Protein AF-A0A316ZDT5-F1 (afdb_monomer_lite)

Sequence (857 aa):
MASSAAASAAEELAALSLAAPASLASLLPLLHPAASAAQLRTAHLALAQLAGLSFSTAPTPLATPGPQERIGAEEGRVLRDALASSAAERLAALRALGILAGLAPDVLLPLLATLLPSLLDAGSAPDHAALLIAAFLSTLASHAAARAALREHQAVGEWCDGWLDTAELGGGGKQEASTKDIALLAGLARVKLGPAAAPTAPPALQEEEIGSAEAKAEAKLRAQEKRNREKEAQREWERKEVEELRASLLALAKARLLLSHSHKEAAAESKPTQEEAGLPFDEEIKHATFMAALEALAHLSAHMKQAIVSDAPLLERLCSPSLLGSSVSRRPVFPQRLGAAASGAPSSSYEADPTRPASRTADGAALYALASILCALVAPPPILSAQEAQLAALRAKASNVALAPREDAAAAEARALKVLAAGGAATLVRLVAHSTESKATQEACASAFLGLAAPQTRASRAQIAREGGAKALLALCSLASSSSSASSEAQEEQRATLALLPMQALARLCISLPTPALFNAPAAPLRPLARLFLDALASPLQRFEACLALTNLASLPGLAGDVAKASHEGVSVEQALRERIVAAHRMERRAAVELLCNLAQDEQVRAIWSGEVEDEAVAQGSTSATTTAAPAATASAAPAAAAKGRLHVLLALCAPSTSSSDEHDGDEQADAEQGTATESTLQTRLAASGALATLLSSPSACSRLLSLRASSLAILARLLEPTVEPRERAGARVRTLEEEESEKQEKQAREKERLAEAHDAQSAGEAQMEHVRRDLRLRAAAAMGCVAQYTAWLRQGGGSDGGAGEAQQQQQQLRHMQAKLGAAAWLEALRQRQAEKGDVGAMCHEALGLFASVGVQ

pLDDT: mean 79.93, std 19.25, range [30.5, 98.62]

Foldseek 3Di:
DVVVVVVVVVVVVVVVLVCVLVVVLVCQCVPDVPDDPVLSVLLNVLVSLLSVVVPPPDDDDDPDDDPVLVSLVVSLVSLLVQCVDDPVSVLVSLVSLLVCLQVPLVSCLSSCVSCVVSLLVSLPALDPSLLSSLSSLLSNLVDPSSLVSCLQDVSLLVSLVVLLVCLVPDDDDPSNLSSLLSNLSSLSSNVSSADRDDPDPPDDDDDDDDDDPVVVVVVVVVVVVVVVVVVVVVVVVSVVVSVVSLVSSLVSLLVLLLVVVVVVVVVVPDDDDPPPPDDPVVVVSSVSSNLSSLQSLLSSLLPCLVVQLVPLSNLLSLLDPPSQPDPPVPPPPDDDPDDDDDDDDDDDPPPDDPPPPPPPQRPLSSLLSSLSSLLSNLAAFDDADPVRVVVVVVVCVVVVNPPDPGDDRVNSLVSLVSSLVSNVLLSLLVSLVRCLPPPSSLLSSLSSLLSQLPPLDLVSLVSSLVSVVLVSLLSSLVSLVPDDDDDDPVVVLVSVLSSLSSLLSNLSSLLSDQQVSRDVDSCSSLQSLFCQLPPPSRDLVSNLSSLSSLLSSLQDPPCLVVNQQHDDPPDGLLNVLVVQCQDQDQSSVLSSLSSLLSSCVDPVSLCQLLVVVVVVCVVVPPPPPPDDDDDDPDPPCPRLVVSLVSLLSLLLLLAADLPPPPPPPDDDDRPPPNRGRRHRDLSSNLSSLSSLLSSLLDLSNLLSQLVDALVSLLSLLCLQPVPQDQPDPPDDDDQDVVNVVVVVVVVSSSVSRVVSLVVSCVVQDPVVSVVSSVSSNLSSLSSLQSSLVSLLCLVVVNPVPDDPVVNVVSVVSSVSSLVSCVSSCNLVSLVVLLPPDDDSVVSSVNSNVSNVSSVSD

Structure (mmCIF, N/CA/C/O backbone):
data_AF-A0A316ZDT5-F1
#
_entry.id   AF-A0A316ZDT5-F1
#
loop_
_atom_site.group_PDB
_atom_site.id
_atom_site.type_symbol
_atom_site.label_atom_id
_atom_site.label_alt_id
_atom_site.label_comp_id
_atom_site.label_asym_id
_atom_site.label_entity_id
_atom_site.label_seq_id
_atom_site.pdbx_PDB_ins_code
_atom_site.Cartn_x
_atom_site.Cartn_y
_atom_site.Cartn_z
_atom_site.occupancy
_atom_site.B_iso_or_equiv
_atom_site.auth_seq_id
_atom_site.auth_comp_id
_atom_site.auth_asym_id
_atom_site.auth_atom_id
_atom_site.pdbx_PDB_model_num
ATOM 1 N N . MET A 1 1 ? -14.349 36.660 -17.959 1.00 35.38 1 MET A N 1
ATOM 2 C CA . MET A 1 1 ? -12.930 36.702 -17.531 1.00 35.38 1 MET A CA 1
ATOM 3 C C . MET A 1 1 ? -12.171 35.389 -17.761 1.00 35.38 1 MET A C 1
ATOM 5 O O . MET A 1 1 ? -10.991 35.469 -18.051 1.00 35.38 1 MET A O 1
ATOM 9 N N . ALA A 1 2 ? -12.808 34.207 -17.775 1.00 30.97 2 ALA A N 1
ATOM 10 C CA . ALA A 1 2 ? -12.127 32.937 -18.093 1.00 30.97 2 ALA A CA 1
ATOM 11 C C . ALA A 1 2 ? -11.688 32.767 -19.573 1.00 30.97 2 ALA A C 1
ATOM 13 O O . ALA A 1 2 ? -10.703 32.093 -19.843 1.00 30.97 2 ALA A O 1
ATOM 14 N N . SER A 1 3 ? -12.351 33.421 -20.538 1.00 30.50 3 SER A N 1
ATOM 15 C CA . SER A 1 3 ? -11.992 33.311 -21.969 1.00 30.50 3 SER A CA 1
ATOM 16 C C . SER A 1 3 ? -10.784 34.175 -22.382 1.00 30.50 3 SER A C 1
ATOM 18 O O . SER A 1 3 ? -10.141 33.882 -23.384 1.00 30.50 3 SER A O 1
ATOM 20 N N . SER A 1 4 ? -10.445 35.208 -21.602 1.00 32.72 4 SER A N 1
ATOM 21 C CA . SER A 1 4 ? -9.291 36.085 -21.862 1.00 32.72 4 SER A CA 1
ATOM 22 C C . SER A 1 4 ? -7.978 35.475 -21.354 1.00 32.72 4 SER A C 1
ATOM 24 O O . SER A 1 4 ? -6.944 35.668 -21.984 1.00 32.72 4 SER A O 1
ATOM 26 N N . ALA A 1 5 ? -8.025 34.666 -20.290 1.00 35.28 5 ALA A N 1
ATOM 27 C CA . ALA A 1 5 ? -6.860 33.937 -19.786 1.00 35.28 5 ALA A CA 1
ATOM 28 C C . ALA A 1 5 ? -6.454 32.769 -20.706 1.00 35.28 5 ALA A C 1
ATOM 30 O O . ALA A 1 5 ? -5.269 32.525 -20.897 1.00 35.28 5 ALA A O 1
ATOM 31 N N . ALA A 1 6 ? -7.422 32.092 -21.338 1.00 34.19 6 ALA A N 1
ATOM 32 C CA . ALA A 1 6 ? -7.147 31.028 -22.308 1.00 34.19 6 ALA A CA 1
ATOM 33 C C . ALA A 1 6 ? -6.560 31.566 -23.628 1.00 34.19 6 ALA A C 1
ATOM 35 O O . ALA A 1 6 ? -5.679 30.936 -24.204 1.00 34.19 6 ALA A O 1
ATOM 36 N N . ALA A 1 7 ? -7.000 32.749 -24.074 1.00 37.12 7 ALA A N 1
ATOM 37 C CA . ALA A 1 7 ? -6.431 33.419 -25.243 1.00 37.12 7 ALA A CA 1
ATOM 38 C C . ALA A 1 7 ? -5.000 33.921 -24.976 1.00 37.12 7 ALA A C 1
ATOM 40 O O . ALA A 1 7 ? -4.124 33.697 -25.801 1.00 37.12 7 ALA A O 1
ATOM 41 N N . SER A 1 8 ? -4.741 34.491 -23.791 1.00 35.03 8 SER A N 1
ATOM 42 C CA . SER A 1 8 ? -3.400 34.934 -23.374 1.00 35.03 8 SER A CA 1
ATOM 43 C C . SER A 1 8 ? -2.419 33.770 -23.199 1.00 35.03 8 SER A C 1
ATOM 45 O O . SER A 1 8 ? -1.261 33.896 -23.577 1.00 35.03 8 SER A O 1
ATOM 47 N N . ALA A 1 9 ? -2.868 32.625 -22.673 1.00 35.75 9 ALA A N 1
ATOM 48 C CA . ALA A 1 9 ? -2.031 31.431 -22.541 1.00 35.75 9 ALA A CA 1
ATOM 49 C C . ALA A 1 9 ? -1.737 30.771 -23.900 1.00 35.75 9 ALA A C 1
ATOM 51 O O . ALA A 1 9 ? -0.651 30.235 -24.101 1.00 35.75 9 ALA A O 1
ATOM 52 N N . ALA A 1 10 ? -2.680 30.832 -24.849 1.00 36.78 10 ALA A N 1
ATOM 53 C CA . ALA A 1 10 ? -2.463 30.387 -26.225 1.00 36.78 10 ALA A CA 1
ATOM 54 C C . ALA A 1 10 ? -1.526 31.334 -27.000 1.00 36.78 10 ALA A C 1
ATOM 56 O O . ALA A 1 10 ? -0.705 30.857 -27.779 1.00 36.78 10 ALA A O 1
ATOM 57 N N . GLU A 1 11 ? -1.590 32.647 -26.749 1.00 38.47 11 GLU A N 1
ATOM 58 C CA . GLU A 1 11 ? -0.635 33.633 -27.279 1.00 38.47 11 GLU A CA 1
ATOM 59 C C . GLU A 1 11 ? 0.765 33.479 -26.664 1.00 38.47 11 GLU A C 1
ATOM 61 O O . GLU A 1 11 ? 1.747 33.549 -27.397 1.00 38.47 11 GLU A O 1
ATOM 66 N N . GLU A 1 12 ? 0.890 33.183 -25.363 1.00 35.06 12 GLU A N 1
ATOM 67 C CA . GLU A 1 12 ? 2.183 32.889 -24.719 1.00 35.06 12 GLU A CA 1
ATOM 68 C C . GLU A 1 12 ? 2.780 31.543 -25.170 1.00 35.06 12 GLU A C 1
ATOM 70 O O . GLU A 1 12 ? 3.989 31.455 -25.388 1.00 35.06 12 GLU A O 1
ATOM 75 N N . LEU A 1 13 ? 1.960 30.507 -25.393 1.00 35.75 13 LEU A N 1
ATOM 76 C CA . LEU A 1 13 ? 2.403 29.233 -25.984 1.00 35.75 13 LEU A CA 1
ATOM 77 C C . LEU A 1 13 ? 2.793 29.384 -27.461 1.00 35.75 13 LEU A C 1
ATOM 79 O O . LEU A 1 13 ? 3.784 28.794 -27.891 1.00 35.75 13 LEU A O 1
ATOM 83 N N . ALA A 1 14 ? 2.076 30.208 -28.229 1.00 35.84 14 ALA A N 1
ATOM 84 C CA . ALA A 1 14 ? 2.447 30.549 -29.602 1.00 35.84 14 ALA A CA 1
ATOM 85 C C . ALA A 1 14 ? 3.727 31.405 -29.651 1.00 35.84 14 ALA A C 1
ATOM 87 O O . ALA A 1 14 ? 4.573 31.186 -30.519 1.00 35.84 14 ALA A O 1
ATOM 88 N N . ALA A 1 15 ? 3.930 32.314 -28.691 1.00 35.59 15 ALA A N 1
ATOM 89 C CA . ALA A 1 15 ? 5.148 33.113 -28.563 1.00 35.59 15 ALA A CA 1
ATOM 90 C C . ALA A 1 15 ? 6.368 32.271 -28.137 1.00 35.59 15 ALA A C 1
ATOM 92 O O . ALA A 1 15 ? 7.457 32.462 -28.680 1.00 35.59 15 ALA A O 1
ATOM 93 N N . LEU A 1 16 ? 6.194 31.284 -27.247 1.00 35.34 16 LEU A N 1
ATOM 94 C CA . LEU A 1 16 ? 7.228 30.291 -26.911 1.00 35.34 16 LEU A CA 1
ATOM 95 C C . LEU A 1 16 ? 7.533 29.351 -28.093 1.00 35.34 16 LEU A C 1
ATOM 97 O O . LEU A 1 16 ? 8.689 28.987 -28.309 1.00 35.34 16 LEU A O 1
ATOM 101 N N . SER A 1 17 ? 6.525 29.021 -28.905 1.00 34.78 17 SER A N 1
ATOM 102 C CA . SER A 1 17 ? 6.669 28.203 -30.117 1.00 34.78 17 SER A CA 1
ATOM 103 C C . SER A 1 17 ? 7.356 28.938 -31.280 1.00 34.78 17 SER A C 1
ATOM 105 O O . SER A 1 17 ? 8.038 28.299 -32.079 1.00 34.78 17 SER A O 1
ATOM 107 N N . LEU A 1 18 ? 7.207 30.263 -31.383 1.00 37.38 18 LEU A N 1
ATOM 108 C CA . LEU A 1 18 ? 7.854 31.105 -32.404 1.00 37.38 18 LEU A CA 1
ATOM 109 C C . LEU A 1 18 ? 9.276 31.556 -32.009 1.00 37.38 18 LEU A C 1
ATOM 111 O O . LEU A 1 18 ? 10.057 31.934 -32.882 1.00 37.38 18 LEU A O 1
ATOM 115 N N . ALA A 1 19 ? 9.645 31.479 -30.723 1.00 36.53 19 ALA A N 1
ATOM 116 C CA . ALA A 1 19 ? 10.986 31.810 -30.220 1.00 36.53 19 ALA A CA 1
ATOM 117 C C . ALA A 1 19 ? 12.005 30.645 -30.295 1.00 36.53 19 ALA A C 1
ATOM 119 O O . ALA A 1 19 ? 13.215 30.876 -30.224 1.00 36.53 19 ALA A O 1
ATOM 120 N N . ALA A 1 20 ? 11.543 29.404 -30.495 1.00 40.69 20 ALA A N 1
ATOM 121 C CA . ALA A 1 20 ? 12.373 28.195 -30.560 1.00 40.69 20 ALA A CA 1
ATOM 122 C C . ALA A 1 20 ? 13.506 28.183 -31.624 1.00 40.69 20 ALA A C 1
ATOM 124 O O . ALA A 1 20 ? 14.599 27.699 -31.310 1.00 40.69 20 ALA A O 1
ATOM 125 N N . PRO A 1 21 ? 13.345 28.717 -32.858 1.00 40.78 21 PRO A N 1
ATOM 126 C CA . PRO A 1 21 ? 14.441 28.716 -33.834 1.00 40.78 21 PRO A CA 1
ATOM 127 C C . PRO A 1 21 ? 15.574 29.678 -33.444 1.00 40.78 21 PRO A C 1
ATOM 129 O O . PRO A 1 21 ? 16.743 29.387 -33.696 1.00 40.78 21 PRO A O 1
ATOM 132 N N . ALA A 1 22 ? 15.259 30.786 -32.762 1.00 39.84 22 ALA A N 1
ATOM 133 C CA . ALA A 1 22 ? 16.261 31.725 -32.258 1.00 39.84 22 ALA A CA 1
ATOM 134 C C . ALA A 1 22 ? 17.010 31.171 -31.028 1.00 39.84 22 ALA A C 1
ATOM 136 O O . ALA A 1 22 ? 18.210 31.413 -30.884 1.00 39.84 22 ALA A O 1
ATOM 137 N N . SER A 1 23 ? 16.348 30.372 -30.177 1.00 44.16 23 SER A N 1
ATOM 138 C CA . SER A 1 23 ? 16.992 29.733 -29.021 1.00 44.16 23 SER A CA 1
ATOM 139 C C . SER A 1 23 ? 17.886 28.550 -29.418 1.00 44.16 23 SER A C 1
ATOM 141 O O . SER A 1 23 ? 18.990 28.433 -28.889 1.00 44.16 23 SER A O 1
ATOM 143 N N . LEU A 1 24 ? 17.490 27.725 -30.398 1.00 41.97 24 LEU A N 1
ATOM 144 C CA . LEU A 1 24 ? 18.341 26.651 -30.944 1.00 41.97 24 LEU A CA 1
ATOM 145 C C . LEU A 1 24 ? 19.598 27.201 -31.640 1.00 41.97 24 LEU A C 1
ATOM 147 O O . LEU A 1 24 ? 20.694 26.682 -31.424 1.00 41.97 24 LEU A O 1
ATOM 151 N N . ALA A 1 25 ? 19.472 28.300 -32.393 1.00 42.72 25 ALA A N 1
ATOM 152 C CA . ALA A 1 25 ? 20.607 28.990 -33.011 1.00 42.72 25 ALA A CA 1
ATOM 153 C C . ALA A 1 25 ? 21.608 29.546 -31.976 1.00 42.72 25 ALA A C 1
ATOM 155 O O . ALA A 1 25 ? 22.815 29.557 -32.221 1.00 42.72 25 ALA A O 1
ATOM 156 N N . SER A 1 26 ? 21.123 29.957 -30.797 1.00 42.38 26 SER A N 1
ATOM 157 C CA . SER A 1 26 ? 21.960 30.471 -29.702 1.00 42.38 26 SER A CA 1
ATOM 158 C C . SER A 1 26 ? 22.699 29.386 -28.898 1.00 42.38 26 SER A C 1
ATOM 160 O O . SER A 1 26 ? 23.703 29.685 -28.255 1.00 42.38 26 SER A O 1
ATOM 162 N N . LEU A 1 27 ? 22.252 28.124 -28.966 1.00 41.88 27 LEU A N 1
ATOM 163 C CA . LEU A 1 27 ? 22.859 26.988 -28.252 1.00 41.88 27 LEU A CA 1
ATOM 164 C C . LEU A 1 27 ? 24.030 26.347 -29.018 1.00 41.88 27 LEU A C 1
ATOM 166 O O . LEU A 1 27 ? 24.891 25.708 -28.422 1.00 41.88 27 LEU A O 1
ATOM 170 N N . LEU A 1 28 ? 24.108 26.544 -30.333 1.00 46.25 28 LEU A N 1
ATOM 171 C CA . LEU A 1 28 ? 25.087 25.898 -31.216 1.00 46.25 28 LEU A CA 1
ATOM 172 C C . LEU A 1 28 ? 26.561 26.324 -31.030 1.00 46.25 28 LEU A C 1
ATOM 174 O O . LEU A 1 28 ? 27.423 25.444 -31.080 1.00 46.25 28 LEU A O 1
ATOM 178 N N . PRO A 1 29 ? 26.904 27.601 -30.753 1.00 43.22 29 PRO A N 1
ATOM 179 C CA . PRO A 1 29 ? 28.284 28.001 -30.449 1.00 43.22 29 PRO A CA 1
ATOM 180 C C . PRO A 1 29 ? 28.846 27.360 -29.168 1.00 43.22 29 PRO A C 1
ATOM 182 O O . PRO A 1 29 ? 30.061 27.302 -28.994 1.00 43.22 29 PRO A O 1
ATOM 185 N N . LEU A 1 30 ? 27.974 26.860 -28.283 1.00 42.09 30 LEU A N 1
ATOM 186 C CA . LEU A 1 30 ? 28.348 26.199 -27.029 1.00 42.09 30 LEU A CA 1
ATOM 187 C C . LEU A 1 30 ? 28.653 24.698 -27.205 1.00 42.09 30 LEU A C 1
ATOM 189 O O . LEU A 1 30 ? 29.235 24.096 -26.308 1.00 42.09 30 LEU A O 1
ATOM 193 N N . LEU A 1 31 ? 28.300 24.093 -28.348 1.00 46.28 31 LEU A N 1
ATOM 194 C CA . LEU A 1 31 ? 28.363 22.636 -28.557 1.00 46.28 31 LEU A CA 1
ATOM 195 C C . LEU A 1 31 ? 29.704 22.125 -29.113 1.00 46.28 31 LEU A C 1
ATOM 197 O O . LEU A 1 31 ? 29.982 20.926 -29.022 1.00 46.28 31 LEU A O 1
ATOM 201 N N . HIS A 1 32 ? 30.556 22.993 -29.678 1.00 47.22 32 HIS A N 1
ATOM 202 C CA . HIS A 1 32 ? 31.932 22.617 -30.024 1.00 47.22 32 HIS A CA 1
ATOM 203 C C . HIS A 1 32 ? 32.849 23.844 -30.222 1.00 47.22 32 HIS A C 1
ATOM 205 O O . HIS A 1 32 ? 32.797 24.473 -31.279 1.00 47.22 32 HIS A O 1
ATOM 211 N N . PRO A 1 33 ? 33.779 24.152 -29.296 1.00 45.28 33 PRO A N 1
ATOM 212 C CA . PRO A 1 33 ? 34.686 25.305 -29.429 1.00 45.28 33 PRO A CA 1
ATOM 213 C C . PRO A 1 33 ? 35.752 25.156 -30.538 1.00 45.28 33 PRO A C 1
ATOM 215 O O . PRO A 1 33 ? 36.586 26.038 -30.709 1.00 45.28 33 PRO A O 1
ATOM 218 N N . ALA A 1 34 ? 35.735 24.050 -31.291 1.00 44.31 34 ALA A N 1
ATOM 219 C CA . ALA A 1 34 ? 36.731 23.698 -32.309 1.00 44.31 34 ALA A CA 1
ATOM 220 C C . ALA A 1 34 ? 36.132 23.425 -33.704 1.00 44.31 34 ALA A C 1
ATOM 222 O O . ALA A 1 34 ? 36.881 23.138 -34.636 1.00 44.31 34 ALA A O 1
ATOM 223 N N . ALA A 1 35 ? 34.805 23.499 -33.869 1.00 47.25 35 ALA A N 1
ATOM 224 C CA . ALA A 1 35 ? 34.183 23.343 -35.182 1.00 47.25 35 ALA A CA 1
ATOM 225 C C . ALA A 1 35 ? 34.423 24.600 -36.030 1.00 47.25 35 ALA A C 1
ATOM 227 O O . ALA A 1 35 ? 34.293 25.727 -35.544 1.00 47.25 35 ALA A O 1
ATOM 228 N N . SER A 1 36 ? 34.765 24.424 -37.307 1.00 55.09 36 SER A N 1
ATOM 229 C CA . SER A 1 36 ? 34.939 25.571 -38.200 1.00 55.09 36 SER A CA 1
ATOM 230 C C . SER A 1 36 ? 33.597 26.281 -38.426 1.00 55.09 36 SER A C 1
ATOM 232 O O . SER A 1 36 ? 32.531 25.659 -38.435 1.00 55.09 36 SER A O 1
ATOM 234 N N . ALA A 1 37 ? 33.630 27.594 -38.665 1.00 48.88 37 ALA A N 1
ATOM 235 C CA . ALA A 1 37 ? 32.423 28.386 -38.922 1.00 48.88 37 ALA A CA 1
ATOM 236 C C . ALA A 1 37 ? 31.582 27.851 -40.104 1.00 48.88 37 ALA A C 1
ATOM 238 O O . ALA A 1 37 ? 30.371 28.064 -40.146 1.00 48.88 37 ALA A O 1
ATOM 239 N N . ALA A 1 38 ? 32.203 27.131 -41.046 1.00 48.56 38 ALA A N 1
ATOM 240 C CA . ALA A 1 38 ? 31.525 26.472 -42.161 1.00 48.56 38 ALA A CA 1
ATOM 241 C C . ALA A 1 38 ? 30.724 25.230 -41.721 1.00 48.56 38 ALA A C 1
ATOM 243 O O . ALA A 1 38 ? 29.590 25.043 -42.159 1.00 48.56 38 ALA A O 1
ATOM 244 N N . GLN A 1 39 ? 31.268 24.422 -40.808 1.00 51.38 39 GLN A N 1
ATOM 245 C CA . GLN A 1 39 ? 30.607 23.224 -40.272 1.00 51.38 39 GLN A CA 1
ATOM 246 C C . GLN A 1 39 ? 29.400 23.598 -39.410 1.00 51.38 39 GLN A C 1
ATOM 248 O O . GLN A 1 39 ? 28.313 23.047 -39.584 1.00 51.38 39 GLN A O 1
ATOM 253 N N . LEU A 1 40 ? 29.561 24.615 -38.558 1.00 50.97 40 LEU A N 1
ATOM 254 C CA . LEU A 1 40 ? 28.457 25.170 -37.776 1.00 50.97 40 LEU A CA 1
ATOM 255 C C . LEU A 1 40 ? 27.387 25.793 -38.677 1.00 50.97 40 LEU A C 1
ATOM 257 O O . LEU A 1 40 ? 26.209 25.576 -38.428 1.00 50.97 40 LEU A O 1
ATOM 261 N N . ARG A 1 41 ? 27.762 26.493 -39.759 1.00 52.59 41 ARG A N 1
ATOM 262 C CA . ARG A 1 41 ? 26.795 27.016 -40.743 1.00 52.59 41 ARG A CA 1
ATOM 263 C C . ARG A 1 41 ? 26.020 25.921 -41.467 1.00 52.59 41 ARG A C 1
ATOM 265 O O . ARG A 1 41 ? 24.838 26.113 -41.717 1.00 52.59 41 ARG A O 1
ATOM 272 N N . THR A 1 42 ? 26.660 24.805 -41.799 1.00 52.69 42 THR A N 1
ATOM 273 C CA . THR A 1 42 ? 26.019 23.707 -42.540 1.00 52.69 42 THR A CA 1
ATOM 274 C C . THR A 1 42 ? 25.032 22.956 -41.647 1.00 52.69 42 THR A C 1
ATOM 276 O O . THR A 1 42 ? 23.885 22.760 -42.039 1.00 52.69 42 THR A O 1
ATOM 279 N N . ALA A 1 43 ? 25.422 22.650 -40.405 1.00 51.38 43 ALA A N 1
ATOM 280 C CA . ALA A 1 43 ? 24.510 22.096 -39.402 1.00 51.38 43 ALA A CA 1
ATOM 281 C C . ALA A 1 43 ? 23.379 23.077 -39.044 1.00 51.38 43 ALA A C 1
ATOM 283 O O . ALA A 1 43 ? 22.231 22.669 -38.908 1.00 51.38 43 ALA A O 1
ATOM 284 N N . HIS A 1 44 ? 23.679 24.377 -38.951 1.00 55.78 44 HIS A N 1
ATOM 285 C CA . HIS A 1 44 ? 22.694 25.433 -38.706 1.00 55.78 44 HIS A CA 1
ATOM 286 C C . HIS A 1 44 ? 21.698 25.580 -39.862 1.00 55.78 44 HIS A C 1
ATOM 288 O O . HIS A 1 44 ? 20.514 25.766 -39.611 1.00 55.78 44 HIS A O 1
ATOM 294 N N . LEU A 1 45 ? 22.143 25.490 -41.119 1.00 54.44 45 LEU A N 1
ATOM 295 C CA . LEU A 1 45 ? 21.264 25.519 -42.292 1.00 54.44 45 LEU A CA 1
ATOM 296 C C . LEU A 1 45 ? 20.368 24.280 -42.342 1.00 54.44 45 LEU A C 1
ATOM 298 O O . LEU A 1 45 ? 19.161 24.439 -42.473 1.00 54.44 45 LEU A O 1
ATOM 302 N N . ALA A 1 46 ? 20.927 23.087 -42.128 1.00 54.53 46 ALA A N 1
ATOM 303 C CA . ALA A 1 46 ? 20.155 21.847 -42.097 1.00 54.53 46 ALA A CA 1
ATOM 304 C C . ALA A 1 46 ? 19.127 21.833 -40.949 1.00 54.53 46 ALA A C 1
ATOM 306 O O . ALA A 1 46 ? 17.966 21.502 -41.164 1.00 54.53 46 ALA A O 1
ATOM 307 N N . LEU A 1 47 ? 19.509 22.260 -39.738 1.00 59.50 47 LEU A N 1
ATOM 308 C CA . LEU A 1 47 ? 18.594 22.350 -38.592 1.00 59.50 47 LEU A CA 1
ATOM 309 C C . LEU A 1 47 ? 17.534 23.446 -38.769 1.00 59.50 47 LEU A C 1
ATOM 311 O O . LEU A 1 47 ? 16.382 23.229 -38.404 1.00 59.50 47 LEU A O 1
ATOM 315 N N . ALA A 1 48 ? 17.887 24.602 -39.341 1.00 58.03 48 ALA A N 1
ATOM 316 C CA . ALA A 1 48 ? 16.934 25.678 -39.620 1.00 58.03 48 ALA A CA 1
ATOM 317 C C . ALA A 1 48 ? 15.942 25.307 -40.737 1.00 58.03 48 ALA A C 1
ATOM 319 O O . ALA A 1 48 ? 14.773 25.683 -40.660 1.00 58.03 48 ALA A O 1
ATOM 320 N N . GLN A 1 49 ? 16.382 24.547 -41.744 1.00 58.19 49 GLN A N 1
ATOM 321 C CA . GLN A 1 49 ? 15.520 24.017 -42.803 1.00 58.19 49 GLN A CA 1
ATOM 322 C C . GLN A 1 49 ? 14.588 22.924 -42.265 1.00 58.19 49 GLN A C 1
ATOM 324 O O . GLN A 1 49 ? 13.378 23.017 -42.464 1.00 58.19 49 GLN A O 1
ATOM 329 N N . LEU A 1 50 ? 15.106 21.976 -41.473 1.00 52.91 50 LEU A N 1
ATOM 330 C CA . LEU A 1 50 ? 14.303 20.924 -40.834 1.00 52.91 50 LEU A CA 1
ATOM 331 C C . LEU A 1 50 ? 13.279 21.488 -39.831 1.00 52.91 50 LEU A C 1
ATOM 333 O O . LEU A 1 50 ? 12.128 21.057 -39.823 1.00 52.91 50 LEU A O 1
ATOM 337 N N . ALA A 1 51 ? 13.653 22.490 -39.027 1.00 54.97 51 ALA A N 1
ATOM 338 C CA . ALA A 1 51 ? 12.734 23.150 -38.094 1.00 54.97 51 ALA A CA 1
ATOM 339 C C . ALA A 1 51 ? 11.660 23.999 -38.805 1.00 54.97 51 ALA A C 1
ATOM 341 O O . ALA A 1 51 ? 10.550 24.142 -38.291 1.00 54.97 51 ALA A O 1
ATOM 342 N N . GLY A 1 52 ? 11.959 24.534 -39.995 1.00 56.00 52 GLY A N 1
ATOM 343 C CA . GLY A 1 52 ? 11.002 25.278 -40.819 1.00 56.00 52 GLY A CA 1
ATOM 344 C C . GLY A 1 52 ? 9.876 24.418 -41.411 1.00 56.00 52 GLY A C 1
ATOM 345 O O . GLY A 1 52 ? 8.814 24.950 -41.733 1.00 56.00 52 GLY A O 1
ATOM 346 N N . LEU A 1 53 ? 10.065 23.096 -41.517 1.00 50.12 53 LEU A N 1
ATOM 347 C CA . LEU A 1 53 ? 9.087 22.166 -42.100 1.00 50.12 53 LEU A CA 1
ATOM 348 C C . LEU A 1 53 ? 7.978 21.751 -41.125 1.00 50.12 53 LEU A C 1
ATOM 350 O O . LEU A 1 53 ? 6.853 21.507 -41.559 1.00 50.12 53 LEU A O 1
ATOM 354 N N . SER A 1 54 ? 8.252 21.733 -39.818 1.00 47.44 54 SER A N 1
ATOM 355 C CA . SER A 1 54 ? 7.288 21.293 -38.795 1.00 47.44 54 SER A CA 1
ATOM 356 C C . SER A 1 54 ? 6.100 22.244 -38.584 1.00 47.44 54 SER A C 1
ATOM 358 O O . SER A 1 54 ? 5.118 21.855 -37.959 1.00 47.44 54 SER A O 1
ATOM 360 N N . PHE A 1 55 ? 6.147 23.475 -39.108 1.00 45.91 55 PHE A N 1
ATOM 361 C CA . PHE A 1 55 ? 5.120 24.502 -38.868 1.00 45.91 55 PHE A CA 1
ATOM 362 C C . PHE A 1 55 ? 4.146 24.740 -40.036 1.00 45.91 55 PHE A C 1
ATOM 364 O O . PHE A 1 55 ? 3.264 25.592 -39.930 1.00 45.91 55 PHE A O 1
ATOM 371 N N . SER A 1 56 ? 4.246 23.988 -41.138 1.00 41.53 56 SER A N 1
ATOM 372 C CA . SER A 1 56 ? 3.316 24.099 -42.275 1.00 41.53 56 SER A CA 1
ATOM 373 C C . SER A 1 56 ? 2.315 22.935 -42.288 1.00 41.53 56 SER A C 1
ATOM 375 O O . SER A 1 56 ? 2.495 21.949 -42.995 1.00 41.53 56 SER A O 1
ATOM 377 N N . THR A 1 57 ? 1.258 23.026 -41.474 1.00 38.12 57 THR A N 1
ATOM 378 C CA . THR A 1 57 ? 0.205 21.993 -41.332 1.00 38.12 57 THR A CA 1
ATOM 379 C C . THR A 1 57 ? -1.143 22.397 -41.947 1.00 38.12 57 THR A C 1
ATOM 381 O O . THR A 1 57 ? -2.202 22.022 -41.447 1.00 38.12 57 THR A O 1
ATOM 384 N N . ALA A 1 58 ? -1.146 23.142 -43.058 1.00 36.31 58 ALA A N 1
ATOM 385 C CA . ALA A 1 58 ? -2.365 23.332 -43.849 1.00 36.31 58 ALA A CA 1
ATOM 386 C C . ALA A 1 58 ? -2.477 22.220 -44.915 1.00 36.31 58 ALA A C 1
ATOM 388 O O . ALA A 1 58 ? -1.595 22.125 -45.770 1.00 36.31 58 ALA A O 1
ATOM 389 N N . PRO A 1 59 ? -3.527 21.376 -44.903 1.00 40.91 59 PRO A N 1
ATOM 390 C CA . PRO A 1 59 ? -3.682 20.322 -45.896 1.00 40.91 59 PRO A CA 1
ATOM 391 C C . PRO A 1 59 ? -4.206 20.911 -47.212 1.00 40.91 59 PRO A C 1
ATOM 393 O O . PRO A 1 59 ? -5.383 21.250 -47.331 1.00 40.91 59 PRO A O 1
ATOM 396 N N . THR A 1 60 ? -3.344 21.018 -48.222 1.00 38.72 60 THR A N 1
ATOM 397 C CA . THR A 1 60 ? -3.747 21.320 -49.604 1.00 38.72 60 THR A CA 1
ATOM 398 C C . THR A 1 60 ? -3.892 20.011 -50.386 1.00 38.72 60 THR A C 1
ATOM 400 O O . THR A 1 60 ? -2.914 19.271 -50.500 1.00 38.72 60 THR A O 1
ATOM 403 N N . PRO A 1 61 ? -5.065 19.690 -50.959 1.00 45.62 61 PRO A N 1
ATOM 404 C CA . PRO A 1 61 ? -5.230 18.483 -51.756 1.00 45.62 61 PRO A CA 1
ATOM 405 C C . PRO A 1 61 ? -4.894 18.782 -53.221 1.00 45.62 61 PRO A C 1
ATOM 407 O O . PRO A 1 61 ? -5.612 19.552 -53.850 1.00 45.62 61 PRO A O 1
ATOM 410 N N . LEU A 1 62 ? -3.834 18.179 -53.777 1.00 40.31 62 LEU A N 1
ATOM 411 C CA . LEU A 1 62 ? -3.689 17.926 -55.223 1.00 40.31 62 LEU A CA 1
ATOM 412 C C . LEU A 1 62 ? -2.526 16.957 -55.518 1.00 40.31 62 LEU A C 1
ATOM 414 O O . LEU A 1 62 ? -1.466 17.009 -54.904 1.00 40.31 62 LEU A O 1
ATOM 418 N N . ALA A 1 63 ? -2.773 16.052 -56.466 1.00 47.44 63 ALA A N 1
ATOM 419 C CA . ALA A 1 63 ? -2.069 14.795 -56.724 1.00 47.44 63 ALA A CA 1
ATOM 420 C C . ALA A 1 63 ? -0.721 14.919 -57.474 1.00 47.44 63 ALA A C 1
ATOM 422 O O . ALA A 1 63 ? -0.526 14.322 -58.532 1.00 47.44 63 ALA A O 1
ATOM 423 N N . THR A 1 64 ? 0.230 15.660 -56.910 1.00 53.94 64 THR A N 1
ATOM 424 C CA . THR A 1 64 ? 1.648 15.636 -57.318 1.00 53.94 64 THR A CA 1
ATOM 425 C C . THR A 1 64 ? 2.521 15.483 -56.074 1.00 53.94 64 THR A C 1
ATOM 427 O O . THR A 1 64 ? 2.163 16.096 -55.068 1.00 53.94 64 THR A O 1
ATOM 430 N N . PRO A 1 65 ? 3.635 14.718 -56.106 1.00 46.66 65 PRO A N 1
ATOM 431 C CA . PRO A 1 65 ? 4.518 14.566 -54.946 1.00 46.66 65 PRO A CA 1
ATOM 432 C C . PRO A 1 65 ? 4.898 15.954 -54.427 1.00 46.66 65 PRO A C 1
ATOM 434 O O . PRO A 1 65 ? 5.458 16.776 -55.161 1.00 46.66 65 PRO A O 1
ATOM 437 N N . GLY A 1 66 ? 4.454 16.255 -53.207 1.00 46.31 66 GLY A N 1
ATOM 438 C CA . GLY A 1 66 ? 4.503 17.599 -52.650 1.00 46.31 66 GLY A CA 1
ATOM 439 C C . GLY A 1 66 ? 5.942 18.066 -52.403 1.00 46.31 66 GLY A C 1
ATOM 440 O O . GLY A 1 66 ? 6.859 17.248 -52.317 1.00 46.31 66 GLY A O 1
ATOM 441 N N . PRO A 1 67 ? 6.166 19.381 -52.231 1.00 52.56 67 PRO A N 1
ATOM 442 C CA . PRO A 1 67 ? 7.479 19.936 -51.890 1.00 52.56 67 PRO A CA 1
ATOM 443 C C . PRO A 1 67 ? 8.122 19.274 -50.656 1.00 52.56 67 PRO A C 1
ATOM 445 O O . PRO A 1 67 ? 9.341 19.189 -50.596 1.00 52.56 67 PRO A O 1
ATOM 448 N N . GLN A 1 68 ? 7.333 18.716 -49.733 1.00 51.78 68 GLN A N 1
ATOM 449 C CA . GLN A 1 68 ? 7.824 17.992 -48.554 1.00 51.78 68 GLN A CA 1
ATOM 450 C C . GLN A 1 68 ? 8.638 16.723 -48.887 1.00 51.78 68 GLN A C 1
ATOM 452 O O . GLN A 1 68 ? 9.634 16.464 -48.217 1.00 51.78 68 GLN A O 1
ATOM 457 N N . GLU A 1 69 ? 8.296 15.970 -49.942 1.00 57.94 69 GLU A N 1
ATOM 458 C CA . GLU A 1 69 ? 9.070 14.776 -50.341 1.00 57.94 69 GLU A CA 1
ATOM 459 C C . GLU A 1 69 ? 10.413 15.141 -50.990 1.00 57.94 69 GLU A C 1
ATOM 461 O O . GLU A 1 69 ? 11.409 14.443 -50.803 1.00 57.94 69 GLU A O 1
ATOM 466 N N . ARG A 1 70 ? 10.463 16.254 -51.737 1.00 59.31 70 ARG A N 1
ATOM 467 C CA . ARG A 1 70 ? 11.708 16.730 -52.369 1.00 59.31 70 ARG A CA 1
ATOM 468 C C . ARG A 1 70 ? 12.694 17.274 -51.350 1.00 59.31 70 ARG A C 1
ATOM 470 O O . ARG A 1 70 ? 13.887 17.029 -51.482 1.00 59.31 70 ARG A O 1
ATOM 477 N N . ILE A 1 71 ? 12.170 17.973 -50.349 1.00 56.66 71 ILE A N 1
ATOM 478 C CA . ILE A 1 71 ? 12.955 18.507 -49.246 1.00 56.66 71 ILE A CA 1
ATOM 479 C C . ILE A 1 71 ? 13.532 17.328 -48.440 1.00 56.66 71 ILE A C 1
ATOM 481 O O . ILE A 1 71 ? 14.737 17.210 -48.315 1.00 56.66 71 ILE A O 1
ATOM 485 N N . GLY A 1 72 ? 12.746 16.306 -48.080 1.00 71.50 72 GLY A N 1
ATOM 486 C CA . GLY A 1 72 ? 13.307 15.113 -47.412 1.00 71.50 72 GLY A CA 1
ATOM 487 C C . GLY A 1 72 ? 14.511 14.456 -48.128 1.00 71.50 72 GLY A C 1
ATOM 488 O O . GLY A 1 72 ? 15.461 14.013 -47.481 1.00 71.50 72 GLY A O 1
ATOM 489 N N . ALA A 1 73 ? 14.520 14.429 -49.464 1.00 75.50 73 ALA A N 1
ATOM 490 C CA . ALA A 1 73 ? 15.612 13.835 -50.237 1.00 75.50 73 ALA A CA 1
ATOM 491 C C . ALA A 1 73 ? 16.914 14.664 -50.240 1.00 75.50 73 ALA A C 1
ATOM 493 O O . ALA A 1 73 ? 18.002 14.079 -50.255 1.00 75.50 73 ALA A O 1
ATOM 494 N N . GLU A 1 74 ? 16.828 15.998 -50.241 1.00 80.31 74 GLU A N 1
ATOM 495 C CA . GLU A 1 74 ? 18.006 16.874 -50.276 1.00 80.31 74 GLU A CA 1
ATOM 496 C C . GLU A 1 74 ? 18.677 16.959 -48.900 1.00 80.31 74 GLU A C 1
ATOM 498 O O . GLU A 1 74 ? 19.880 16.691 -48.800 1.00 80.31 74 GLU A O 1
ATOM 503 N N . GLU A 1 75 ? 17.916 17.194 -47.824 1.00 80.44 75 GLU A N 1
ATOM 504 C CA . GLU A 1 75 ? 18.490 17.206 -46.471 1.00 80.44 75 GLU A CA 1
ATOM 505 C C . GLU A 1 75 ? 19.029 15.821 -46.077 1.00 80.44 75 GLU A C 1
ATOM 507 O O . GLU A 1 75 ? 20.093 15.721 -45.456 1.00 80.44 75 GLU A O 1
ATOM 512 N N . GLY A 1 76 ? 18.360 14.739 -46.498 1.00 82.44 76 GLY A N 1
ATOM 513 C CA . GLY A 1 76 ? 18.863 13.374 -46.333 1.00 82.44 76 GLY A CA 1
ATOM 514 C C . GLY A 1 76 ? 20.207 13.151 -47.036 1.00 82.44 76 GLY A C 1
ATOM 515 O O . GLY A 1 76 ? 21.093 12.492 -46.487 1.00 82.44 76 GLY A O 1
ATOM 516 N N . ARG A 1 77 ? 20.412 13.750 -48.217 1.00 87.06 77 ARG A N 1
ATOM 517 C CA . ARG A 1 77 ? 21.698 13.690 -48.926 1.00 87.06 77 ARG A CA 1
ATOM 518 C C . ARG A 1 77 ? 22.786 14.476 -48.199 1.00 87.06 77 ARG A C 1
ATOM 520 O O . ARG A 1 77 ? 23.873 13.942 -48.021 1.00 87.06 77 ARG A O 1
ATOM 527 N N . VAL A 1 78 ? 22.499 15.697 -47.740 1.00 87.44 78 VAL A N 1
ATOM 528 C CA . VAL A 1 78 ? 23.475 16.525 -47.001 1.00 87.44 78 VAL A CA 1
ATOM 529 C C . VAL A 1 78 ? 23.939 15.820 -45.726 1.00 87.44 78 VAL A C 1
ATOM 531 O O . VAL A 1 78 ? 25.136 15.773 -45.443 1.00 87.44 78 VAL A O 1
ATOM 534 N N . LEU A 1 79 ? 23.008 15.225 -44.976 1.00 85.94 79 LEU A N 1
ATOM 535 C CA . LEU A 1 79 ? 23.339 14.446 -43.783 1.00 85.94 79 LEU A CA 1
ATOM 536 C C . LEU A 1 79 ? 24.158 13.198 -44.127 1.00 85.94 79 LEU A C 1
ATOM 538 O O . LEU A 1 79 ? 25.124 12.897 -43.429 1.00 85.94 79 LEU A O 1
ATOM 542 N N . ARG A 1 80 ? 23.831 12.500 -45.220 1.00 89.31 80 ARG A N 1
ATOM 543 C CA . ARG A 1 80 ? 24.613 11.352 -45.698 1.00 89.31 80 ARG A CA 1
ATOM 544 C C . ARG A 1 80 ? 26.041 11.745 -46.078 1.00 89.31 80 ARG A C 1
ATOM 546 O O . ARG A 1 80 ? 26.983 11.074 -45.663 1.00 89.31 80 ARG A O 1
ATOM 553 N N . ASP A 1 81 ? 26.197 12.839 -46.818 1.00 90.38 81 ASP A N 1
ATOM 554 C CA . ASP A 1 81 ? 27.499 13.365 -47.230 1.00 90.38 81 ASP A CA 1
ATOM 555 C C . ASP A 1 81 ? 28.325 13.767 -45.992 1.00 90.38 81 ASP A C 1
ATOM 557 O O . ASP A 1 81 ? 29.508 13.441 -45.904 1.00 90.38 81 ASP A O 1
ATOM 561 N N . ALA A 1 82 ? 27.692 14.378 -44.981 1.00 87.25 82 ALA A N 1
ATOM 562 C CA . ALA A 1 82 ? 28.338 14.713 -43.710 1.00 87.25 82 ALA A CA 1
ATOM 563 C C . ALA A 1 82 ? 28.762 13.471 -42.901 1.00 87.25 82 ALA A C 1
ATOM 565 O O . ALA A 1 82 ? 29.849 13.459 -42.321 1.00 87.25 82 ALA A O 1
ATOM 566 N N . LEU A 1 83 ? 27.950 12.406 -42.888 1.00 88.81 83 LEU A N 1
ATOM 567 C CA . LEU A 1 83 ? 28.298 11.127 -42.251 1.00 88.81 83 LEU A CA 1
ATOM 568 C C . LEU A 1 83 ? 29.481 10.438 -42.950 1.00 88.81 83 LEU A C 1
ATOM 570 O O . LEU A 1 83 ? 30.337 9.851 -42.283 1.00 88.81 83 LEU A O 1
ATOM 574 N N . ALA A 1 84 ? 29.562 10.557 -44.277 1.00 89.69 84 ALA A N 1
ATOM 575 C CA . ALA A 1 84 ? 30.662 10.037 -45.087 1.00 89.69 84 ALA A CA 1
ATOM 576 C C . ALA A 1 84 ? 31.932 10.915 -45.050 1.00 89.69 84 ALA A C 1
ATOM 578 O O . ALA A 1 84 ? 32.985 10.487 -45.523 1.00 89.69 84 ALA A O 1
ATOM 579 N N . SER A 1 85 ? 31.849 12.122 -44.484 1.00 91.62 85 SER A N 1
ATOM 580 C CA . SER A 1 85 ? 32.952 13.084 -44.427 1.00 91.62 85 SER A CA 1
ATOM 581 C C . SER A 1 85 ? 33.949 12.789 -43.287 1.00 91.62 85 SER A C 1
ATOM 583 O O . SER A 1 85 ? 34.021 11.682 -42.738 1.00 91.62 85 SER A O 1
ATOM 585 N N . SER A 1 86 ? 34.771 13.787 -42.942 1.00 91.06 86 SER A N 1
ATOM 586 C CA . SER A 1 86 ? 35.759 13.749 -41.863 1.00 91.06 86 SER A CA 1
ATOM 587 C C . SER A 1 86 ? 35.142 13.354 -40.515 1.00 91.06 86 SER A C 1
ATOM 589 O O . SER A 1 86 ? 33.974 13.628 -40.241 1.00 91.06 86 SER A O 1
ATOM 591 N N . ALA A 1 87 ? 35.950 12.767 -39.624 1.00 87.19 87 ALA A N 1
ATOM 592 C CA . ALA A 1 87 ? 35.496 12.332 -38.300 1.00 87.19 87 ALA A CA 1
ATOM 593 C C . ALA A 1 87 ? 34.815 13.459 -37.496 1.00 87.19 87 ALA A C 1
ATOM 595 O O . ALA A 1 87 ? 33.816 13.219 -36.827 1.00 87.19 87 ALA A O 1
ATOM 596 N N . ALA A 1 88 ? 35.307 14.699 -37.595 1.00 85.75 88 ALA A N 1
ATOM 597 C CA . ALA A 1 88 ? 34.708 15.844 -36.910 1.00 85.75 88 ALA A CA 1
ATOM 598 C C . ALA A 1 88 ? 33.305 16.186 -37.445 1.00 85.75 88 ALA A C 1
ATOM 600 O O . ALA A 1 88 ? 32.391 16.435 -36.660 1.00 85.75 88 ALA A O 1
ATOM 601 N N . GLU A 1 89 ? 33.119 16.161 -38.768 1.00 86.94 89 GLU A N 1
ATOM 602 C CA . GLU A 1 89 ? 31.820 16.425 -39.408 1.00 86.94 89 GLU A CA 1
ATOM 603 C C . GLU A 1 89 ? 30.820 15.312 -39.127 1.00 86.94 89 GLU A C 1
ATOM 605 O O . GLU A 1 89 ? 29.672 15.593 -38.783 1.00 86.94 89 GLU A O 1
ATOM 610 N N . ARG A 1 90 ? 31.287 14.062 -39.159 1.00 89.94 90 ARG A N 1
ATOM 611 C CA . ARG A 1 90 ? 30.497 12.892 -38.776 1.00 89.94 90 ARG A CA 1
ATOM 612 C C . ARG A 1 90 ? 29.999 12.996 -37.337 1.00 89.94 90 ARG A C 1
ATOM 614 O O . ARG A 1 90 ? 28.808 12.832 -37.095 1.00 89.94 90 ARG A O 1
ATOM 621 N N . LEU A 1 91 ? 30.878 13.303 -36.379 1.00 87.81 91 LEU A N 1
ATOM 622 C CA . LEU A 1 91 ? 30.491 13.452 -34.970 1.00 87.81 91 LEU A CA 1
ATOM 623 C C . LEU A 1 91 ? 29.512 14.615 -34.765 1.00 87.81 91 LEU A C 1
ATOM 625 O O . LEU A 1 91 ? 28.554 14.478 -34.006 1.00 87.81 91 LEU A O 1
ATOM 629 N N . ALA A 1 92 ? 29.715 15.739 -35.457 1.00 85.25 92 ALA A N 1
ATOM 630 C CA . ALA A 1 92 ? 28.790 16.869 -35.406 1.00 85.25 92 ALA A CA 1
ATOM 631 C C . ALA A 1 92 ? 27.402 16.500 -35.962 1.00 85.25 92 ALA A C 1
ATOM 633 O O . ALA A 1 92 ? 26.391 16.804 -35.325 1.00 85.25 92 ALA A O 1
ATOM 634 N N . ALA A 1 93 ? 27.351 15.799 -37.100 1.00 88.19 93 ALA A N 1
ATOM 635 C CA . ALA A 1 93 ? 26.108 15.309 -37.692 1.00 88.19 93 ALA A CA 1
ATOM 636 C C . ALA A 1 93 ? 25.385 14.324 -36.760 1.00 88.19 93 ALA A C 1
ATOM 638 O O . ALA A 1 93 ? 24.187 14.468 -36.523 1.00 88.19 93 ALA A O 1
ATOM 639 N N . LEU A 1 94 ? 26.111 13.375 -36.160 1.00 90.25 94 LEU A N 1
ATOM 640 C CA . LEU A 1 94 ? 25.548 12.403 -35.218 1.00 90.25 94 LEU A CA 1
ATOM 641 C C . LEU A 1 94 ? 25.000 13.056 -33.943 1.00 90.25 94 LEU A C 1
ATOM 643 O O . LEU A 1 94 ? 23.931 12.673 -33.474 1.00 90.25 94 LEU A O 1
ATOM 647 N N . ARG A 1 95 ? 25.675 14.078 -33.403 1.00 87.56 95 ARG A N 1
ATOM 648 C CA . ARG A 1 95 ? 25.146 14.855 -32.267 1.00 87.56 95 ARG A CA 1
ATOM 649 C C . ARG A 1 95 ? 23.859 15.589 -32.635 1.00 87.56 95 ARG A C 1
ATOM 651 O O . ARG A 1 95 ? 22.901 15.552 -31.868 1.00 87.56 95 ARG A O 1
ATOM 658 N N . ALA A 1 96 ? 23.819 16.222 -33.809 1.00 86.19 96 ALA A N 1
ATOM 659 C CA . ALA A 1 96 ? 22.614 16.894 -34.291 1.00 86.19 96 ALA A CA 1
ATOM 660 C C . ALA A 1 96 ? 21.447 15.907 -34.457 1.00 86.19 96 ALA A C 1
ATOM 662 O O . ALA A 1 96 ? 20.336 16.193 -34.015 1.00 86.19 96 ALA A O 1
ATOM 663 N N . LEU A 1 97 ? 21.713 14.719 -35.012 1.00 89.81 97 LEU A N 1
ATOM 664 C CA . LEU A 1 97 ? 20.732 13.638 -35.122 1.00 89.81 97 LEU A CA 1
ATOM 665 C C . LEU A 1 97 ? 20.245 13.153 -33.750 1.00 89.81 97 LEU A C 1
ATOM 667 O O . LEU A 1 97 ? 19.044 12.969 -33.574 1.00 89.81 97 LEU A O 1
ATOM 671 N N . GLY A 1 98 ? 21.135 13.001 -32.764 1.00 86.69 98 GLY A N 1
ATOM 672 C CA . GLY A 1 98 ? 20.768 12.647 -31.387 1.00 86.69 98 GLY A CA 1
ATOM 673 C C . GLY A 1 98 ? 19.831 13.668 -30.734 1.00 86.69 98 GLY A C 1
ATOM 674 O O . GLY A 1 98 ? 18.818 13.295 -30.145 1.00 86.69 98 GLY A O 1
ATOM 675 N N . ILE A 1 99 ? 20.119 14.962 -30.900 1.00 85.50 99 ILE A N 1
ATOM 676 C CA . ILE A 1 99 ? 19.260 16.048 -30.403 1.00 85.50 99 ILE A CA 1
ATOM 677 C C . ILE A 1 99 ? 17.895 16.021 -31.107 1.00 85.50 99 ILE A C 1
ATOM 679 O O . ILE A 1 99 ? 16.857 16.101 -30.448 1.00 85.50 99 ILE A O 1
ATOM 683 N N . LEU A 1 100 ? 17.880 15.865 -32.435 1.00 86.25 100 LEU A N 1
ATOM 684 C CA . LEU A 1 100 ? 16.642 15.766 -33.213 1.00 86.25 100 LEU A CA 1
ATOM 685 C C . LEU A 1 100 ? 15.809 14.541 -32.826 1.00 86.25 100 LEU A C 1
ATOM 687 O O . LEU A 1 100 ? 14.590 14.650 -32.747 1.00 86.25 100 LEU A O 1
ATOM 691 N N . ALA A 1 101 ? 16.443 13.405 -32.529 1.00 87.38 101 ALA A N 1
ATOM 692 C CA . ALA A 1 101 ? 15.750 12.203 -32.076 1.00 87.38 101 ALA A CA 1
ATOM 693 C C . ALA A 1 101 ? 14.976 12.427 -30.775 1.00 87.38 101 ALA A C 1
ATOM 695 O O . ALA A 1 101 ? 13.877 11.899 -30.640 1.00 87.38 101 ALA A O 1
ATOM 696 N N . GLY A 1 102 ? 15.524 13.219 -29.847 1.00 82.62 102 GLY A N 1
ATOM 697 C CA . GLY A 1 102 ? 14.856 13.540 -28.585 1.00 82.62 102 GLY A CA 1
ATOM 698 C C . GLY A 1 102 ? 13.790 14.636 -28.693 1.00 82.62 102 GLY A C 1
ATOM 699 O O . GLY A 1 102 ? 12.818 14.611 -27.942 1.00 82.62 102 GLY A O 1
ATOM 700 N N . LEU A 1 103 ? 13.959 15.602 -29.604 1.00 84.62 103 LEU A N 1
ATOM 701 C CA . LEU A 1 103 ? 13.064 16.765 -29.715 1.00 84.62 103 LEU A CA 1
ATOM 702 C C . LEU A 1 103 ? 11.955 16.600 -30.764 1.00 84.62 103 LEU A C 1
ATOM 704 O O . LEU A 1 103 ? 10.855 17.112 -30.570 1.00 84.62 103 LEU A O 1
ATOM 708 N N . ALA A 1 104 ? 12.246 15.940 -31.886 1.00 88.31 104 ALA A N 1
ATOM 709 C CA . ALA A 1 104 ? 11.377 15.874 -33.060 1.00 88.31 104 ALA A CA 1
ATOM 710 C C . ALA A 1 104 ? 11.579 14.560 -33.852 1.00 88.31 104 ALA A C 1
ATOM 712 O O . ALA A 1 104 ? 11.993 14.591 -35.015 1.00 88.31 104 ALA A O 1
ATOM 713 N N . PRO A 1 105 ? 11.277 13.390 -33.259 1.00 87.94 105 PRO A N 1
ATOM 714 C CA . PRO A 1 105 ? 11.474 12.087 -33.904 1.00 87.94 105 PRO A CA 1
ATOM 715 C C . PRO A 1 105 ? 10.691 11.950 -35.219 1.00 87.94 105 PRO A C 1
ATOM 717 O O . PRO A 1 105 ? 11.186 11.336 -36.160 1.00 87.94 105 PRO A O 1
ATOM 720 N N . ASP A 1 106 ? 9.512 12.570 -35.321 1.00 87.44 106 ASP A N 1
ATOM 721 C CA . ASP A 1 106 ? 8.647 12.517 -36.509 1.00 87.44 106 ASP A CA 1
ATOM 722 C C . ASP A 1 106 ? 9.294 13.149 -37.748 1.00 87.44 106 ASP A C 1
ATOM 724 O O . ASP A 1 106 ? 9.051 12.707 -38.869 1.00 87.44 106 ASP A O 1
ATOM 728 N N . VAL A 1 107 ? 10.180 14.130 -37.550 1.00 87.50 107 VAL A N 1
ATOM 729 C CA . VAL A 1 107 ? 10.955 14.753 -38.636 1.00 87.50 107 VAL A CA 1
ATOM 730 C C . VAL A 1 107 ? 12.004 13.784 -39.184 1.00 87.50 107 VAL A C 1
ATOM 732 O O . VAL A 1 107 ? 12.335 13.823 -40.367 1.00 87.50 107 VAL A O 1
ATOM 735 N N . LEU A 1 108 ? 12.521 12.888 -38.341 1.00 89.62 108 LEU A N 1
ATOM 736 C CA . LEU A 1 108 ? 13.535 11.915 -38.740 1.00 89.62 108 LEU A CA 1
ATOM 737 C C . LEU A 1 108 ? 12.941 10.691 -39.434 1.00 89.62 108 LEU A C 1
ATOM 739 O O . LEU A 1 108 ? 13.634 10.089 -40.250 1.00 89.62 108 LEU A O 1
ATOM 743 N N . LEU A 1 109 ? 11.684 10.329 -39.155 1.00 89.62 109 LEU A N 1
ATOM 744 C CA . LEU A 1 109 ? 11.050 9.125 -39.708 1.00 89.62 109 LEU A CA 1
ATOM 745 C C . LEU A 1 109 ? 11.190 8.994 -41.238 1.00 89.62 109 LEU A C 1
ATOM 747 O O . LEU A 1 109 ? 11.662 7.948 -41.685 1.00 89.62 109 LEU A O 1
ATOM 751 N N . PRO A 1 110 ? 10.862 10.021 -42.050 1.00 88.69 110 PRO A N 1
ATOM 752 C CA . PRO A 1 110 ? 11.012 9.947 -43.506 1.00 88.69 110 PRO A CA 1
ATOM 753 C C . PRO A 1 110 ? 12.470 9.805 -43.963 1.00 88.69 110 PRO A C 1
ATOM 755 O O . PRO A 1 110 ? 12.744 9.242 -45.021 1.00 88.69 110 PRO A O 1
ATOM 758 N N . LEU A 1 111 ? 13.414 10.312 -43.166 1.00 89.62 111 LEU A N 1
ATOM 759 C CA . LEU A 1 111 ? 14.841 10.295 -43.480 1.00 89.62 111 LEU A CA 1
ATOM 760 C C . LEU A 1 111 ? 15.500 8.963 -43.114 1.00 89.62 111 LEU A C 1
ATOM 762 O O . LEU A 1 111 ? 16.491 8.591 -43.748 1.00 89.62 111 LEU A O 1
ATOM 766 N N . LEU A 1 112 ? 14.957 8.229 -42.134 1.00 89.81 112 LEU A N 1
ATOM 767 C CA . LEU A 1 112 ? 15.563 7.006 -41.598 1.00 89.81 112 LEU A CA 1
ATOM 768 C C . LEU A 1 112 ? 15.907 5.998 -42.690 1.00 89.81 112 LEU A C 1
ATOM 770 O O . LEU A 1 112 ? 17.064 5.597 -42.775 1.00 89.81 112 LEU A O 1
ATOM 774 N N . ALA A 1 113 ? 14.973 5.672 -43.587 1.00 86.44 113 ALA A N 1
ATOM 775 C CA . ALA A 1 113 ? 15.212 4.699 -44.658 1.00 86.44 113 ALA A CA 1
ATOM 776 C C . ALA A 1 113 ? 16.423 5.058 -45.544 1.00 86.44 113 ALA A C 1
ATOM 778 O O . ALA A 1 113 ? 17.109 4.179 -46.062 1.00 86.44 113 ALA A O 1
ATOM 779 N N . THR A 1 114 ? 16.708 6.355 -45.699 1.00 88.94 114 THR A N 1
ATOM 780 C CA . THR A 1 114 ? 17.800 6.860 -46.541 1.00 88.94 114 THR A CA 1
ATOM 781 C C . THR A 1 114 ? 19.123 7.052 -45.801 1.00 88.94 114 THR A C 1
ATOM 783 O O . THR A 1 114 ? 20.174 7.045 -46.448 1.00 88.94 114 THR A O 1
ATOM 786 N N . LEU A 1 115 ? 19.081 7.255 -44.481 1.00 92.19 115 LEU A N 1
ATOM 787 C CA . LEU A 1 115 ? 20.253 7.526 -43.644 1.00 92.19 115 LEU A CA 1
ATOM 788 C C . LEU A 1 115 ? 20.807 6.263 -42.987 1.00 92.19 115 LEU A C 1
ATOM 790 O O . LEU A 1 115 ? 22.012 6.177 -42.766 1.00 92.19 115 LEU A O 1
ATOM 794 N N . LEU A 1 116 ? 19.946 5.290 -42.684 1.00 93.94 116 LEU A N 1
ATOM 795 C CA . LEU A 1 116 ? 20.290 4.132 -41.864 1.00 93.94 116 LEU A CA 1
ATOM 796 C C . LEU A 1 116 ? 21.471 3.315 -42.407 1.00 93.94 116 LEU A C 1
ATOM 798 O O . LEU A 1 116 ? 22.368 3.054 -41.614 1.00 93.94 116 LEU A O 1
ATOM 802 N N . PRO A 1 117 ? 21.572 2.987 -43.714 1.00 94.19 117 PRO A N 1
ATOM 803 C CA . PRO A 1 117 ? 22.731 2.246 -44.220 1.00 94.19 117 PRO A CA 1
ATOM 804 C C . PRO A 1 117 ? 24.049 2.981 -43.943 1.00 94.19 117 PRO A C 1
ATOM 806 O O . PRO A 1 117 ? 24.971 2.419 -43.366 1.00 94.19 117 PRO A O 1
ATOM 809 N N . SER A 1 118 ? 24.097 4.282 -44.245 1.00 93.25 118 SER A N 1
ATOM 810 C CA . SER A 1 118 ? 25.288 5.107 -44.021 1.00 93.25 118 SER A CA 1
ATOM 811 C C . SER A 1 118 ? 25.594 5.333 -42.540 1.00 93.25 118 SER A C 1
ATOM 813 O O . SER A 1 118 ? 26.759 5.472 -42.183 1.00 93.25 118 SER A O 1
ATOM 815 N N . LEU A 1 119 ? 24.574 5.364 -41.677 1.00 92.19 119 LEU A N 1
ATOM 816 C CA . LEU A 1 119 ? 24.757 5.417 -40.226 1.00 92.19 119 LEU A CA 1
ATOM 817 C C . LEU A 1 119 ? 25.393 4.127 -39.705 1.00 92.19 119 LEU A C 1
ATOM 819 O O . LEU A 1 119 ? 26.385 4.201 -38.988 1.00 92.19 119 LEU A O 1
ATOM 823 N N . LEU A 1 120 ? 24.859 2.961 -40.074 1.00 93.81 120 LEU A N 1
ATOM 824 C CA . LEU A 1 120 ? 25.368 1.672 -39.596 1.00 93.81 120 LEU A CA 1
ATOM 825 C C . LEU A 1 120 ? 26.793 1.405 -40.108 1.00 93.81 120 LEU A C 1
ATOM 827 O O . LEU A 1 120 ? 27.652 1.009 -39.318 1.00 93.81 120 LEU A O 1
ATOM 831 N N . ASP A 1 121 ? 27.072 1.731 -41.376 1.00 91.69 121 ASP A N 1
ATOM 832 C CA . ASP A 1 121 ? 28.419 1.655 -41.961 1.00 91.69 121 ASP A CA 1
ATOM 833 C C . ASP A 1 121 ? 29.412 2.574 -41.232 1.00 91.69 121 ASP A C 1
ATOM 835 O O . ASP A 1 121 ? 30.555 2.203 -40.967 1.00 91.69 121 ASP A O 1
ATOM 839 N N . ALA A 1 122 ? 28.979 3.786 -40.865 1.00 88.50 122 ALA A N 1
ATOM 840 C CA . ALA A 1 122 ? 29.817 4.744 -40.149 1.00 88.50 122 ALA A CA 1
ATOM 841 C C . ALA A 1 122 ? 30.149 4.312 -38.709 1.00 88.50 122 ALA A C 1
ATOM 843 O O . ALA A 1 122 ? 31.106 4.842 -38.139 1.00 88.50 122 ALA A O 1
ATOM 844 N N . GLY A 1 123 ? 29.374 3.383 -38.141 1.00 85.88 123 GLY A N 1
ATOM 845 C CA . GLY A 1 123 ? 29.515 2.852 -36.786 1.00 85.88 123 GLY A CA 1
ATOM 846 C C . GLY A 1 123 ? 30.095 1.442 -36.722 1.00 85.88 123 GLY A C 1
ATOM 847 O O . GLY A 1 123 ? 29.792 0.730 -35.771 1.00 85.88 123 GLY A O 1
ATOM 848 N N . SER A 1 124 ? 30.872 1.001 -37.717 1.00 87.31 124 SER A N 1
ATOM 849 C CA . SER A 1 124 ? 31.466 -0.347 -37.742 1.00 87.31 124 SER A CA 1
ATOM 850 C C . SER A 1 124 ? 32.734 -0.497 -36.884 1.00 87.31 124 SER A C 1
ATOM 852 O O . SER A 1 124 ? 33.251 -1.602 -36.738 1.00 87.31 124 SER A O 1
ATOM 854 N N . ALA A 1 125 ? 33.281 0.603 -36.357 1.00 86.50 125 ALA A N 1
ATOM 855 C CA . ALA A 1 125 ? 34.487 0.624 -35.529 1.00 86.50 125 ALA A CA 1
ATOM 856 C C . ALA A 1 125 ? 34.161 1.083 -34.095 1.00 86.50 125 ALA A C 1
ATOM 858 O O . ALA A 1 125 ? 33.245 1.884 -33.921 1.00 86.50 125 ALA A O 1
ATOM 859 N N . PRO A 1 126 ? 34.896 0.617 -33.062 1.00 82.56 126 PRO A N 1
ATOM 860 C CA . PRO A 1 126 ? 34.643 0.969 -31.661 1.00 82.56 126 PRO A CA 1
ATOM 861 C C . PRO A 1 126 ? 35.165 2.374 -31.352 1.00 82.56 126 PRO A C 1
ATOM 863 O O . PRO A 1 126 ? 36.170 2.558 -30.662 1.00 82.56 126 PRO A O 1
ATOM 866 N N . ASP A 1 127 ? 34.497 3.369 -31.919 1.00 90.38 127 ASP A N 1
ATOM 867 C CA . ASP A 1 127 ? 34.823 4.777 -31.788 1.00 90.38 127 ASP A CA 1
ATOM 868 C C . ASP A 1 127 ? 33.627 5.591 -31.268 1.00 90.38 127 ASP A C 1
ATOM 870 O O . ASP A 1 127 ? 32.545 5.086 -30.955 1.00 90.38 127 ASP A O 1
ATOM 874 N N . HIS A 1 128 ? 33.832 6.900 -31.157 1.00 89.75 128 HIS A N 1
ATOM 875 C CA . HIS A 1 128 ? 32.800 7.829 -30.714 1.00 89.75 128 HIS A CA 1
ATOM 876 C C . HIS A 1 128 ? 31.593 7.893 -31.659 1.00 89.75 128 HIS A C 1
ATOM 878 O O . HIS A 1 128 ? 30.502 8.244 -31.211 1.00 89.75 128 HIS A O 1
ATOM 884 N N . ALA A 1 129 ? 31.762 7.576 -32.947 1.00 91.44 129 ALA A N 1
ATOM 885 C CA . ALA A 1 129 ? 30.659 7.580 -33.896 1.00 91.44 129 ALA A CA 1
ATOM 886 C C . ALA A 1 129 ? 29.712 6.413 -33.604 1.00 91.44 129 ALA A C 1
ATOM 888 O O . ALA A 1 129 ? 28.513 6.649 -33.452 1.00 91.44 129 ALA A O 1
ATOM 889 N N . ALA A 1 130 ? 30.237 5.196 -33.420 1.00 94.44 130 ALA A N 1
ATOM 890 C CA . ALA A 1 130 ? 29.427 4.032 -33.044 1.00 94.44 130 ALA A CA 1
ATOM 891 C C . ALA A 1 130 ? 28.643 4.261 -31.741 1.00 94.44 130 ALA A C 1
ATOM 893 O O . ALA A 1 130 ? 27.460 3.928 -31.658 1.00 94.44 130 ALA A O 1
ATOM 894 N N . LEU A 1 131 ? 29.260 4.912 -30.750 1.00 93.56 131 LEU A N 1
ATOM 895 C CA . LEU A 1 131 ? 28.592 5.260 -29.494 1.00 93.56 131 LEU A CA 1
ATOM 896 C C . LEU A 1 131 ? 27.426 6.240 -29.700 1.00 93.56 131 LEU A C 1
ATOM 898 O O . LEU A 1 131 ? 26.336 6.028 -29.167 1.00 93.56 131 LEU A O 1
ATOM 902 N N . LEU A 1 132 ? 27.638 7.306 -30.479 1.00 92.69 132 LEU A N 1
ATOM 903 C CA . LEU A 1 132 ? 26.585 8.278 -30.783 1.00 92.69 132 LEU A CA 1
ATOM 904 C C . LEU A 1 132 ? 25.463 7.659 -31.624 1.00 92.69 132 LEU A C 1
ATOM 906 O O . LEU A 1 132 ? 24.299 7.985 -31.402 1.00 92.69 132 LEU A O 1
ATOM 910 N N . ILE A 1 133 ? 25.788 6.743 -32.541 1.00 95.19 133 ILE A N 1
ATOM 911 C CA . ILE A 1 133 ? 24.799 5.977 -33.313 1.00 95.19 133 ILE A CA 1
ATOM 912 C C . ILE A 1 133 ? 23.970 5.092 -32.378 1.00 95.19 133 ILE A C 1
ATOM 914 O O . ILE A 1 133 ? 22.743 5.120 -32.448 1.00 95.19 133 ILE A O 1
ATOM 918 N N . ALA A 1 134 ? 24.603 4.368 -31.450 1.00 96.06 134 ALA A N 1
ATOM 919 C CA . ALA A 1 134 ? 23.891 3.547 -30.472 1.00 96.06 134 ALA A CA 1
ATOM 920 C C . ALA A 1 134 ? 22.964 4.395 -29.577 1.00 96.06 134 ALA A C 1
ATOM 922 O O . ALA A 1 134 ? 21.808 4.032 -29.347 1.00 96.06 134 ALA A O 1
ATOM 923 N N . ALA A 1 135 ? 23.437 5.560 -29.116 1.00 93.00 135 ALA A N 1
ATOM 924 C CA . ALA A 1 135 ? 22.632 6.510 -28.346 1.00 93.00 135 ALA A CA 1
ATOM 925 C C . ALA A 1 135 ? 21.444 7.059 -29.150 1.00 93.00 135 ALA A C 1
ATOM 927 O O . ALA A 1 135 ? 20.320 7.118 -28.641 1.00 93.00 135 ALA A O 1
ATOM 928 N N . PHE A 1 136 ? 21.676 7.411 -30.415 1.00 94.62 136 PHE A N 1
ATOM 929 C CA . PHE A 1 136 ? 20.649 7.862 -31.350 1.00 94.62 136 PHE A CA 1
ATOM 930 C C . PHE A 1 136 ? 19.566 6.798 -31.564 1.00 94.62 136 PHE A C 1
ATOM 932 O O . PHE A 1 136 ? 18.381 7.089 -31.391 1.00 94.62 136 PHE A O 1
ATOM 939 N N . LEU A 1 137 ? 19.959 5.555 -31.860 1.00 96.31 137 LEU A N 1
ATOM 940 C CA . LEU A 1 137 ? 19.033 4.436 -32.054 1.00 96.31 137 LEU A CA 1
ATOM 941 C C . LEU A 1 137 ? 18.223 4.140 -30.785 1.00 96.31 137 LEU A C 1
ATOM 943 O O . LEU A 1 137 ? 17.008 3.966 -30.867 1.00 96.31 137 LEU A O 1
ATOM 947 N N . SER A 1 138 ? 18.861 4.138 -29.609 1.00 95.19 138 SER A N 1
ATOM 948 C CA . SER A 1 138 ? 18.168 3.945 -28.326 1.00 95.19 138 SER A CA 1
ATOM 949 C C . SER A 1 138 ? 17.144 5.051 -28.051 1.00 95.19 138 SER A C 1
ATOM 951 O O . SER A 1 138 ? 16.028 4.763 -27.610 1.00 95.19 138 SER A O 1
ATOM 953 N N . THR A 1 139 ? 17.500 6.306 -28.343 1.00 92.62 139 THR A N 1
ATOM 954 C CA . THR A 1 139 ? 16.615 7.469 -28.172 1.00 92.62 139 THR A CA 1
ATOM 955 C C . THR A 1 139 ? 15.421 7.386 -29.119 1.00 92.62 139 THR A C 1
ATOM 957 O O . THR A 1 139 ? 14.278 7.488 -28.679 1.00 92.62 139 THR A O 1
ATOM 960 N N . LEU A 1 140 ? 15.654 7.107 -30.406 1.00 93.75 140 LEU A N 1
ATOM 961 C CA . LEU A 1 140 ? 14.577 6.922 -31.379 1.00 93.75 140 LEU A CA 1
ATOM 962 C C . LEU A 1 140 ? 13.654 5.761 -31.0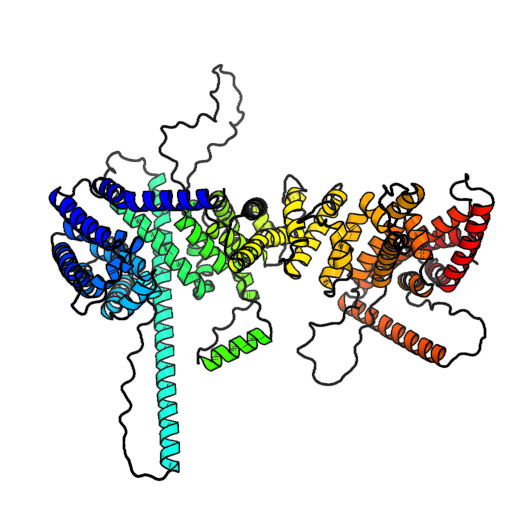14 1.00 93.75 140 LEU A C 1
ATOM 964 O O . LEU A 1 140 ? 12.436 5.898 -31.097 1.00 93.75 140 LEU A O 1
ATOM 968 N N . ALA A 1 141 ? 14.208 4.634 -30.563 1.00 95.19 141 ALA A N 1
ATOM 969 C CA . ALA A 1 141 ? 13.416 3.472 -30.176 1.00 95.19 141 ALA A CA 1
ATOM 970 C C . ALA A 1 141 ? 12.470 3.758 -28.991 1.00 95.19 141 ALA A C 1
ATOM 972 O O . ALA A 1 141 ? 11.471 3.052 -28.820 1.00 95.19 141 ALA A O 1
ATOM 973 N N . SER A 1 142 ? 12.707 4.813 -28.201 1.00 91.75 142 SER A N 1
ATOM 974 C CA . SER A 1 142 ? 11.762 5.263 -27.171 1.00 91.75 142 SER A CA 1
ATOM 975 C C . SER A 1 142 ? 10.443 5.783 -27.765 1.00 91.75 142 SER A C 1
ATOM 977 O O . SER A 1 142 ? 9.400 5.640 -27.124 1.00 91.75 142 SER A O 1
ATOM 979 N N . HIS A 1 143 ? 10.432 6.264 -29.012 1.00 93.12 143 HIS A N 1
ATOM 980 C CA . HIS A 1 143 ? 9.236 6.763 -29.698 1.00 93.12 143 HIS A CA 1
ATOM 981 C C . HIS A 1 143 ? 8.523 5.664 -30.496 1.00 93.12 143 HIS A C 1
ATOM 983 O O . HIS A 1 143 ? 9.141 4.936 -31.266 1.00 93.12 143 HIS A O 1
ATOM 989 N N . ALA A 1 144 ? 7.201 5.539 -30.340 1.00 92.19 144 ALA A N 1
ATOM 990 C CA . ALA A 1 144 ? 6.435 4.421 -30.902 1.00 92.19 144 ALA A CA 1
ATOM 991 C C . ALA A 1 144 ? 6.494 4.334 -32.440 1.00 92.19 144 ALA A C 1
ATOM 993 O O . ALA A 1 144 ? 6.685 3.243 -32.976 1.00 92.19 144 ALA A O 1
ATOM 994 N N . ALA A 1 145 ? 6.371 5.466 -33.142 1.00 91.75 145 ALA A N 1
ATOM 995 C CA . ALA A 1 145 ? 6.409 5.508 -34.605 1.00 91.75 145 ALA A CA 1
ATOM 996 C C . ALA A 1 145 ? 7.810 5.171 -35.148 1.00 91.75 145 ALA A C 1
ATOM 998 O O . ALA A 1 145 ? 7.951 4.318 -36.022 1.00 91.75 145 ALA A O 1
ATOM 999 N N . ALA A 1 146 ? 8.857 5.759 -34.560 1.00 92.88 146 ALA A N 1
ATOM 1000 C CA . ALA A 1 146 ? 10.245 5.462 -34.914 1.00 92.88 146 ALA A CA 1
ATOM 1001 C C . ALA A 1 146 ? 10.608 4.000 -34.618 1.00 92.88 146 ALA A C 1
ATOM 1003 O O . ALA A 1 146 ? 11.265 3.352 -35.422 1.00 92.88 146 ALA A O 1
ATOM 1004 N N . ARG A 1 147 ? 10.132 3.448 -33.497 1.00 94.38 147 ARG A N 1
ATOM 1005 C CA . ARG A 1 147 ? 10.317 2.037 -33.135 1.00 94.38 147 ARG A CA 1
ATOM 1006 C C . ARG A 1 147 ? 9.695 1.089 -34.158 1.00 94.38 147 ARG A C 1
ATOM 1008 O O . ARG A 1 147 ? 10.301 0.067 -34.458 1.00 94.38 147 ARG A O 1
ATOM 1015 N N . ALA A 1 148 ? 8.508 1.410 -34.678 1.00 92.19 148 ALA A N 1
ATOM 1016 C CA . ALA A 1 148 ? 7.878 0.624 -35.736 1.00 92.19 148 ALA A CA 1
ATOM 1017 C C . ALA A 1 148 ? 8.722 0.654 -37.019 1.00 92.19 148 ALA A C 1
ATOM 1019 O O . ALA A 1 148 ? 9.058 -0.408 -37.530 1.00 92.19 148 ALA A O 1
ATOM 1020 N N . ALA A 1 149 ? 9.150 1.845 -37.453 1.00 92.06 149 ALA A N 1
ATOM 1021 C CA . ALA A 1 149 ? 10.002 2.009 -38.631 1.00 92.06 149 ALA A CA 1
ATOM 1022 C C . ALA A 1 149 ? 11.353 1.282 -38.486 1.00 92.06 149 ALA A C 1
ATOM 1024 O O . ALA A 1 149 ? 11.755 0.524 -39.359 1.00 92.06 149 ALA A O 1
ATOM 1025 N N . LEU A 1 150 ? 12.042 1.444 -37.351 1.00 93.81 150 LEU A N 1
ATOM 1026 C CA . LEU A 1 150 ? 13.325 0.784 -37.088 1.00 93.81 150 LEU A CA 1
ATOM 1027 C C . LEU A 1 150 ? 13.204 -0.747 -37.036 1.00 93.81 150 LEU A C 1
ATOM 1029 O O . LEU A 1 150 ? 14.131 -1.436 -37.452 1.00 93.81 150 LEU A O 1
ATOM 1033 N N . ARG A 1 151 ? 12.073 -1.291 -36.562 1.00 92.88 151 ARG A N 1
ATOM 1034 C CA . ARG A 1 151 ? 11.838 -2.745 -36.503 1.00 92.88 151 ARG A CA 1
ATOM 1035 C C . ARG A 1 151 ? 11.739 -3.386 -37.894 1.00 92.88 151 ARG A C 1
ATOM 1037 O O . ARG A 1 151 ? 12.013 -4.575 -38.020 1.00 92.88 151 ARG A O 1
ATOM 1044 N N . GLU A 1 152 ? 11.363 -2.630 -38.923 1.00 91.69 152 GLU A N 1
ATOM 1045 C CA . GLU A 1 152 ? 11.298 -3.122 -40.309 1.00 91.69 152 GLU A CA 1
ATOM 1046 C C . GLU A 1 152 ? 12.689 -3.277 -40.947 1.00 91.69 152 GLU A C 1
ATOM 1048 O O . GLU A 1 152 ? 12.851 -4.003 -41.929 1.00 91.69 152 GLU A O 1
ATOM 1053 N N . HIS A 1 153 ? 13.715 -2.644 -40.375 1.00 93.25 153 HIS A N 1
ATOM 1054 C CA . HIS A 1 153 ? 15.080 -2.690 -40.883 1.00 93.25 153 HIS A CA 1
ATOM 1055 C C . HIS A 1 153 ? 15.919 -3.752 -40.158 1.00 93.25 153 HIS A C 1
ATOM 1057 O O . HIS A 1 153 ? 16.561 -3.464 -39.148 1.00 93.25 153 HIS A O 1
ATOM 1063 N N . GLN A 1 154 ? 15.983 -4.965 -40.722 1.00 92.75 154 GLN A N 1
ATOM 1064 C CA . GLN A 1 154 ? 16.770 -6.094 -40.191 1.00 92.75 154 GLN A CA 1
ATOM 1065 C C . GLN A 1 154 ? 18.226 -5.716 -39.850 1.00 92.75 154 GLN A C 1
ATOM 1067 O O . GLN A 1 154 ? 18.730 -6.114 -38.803 1.00 92.75 154 GLN A O 1
ATOM 1072 N N . ALA A 1 155 ? 18.856 -4.868 -40.670 1.00 94.56 155 ALA A N 1
ATOM 1073 C CA . ALA A 1 155 ? 20.227 -4.401 -40.465 1.00 94.56 155 ALA A CA 1
ATOM 1074 C C . ALA A 1 155 ? 20.447 -3.688 -39.116 1.00 94.56 155 ALA A C 1
ATOM 1076 O O . ALA A 1 155 ? 21.545 -3.744 -38.573 1.00 94.56 155 ALA A O 1
ATOM 1077 N N . VAL A 1 156 ? 19.425 -3.033 -38.547 1.00 95.62 156 VAL A N 1
ATOM 1078 C CA . VAL A 1 156 ? 19.533 -2.404 -37.217 1.00 95.62 156 VAL A CA 1
ATOM 1079 C C . VAL A 1 156 ? 19.637 -3.461 -36.126 1.00 95.62 156 VAL A C 1
ATOM 1081 O O . VAL A 1 156 ? 20.444 -3.312 -35.214 1.00 95.62 156 VAL A O 1
ATOM 1084 N N . GLY A 1 157 ? 18.834 -4.525 -36.228 1.00 94.44 157 GLY A N 1
ATOM 1085 C CA . GLY A 1 157 ? 18.891 -5.658 -35.307 1.00 94.44 157 GLY A CA 1
ATOM 1086 C C . GLY A 1 157 ? 20.257 -6.330 -35.359 1.00 94.44 157 GLY A C 1
ATOM 1087 O O . GLY A 1 157 ? 20.927 -6.403 -34.337 1.00 94.44 157 GLY A O 1
ATOM 1088 N N . GLU A 1 158 ? 20.712 -6.689 -36.561 1.00 94.75 158 GLU A N 1
ATOM 1089 C CA . GLU A 1 158 ? 22.022 -7.318 -36.783 1.00 94.75 158 GLU A CA 1
ATOM 1090 C C . GLU A 1 158 ? 23.185 -6.445 -36.297 1.00 94.75 158 GLU A C 1
ATOM 1092 O O . GLU A 1 158 ? 24.133 -6.949 -35.699 1.00 94.75 158 GLU A O 1
ATOM 1097 N N . TRP A 1 159 ? 23.108 -5.127 -36.506 1.00 96.69 159 TRP A N 1
ATOM 1098 C CA . TRP A 1 159 ? 24.119 -4.200 -36.002 1.00 96.69 159 TRP A CA 1
ATOM 1099 C C . TRP A 1 159 ? 24.136 -4.150 -34.471 1.00 96.69 159 TRP A C 1
ATOM 1101 O O . TRP A 1 159 ? 25.207 -4.163 -33.865 1.00 96.69 159 TRP A O 1
ATOM 1111 N N . CYS A 1 160 ? 22.963 -4.115 -33.831 1.00 96.56 160 CYS A N 1
ATOM 1112 C CA . CYS A 1 160 ? 22.866 -4.155 -32.375 1.00 96.56 160 CYS A CA 1
ATOM 1113 C C . CYS A 1 160 ? 23.405 -5.470 -31.798 1.00 96.56 160 CYS A C 1
ATOM 1115 O O . CYS A 1 160 ? 24.171 -5.438 -30.833 1.00 96.56 160 CYS A O 1
ATOM 1117 N N . ASP A 1 161 ? 23.016 -6.594 -32.397 1.00 95.38 161 ASP A N 1
ATOM 1118 C CA . ASP A 1 161 ? 23.398 -7.937 -31.961 1.00 95.38 161 ASP A CA 1
ATOM 1119 C C . ASP A 1 161 ? 24.918 -8.142 -32.142 1.00 95.38 161 ASP A C 1
ATOM 1121 O O . ASP A 1 161 ? 25.600 -8.568 -31.213 1.00 95.38 161 ASP A O 1
ATOM 1125 N N . GLY A 1 162 ? 25.502 -7.658 -33.246 1.00 95.94 162 GLY A N 1
ATOM 1126 C CA . GLY A 1 162 ? 26.953 -7.705 -33.468 1.00 95.94 162 GLY A CA 1
ATOM 1127 C C . GLY A 1 162 ? 27.783 -6.948 -32.417 1.00 95.94 162 GLY A C 1
ATOM 1128 O O . GLY A 1 162 ? 28.883 -7.383 -32.062 1.00 95.94 162 GLY A O 1
ATOM 1129 N N . TRP A 1 163 ? 27.273 -5.839 -31.868 1.00 96.56 163 TRP A N 1
ATOM 1130 C CA . TRP A 1 163 ? 27.945 -5.130 -30.768 1.00 96.56 163 TRP A CA 1
ATOM 1131 C C . TRP A 1 163 ? 27.857 -5.872 -29.435 1.00 96.56 163 TRP A C 1
ATOM 1133 O O . TRP A 1 163 ? 28.812 -5.815 -28.654 1.00 96.56 163 TRP A O 1
ATOM 1143 N N . LEU A 1 164 ? 26.748 -6.569 -29.176 1.00 95.62 164 LEU A N 1
ATOM 1144 C CA . LEU A 1 164 ? 26.604 -7.420 -27.994 1.00 95.62 164 LEU A CA 1
ATOM 1145 C C . LEU A 1 164 ? 27.599 -8.581 -28.046 1.00 95.62 164 LEU A C 1
ATOM 1147 O O . LEU A 1 164 ? 28.393 -8.725 -27.115 1.00 95.62 164 LEU A O 1
ATOM 1151 N N . ASP A 1 165 ? 27.660 -9.293 -29.172 1.00 95.25 165 ASP A N 1
ATOM 1152 C CA . ASP A 1 165 ? 28.611 -10.391 -29.392 1.00 95.25 165 ASP A CA 1
ATOM 1153 C C . ASP A 1 165 ? 30.066 -9.919 -29.227 1.00 95.25 165 ASP A C 1
ATOM 1155 O O . ASP A 1 165 ? 30.895 -10.560 -28.574 1.00 95.25 165 ASP A O 1
ATOM 1159 N N . THR A 1 166 ? 30.390 -8.741 -29.775 1.00 94.56 166 THR A N 1
ATOM 1160 C CA . THR A 1 166 ? 31.739 -8.158 -29.670 1.00 94.56 166 THR A CA 1
ATOM 1161 C C . THR A 1 166 ? 32.112 -7.836 -28.218 1.00 94.56 166 THR A C 1
ATOM 1163 O O . THR A 1 166 ? 33.269 -8.007 -27.822 1.00 94.56 166 THR A O 1
ATOM 1166 N N . ALA A 1 167 ? 31.155 -7.383 -27.404 1.00 94.50 167 ALA A N 1
ATOM 1167 C CA . ALA A 1 167 ? 31.394 -7.091 -25.992 1.00 94.50 167 ALA A CA 1
ATOM 1168 C C . ALA A 1 167 ? 31.579 -8.356 -25.139 1.00 94.50 167 ALA A C 1
ATOM 1170 O O . ALA A 1 167 ? 32.312 -8.300 -24.149 1.00 94.50 167 ALA A O 1
ATOM 1171 N N . GLU A 1 168 ? 30.963 -9.479 -25.519 1.00 92.12 168 GLU A N 1
ATOM 1172 C CA . GLU A 1 168 ? 31.137 -10.777 -24.850 1.00 92.12 168 GLU A CA 1
ATOM 1173 C C . GLU A 1 168 ? 32.493 -11.427 -25.161 1.00 92.12 168 GLU A C 1
ATOM 1175 O O . GLU A 1 168 ? 33.093 -12.062 -24.292 1.00 92.12 168 GLU A O 1
ATOM 1180 N N . LEU A 1 169 ? 33.009 -11.225 -26.378 1.00 90.62 169 LEU A N 1
ATOM 1181 C CA . LEU A 1 169 ? 34.309 -11.750 -26.819 1.00 90.62 169 LEU A CA 1
ATOM 1182 C C . LEU A 1 169 ? 35.511 -10.888 -26.384 1.00 90.62 169 LEU A C 1
ATOM 1184 O O . LEU A 1 169 ? 36.658 -11.341 -26.449 1.00 90.62 169 LEU A O 1
ATOM 1188 N N . GLY A 1 170 ? 35.276 -9.637 -25.981 1.00 82.06 170 GLY A N 1
ATOM 1189 C CA . GLY A 1 170 ? 36.323 -8.661 -25.671 1.00 82.06 170 GLY A CA 1
ATOM 1190 C C . GLY A 1 170 ? 37.146 -8.989 -24.414 1.00 82.06 170 GLY A C 1
ATOM 1191 O O . GLY A 1 170 ? 36.608 -9.372 -23.381 1.00 82.06 170 GLY A O 1
ATOM 1192 N N . GLY A 1 171 ? 38.470 -8.794 -24.488 1.00 65.00 171 GLY A N 1
ATOM 1193 C CA . GLY A 1 171 ? 39.398 -8.895 -23.349 1.00 65.00 171 GLY A CA 1
ATOM 1194 C C . GLY A 1 171 ? 39.783 -7.538 -22.727 1.00 65.00 171 GLY A C 1
ATOM 1195 O O . GLY A 1 171 ? 39.657 -6.509 -23.385 1.00 65.00 171 GLY A O 1
ATOM 1196 N N . GLY A 1 172 ? 40.326 -7.587 -21.497 1.00 73.56 172 GLY A N 1
ATOM 1197 C CA . GLY A 1 172 ? 40.635 -6.543 -20.480 1.00 73.56 172 GLY A CA 1
ATOM 1198 C C . GLY A 1 172 ? 41.171 -5.123 -20.815 1.00 73.56 172 GLY A C 1
ATOM 1199 O O . GLY A 1 172 ? 41.877 -4.563 -19.973 1.00 73.56 172 GLY A O 1
ATOM 1200 N N . GLY A 1 173 ? 40.964 -4.532 -21.998 1.00 82.50 173 GLY A N 1
ATOM 1201 C CA . GLY A 1 173 ? 41.626 -3.290 -22.461 1.00 82.50 173 GLY A CA 1
ATOM 1202 C C . GLY A 1 173 ? 40.797 -1.988 -22.418 1.00 82.50 173 GLY A C 1
ATOM 1203 O O . GLY A 1 173 ? 39.594 -1.985 -22.208 1.00 82.50 173 GLY A O 1
ATOM 1204 N N . LYS A 1 174 ? 41.408 -0.822 -22.706 1.00 76.19 174 LYS A N 1
ATOM 1205 C CA . LYS A 1 174 ? 40.671 0.469 -22.808 1.00 76.19 174 LYS A CA 1
ATOM 1206 C C . LYS A 1 174 ? 39.623 0.488 -23.931 1.00 76.19 174 LYS A C 1
ATOM 1208 O O . LYS A 1 174 ? 38.550 1.053 -23.751 1.00 76.19 174 LYS A O 1
ATOM 1213 N N . GLN A 1 175 ? 39.924 -0.133 -25.073 1.00 80.38 175 GLN A N 1
ATOM 1214 C CA . GLN A 1 175 ? 38.960 -0.297 -26.170 1.00 80.38 175 GLN A CA 1
ATOM 1215 C C . GLN A 1 175 ? 37.763 -1.165 -25.755 1.00 80.38 175 GLN A C 1
ATOM 1217 O O . GLN A 1 175 ? 36.659 -0.971 -26.257 1.00 80.38 175 GLN A O 1
ATOM 1222 N N . GLU A 1 176 ? 37.950 -2.063 -24.786 1.00 86.50 176 GLU A N 1
ATOM 1223 C CA . GLU A 1 176 ? 36.885 -2.895 -24.227 1.00 86.50 176 GLU A CA 1
ATOM 1224 C C . GLU A 1 176 ? 35.837 -2.050 -23.492 1.00 86.50 176 GLU A C 1
ATOM 1226 O O . GLU A 1 176 ? 34.646 -2.306 -23.623 1.00 86.50 176 GLU A O 1
ATOM 1231 N N . ALA A 1 177 ? 36.252 -1.005 -22.764 1.00 88.25 177 ALA A N 1
ATOM 1232 C CA . ALA A 1 177 ? 35.324 -0.130 -22.047 1.00 88.25 177 ALA A CA 1
ATOM 1233 C C . ALA A 1 177 ? 34.392 0.622 -23.012 1.00 88.25 177 ALA A C 1
ATOM 1235 O O . ALA A 1 177 ? 33.179 0.608 -22.823 1.00 88.25 177 ALA A O 1
ATOM 1236 N N . SER A 1 178 ? 34.944 1.201 -24.088 1.00 90.75 178 SER A N 1
ATOM 1237 C CA . SER A 1 178 ? 34.137 1.855 -25.130 1.00 90.75 178 SER A CA 1
ATOM 1238 C C . SER A 1 178 ? 33.235 0.857 -25.858 1.00 90.75 178 SER A C 1
ATOM 1240 O O . SER A 1 178 ? 32.085 1.167 -26.139 1.00 90.75 178 SER A O 1
ATOM 1242 N N . THR A 1 179 ? 33.731 -0.354 -26.130 1.00 94.50 179 THR A N 1
ATOM 1243 C CA . THR A 1 179 ? 32.943 -1.425 -26.764 1.00 94.50 179 THR A CA 1
ATOM 1244 C C . THR A 1 179 ? 31.752 -1.823 -25.891 1.00 94.50 179 THR A C 1
ATOM 1246 O O . THR A 1 179 ? 30.636 -1.923 -26.389 1.00 94.50 179 THR A O 1
ATOM 1249 N N . LYS A 1 180 ? 31.952 -1.970 -24.575 1.00 95.19 180 LYS A N 1
ATOM 1250 C CA . LYS A 1 180 ? 30.877 -2.260 -23.611 1.00 95.19 180 LYS A CA 1
ATOM 1251 C C . LYS A 1 180 ? 29.866 -1.120 -23.499 1.00 95.19 180 LYS A C 1
ATOM 1253 O O . LYS A 1 180 ? 28.675 -1.384 -23.373 1.00 95.19 180 LYS A O 1
ATOM 1258 N N . ASP A 1 181 ? 30.321 0.129 -23.569 1.00 95.06 181 ASP A N 1
ATOM 1259 C CA . ASP A 1 181 ? 29.448 1.307 -23.568 1.00 95.06 181 ASP A CA 1
ATOM 1260 C C . ASP A 1 181 ? 28.577 1.371 -24.844 1.00 95.06 181 ASP A C 1
ATOM 1262 O O . ASP A 1 181 ? 27.376 1.644 -24.756 1.00 95.06 181 ASP A O 1
ATOM 1266 N N . ILE A 1 182 ? 29.148 1.056 -26.017 1.00 96.31 182 ILE A N 1
ATOM 1267 C CA . ILE A 1 182 ? 28.407 0.935 -27.287 1.00 96.31 182 ILE A CA 1
ATOM 1268 C C . ILE A 1 182 ? 27.399 -0.217 -27.202 1.00 96.31 182 ILE A C 1
ATOM 1270 O O . ILE A 1 182 ? 26.217 -0.014 -27.477 1.00 96.31 182 ILE A O 1
ATOM 1274 N N . ALA A 1 183 ? 27.838 -1.396 -26.758 1.00 97.06 183 ALA A N 1
ATOM 1275 C CA . ALA A 1 183 ? 26.996 -2.581 -26.618 1.00 97.06 183 ALA A CA 1
ATOM 1276 C C . ALA A 1 183 ? 25.838 -2.373 -25.632 1.00 97.06 183 ALA A C 1
ATOM 1278 O O . ALA A 1 183 ? 24.728 -2.834 -25.881 1.00 97.06 183 ALA A O 1
ATOM 1279 N N . LEU A 1 184 ? 26.052 -1.627 -24.542 1.00 97.38 184 LEU A N 1
ATOM 1280 C CA . LEU A 1 184 ? 24.998 -1.266 -23.591 1.00 97.38 184 LEU A CA 1
ATOM 1281 C C . LEU A 1 184 ? 23.882 -0.460 -24.271 1.00 97.38 184 LEU A C 1
ATOM 1283 O O . LEU A 1 184 ? 22.700 -0.770 -24.111 1.00 97.38 184 LEU A O 1
ATOM 1287 N N . LEU A 1 185 ? 24.248 0.569 -25.036 1.00 96.94 185 LEU A N 1
ATOM 1288 C CA . LEU A 1 185 ? 23.290 1.411 -25.757 1.00 96.94 185 LEU A CA 1
ATOM 1289 C C . LEU A 1 185 ? 22.610 0.653 -26.904 1.00 96.94 185 LEU A C 1
ATOM 1291 O O . LEU A 1 185 ? 21.398 0.778 -27.087 1.00 96.94 185 LEU A O 1
ATOM 1295 N N . ALA A 1 186 ? 23.373 -0.155 -27.640 1.00 97.06 186 ALA A N 1
ATOM 1296 C CA . ALA A 1 186 ? 22.873 -0.983 -28.728 1.00 97.06 186 ALA A CA 1
ATOM 1297 C C . ALA A 1 186 ? 21.896 -2.056 -28.219 1.00 97.06 186 ALA A C 1
ATOM 1299 O O . ALA A 1 186 ? 20.799 -2.190 -28.759 1.00 97.06 186 ALA A O 1
ATOM 1300 N N . GLY A 1 187 ? 22.233 -2.747 -27.128 1.00 97.12 187 GLY A N 1
ATOM 1301 C CA . GLY A 1 187 ? 21.356 -3.715 -26.471 1.00 97.12 187 GLY A CA 1
ATOM 1302 C C . GLY A 1 187 ? 20.098 -3.072 -25.887 1.00 97.12 187 GLY A C 1
ATOM 1303 O O . GLY A 1 187 ? 19.006 -3.626 -26.010 1.00 97.12 187 GLY A O 1
ATOM 1304 N N . LEU A 1 188 ? 20.204 -1.864 -25.323 1.00 96.50 188 LEU A N 1
ATOM 1305 C CA . LEU A 1 188 ? 19.036 -1.098 -24.882 1.00 96.50 188 LEU A CA 1
ATOM 1306 C C . LEU A 1 188 ? 18.113 -0.749 -26.059 1.00 96.50 188 LEU A C 1
ATOM 1308 O O . LEU A 1 188 ? 16.898 -0.935 -25.958 1.00 96.50 188 LEU A O 1
ATOM 1312 N N . ALA A 1 189 ? 18.673 -0.294 -27.185 1.00 96.56 189 ALA A N 1
ATOM 1313 C CA . ALA A 1 189 ? 17.910 -0.063 -28.408 1.00 96.56 189 ALA A CA 1
ATOM 1314 C C . ALA A 1 189 ? 17.225 -1.357 -28.879 1.00 96.56 189 ALA A C 1
ATOM 1316 O O . ALA A 1 189 ? 16.017 -1.356 -29.121 1.00 96.56 189 ALA A O 1
ATOM 1317 N N . ARG A 1 190 ? 17.951 -2.482 -28.905 1.00 96.44 190 ARG A N 1
ATOM 1318 C CA . ARG A 1 190 ? 17.427 -3.802 -29.286 1.00 96.44 190 ARG A CA 1
ATOM 1319 C C . ARG A 1 190 ? 16.249 -4.240 -28.414 1.00 96.44 190 ARG A C 1
ATOM 1321 O O . ARG A 1 190 ? 15.215 -4.648 -28.944 1.00 96.44 190 ARG A O 1
ATOM 1328 N N . VAL A 1 191 ? 16.352 -4.086 -27.091 1.00 95.00 191 VAL A N 1
ATOM 1329 C CA . VAL A 1 191 ? 15.259 -4.392 -26.149 1.00 95.00 191 VAL A CA 1
ATOM 1330 C C . VAL A 1 191 ? 14.044 -3.490 -26.381 1.00 95.00 191 VAL A C 1
ATOM 1332 O O . VAL A 1 191 ? 12.913 -3.978 -26.350 1.00 95.00 191 VAL A O 1
ATOM 1335 N N . LYS A 1 192 ? 14.249 -2.193 -26.653 1.00 95.12 192 LYS A N 1
ATOM 1336 C CA . LYS A 1 192 ? 13.157 -1.255 -26.973 1.00 95.12 192 LYS A CA 1
ATOM 1337 C C . LYS A 1 192 ? 12.461 -1.607 -28.288 1.00 95.12 192 LYS A C 1
ATOM 1339 O O . LYS A 1 192 ? 11.236 -1.504 -28.366 1.00 95.12 192 LYS A O 1
ATOM 1344 N N . LEU A 1 193 ? 13.214 -2.037 -29.302 1.00 94.38 193 LEU A N 1
ATOM 1345 C CA . LEU A 1 193 ? 12.675 -2.487 -30.588 1.00 94.38 193 LEU A CA 1
ATOM 1346 C C . LEU A 1 193 ? 11.862 -3.779 -30.445 1.00 94.38 193 LEU A C 1
ATOM 1348 O O . LEU A 1 193 ? 10.837 -3.917 -31.114 1.00 94.38 193 LEU A O 1
ATOM 1352 N N . GLY A 1 194 ? 12.235 -4.672 -29.527 1.00 90.00 194 GLY A N 1
ATOM 1353 C CA . GLY A 1 194 ? 11.587 -5.973 -29.344 1.00 90.00 194 GLY A CA 1
ATOM 1354 C C . GLY A 1 194 ? 11.979 -6.986 -30.432 1.00 90.00 194 GLY A C 1
ATOM 1355 O O . GLY A 1 194 ? 12.860 -6.700 -31.244 1.00 90.00 194 GLY A O 1
ATOM 1356 N N . PRO A 1 195 ? 11.360 -8.181 -30.456 1.00 84.88 195 PRO A N 1
ATOM 1357 C CA . PRO A 1 195 ? 11.653 -9.186 -31.477 1.00 84.88 195 PRO A CA 1
ATOM 1358 C C . PRO A 1 195 ? 11.309 -8.660 -32.878 1.00 84.88 195 PRO A C 1
ATOM 1360 O O . PRO A 1 195 ? 10.361 -7.881 -33.047 1.00 84.88 195 PRO A O 1
ATOM 1363 N N . ALA A 1 196 ? 12.093 -9.078 -33.876 1.00 76.19 196 ALA A N 1
ATOM 1364 C CA . ALA A 1 196 ? 11.814 -8.764 -35.272 1.00 76.19 196 ALA A CA 1
ATOM 1365 C C . ALA A 1 196 ? 10.425 -9.298 -35.653 1.00 76.19 196 ALA A C 1
ATOM 1367 O O . ALA A 1 196 ? 9.969 -10.315 -35.123 1.00 76.19 196 ALA A O 1
ATOM 1368 N N . ALA A 1 197 ? 9.725 -8.600 -36.550 1.00 69.81 197 ALA A N 1
ATOM 1369 C CA . ALA A 1 197 ? 8.458 -9.111 -37.055 1.00 69.81 197 ALA A CA 1
ATOM 1370 C C . ALA A 1 197 ? 8.715 -10.471 -37.718 1.00 69.81 197 ALA A C 1
ATOM 1372 O O . ALA A 1 197 ? 9.552 -10.568 -38.614 1.00 69.81 197 ALA A O 1
ATOM 1373 N N . ALA A 1 198 ? 8.015 -11.514 -37.260 1.00 67.38 198 ALA A N 1
ATOM 1374 C CA . ALA A 1 198 ? 8.147 -12.837 -37.851 1.00 67.38 198 ALA A CA 1
ATOM 1375 C C . ALA A 1 198 ? 7.911 -12.729 -39.369 1.00 67.38 198 ALA A C 1
ATOM 1377 O O . ALA A 1 198 ? 6.934 -12.080 -39.772 1.00 67.38 198 ALA A O 1
ATOM 1378 N N . PRO A 1 199 ? 8.771 -13.337 -40.209 1.00 66.06 199 PRO A N 1
ATOM 1379 C CA . PRO A 1 199 ? 8.590 -13.296 -41.650 1.00 66.06 199 PRO A CA 1
ATOM 1380 C C . PRO A 1 199 ? 7.181 -13.790 -41.979 1.00 66.06 199 PRO A C 1
ATOM 1382 O O . PRO A 1 199 ? 6.740 -14.838 -41.491 1.00 66.06 199 PRO A O 1
ATOM 1385 N N . THR A 1 200 ? 6.441 -13.000 -42.757 1.00 65.44 200 THR A N 1
ATOM 1386 C CA . THR A 1 200 ? 5.081 -13.340 -43.173 1.00 65.44 200 THR A CA 1
ATOM 1387 C C . THR A 1 200 ? 5.127 -14.693 -43.869 1.00 65.44 200 THR A C 1
ATOM 1389 O O . THR A 1 200 ? 5.776 -14.857 -44.899 1.00 65.44 200 THR A O 1
ATOM 1392 N N . ALA A 1 201 ? 4.493 -15.696 -43.249 1.00 63.19 201 ALA A N 1
ATOM 1393 C CA . ALA A 1 201 ? 4.548 -17.064 -43.743 1.00 63.19 201 ALA A CA 1
ATOM 1394 C C . ALA A 1 201 ? 4.129 -17.095 -45.225 1.00 63.19 201 ALA A C 1
ATOM 1396 O O . ALA A 1 201 ? 3.116 -16.471 -45.563 1.00 63.19 201 ALA A O 1
ATOM 1397 N N . PRO A 1 202 ? 4.869 -17.807 -46.096 1.00 66.00 202 PRO A N 1
ATOM 1398 C CA . PRO A 1 202 ? 4.561 -17.842 -47.516 1.00 66.00 202 PRO A CA 1
ATOM 1399 C C . PRO A 1 202 ? 3.114 -18.313 -47.734 1.00 66.00 202 PRO A C 1
ATOM 1401 O O . PRO A 1 202 ? 2.640 -19.195 -47.002 1.00 66.00 202 PRO A O 1
ATOM 1404 N N . PRO A 1 203 ? 2.383 -17.716 -48.695 1.00 64.00 203 PRO A N 1
ATOM 1405 C CA . PRO A 1 203 ? 1.010 -18.104 -48.987 1.00 64.00 203 PRO A CA 1
ATOM 1406 C C . PRO A 1 203 ? 0.972 -19.597 -49.321 1.00 64.00 203 PRO A C 1
ATOM 1408 O O . PRO A 1 203 ? 1.778 -20.085 -50.111 1.00 64.00 203 PRO A O 1
ATOM 1411 N N . ALA A 1 204 ? 0.066 -20.330 -48.670 1.00 61.00 204 ALA A N 1
ATOM 1412 C CA . ALA A 1 204 ? -0.037 -21.775 -48.820 1.00 61.00 204 ALA A CA 1
ATOM 1413 C C . ALA A 1 204 ? -0.286 -22.133 -50.293 1.00 61.00 204 ALA A C 1
ATOM 1415 O O . ALA A 1 204 ? -1.321 -21.767 -50.852 1.00 61.00 204 ALA A O 1
ATOM 1416 N N . LEU A 1 205 ? 0.661 -22.843 -50.908 1.00 59.66 205 LEU A N 1
ATOM 1417 C CA . LEU A 1 205 ? 0.479 -23.434 -52.229 1.00 59.66 205 LEU A CA 1
ATOM 1418 C C . LEU A 1 205 ? -0.661 -24.457 -52.134 1.00 59.66 205 LEU A C 1
ATOM 1420 O O . LEU A 1 205 ? -0.632 -25.360 -51.298 1.00 59.66 205 LEU A O 1
ATOM 1424 N N . GLN A 1 206 ? -1.708 -24.261 -52.936 1.00 53.69 206 GLN A N 1
ATOM 1425 C CA . GLN A 1 206 ? -2.846 -25.172 -53.014 1.00 53.69 206 GLN A CA 1
ATOM 1426 C C . GLN A 1 206 ? -2.420 -26.419 -53.796 1.00 53.69 206 GLN A C 1
ATOM 1428 O O . GLN A 1 206 ? -2.415 -26.412 -55.022 1.00 53.69 206 GLN A O 1
ATOM 1433 N N . GLU A 1 207 ? -2.039 -27.482 -53.093 1.00 59.22 207 GLU A N 1
ATOM 1434 C CA . GLU A 1 207 ? -1.846 -28.798 -53.704 1.00 59.22 207 GLU A CA 1
ATOM 1435 C C . GLU A 1 207 ? -3.219 -29.469 -53.909 1.00 59.22 207 GLU A C 1
ATOM 1437 O O . GLU A 1 207 ? -3.886 -29.889 -52.957 1.00 59.22 207 GLU A O 1
ATOM 1442 N N . GLU A 1 208 ? -3.678 -29.527 -55.164 1.00 56.19 208 GLU A N 1
ATOM 1443 C CA . GLU A 1 208 ? -4.828 -30.334 -55.580 1.00 56.19 208 GLU A CA 1
ATOM 1444 C C . GLU A 1 208 ? -4.403 -31.799 -55.742 1.00 56.19 208 GLU A C 1
ATOM 1446 O O . GLU A 1 208 ? -3.881 -32.191 -56.781 1.00 56.19 208 GLU A O 1
ATOM 1451 N N . GLU A 1 209 ? -4.667 -32.635 -54.736 1.00 57.16 209 GLU A N 1
ATOM 1452 C CA . GLU A 1 209 ? -4.501 -34.086 -54.870 1.00 57.16 209 GLU A CA 1
ATOM 1453 C C . GLU A 1 209 ? -5.781 -34.871 -54.561 1.00 57.16 209 GLU A C 1
ATOM 1455 O O . GLU A 1 209 ? -6.576 -34.568 -53.661 1.00 57.16 209 GLU A O 1
ATOM 1460 N N . ILE A 1 210 ? -5.991 -35.909 -55.369 1.00 57.94 210 ILE A N 1
ATOM 1461 C CA . ILE A 1 210 ? -7.152 -36.795 -55.395 1.00 57.94 210 ILE A CA 1
ATOM 1462 C C . ILE A 1 210 ? -6.923 -37.898 -54.353 1.00 57.94 210 ILE A C 1
ATOM 1464 O O . ILE A 1 210 ? -6.119 -38.799 -54.544 1.00 57.94 210 ILE A O 1
ATOM 1468 N N . GLY A 1 211 ? -7.639 -37.829 -53.233 1.00 64.81 211 GLY A N 1
ATOM 1469 C CA . GLY A 1 211 ? -7.558 -38.798 -52.141 1.00 64.81 211 GLY A CA 1
ATOM 1470 C C . GLY A 1 211 ? -8.852 -38.822 -51.327 1.00 64.81 211 GLY A C 1
ATOM 1471 O O . GLY A 1 211 ? -9.598 -37.837 -51.333 1.00 64.81 211 GLY A O 1
ATOM 1472 N N . SER A 1 212 ? -9.118 -39.948 -50.657 1.00 77.38 212 SER A N 1
ATOM 1473 C CA . SER A 1 212 ? -10.280 -40.158 -49.777 1.00 77.38 212 SER A CA 1
ATOM 1474 C C . SER A 1 212 ? -10.398 -39.051 -48.717 1.00 77.38 212 SER A C 1
ATOM 1476 O O . SER A 1 212 ? -9.390 -38.581 -48.185 1.00 77.38 212 SER A O 1
ATOM 1478 N N . ALA A 1 213 ? -11.627 -38.631 -48.405 1.00 79.56 213 ALA A N 1
ATOM 1479 C CA . ALA A 1 213 ? -11.909 -37.524 -47.488 1.00 79.56 213 ALA A CA 1
ATOM 1480 C C . ALA A 1 213 ? -11.302 -37.723 -46.085 1.00 79.56 213 ALA A C 1
ATOM 1482 O O . ALA A 1 213 ? -10.824 -36.758 -45.490 1.00 79.56 213 ALA A O 1
ATOM 1483 N N . GLU A 1 214 ? -11.253 -38.961 -45.587 1.00 82.94 214 GLU A N 1
ATOM 1484 C CA . GLU A 1 214 ? -10.683 -39.287 -44.271 1.00 82.94 214 GLU A CA 1
ATOM 1485 C C . GLU A 1 214 ? -9.155 -39.160 -44.255 1.00 82.94 214 GLU A C 1
ATOM 1487 O O . GLU A 1 214 ? -8.604 -38.485 -43.388 1.00 82.94 214 GLU A O 1
ATOM 1492 N N . ALA A 1 215 ? -8.466 -39.698 -45.268 1.00 83.00 215 ALA A N 1
ATOM 1493 C CA . ALA A 1 215 ? -7.013 -39.562 -45.400 1.00 83.00 215 ALA A CA 1
ATOM 1494 C C . ALA A 1 215 ? -6.593 -38.087 -45.544 1.00 83.00 215 ALA A C 1
ATOM 1496 O O . ALA A 1 215 ? -5.577 -37.663 -44.995 1.00 83.00 215 ALA A O 1
ATOM 1497 N N . LYS A 1 216 ? -7.416 -37.276 -46.225 1.00 81.38 216 LYS A N 1
ATOM 1498 C CA . LYS A 1 216 ? -7.225 -35.822 -46.318 1.00 81.38 216 LYS A CA 1
ATOM 1499 C C . LYS A 1 216 ? -7.413 -35.121 -44.975 1.00 81.38 216 LYS A C 1
ATOM 1501 O O . LYS A 1 216 ? -6.663 -34.194 -44.680 1.00 81.38 216 LYS A O 1
ATOM 1506 N N . ALA A 1 217 ? -8.404 -35.520 -44.179 1.00 85.06 217 ALA A N 1
ATOM 1507 C CA . ALA A 1 217 ? -8.635 -34.939 -42.858 1.00 85.06 217 ALA A CA 1
ATOM 1508 C C . ALA A 1 217 ? -7.481 -35.263 -41.898 1.00 85.06 217 ALA A C 1
ATOM 1510 O O . ALA A 1 217 ? -6.970 -34.362 -41.232 1.00 85.06 217 ALA A O 1
ATOM 1511 N N . GLU A 1 218 ? -7.008 -36.511 -41.891 1.00 88.81 218 GLU A N 1
ATOM 1512 C CA . GLU A 1 218 ? -5.892 -36.931 -41.042 1.00 88.81 218 GLU A CA 1
ATOM 1513 C C . GLU A 1 218 ? -4.563 -36.289 -41.471 1.00 88.81 218 GLU A C 1
ATOM 1515 O O . GLU A 1 218 ? -3.814 -35.789 -40.630 1.00 88.81 218 GLU A O 1
ATOM 1520 N N . ALA A 1 219 ? -4.285 -36.212 -42.778 1.00 87.56 219 ALA A N 1
ATOM 1521 C CA . ALA A 1 219 ? -3.105 -35.515 -43.292 1.00 87.56 219 ALA A CA 1
ATOM 1522 C C . ALA A 1 219 ? -3.131 -34.014 -42.958 1.00 87.56 219 ALA A C 1
ATOM 1524 O O . ALA A 1 219 ? -2.111 -33.460 -42.543 1.00 87.56 219 ALA A O 1
ATOM 1525 N N . LYS A 1 220 ? -4.299 -33.361 -43.063 1.00 88.56 220 LYS A N 1
ATOM 1526 C CA . LYS A 1 220 ? -4.478 -31.958 -42.654 1.00 88.56 220 LYS A CA 1
ATOM 1527 C C . LYS A 1 220 ? -4.252 -31.764 -41.158 1.00 88.56 220 LYS A C 1
ATOM 1529 O O . LYS A 1 220 ? -3.564 -30.816 -40.789 1.00 88.56 220 LYS A O 1
ATOM 1534 N N . LEU A 1 221 ? -4.776 -32.657 -40.316 1.00 90.56 221 LEU A N 1
ATOM 1535 C CA . LEU A 1 221 ? -4.564 -32.602 -38.869 1.00 90.56 221 LEU A CA 1
ATOM 1536 C C . LEU A 1 221 ? -3.076 -32.757 -38.525 1.00 90.56 221 LEU A C 1
ATOM 1538 O O . LEU A 1 221 ? -2.528 -31.911 -37.823 1.00 90.56 221 LEU A O 1
ATOM 1542 N N . ARG A 1 222 ? -2.385 -33.755 -39.094 1.00 91.88 222 ARG A N 1
ATOM 1543 C CA . ARG A 1 222 ? -0.938 -33.959 -38.882 1.00 91.88 222 ARG A CA 1
ATOM 1544 C C . ARG A 1 222 ? -0.100 -32.780 -39.385 1.00 91.88 222 ARG A C 1
ATOM 1546 O O . ARG A 1 222 ? 0.847 -32.370 -38.715 1.00 91.88 222 ARG A O 1
ATOM 1553 N N . ALA A 1 223 ? -0.443 -32.205 -40.539 1.00 89.31 223 ALA A N 1
ATOM 1554 C CA . ALA A 1 223 ? 0.226 -31.014 -41.065 1.00 89.31 223 ALA A CA 1
ATOM 1555 C C . ALA A 1 223 ? -0.006 -29.786 -40.169 1.00 89.31 223 ALA A C 1
ATOM 1557 O O . ALA A 1 223 ? 0.919 -29.011 -39.921 1.00 89.31 223 ALA A O 1
ATOM 1558 N N . GLN A 1 224 ? -1.221 -29.627 -39.637 1.00 87.56 224 GLN A N 1
ATOM 1559 C CA . GLN A 1 224 ? -1.558 -28.566 -38.691 1.00 87.56 224 GLN A CA 1
ATOM 1560 C C . GLN A 1 224 ? -0.817 -28.736 -37.359 1.00 87.56 224 GLN A C 1
ATOM 1562 O O . GLN A 1 224 ? -0.256 -27.764 -36.859 1.00 87.56 224 GLN A O 1
ATOM 1567 N N . GLU A 1 225 ? -0.751 -29.949 -36.809 1.00 90.19 225 GLU A N 1
ATOM 1568 C CA . GLU A 1 225 ? 0.021 -30.257 -35.600 1.00 90.19 225 GLU A CA 1
ATOM 1569 C C . GLU A 1 225 ? 1.515 -29.997 -35.797 1.00 90.19 225 GLU A C 1
ATOM 1571 O O . GLU A 1 225 ? 2.139 -29.359 -34.949 1.00 90.19 225 GLU A O 1
ATOM 1576 N N . LYS A 1 226 ? 2.088 -30.422 -36.930 1.00 92.75 226 LYS A N 1
ATOM 1577 C CA . LYS A 1 226 ? 3.486 -30.132 -37.276 1.00 92.75 226 LYS A CA 1
ATOM 1578 C C . LYS A 1 226 ? 3.737 -28.624 -37.336 1.00 92.75 226 LYS A C 1
ATOM 1580 O O . LYS A 1 226 ? 4.666 -28.141 -36.696 1.00 92.75 226 LYS A O 1
ATOM 1585 N N . ARG A 1 227 ? 2.862 -27.869 -38.009 1.00 87.50 227 ARG A N 1
ATOM 1586 C CA . ARG A 1 227 ? 2.947 -26.402 -38.084 1.00 87.50 227 ARG A CA 1
ATOM 1587 C C . ARG A 1 227 ? 2.798 -25.741 -36.712 1.00 87.50 227 ARG A C 1
ATOM 1589 O O . ARG A 1 227 ? 3.436 -24.725 -36.456 1.00 87.50 227 ARG A O 1
ATOM 1596 N N . ASN A 1 228 ? 1.957 -26.285 -35.832 1.00 87.62 228 ASN A N 1
ATOM 1597 C CA . ASN A 1 228 ? 1.815 -25.792 -34.463 1.00 87.62 228 ASN A CA 1
ATOM 1598 C C . ASN A 1 228 ? 3.085 -26.054 -33.644 1.00 87.62 228 ASN A C 1
ATOM 1600 O O . ASN A 1 228 ? 3.561 -25.130 -32.994 1.00 87.62 228 ASN A O 1
ATOM 1604 N N . ARG A 1 229 ? 3.685 -27.248 -33.750 1.00 90.12 229 ARG A N 1
ATOM 1605 C CA . ARG A 1 229 ? 4.967 -27.574 -33.098 1.00 90.12 229 ARG A CA 1
ATOM 1606 C C . ARG A 1 229 ? 6.111 -26.696 -33.597 1.00 90.12 229 ARG A C 1
ATOM 1608 O O . ARG A 1 229 ? 6.885 -26.202 -32.790 1.00 90.12 229 ARG A O 1
ATOM 1615 N N . GLU A 1 230 ? 6.199 -26.458 -34.905 1.00 89.44 230 GLU A N 1
ATOM 1616 C CA . GLU A 1 230 ? 7.198 -25.550 -35.491 1.00 89.44 230 GLU A CA 1
ATOM 1617 C C . GLU A 1 230 ? 7.009 -24.112 -34.990 1.00 89.44 230 GLU A C 1
ATOM 1619 O O . GLU A 1 230 ? 7.974 -23.460 -34.602 1.00 89.44 230 GLU A O 1
ATOM 1624 N N . LYS A 1 231 ? 5.761 -23.629 -34.914 1.00 87.00 231 LYS A N 1
ATOM 1625 C CA . LYS A 1 231 ? 5.449 -22.311 -34.335 1.00 87.00 231 LYS A CA 1
ATOM 1626 C C . LYS A 1 231 ? 5.781 -22.228 -32.844 1.00 87.00 231 LYS A C 1
ATOM 1628 O O . LYS A 1 231 ? 6.238 -21.185 -32.390 1.00 87.00 231 LYS A O 1
ATOM 1633 N N . GLU A 1 232 ? 5.521 -23.279 -32.072 1.00 86.75 232 GLU A N 1
ATOM 1634 C CA . GLU A 1 232 ? 5.866 -23.334 -30.647 1.00 86.75 232 GLU A CA 1
ATOM 1635 C C . GLU A 1 232 ? 7.379 -23.355 -30.432 1.00 86.75 232 GLU A C 1
ATOM 1637 O O . GLU A 1 232 ? 7.869 -22.590 -29.603 1.00 86.75 232 GLU A O 1
ATOM 1642 N N . ALA A 1 233 ? 8.113 -24.147 -31.219 1.00 88.50 233 ALA A N 1
ATOM 1643 C CA . ALA A 1 233 ? 9.572 -24.188 -31.196 1.00 88.50 233 ALA A CA 1
ATOM 1644 C C . ALA A 1 233 ? 10.181 -22.827 -31.567 1.00 88.50 233 ALA A C 1
ATOM 1646 O O . ALA A 1 233 ? 11.071 -22.351 -30.868 1.00 88.50 233 ALA A O 1
ATOM 1647 N N . GLN A 1 234 ? 9.647 -22.162 -32.598 1.00 87.06 234 GLN A N 1
ATOM 1648 C CA . GLN A 1 234 ? 10.063 -20.812 -32.988 1.00 87.06 234 GLN A CA 1
ATOM 1649 C C . GLN A 1 234 ? 9.836 -19.801 -31.855 1.00 87.06 234 GLN A C 1
ATOM 1651 O O . GLN A 1 234 ? 10.736 -19.044 -31.510 1.00 87.06 234 GLN A O 1
ATOM 1656 N N . ARG A 1 235 ? 8.662 -19.827 -31.212 1.00 85.94 235 ARG A N 1
ATOM 1657 C CA . ARG A 1 235 ? 8.361 -18.953 -30.063 1.00 85.94 235 ARG A CA 1
ATOM 1658 C C . ARG A 1 235 ? 9.247 -19.245 -28.858 1.00 85.94 235 ARG A C 1
ATOM 1660 O O . ARG A 1 235 ? 9.573 -18.340 -28.100 1.00 85.94 235 ARG A O 1
ATOM 1667 N N . GLU A 1 236 ? 9.575 -20.510 -28.611 1.00 87.69 236 GLU A N 1
ATOM 1668 C CA . GLU A 1 236 ? 10.494 -20.880 -27.536 1.00 87.69 236 GLU A CA 1
ATOM 1669 C C . GLU A 1 236 ? 11.913 -20.388 -27.817 1.00 87.69 236 GLU A C 1
ATOM 1671 O O . GLU A 1 236 ? 12.557 -19.873 -26.906 1.00 87.69 236 GLU A O 1
ATOM 1676 N N . TRP A 1 237 ? 12.366 -20.492 -29.064 1.00 89.75 237 TRP A N 1
ATOM 1677 C CA . TRP A 1 237 ? 13.647 -19.950 -29.500 1.00 89.75 237 TRP A CA 1
ATOM 1678 C C . TRP A 1 237 ? 13.694 -18.423 -29.347 1.00 89.75 237 TRP A C 1
ATOM 1680 O O . TRP A 1 237 ? 14.581 -17.923 -28.664 1.00 89.75 237 TRP A O 1
ATOM 1690 N N . GLU A 1 238 ? 12.675 -17.703 -29.828 1.00 88.50 238 GLU A N 1
ATOM 1691 C CA . GLU A 1 238 ? 12.548 -16.244 -29.649 1.00 88.50 238 GLU A CA 1
ATOM 1692 C C . GLU A 1 238 ? 12.524 -15.844 -28.163 1.00 88.50 238 GLU A C 1
ATOM 1694 O O . GLU A 1 238 ? 13.087 -14.824 -27.771 1.00 88.50 238 GLU A O 1
ATOM 1699 N N . ARG A 1 239 ? 11.888 -16.647 -27.296 1.00 88.00 239 ARG A N 1
ATOM 1700 C CA . ARG A 1 239 ? 11.917 -16.411 -25.842 1.00 88.00 239 ARG A CA 1
ATOM 1701 C C . ARG A 1 239 ? 13.324 -16.549 -25.270 1.00 88.00 239 ARG A C 1
ATOM 1703 O O . ARG A 1 239 ? 13.714 -15.690 -24.484 1.00 88.00 239 ARG A O 1
ATOM 1710 N N . LYS A 1 240 ? 14.066 -17.590 -25.660 1.00 91.31 240 LYS A N 1
ATOM 1711 C CA . LYS A 1 240 ? 15.450 -17.813 -25.210 1.00 91.31 240 LYS A CA 1
ATOM 1712 C C . LYS A 1 240 ? 16.375 -16.697 -25.686 1.00 91.31 240 LYS A C 1
ATOM 1714 O O . LYS A 1 240 ? 17.115 -16.164 -24.873 1.00 91.31 240 LYS A O 1
ATOM 1719 N N . GLU A 1 241 ? 16.255 -16.289 -26.946 1.00 91.44 241 GLU A N 1
ATOM 1720 C CA . GLU A 1 241 ? 17.015 -15.172 -27.521 1.00 91.44 241 GLU A CA 1
ATOM 1721 C C . GLU A 1 241 ? 16.747 -13.862 -26.757 1.00 91.44 241 GLU A C 1
ATOM 1723 O O . GLU A 1 241 ? 17.667 -13.146 -26.371 1.00 91.44 241 GLU A O 1
ATOM 1728 N N . VAL A 1 242 ? 15.479 -13.566 -26.444 1.00 91.50 242 VAL A N 1
ATOM 1729 C CA . VAL A 1 242 ? 15.120 -12.382 -25.643 1.00 91.50 242 VAL A CA 1
ATOM 1730 C C . VAL A 1 242 ? 15.639 -12.484 -24.203 1.00 91.50 242 VAL A C 1
ATOM 1732 O O . VAL A 1 242 ? 16.011 -11.466 -23.616 1.00 91.50 242 VAL A O 1
ATOM 1735 N N . GLU A 1 243 ? 15.638 -13.671 -23.598 1.00 92.38 243 GLU A N 1
ATOM 1736 C CA . GLU A 1 243 ? 16.198 -13.894 -22.259 1.00 92.38 243 GLU A CA 1
ATOM 1737 C C . GLU A 1 243 ? 17.721 -13.720 -22.230 1.00 92.38 243 GLU A C 1
ATOM 1739 O O . GLU A 1 243 ? 18.230 -13.073 -21.312 1.00 92.38 243 GLU A O 1
ATOM 1744 N N . GLU A 1 244 ? 18.424 -14.217 -23.246 1.00 94.69 244 GLU A N 1
ATOM 1745 C CA . GLU A 1 244 ? 19.869 -14.055 -23.434 1.00 94.69 244 GLU A CA 1
ATOM 1746 C C . GLU A 1 244 ? 20.235 -12.582 -23.634 1.00 94.69 244 GLU A C 1
ATOM 1748 O O . GLU A 1 244 ? 20.997 -12.030 -22.842 1.00 94.69 244 GLU A O 1
ATOM 1753 N N . LEU A 1 245 ? 19.559 -11.888 -24.558 1.00 94.94 245 LEU A N 1
ATOM 1754 C CA . LEU A 1 245 ? 19.702 -10.443 -24.767 1.00 94.94 245 LEU A CA 1
ATOM 1755 C C . LEU A 1 245 ? 19.537 -9.650 -23.460 1.00 94.94 245 LEU A C 1
ATOM 1757 O O . LEU A 1 245 ? 20.299 -8.726 -23.162 1.00 94.94 245 LEU A O 1
ATOM 1761 N N . ARG A 1 246 ? 18.525 -9.998 -22.658 1.00 95.69 246 ARG A N 1
ATOM 1762 C CA . ARG A 1 246 ? 18.273 -9.351 -21.362 1.00 95.69 246 ARG A CA 1
ATOM 1763 C C . ARG A 1 246 ? 19.379 -9.645 -20.349 1.00 95.69 246 ARG A C 1
ATOM 1765 O O . ARG A 1 246 ? 19.740 -8.744 -19.592 1.00 95.69 246 ARG A O 1
ATOM 1772 N N . ALA A 1 247 ? 19.912 -10.866 -20.329 1.00 96.38 247 ALA A N 1
ATOM 1773 C CA . ALA A 1 247 ? 21.019 -11.249 -19.461 1.00 96.38 247 ALA A CA 1
ATOM 1774 C C . ALA A 1 247 ? 22.316 -10.510 -19.826 1.00 96.38 247 ALA A C 1
ATOM 1776 O O . ALA A 1 247 ? 22.956 -9.945 -18.933 1.00 96.38 247 ALA A O 1
ATOM 1777 N N . SER A 1 248 ? 22.653 -10.420 -21.114 1.00 96.19 248 SER A N 1
ATOM 1778 C CA . SER A 1 248 ? 23.821 -9.672 -21.597 1.00 96.19 248 SER A CA 1
ATOM 1779 C C . SER A 1 248 ? 23.678 -8.178 -21.305 1.00 96.19 248 SER A C 1
ATOM 1781 O O . SER A 1 248 ? 24.591 -7.553 -20.756 1.00 96.19 248 SER A O 1
ATOM 1783 N N . LEU A 1 249 ? 22.491 -7.603 -21.540 1.00 97.31 249 LEU A N 1
ATOM 1784 C CA . LEU A 1 249 ? 22.215 -6.205 -21.199 1.00 97.31 249 LEU A CA 1
ATOM 1785 C C . LEU A 1 249 ? 22.317 -5.940 -19.687 1.00 97.31 249 LEU A C 1
ATOM 1787 O O . LEU A 1 249 ? 22.875 -4.919 -19.277 1.00 97.31 249 LEU A O 1
ATOM 1791 N N . LEU A 1 250 ? 21.819 -6.857 -18.847 1.00 97.56 250 LEU A N 1
ATOM 1792 C CA . LEU A 1 250 ? 21.958 -6.771 -17.391 1.00 97.56 250 LEU A CA 1
ATOM 1793 C C . LEU A 1 250 ? 23.435 -6.767 -16.975 1.00 97.56 250 LEU A C 1
ATOM 1795 O O . LEU A 1 250 ? 23.832 -5.951 -16.138 1.00 97.56 250 LEU A O 1
ATOM 1799 N N . ALA A 1 251 ? 24.251 -7.646 -17.563 1.00 96.88 251 ALA A N 1
ATOM 1800 C CA . ALA A 1 251 ? 25.681 -7.730 -17.279 1.00 96.88 251 ALA A CA 1
ATOM 1801 C C . ALA A 1 251 ? 26.421 -6.433 -17.654 1.00 96.88 251 ALA A C 1
ATOM 1803 O O . ALA A 1 251 ? 27.219 -5.928 -16.857 1.00 96.88 251 ALA A O 1
ATOM 1804 N N . LEU A 1 252 ? 26.107 -5.848 -18.815 1.00 97.19 252 LEU A N 1
ATOM 1805 C CA . LEU A 1 252 ? 26.674 -4.574 -19.272 1.00 97.19 252 LEU A CA 1
ATOM 1806 C C . LEU A 1 252 ? 26.259 -3.402 -18.372 1.00 97.19 252 LEU A C 1
ATOM 1808 O O . LEU A 1 252 ? 27.112 -2.634 -17.916 1.00 97.19 252 LEU A O 1
ATOM 1812 N N . ALA A 1 253 ? 24.966 -3.292 -18.046 1.00 97.19 253 ALA A N 1
ATOM 1813 C CA . ALA A 1 253 ? 24.455 -2.242 -17.165 1.00 97.19 253 ALA A CA 1
ATOM 1814 C C . ALA A 1 253 ? 25.076 -2.336 -15.761 1.00 97.19 253 ALA A C 1
ATOM 1816 O O . ALA A 1 253 ? 25.511 -1.328 -15.194 1.00 97.19 253 ALA A O 1
ATOM 1817 N N . LYS A 1 254 ? 25.198 -3.557 -15.223 1.00 96.81 254 LYS A N 1
ATOM 1818 C CA . LYS A 1 254 ? 25.898 -3.826 -13.961 1.00 96.81 254 LYS A CA 1
ATOM 1819 C C . LYS A 1 254 ? 27.352 -3.369 -14.020 1.00 96.81 254 LYS A C 1
ATOM 1821 O O . LYS A 1 254 ? 27.783 -2.616 -13.144 1.00 96.81 254 LYS A O 1
ATOM 1826 N N . ALA A 1 255 ? 28.104 -3.816 -15.028 1.00 95.38 255 ALA A N 1
ATOM 1827 C CA . ALA A 1 255 ? 29.515 -3.468 -15.177 1.00 95.38 255 ALA A CA 1
ATOM 1828 C C . ALA A 1 255 ? 29.699 -1.944 -15.196 1.00 95.38 255 ALA A C 1
ATOM 1830 O O . ALA A 1 255 ? 30.541 -1.408 -14.471 1.00 95.38 255 ALA A O 1
ATOM 1831 N N . ARG A 1 256 ? 28.836 -1.232 -15.932 1.00 95.12 256 ARG A N 1
ATOM 1832 C CA . ARG A 1 256 ? 28.870 0.229 -16.012 1.00 95.12 256 ARG A CA 1
ATOM 1833 C C . ARG A 1 256 ? 28.616 0.917 -14.669 1.00 95.12 256 ARG A C 1
ATOM 1835 O O . ARG A 1 256 ? 29.357 1.826 -14.284 1.00 95.12 256 ARG A O 1
ATOM 1842 N N . LEU A 1 257 ? 27.587 0.492 -13.934 1.00 94.06 257 LEU A N 1
ATOM 1843 C CA . LEU A 1 257 ? 27.249 1.095 -12.640 1.00 94.06 257 LEU A CA 1
ATOM 1844 C C . LEU A 1 257 ? 28.318 0.850 -11.575 1.00 94.06 257 LEU A C 1
ATOM 1846 O O . LEU A 1 257 ? 28.561 1.743 -10.755 1.00 94.06 257 LEU A O 1
ATOM 1850 N N . LEU A 1 258 ? 28.979 -0.309 -11.600 1.00 93.25 258 LEU A N 1
ATOM 1851 C CA . LEU A 1 258 ? 30.081 -0.619 -10.688 1.00 93.25 258 LEU A CA 1
ATOM 1852 C C . LEU A 1 258 ? 31.348 0.182 -11.031 1.00 93.25 258 LEU A C 1
ATOM 1854 O O . LEU A 1 258 ? 31.965 0.748 -10.129 1.00 93.25 258 LEU A O 1
ATOM 1858 N N . LEU A 1 259 ? 31.683 0.343 -12.318 1.00 90.50 259 LEU A N 1
ATOM 1859 C CA . LEU A 1 259 ? 32.818 1.173 -12.760 1.00 90.50 259 LEU A CA 1
ATOM 1860 C C . LEU A 1 259 ? 32.651 2.656 -12.394 1.00 90.50 259 LEU A C 1
ATOM 1862 O O . LEU A 1 259 ? 33.612 3.322 -12.015 1.00 90.50 259 LEU A O 1
ATOM 1866 N N . SER A 1 260 ? 31.423 3.184 -12.436 1.00 84.06 260 SER A N 1
ATOM 1867 C CA . SER A 1 260 ? 31.156 4.576 -12.034 1.00 84.06 260 SER A CA 1
ATOM 1868 C C . SER A 1 260 ? 31.494 4.873 -10.561 1.00 84.06 260 SER A C 1
ATOM 1870 O O . SER A 1 260 ? 31.608 6.039 -10.173 1.00 84.06 260 SER A O 1
ATOM 1872 N N . HIS A 1 261 ? 31.617 3.837 -9.723 1.00 75.94 261 HIS A N 1
ATOM 1873 C CA . HIS A 1 261 ? 31.929 3.978 -8.305 1.00 75.94 261 HIS A CA 1
ATOM 1874 C C . HIS A 1 261 ? 33.425 4.169 -8.056 1.00 75.94 261 HIS A C 1
ATOM 1876 O O . HIS A 1 261 ? 33.796 5.099 -7.337 1.00 75.94 261 HIS A O 1
ATOM 1882 N N . SER A 1 262 ? 34.260 3.329 -8.674 1.00 74.25 262 SER A N 1
ATOM 1883 C CA . SER A 1 262 ? 35.709 3.301 -8.444 1.00 74.25 262 SER A CA 1
ATOM 1884 C C . SER A 1 262 ? 36.386 4.603 -8.873 1.00 74.25 262 SER A C 1
ATOM 1886 O O . SER A 1 262 ? 37.265 5.108 -8.179 1.00 74.25 262 SER A O 1
ATOM 1888 N N . HIS A 1 263 ? 35.922 5.212 -9.968 1.00 67.69 263 HIS A N 1
ATOM 1889 C CA . HIS A 1 263 ? 36.459 6.488 -10.440 1.00 67.69 263 HIS A CA 1
ATOM 1890 C C . HIS A 1 263 ? 36.232 7.645 -9.460 1.00 67.69 263 HIS A C 1
ATOM 1892 O O . HIS A 1 263 ? 37.088 8.520 -9.357 1.00 67.69 263 HIS A O 1
ATOM 1898 N N . LYS A 1 264 ? 35.116 7.659 -8.716 1.00 66.81 264 LYS A N 1
ATOM 1899 C CA . LYS A 1 264 ? 34.855 8.716 -7.723 1.00 66.81 264 LYS A CA 1
ATOM 1900 C C . LYS A 1 264 ? 35.716 8.565 -6.472 1.00 66.81 264 LYS A C 1
ATOM 1902 O O . LYS A 1 264 ? 36.096 9.577 -5.895 1.00 66.81 264 LYS A O 1
ATOM 1907 N N . GLU A 1 265 ? 36.010 7.335 -6.059 1.00 66.62 265 GLU A N 1
ATOM 1908 C CA . GLU A 1 265 ? 36.883 7.079 -4.907 1.00 66.62 265 GLU A CA 1
ATOM 1909 C C . GLU A 1 265 ? 38.330 7.459 -5.228 1.00 66.62 265 GLU A C 1
ATOM 1911 O O . GLU A 1 265 ? 38.933 8.224 -4.481 1.00 66.62 265 GLU A O 1
ATOM 1916 N N . ALA A 1 266 ? 38.835 7.059 -6.399 1.00 67.62 266 ALA A N 1
ATOM 1917 C CA . ALA A 1 266 ? 40.172 7.443 -6.849 1.00 67.62 266 ALA A CA 1
ATOM 1918 C C . ALA A 1 266 ? 40.319 8.968 -7.037 1.00 67.62 266 ALA A C 1
ATOM 1920 O O . ALA A 1 266 ? 41.320 9.551 -6.624 1.00 67.62 266 ALA A O 1
ATOM 1921 N N . ALA A 1 267 ? 39.305 9.632 -7.608 1.00 65.06 267 ALA A N 1
ATOM 1922 C CA . ALA A 1 267 ? 39.324 11.083 -7.813 1.00 65.06 267 ALA A CA 1
ATOM 1923 C C . ALA A 1 267 ? 39.243 11.887 -6.502 1.00 65.06 267 ALA A C 1
ATOM 1925 O O . ALA A 1 267 ? 39.733 13.012 -6.446 1.00 65.06 267 ALA A O 1
ATOM 1926 N N . ALA A 1 268 ? 38.643 11.334 -5.440 1.00 66.31 268 ALA A N 1
ATOM 1927 C CA . ALA A 1 268 ? 38.605 11.988 -4.131 1.00 66.31 268 ALA A CA 1
ATOM 1928 C C . ALA A 1 268 ? 39.981 12.012 -3.437 1.00 66.31 268 ALA A C 1
ATOM 1930 O O . ALA A 1 268 ? 40.218 12.870 -2.584 1.00 66.31 268 ALA A O 1
ATOM 1931 N N . GLU A 1 269 ? 40.888 11.103 -3.804 1.00 69.38 269 GLU A N 1
ATOM 1932 C CA . GLU A 1 269 ? 42.227 10.989 -3.213 1.00 69.38 269 GLU A CA 1
ATOM 1933 C C . GLU A 1 269 ? 43.295 11.798 -3.972 1.00 69.38 269 GLU A C 1
ATOM 1935 O O . GLU A 1 269 ? 44.281 12.242 -3.375 1.00 69.38 269 GLU A O 1
ATOM 1940 N N . SER A 1 270 ? 43.099 12.067 -5.267 1.00 62.84 270 SER A N 1
ATOM 1941 C CA . SER A 1 270 ? 44.017 12.875 -6.079 1.00 62.84 270 SER A CA 1
ATOM 1942 C C . SER A 1 270 ? 43.659 14.368 -6.047 1.00 62.84 270 SER A C 1
ATOM 1944 O O . SER A 1 270 ? 42.558 14.761 -6.427 1.00 62.84 270 SER A O 1
ATOM 1946 N N . LYS A 1 271 ? 44.599 15.239 -5.644 1.00 70.00 271 LYS A N 1
ATOM 1947 C CA . LYS A 1 271 ? 44.433 16.700 -5.783 1.00 70.00 271 LYS A CA 1
ATOM 1948 C C . LYS A 1 271 ? 44.268 17.062 -7.269 1.00 70.00 271 LYS A C 1
ATOM 1950 O O . LYS A 1 271 ? 45.085 16.598 -8.060 1.00 70.00 271 LYS A O 1
ATOM 1955 N N . PRO A 1 272 ? 43.299 17.920 -7.640 1.00 56.34 272 PRO A N 1
ATOM 1956 C CA . PRO A 1 272 ? 43.086 18.300 -9.032 1.00 56.34 272 PRO A CA 1
ATOM 1957 C C . PRO A 1 272 ? 44.302 19.074 -9.553 1.00 56.34 272 PRO A C 1
ATOM 1959 O O . PRO A 1 272 ? 44.563 20.207 -9.142 1.00 56.34 272 PRO A O 1
ATOM 1962 N N . THR A 1 273 ? 45.077 18.450 -10.434 1.00 59.69 273 THR A N 1
ATOM 1963 C CA . THR A 1 273 ? 46.124 19.108 -11.222 1.00 59.69 273 THR A CA 1
ATOM 1964 C C . THR A 1 273 ? 45.475 19.941 -12.329 1.00 59.69 273 THR A C 1
ATOM 1966 O O . THR A 1 273 ? 44.574 19.471 -13.014 1.00 59.69 273 THR A O 1
ATOM 1969 N N . GLN A 1 274 ? 45.930 21.186 -12.514 1.00 54.81 274 GLN A N 1
ATOM 1970 C CA . GLN A 1 274 ? 45.346 22.200 -13.415 1.00 54.81 274 GLN A CA 1
ATOM 1971 C C . GLN A 1 274 ? 45.359 21.853 -14.925 1.00 54.81 274 GLN A C 1
ATOM 1973 O O . GLN A 1 274 ? 44.965 22.687 -15.736 1.00 54.81 274 GLN A O 1
ATOM 1978 N N . GLU A 1 275 ? 45.769 20.646 -15.321 1.00 51.34 275 GLU A N 1
ATOM 1979 C CA . GLU A 1 275 ? 45.831 20.204 -16.723 1.00 51.34 275 GLU A CA 1
ATOM 1980 C C . GLU A 1 275 ? 44.581 19.438 -17.209 1.00 51.34 275 GLU A C 1
ATOM 1982 O O . GLU A 1 275 ? 44.463 19.172 -18.402 1.00 51.34 275 GLU A O 1
ATOM 1987 N N . GLU A 1 276 ? 43.586 19.155 -16.356 1.00 49.75 276 GLU A N 1
ATOM 1988 C CA . GLU A 1 276 ? 42.331 18.463 -16.740 1.00 49.75 276 GLU A CA 1
ATOM 1989 C C . GLU A 1 276 ? 41.297 19.368 -17.457 1.00 49.75 276 GLU A C 1
ATOM 1991 O O . GLU A 1 276 ? 40.086 19.192 -17.341 1.00 49.75 276 GLU A O 1
ATOM 1996 N N . ALA A 1 277 ? 41.757 20.364 -18.221 1.00 50.34 277 ALA A N 1
ATOM 1997 C CA . ALA A 1 277 ? 40.896 21.244 -19.022 1.00 50.34 277 ALA A CA 1
ATOM 1998 C C . ALA A 1 277 ? 40.432 20.611 -20.358 1.00 50.34 277 ALA A C 1
ATOM 2000 O O . ALA A 1 277 ? 39.664 21.225 -21.100 1.00 50.34 277 ALA A O 1
ATOM 2001 N N . GLY A 1 278 ? 40.870 19.386 -20.668 1.00 46.69 278 GLY A N 1
ATOM 2002 C CA . GLY A 1 278 ? 40.307 18.541 -21.725 1.00 46.69 278 GLY A CA 1
ATOM 2003 C C . GLY A 1 278 ? 39.683 17.287 -21.099 1.00 46.69 278 GLY A C 1
ATOM 2004 O O . GLY A 1 278 ? 40.339 16.636 -20.302 1.00 46.69 278 GLY A O 1
ATOM 2005 N N . LEU A 1 279 ? 38.447 16.870 -21.375 1.00 54.66 279 LEU A N 1
ATOM 2006 C CA . LEU A 1 279 ? 37.500 17.260 -22.416 1.00 54.66 279 LEU A CA 1
ATOM 2007 C C . LEU A 1 279 ? 36.066 17.137 -21.856 1.00 54.66 279 LEU A C 1
ATOM 2009 O O . LEU A 1 279 ? 35.733 16.094 -21.294 1.00 54.66 279 LEU A O 1
ATOM 2013 N N . PRO A 1 280 ? 35.176 18.127 -22.066 1.00 71.00 280 PRO A N 1
ATOM 2014 C CA . PRO A 1 280 ? 33.765 18.041 -21.658 1.00 71.00 280 PRO A CA 1
ATOM 2015 C C . PRO A 1 280 ? 33.019 16.838 -22.266 1.00 71.00 280 PRO A C 1
ATOM 2017 O O . PRO A 1 280 ? 32.008 16.403 -21.726 1.00 71.00 280 PRO A O 1
ATOM 2020 N N . PHE A 1 281 ? 33.538 16.277 -23.360 1.00 77.75 281 PHE A N 1
ATOM 2021 C CA . PHE A 1 281 ? 32.911 15.185 -24.096 1.00 77.75 281 PHE A CA 1
ATOM 2022 C C . PHE A 1 281 ? 33.029 13.814 -23.414 1.00 77.75 281 PHE A C 1
ATOM 2024 O O . PHE A 1 281 ? 32.061 13.062 -23.406 1.00 77.75 281 PHE A O 1
ATOM 2031 N N . ASP A 1 282 ? 34.164 13.489 -22.788 1.00 80.88 282 ASP A N 1
ATOM 2032 C CA . ASP A 1 282 ? 34.322 12.195 -22.106 1.00 80.88 282 ASP A CA 1
ATOM 2033 C C . ASP A 1 282 ? 33.404 12.104 -20.880 1.00 80.88 282 ASP A C 1
ATOM 2035 O O . ASP A 1 282 ? 32.845 11.050 -20.583 1.00 80.88 282 ASP A O 1
ATOM 2039 N N . GLU A 1 283 ? 33.205 13.219 -20.174 1.00 82.62 283 GLU A N 1
ATOM 2040 C CA . GLU A 1 283 ? 32.249 13.303 -19.066 1.00 82.62 283 GLU A CA 1
ATOM 2041 C C . GLU A 1 283 ? 30.797 13.200 -19.550 1.00 82.62 283 GLU A C 1
ATOM 2043 O O . GLU A 1 283 ? 29.987 12.522 -18.915 1.00 82.62 283 GLU A O 1
ATOM 2048 N N . GLU A 1 284 ? 30.473 13.800 -20.700 1.00 82.31 284 GLU A N 1
ATOM 2049 C CA . GLU A 1 284 ? 29.163 13.665 -21.347 1.00 82.31 284 GLU A CA 1
ATOM 2050 C C . GLU A 1 284 ? 28.880 12.207 -21.732 1.00 82.31 284 GLU A C 1
ATOM 2052 O O . GLU A 1 284 ? 27.828 11.670 -21.388 1.00 82.31 284 GLU A O 1
ATOM 2057 N N . ILE A 1 285 ? 29.852 11.523 -22.342 1.00 83.94 285 ILE A N 1
ATOM 2058 C CA . ILE A 1 285 ? 29.773 10.090 -22.655 1.00 83.94 285 ILE A CA 1
ATOM 2059 C C . ILE A 1 285 ? 29.584 9.269 -21.388 1.00 83.94 285 ILE A C 1
ATOM 2061 O O . ILE A 1 285 ? 28.727 8.378 -21.335 1.00 83.94 285 ILE A O 1
ATOM 2065 N N . LYS A 1 286 ? 30.370 9.558 -20.344 1.00 87.50 286 LYS A N 1
ATOM 2066 C CA . LYS A 1 286 ? 30.277 8.809 -19.093 1.00 87.50 286 LYS A CA 1
ATOM 2067 C C . LYS A 1 286 ? 28.908 8.952 -18.447 1.00 87.50 286 LYS A C 1
ATOM 2069 O O . LYS A 1 286 ? 28.409 7.976 -17.883 1.00 87.50 286 LYS A O 1
ATOM 2074 N N . HIS A 1 287 ? 28.328 10.144 -18.529 1.00 87.44 287 HIS A N 1
ATOM 2075 C CA . HIS A 1 287 ? 26.993 10.435 -18.038 1.00 87.44 287 HIS A CA 1
ATOM 2076 C C . HIS A 1 287 ? 25.912 9.767 -18.897 1.00 87.44 287 HIS A C 1
ATOM 2078 O O . HIS A 1 287 ? 25.057 9.079 -18.346 1.00 87.44 287 HIS A O 1
ATOM 2084 N N . ALA A 1 288 ? 25.987 9.871 -20.226 1.00 86.94 288 ALA A N 1
ATOM 2085 C CA . ALA A 1 288 ? 25.029 9.251 -21.143 1.00 86.94 288 ALA A CA 1
ATOM 2086 C C . ALA A 1 288 ? 24.971 7.723 -20.976 1.00 86.94 288 ALA A C 1
ATOM 2088 O O . ALA A 1 288 ? 23.896 7.140 -20.866 1.00 86.94 288 ALA A O 1
ATOM 2089 N N . THR A 1 289 ? 26.127 7.068 -20.870 1.00 91.75 289 THR A N 1
ATOM 2090 C CA . THR A 1 289 ? 26.232 5.613 -20.644 1.00 91.75 289 THR A CA 1
ATOM 2091 C C . THR A 1 289 ? 25.780 5.200 -19.242 1.00 91.75 289 THR A C 1
ATOM 2093 O O . THR A 1 289 ? 25.179 4.143 -19.068 1.00 91.75 289 THR A O 1
ATOM 2096 N N . PHE A 1 290 ? 26.011 6.039 -18.226 1.00 93.19 290 PHE A N 1
ATOM 2097 C CA . PHE A 1 290 ? 25.443 5.844 -16.889 1.00 93.19 290 PHE A CA 1
ATOM 2098 C C . PHE A 1 290 ? 23.910 5.917 -16.908 1.00 93.19 290 PHE A C 1
ATOM 2100 O O . PHE A 1 290 ? 23.244 5.056 -16.332 1.00 93.19 290 PHE A O 1
ATOM 2107 N N . MET A 1 291 ? 23.352 6.906 -17.607 1.00 92.69 291 MET A N 1
ATOM 2108 C CA . MET A 1 291 ? 21.908 7.059 -17.776 1.00 92.69 291 MET A CA 1
ATOM 2109 C C . MET A 1 291 ? 21.299 5.890 -18.547 1.00 92.69 291 MET A C 1
ATOM 2111 O O . MET A 1 291 ? 20.289 5.340 -18.114 1.00 92.69 291 MET A O 1
ATOM 2115 N N . ALA A 1 292 ? 21.965 5.434 -19.608 1.00 93.38 292 ALA A N 1
ATOM 2116 C CA . ALA A 1 292 ? 21.572 4.238 -20.344 1.00 93.38 292 ALA A CA 1
ATOM 2117 C C . ALA A 1 292 ? 21.590 2.977 -19.470 1.00 93.38 292 ALA A C 1
ATOM 2119 O O . ALA A 1 292 ? 20.693 2.148 -19.583 1.00 93.38 292 ALA A O 1
ATOM 2120 N N . ALA A 1 293 ? 22.560 2.838 -18.558 1.00 96.75 293 ALA A N 1
ATOM 2121 C CA . ALA A 1 293 ? 22.592 1.718 -17.617 1.00 96.75 293 ALA A CA 1
ATOM 2122 C C . ALA A 1 293 ? 21.386 1.734 -16.662 1.00 96.75 293 ALA A C 1
ATOM 2124 O O . ALA A 1 293 ? 20.781 0.689 -16.417 1.00 96.75 293 ALA A O 1
ATOM 2125 N N . LEU A 1 294 ? 21.005 2.908 -16.144 1.00 95.75 294 LEU A N 1
ATOM 2126 C CA . LEU A 1 294 ? 19.807 3.047 -15.310 1.00 95.75 294 LEU A CA 1
ATOM 2127 C C . LEU A 1 294 ? 18.523 2.787 -16.105 1.00 95.75 294 LEU A C 1
ATOM 2129 O O . LEU A 1 294 ? 17.643 2.081 -15.621 1.00 95.75 294 LEU A O 1
ATOM 2133 N N . GLU A 1 295 ? 18.414 3.312 -17.323 1.00 95.06 295 GLU A N 1
ATOM 2134 C CA . GLU A 1 295 ? 17.258 3.076 -18.192 1.00 95.06 295 GLU A CA 1
ATOM 2135 C C . GLU A 1 295 ? 17.124 1.588 -18.553 1.00 95.06 295 GLU A C 1
ATOM 2137 O O . GLU A 1 295 ? 16.040 1.012 -18.435 1.00 95.06 295 GLU A O 1
ATOM 2142 N N . ALA A 1 296 ? 18.235 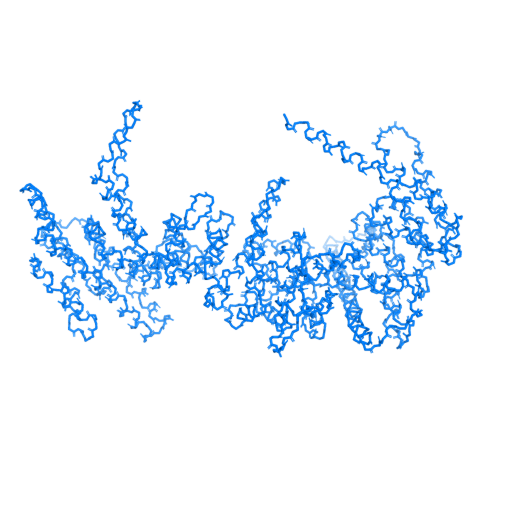0.932 -18.900 1.00 96.62 296 ALA A N 1
ATOM 2143 C CA . ALA A 1 296 ? 18.279 -0.504 -19.143 1.00 96.62 296 ALA A CA 1
ATOM 2144 C C . ALA A 1 296 ? 17.791 -1.290 -17.923 1.00 96.62 296 ALA A C 1
ATOM 2146 O O . ALA A 1 296 ? 16.899 -2.125 -18.053 1.00 96.62 296 ALA A O 1
ATOM 2147 N N . LEU A 1 297 ? 18.289 -0.985 -16.721 1.00 97.62 297 LEU A N 1
ATOM 2148 C CA . LEU A 1 297 ? 17.801 -1.633 -15.502 1.00 97.62 297 LEU A CA 1
ATOM 2149 C C . LEU A 1 297 ? 16.329 -1.341 -15.214 1.00 97.62 297 LEU A C 1
ATOM 2151 O O . LEU A 1 297 ? 15.633 -2.236 -14.739 1.00 97.62 297 LEU A O 1
ATOM 2155 N N . ALA A 1 298 ? 15.830 -0.140 -15.513 1.00 95.56 298 ALA A N 1
ATOM 2156 C CA . ALA A 1 298 ? 14.413 0.175 -15.360 1.00 95.56 298 ALA A CA 1
ATOM 2157 C C . ALA A 1 298 ? 13.552 -0.728 -16.257 1.00 95.56 298 ALA A C 1
ATOM 2159 O O . ALA A 1 298 ? 12.604 -1.344 -15.766 1.00 95.56 298 ALA A O 1
ATOM 2160 N N . HIS A 1 299 ? 13.935 -0.917 -17.524 1.00 92.88 299 HIS A N 1
ATOM 2161 C CA . HIS A 1 299 ? 13.268 -1.867 -18.422 1.00 92.88 299 HIS A CA 1
ATOM 2162 C C . HIS A 1 299 ? 13.390 -3.321 -17.950 1.00 92.88 299 HIS A C 1
ATOM 2164 O O . HIS A 1 299 ? 12.406 -4.065 -17.937 1.00 92.88 299 HIS A O 1
ATOM 2170 N N . LEU A 1 300 ? 14.588 -3.733 -17.532 1.00 95.81 300 LEU A N 1
ATOM 2171 C CA . LEU A 1 300 ? 14.853 -5.101 -17.089 1.00 95.81 300 LEU A CA 1
ATOM 2172 C C . LEU A 1 300 ? 14.161 -5.425 -15.762 1.00 95.81 300 LEU A C 1
ATOM 2174 O O . LEU A 1 300 ? 13.770 -6.571 -15.552 1.00 95.81 300 LEU A O 1
ATOM 2178 N N . SER A 1 301 ? 13.937 -4.443 -14.886 1.00 95.44 301 SER A N 1
ATOM 2179 C CA . SER A 1 301 ? 13.306 -4.638 -13.575 1.00 95.44 301 SER A CA 1
ATOM 2180 C C . SER A 1 301 ? 11.870 -5.170 -13.650 1.00 95.44 301 SER A C 1
ATOM 2182 O O . SER A 1 301 ? 11.391 -5.761 -12.688 1.00 95.44 301 SER A O 1
ATOM 2184 N N . ALA A 1 302 ? 11.191 -5.056 -14.794 1.00 89.56 302 ALA A N 1
ATOM 2185 C CA . ALA A 1 302 ? 9.886 -5.683 -14.999 1.00 89.56 302 ALA A CA 1
ATOM 2186 C C . ALA A 1 302 ? 9.972 -7.216 -15.152 1.00 89.56 302 ALA A C 1
ATOM 2188 O O . ALA A 1 302 ? 9.035 -7.922 -14.779 1.00 89.56 302 ALA A O 1
ATOM 2189 N N . HIS A 1 303 ? 11.092 -7.735 -15.669 1.00 89.88 303 HIS A N 1
ATOM 2190 C CA . HIS A 1 303 ? 11.243 -9.140 -16.075 1.00 89.88 303 HIS A CA 1
ATOM 2191 C C . HIS A 1 303 ? 12.335 -9.899 -15.304 1.00 89.88 303 HIS A C 1
ATOM 2193 O O . HIS A 1 303 ? 12.229 -11.105 -15.118 1.00 89.88 303 HIS A O 1
ATOM 2199 N N . MET A 1 304 ? 13.366 -9.205 -14.820 1.00 94.94 304 MET A N 1
ATOM 2200 C CA . MET A 1 304 ? 14.569 -9.780 -14.204 1.00 94.94 304 MET A CA 1
ATOM 2201 C C . MET A 1 304 ? 14.713 -9.420 -12.720 1.00 94.94 304 MET A C 1
ATOM 2203 O O . MET A 1 304 ? 15.824 -9.337 -12.194 1.00 94.94 304 MET A O 1
ATOM 2207 N N . LYS A 1 305 ? 13.591 -9.223 -12.016 1.00 95.19 305 LYS A N 1
ATOM 2208 C CA . LYS A 1 305 ? 13.566 -8.828 -10.595 1.00 95.19 305 LYS A CA 1
ATOM 2209 C C . LYS A 1 305 ? 14.476 -9.697 -9.726 1.00 95.19 305 LYS A C 1
ATOM 2211 O O . LYS A 1 305 ? 15.264 -9.183 -8.939 1.00 95.19 305 LYS A O 1
ATOM 2216 N N . GLN A 1 306 ? 14.372 -11.018 -9.882 1.00 94.75 306 GLN A N 1
ATOM 2217 C CA . GLN A 1 306 ? 15.124 -11.966 -9.065 1.00 94.75 306 GLN A CA 1
ATOM 2218 C C . GLN A 1 306 ? 16.624 -11.942 -9.369 1.00 94.75 306 GLN A C 1
ATOM 2220 O O . GLN A 1 306 ? 17.419 -12.050 -8.438 1.00 94.75 306 GLN A O 1
ATOM 2225 N N . ALA A 1 307 ? 17.013 -11.774 -10.636 1.00 96.38 307 ALA A N 1
ATOM 2226 C CA . ALA A 1 307 ? 18.417 -11.677 -11.025 1.00 96.38 307 ALA A CA 1
ATOM 2227 C C . ALA A 1 307 ? 19.058 -10.412 -10.436 1.00 96.38 307 ALA A C 1
ATOM 2229 O O . ALA A 1 307 ? 20.100 -10.505 -9.794 1.00 96.38 307 ALA A O 1
ATOM 2230 N N . ILE A 1 308 ? 18.380 -9.261 -10.546 1.00 97.69 308 ILE A N 1
ATOM 2231 C CA . ILE A 1 308 ? 18.861 -7.983 -9.995 1.00 97.69 308 ILE A CA 1
ATOM 2232 C C . ILE A 1 308 ? 19.015 -8.064 -8.470 1.00 97.69 308 ILE A C 1
ATOM 2234 O O . ILE A 1 308 ? 20.035 -7.647 -7.935 1.00 97.69 308 ILE A O 1
ATOM 2238 N N . VAL A 1 309 ? 18.030 -8.624 -7.755 1.00 97.31 309 VAL A N 1
ATOM 2239 C CA . VAL A 1 309 ? 18.084 -8.698 -6.282 1.00 97.31 309 VAL A CA 1
ATOM 2240 C C . VAL A 1 309 ? 19.019 -9.794 -5.758 1.00 97.31 309 VAL A C 1
ATOM 2242 O O . VAL A 1 309 ? 19.497 -9.708 -4.627 1.00 97.31 309 VAL A O 1
ATOM 2245 N N . SER A 1 310 ? 19.294 -10.835 -6.543 1.00 97.12 310 SER A N 1
ATOM 2246 C CA . SER A 1 310 ? 20.261 -11.873 -6.148 1.00 97.12 310 SER A CA 1
ATOM 2247 C C . SER A 1 310 ? 21.713 -11.419 -6.315 1.00 97.12 310 SER A C 1
ATOM 2249 O O . SER A 1 310 ? 22.607 -12.011 -5.715 1.00 97.12 310 SER A O 1
ATOM 2251 N N . ASP A 1 311 ? 21.946 -10.354 -7.080 1.00 97.88 311 ASP A N 1
ATOM 2252 C CA . ASP A 1 311 ? 23.253 -9.745 -7.292 1.00 97.88 311 ASP A CA 1
ATOM 2253 C C . ASP A 1 311 ? 23.540 -8.677 -6.224 1.00 97.88 311 ASP A C 1
ATOM 2255 O O . ASP A 1 311 ? 23.216 -7.499 -6.388 1.00 97.88 311 ASP A O 1
ATOM 2259 N N . ALA A 1 312 ? 24.126 -9.097 -5.098 1.00 97.06 312 ALA A N 1
ATOM 2260 C CA . ALA A 1 312 ? 24.366 -8.209 -3.959 1.00 97.06 312 ALA A CA 1
ATOM 2261 C C . ALA A 1 312 ? 25.182 -6.943 -4.316 1.00 97.06 312 ALA A C 1
ATOM 2263 O O . ALA A 1 312 ? 24.714 -5.860 -3.972 1.00 97.06 312 ALA A O 1
ATOM 2264 N N . PRO A 1 313 ? 26.308 -7.006 -5.064 1.00 97.12 313 PRO A N 1
ATOM 2265 C CA . PRO A 1 313 ? 27.052 -5.803 -5.453 1.00 97.12 313 PRO A CA 1
ATOM 2266 C C . PRO A 1 313 ? 26.228 -4.805 -6.271 1.00 97.12 313 PRO A C 1
ATOM 2268 O O . PRO A 1 313 ? 26.325 -3.594 -6.062 1.00 97.12 313 PRO A O 1
ATOM 2271 N N . LEU A 1 314 ? 25.411 -5.295 -7.211 1.00 97.56 314 LEU A N 1
ATOM 2272 C CA . LEU A 1 314 ? 24.534 -4.430 -7.999 1.00 97.56 314 LEU A CA 1
ATOM 2273 C C . LEU A 1 314 ? 23.462 -3.788 -7.115 1.00 97.56 314 LEU A C 1
ATOM 2275 O O . LEU A 1 314 ? 23.232 -2.581 -7.203 1.00 97.56 314 LEU A O 1
ATOM 2279 N N . LEU A 1 315 ? 22.821 -4.582 -6.256 1.00 97.94 315 LEU A N 1
ATOM 2280 C CA . LEU A 1 315 ? 21.767 -4.103 -5.371 1.00 97.94 315 LEU A CA 1
ATOM 2281 C C . LEU A 1 315 ? 22.296 -3.074 -4.360 1.00 97.94 315 LEU A C 1
ATOM 2283 O O . LEU A 1 315 ? 21.709 -2.005 -4.211 1.00 97.94 315 LEU A O 1
ATOM 2287 N N . GLU A 1 316 ? 23.438 -3.347 -3.728 1.00 96.38 316 GLU A N 1
ATOM 2288 C CA . GLU A 1 316 ? 24.129 -2.403 -2.843 1.00 96.38 316 GLU A CA 1
ATOM 2289 C C . GLU A 1 316 ? 24.491 -1.113 -3.581 1.00 96.38 316 GLU A C 1
ATOM 2291 O O . GLU A 1 316 ? 24.317 -0.019 -3.042 1.00 96.38 316 GLU A O 1
ATOM 2296 N N . ARG A 1 317 ? 24.931 -1.209 -4.844 1.00 95.38 317 ARG A N 1
ATOM 2297 C CA . ARG A 1 317 ? 25.223 -0.034 -5.673 1.00 95.38 317 ARG A CA 1
ATOM 2298 C C . ARG A 1 317 ? 23.972 0.791 -5.973 1.00 95.38 317 ARG A C 1
ATOM 2300 O O . ARG A 1 317 ? 24.038 2.015 -5.866 1.00 95.38 317 ARG A O 1
ATOM 2307 N N . LEU A 1 318 ? 22.854 0.148 -6.316 1.00 96.62 318 LEU A N 1
ATOM 2308 C CA . LEU A 1 318 ? 21.561 0.810 -6.543 1.00 96.62 318 LEU A CA 1
ATOM 2309 C C . LEU A 1 318 ? 21.049 1.501 -5.276 1.00 96.62 318 LEU A C 1
ATOM 2311 O O . LEU A 1 318 ? 20.521 2.610 -5.341 1.00 96.62 318 LEU A O 1
ATOM 2315 N N . CYS A 1 319 ? 21.251 0.875 -4.118 1.00 96.31 319 CYS A N 1
ATOM 2316 C CA . CYS A 1 319 ? 20.842 1.430 -2.835 1.00 96.31 319 CYS A CA 1
ATOM 2317 C C . CYS A 1 319 ? 21.872 2.410 -2.228 1.00 96.31 319 CYS A C 1
ATOM 2319 O O . CYS A 1 319 ? 21.608 3.074 -1.217 1.00 96.31 319 CYS A O 1
ATOM 2321 N N . SER A 1 320 ? 23.041 2.561 -2.856 1.00 92.50 320 SER A N 1
ATOM 2322 C CA . SER A 1 320 ? 24.151 3.325 -2.299 1.00 92.50 320 SER A CA 1
ATOM 2323 C C . SER A 1 320 ? 23.887 4.838 -2.266 1.00 92.50 320 SER A C 1
ATOM 2325 O O . SER A 1 320 ? 23.384 5.416 -3.235 1.00 92.50 320 SER A O 1
ATOM 2327 N N . PRO A 1 321 ? 24.318 5.537 -1.194 1.00 82.62 321 PRO A N 1
ATOM 2328 C CA . PRO A 1 321 ? 24.348 7.001 -1.124 1.00 82.62 321 PRO A CA 1
ATOM 2329 C C . PRO A 1 321 ? 24.981 7.691 -2.336 1.00 82.62 321 PRO A C 1
ATOM 2331 O O . PRO A 1 321 ? 24.566 8.789 -2.706 1.00 82.62 321 PRO A O 1
ATOM 2334 N N . SER A 1 322 ? 26.032 7.094 -2.898 1.00 84.25 322 SER A N 1
ATOM 2335 C CA . SER A 1 322 ? 26.943 7.768 -3.827 1.00 84.25 322 SER A CA 1
ATOM 2336 C C . SER A 1 322 ? 26.443 7.785 -5.274 1.00 84.25 322 SER A C 1
ATOM 2338 O O . SER A 1 322 ? 27.002 8.506 -6.109 1.00 84.25 322 SER A O 1
ATOM 2340 N N . LEU A 1 323 ? 25.383 7.025 -5.571 1.00 84.50 323 LEU A N 1
ATOM 2341 C CA . LEU A 1 323 ? 24.797 6.935 -6.907 1.00 84.50 323 LEU A CA 1
ATOM 2342 C C . LEU A 1 323 ? 24.136 8.254 -7.334 1.00 84.50 323 LEU A C 1
ATOM 2344 O O . LEU A 1 323 ? 24.318 8.691 -8.464 1.00 84.50 323 LEU A O 1
ATOM 2348 N N . LEU A 1 324 ? 23.465 8.947 -6.408 1.00 77.44 324 LEU A N 1
ATOM 2349 C CA . LEU A 1 324 ? 22.727 10.194 -6.669 1.00 77.44 324 LEU A CA 1
ATOM 2350 C C . LEU A 1 324 ? 23.609 11.454 -6.751 1.00 77.44 324 LEU A C 1
ATOM 2352 O O . LEU A 1 324 ? 23.108 12.574 -6.733 1.00 77.44 324 LEU A O 1
ATOM 2356 N N . GLY A 1 325 ? 24.931 11.289 -6.843 1.00 67.12 325 GLY A N 1
ATOM 2357 C CA . GLY A 1 325 ? 25.839 12.367 -7.243 1.00 67.12 325 GLY A CA 1
ATOM 2358 C C . GLY A 1 325 ? 26.060 13.505 -6.242 1.00 67.12 325 GLY A C 1
ATOM 2359 O O . GLY A 1 325 ? 26.865 14.383 -6.532 1.00 67.12 325 GLY A O 1
ATOM 2360 N N . SER A 1 326 ? 25.446 13.497 -5.057 1.00 49.81 326 SER A N 1
ATOM 2361 C CA . SER A 1 326 ? 25.614 14.566 -4.070 1.00 49.81 326 SER A CA 1
ATOM 2362 C C . SER A 1 326 ? 26.562 14.178 -2.934 1.00 49.81 326 SER A C 1
ATOM 2364 O O . SER A 1 326 ? 26.160 13.831 -1.825 1.00 49.81 326 SER A O 1
ATOM 2366 N N . SER A 1 327 ? 27.862 14.392 -3.152 1.00 37.59 327 SER A N 1
ATOM 2367 C CA . SER A 1 327 ? 28.735 14.832 -2.061 1.00 37.59 327 SER A CA 1
ATOM 2368 C C . SER A 1 327 ? 28.395 16.290 -1.720 1.00 37.59 327 SER A C 1
ATOM 2370 O O . SER A 1 327 ? 29.230 17.188 -1.831 1.00 37.59 327 SER A O 1
ATOM 2372 N N . VAL A 1 328 ? 27.157 16.562 -1.295 1.00 41.62 328 VAL A N 1
ATOM 2373 C CA . VAL A 1 328 ? 26.941 17.727 -0.440 1.00 41.62 328 VAL A CA 1
ATOM 2374 C C . VAL A 1 328 ? 27.570 17.315 0.877 1.00 41.62 328 VAL A C 1
ATOM 2376 O O . VAL A 1 328 ? 26.942 16.656 1.704 1.00 41.62 328 VAL A O 1
ATOM 2379 N N . SER A 1 329 ? 28.855 17.642 1.031 1.00 35.19 329 SER A N 1
ATOM 2380 C CA . SER A 1 329 ? 29.480 17.744 2.340 1.00 35.19 329 SER A CA 1
ATOM 2381 C C . SER A 1 329 ? 28.559 18.636 3.163 1.00 35.19 329 SER A C 1
ATOM 2383 O O . SER A 1 329 ? 28.545 19.860 3.009 1.00 35.19 329 SER A O 1
ATOM 2385 N N . ARG A 1 330 ? 27.689 18.016 3.967 1.00 37.78 330 ARG A N 1
ATOM 2386 C CA . ARG A 1 330 ? 26.951 18.723 4.999 1.00 37.78 330 ARG A CA 1
ATOM 2387 C C . ARG A 1 330 ? 28.023 19.185 5.966 1.00 37.78 330 ARG A C 1
ATOM 2389 O O . ARG A 1 330 ? 28.407 18.444 6.867 1.00 37.78 330 ARG A O 1
ATOM 2396 N N . ARG A 1 331 ? 28.528 20.403 5.760 1.00 33.81 331 ARG A N 1
ATOM 2397 C CA . ARG A 1 331 ? 29.232 21.129 6.813 1.00 33.81 331 ARG A CA 1
ATOM 2398 C C . ARG A 1 331 ? 28.297 21.061 8.027 1.00 33.81 331 ARG A C 1
ATOM 2400 O O . ARG A 1 331 ? 27.118 21.394 7.866 1.00 33.81 331 ARG A O 1
ATOM 2407 N N . PRO A 1 332 ? 28.740 20.533 9.179 1.00 32.50 332 PRO A N 1
ATOM 2408 C CA . PRO A 1 332 ? 27.869 20.384 10.332 1.00 32.50 332 PRO A CA 1
ATOM 2409 C C . PRO A 1 332 ? 27.252 21.748 10.645 1.00 32.50 332 PRO A C 1
ATOM 2411 O O . PRO A 1 332 ? 27.959 22.728 10.851 1.00 32.50 332 PRO A O 1
ATOM 2414 N N . VAL A 1 333 ? 25.919 21.802 10.638 1.00 38.78 333 VAL A N 1
ATOM 2415 C CA . VAL A 1 333 ? 25.114 23.014 10.885 1.00 38.78 333 VAL A CA 1
ATOM 2416 C C . VAL A 1 333 ? 25.262 23.504 12.336 1.00 38.78 333 VAL A C 1
ATOM 2418 O O . VAL A 1 333 ? 24.792 24.578 12.691 1.00 38.78 333 VAL A O 1
ATOM 2421 N N . PHE A 1 334 ? 25.988 22.758 13.170 1.00 34.88 334 PHE A N 1
ATOM 2422 C CA . PHE A 1 334 ? 26.367 23.175 14.507 1.00 34.88 334 PHE A CA 1
ATOM 2423 C C . PHE A 1 334 ? 27.891 23.245 14.620 1.00 34.88 334 PHE A C 1
ATOM 2425 O O . PHE A 1 334 ? 28.550 22.215 14.441 1.00 34.88 334 PHE A O 1
ATOM 2432 N N . PRO A 1 335 ? 28.474 24.414 14.948 1.00 37.72 335 PRO A N 1
ATOM 2433 C CA . PRO A 1 335 ? 29.852 24.448 15.403 1.00 37.72 335 PRO A CA 1
ATOM 2434 C C . PRO A 1 335 ? 29.947 23.593 16.670 1.00 37.72 335 PRO A C 1
ATOM 2436 O O . PRO A 1 335 ? 29.172 23.771 17.615 1.00 37.72 335 PRO A O 1
ATOM 2439 N N . GLN A 1 336 ? 30.884 22.641 16.686 1.00 37.00 336 GLN A N 1
ATOM 2440 C CA . GLN A 1 336 ? 31.297 21.996 17.926 1.00 37.00 336 GLN A CA 1
ATOM 2441 C C . GLN A 1 336 ? 31.645 23.105 18.922 1.00 37.00 336 GLN A C 1
ATOM 2443 O O . GLN A 1 336 ? 32.528 23.923 18.667 1.00 37.00 336 GLN A O 1
ATOM 2448 N N . ARG A 1 337 ? 30.924 23.159 20.047 1.00 40.81 337 ARG A N 1
ATOM 2449 C CA . ARG A 1 337 ? 31.298 24.008 21.177 1.00 40.81 337 ARG A CA 1
ATOM 2450 C C . ARG A 1 337 ? 32.599 23.461 21.758 1.00 40.81 337 ARG A C 1
ATOM 2452 O O . ARG A 1 337 ? 32.571 22.611 22.640 1.00 40.81 337 ARG A O 1
ATOM 2459 N N . LEU A 1 338 ? 33.725 23.958 21.269 1.00 41.09 338 LEU A N 1
ATOM 2460 C CA . LEU A 1 338 ? 34.988 23.943 21.993 1.00 41.09 338 LEU A CA 1
ATOM 2461 C C . LEU A 1 338 ? 35.349 25.399 22.259 1.00 41.09 338 LEU A C 1
ATOM 2463 O O . LEU A 1 338 ? 35.455 26.211 21.343 1.00 41.09 338 LEU A O 1
ATOM 2467 N N . GLY A 1 339 ? 35.377 25.742 23.543 1.00 45.72 339 GLY A N 1
ATOM 2468 C CA . GLY A 1 339 ? 35.504 27.110 24.012 1.00 45.72 339 GLY A CA 1
ATOM 2469 C C . GLY A 1 339 ? 36.850 27.734 23.669 1.00 45.72 339 GLY A C 1
ATOM 2470 O O . GLY A 1 339 ? 37.881 27.089 23.790 1.00 45.72 339 GLY A O 1
ATOM 2471 N N . ALA A 1 340 ? 36.818 29.006 23.287 1.00 38.16 340 ALA A N 1
ATOM 2472 C CA . ALA A 1 340 ? 37.703 30.072 23.753 1.00 38.16 340 ALA A CA 1
ATOM 2473 C C . ALA A 1 340 ? 37.344 31.355 22.994 1.00 38.16 340 ALA A C 1
ATOM 2475 O O . ALA A 1 340 ? 36.987 31.330 21.819 1.00 38.16 340 ALA A O 1
ATOM 2476 N N . ALA A 1 341 ? 37.390 32.471 23.710 1.00 44.81 341 ALA A N 1
ATOM 2477 C CA . ALA A 1 341 ? 37.000 33.790 23.252 1.00 44.81 341 ALA A CA 1
ATOM 2478 C C . ALA A 1 341 ? 37.880 34.312 22.102 1.00 44.81 341 ALA A C 1
ATOM 2480 O O . ALA A 1 341 ? 39.101 34.331 22.222 1.00 44.81 341 ALA A O 1
ATOM 2481 N N . ALA A 1 342 ? 37.253 34.834 21.045 1.00 39.16 342 ALA A N 1
ATOM 2482 C CA . ALA A 1 342 ? 37.823 35.883 20.204 1.00 39.16 342 ALA A CA 1
ATOM 2483 C C . ALA A 1 342 ? 36.691 36.651 19.507 1.00 39.16 342 ALA A C 1
ATOM 2485 O O . ALA A 1 342 ? 35.811 36.078 18.869 1.00 39.16 342 ALA A O 1
ATOM 2486 N N . SER A 1 343 ? 36.707 37.965 19.691 1.00 43.69 343 SER A N 1
ATOM 2487 C CA . SER A 1 343 ? 35.774 38.951 19.158 1.00 43.69 343 SER A CA 1
ATOM 2488 C C . SER A 1 343 ? 35.888 39.094 17.637 1.00 43.69 343 SER A C 1
ATOM 2490 O O . SER A 1 343 ? 36.920 39.530 17.131 1.00 43.69 343 SER A O 1
ATOM 2492 N N . GLY A 1 344 ? 34.800 38.807 16.929 1.00 42.84 344 GLY A N 1
ATOM 2493 C CA . GLY A 1 344 ? 34.596 39.131 15.518 1.00 42.84 344 GLY A CA 1
ATOM 2494 C C . GLY A 1 344 ? 33.192 38.689 15.120 1.00 42.84 344 GLY A C 1
ATOM 2495 O O . GLY A 1 344 ? 32.868 37.512 15.236 1.00 42.84 344 GLY A O 1
ATOM 2496 N N . ALA A 1 345 ? 32.328 39.634 14.753 1.00 39.88 345 ALA A N 1
ATOM 2497 C CA . ALA A 1 345 ? 30.920 39.374 14.467 1.00 39.88 345 ALA A CA 1
ATOM 2498 C C . ALA A 1 345 ? 30.750 38.300 13.367 1.00 39.88 345 ALA A C 1
ATOM 2500 O O . ALA A 1 345 ? 31.325 38.458 12.288 1.00 39.88 345 ALA A O 1
ATOM 2501 N N . PRO A 1 346 ? 29.975 37.221 13.591 1.00 37.31 346 PRO A N 1
ATOM 2502 C CA . PRO A 1 346 ? 29.683 36.263 12.536 1.00 37.31 346 PRO A CA 1
ATOM 2503 C C . PRO A 1 346 ? 28.602 36.827 11.606 1.00 37.31 346 PRO A C 1
ATOM 2505 O O . PRO A 1 346 ? 27.473 37.074 12.032 1.00 37.31 346 PRO A O 1
ATOM 2508 N N . SER A 1 347 ? 28.950 37.013 10.329 1.00 36.62 347 SER A N 1
ATOM 2509 C CA . SER A 1 347 ? 27.959 37.193 9.266 1.00 36.62 347 SER A CA 1
ATOM 2510 C C . SER A 1 347 ? 27.049 35.958 9.191 1.00 36.62 347 SER A C 1
ATOM 2512 O O . SER A 1 347 ? 27.487 34.821 9.387 1.00 36.62 347 SER A O 1
ATOM 2514 N N . SER A 1 348 ? 25.764 36.211 8.958 1.00 38.38 348 SER A N 1
ATOM 2515 C CA . SER A 1 348 ? 24.676 35.238 8.899 1.00 38.38 348 SER A CA 1
ATOM 2516 C C . SER A 1 348 ? 24.921 34.167 7.830 1.00 38.38 348 SER A C 1
ATOM 2518 O O . SER A 1 348 ? 25.192 34.471 6.674 1.00 38.38 348 SER A O 1
ATOM 2520 N N . SER A 1 349 ? 24.723 32.895 8.182 1.00 41.47 349 SER A N 1
ATOM 2521 C CA . SER A 1 349 ? 24.803 31.738 7.274 1.00 41.47 349 SER A CA 1
ATOM 2522 C C . SER A 1 349 ? 23.663 31.651 6.240 1.00 41.47 349 SER A C 1
ATOM 2524 O O . SER A 1 349 ? 23.451 30.585 5.664 1.00 41.47 349 SER A O 1
ATOM 2526 N N . TYR A 1 350 ? 22.910 32.738 6.035 1.00 39.28 350 TYR A N 1
ATOM 2527 C CA . TYR A 1 350 ? 21.813 32.853 5.068 1.00 39.28 350 TYR A CA 1
ATOM 2528 C C . TYR A 1 350 ? 22.102 33.814 3.904 1.00 39.28 350 TYR A C 1
ATOM 2530 O O . TYR A 1 350 ? 21.256 33.944 3.022 1.00 39.28 350 TYR A O 1
ATOM 2538 N N . GLU A 1 351 ? 23.278 34.450 3.837 1.00 36.00 351 GLU A N 1
ATOM 2539 C CA . GLU A 1 351 ? 23.711 35.115 2.600 1.00 36.00 351 GLU A CA 1
ATOM 2540 C C . GLU A 1 351 ? 24.146 34.051 1.585 1.00 36.00 351 GLU A C 1
ATOM 2542 O O . GLU A 1 351 ? 25.286 33.585 1.557 1.00 36.00 351 GLU A O 1
ATOM 2547 N N . ALA A 1 352 ? 23.180 33.606 0.779 1.00 38.84 352 ALA A N 1
ATOM 2548 C CA . ALA A 1 352 ? 23.444 32.852 -0.432 1.00 38.84 352 ALA A CA 1
ATOM 2549 C C . ALA A 1 352 ? 24.279 33.733 -1.370 1.00 38.84 352 ALA A C 1
ATOM 2551 O O . ALA A 1 352 ? 23.790 34.740 -1.870 1.00 38.84 352 ALA A O 1
ATOM 2552 N N . ASP A 1 353 ? 25.537 33.356 -1.579 1.00 35.66 353 ASP A N 1
ATOM 2553 C CA . ASP A 1 353 ? 26.423 33.964 -2.567 1.00 35.66 353 ASP A CA 1
ATOM 2554 C C . ASP A 1 353 ? 25.825 33.769 -3.979 1.00 35.66 353 ASP A C 1
ATOM 2556 O O . ASP A 1 353 ? 25.796 32.634 -4.471 1.00 35.66 353 ASP A O 1
ATOM 2560 N N . PRO A 1 354 ? 25.333 34.833 -4.645 1.00 43.25 354 PRO A N 1
ATOM 2561 C CA . PRO A 1 354 ? 24.703 34.738 -5.962 1.00 43.25 354 PRO A CA 1
ATOM 2562 C C . PRO A 1 354 ? 25.710 34.434 -7.083 1.00 43.25 354 PRO A C 1
ATOM 2564 O O . PRO A 1 354 ? 25.306 34.243 -8.228 1.00 43.25 354 PRO A O 1
ATOM 2567 N N . THR A 1 355 ? 27.012 34.387 -6.777 1.00 38.44 355 THR A N 1
ATOM 2568 C CA . THR A 1 355 ? 28.072 34.100 -7.756 1.00 38.44 355 THR A CA 1
ATOM 2569 C C . THR A 1 355 ? 28.518 32.639 -7.766 1.00 38.44 355 THR A C 1
ATOM 2571 O O . THR A 1 355 ? 29.302 32.236 -8.629 1.00 38.44 355 THR A O 1
ATOM 2574 N N . ARG A 1 356 ? 27.992 31.801 -6.859 1.00 37.59 356 ARG A N 1
ATOM 2575 C CA . ARG A 1 356 ? 28.274 30.364 -6.875 1.00 37.59 356 ARG A CA 1
ATOM 2576 C C . ARG A 1 356 ? 27.447 29.708 -7.990 1.00 37.59 356 ARG A C 1
ATOM 2578 O O . ARG A 1 356 ? 26.219 29.782 -7.926 1.00 37.59 356 ARG A O 1
ATOM 2585 N N . PRO A 1 357 ? 28.064 29.050 -8.994 1.00 36.94 357 PRO A N 1
ATOM 2586 C CA . PRO A 1 357 ? 27.309 28.362 -10.037 1.00 36.94 357 PRO A CA 1
ATOM 2587 C C . PRO A 1 357 ? 26.367 27.371 -9.359 1.00 36.94 357 PRO A C 1
ATOM 2589 O O . PRO A 1 357 ? 26.798 26.645 -8.457 1.00 36.94 357 PRO A O 1
ATOM 2592 N N . ALA A 1 358 ? 25.087 27.416 -9.742 1.00 39.22 358 ALA A N 1
ATOM 2593 C CA . ALA A 1 358 ? 24.014 26.616 -9.169 1.00 39.22 358 ALA A CA 1
ATOM 2594 C C . ALA A 1 358 ? 24.527 25.212 -8.830 1.00 39.22 358 ALA A C 1
ATOM 2596 O O . ALA A 1 358 ? 25.011 24.491 -9.704 1.00 39.22 358 ALA A O 1
ATOM 2597 N N . SER A 1 359 ? 24.493 24.860 -7.540 1.00 44.66 359 SER A N 1
ATOM 2598 C CA . SER A 1 359 ? 24.754 23.502 -7.065 1.00 44.66 359 SER A CA 1
ATOM 2599 C C . SER A 1 359 ? 24.008 22.550 -7.990 1.00 44.66 359 SER A C 1
ATOM 2601 O O . SER A 1 359 ? 22.781 22.606 -7.985 1.00 44.66 359 SER A O 1
ATOM 2603 N N . ARG A 1 360 ? 24.730 21.751 -8.797 1.00 52.34 360 ARG A N 1
ATOM 2604 C CA . ARG A 1 360 ? 24.150 20.826 -9.784 1.00 52.34 360 ARG A CA 1
ATOM 2605 C C . ARG A 1 360 ? 22.972 20.112 -9.128 1.00 52.34 360 ARG A C 1
ATOM 2607 O O . ARG A 1 360 ? 23.168 19.315 -8.209 1.00 52.34 360 ARG A O 1
ATOM 2614 N N . THR A 1 361 ? 21.761 20.479 -9.532 1.00 58.28 361 THR A N 1
ATOM 2615 C CA . THR A 1 361 ? 20.553 19.784 -9.114 1.00 58.28 361 THR A CA 1
ATOM 2616 C C . THR A 1 361 ? 20.717 18.335 -9.551 1.00 58.28 361 THR A C 1
ATOM 2618 O O . THR A 1 361 ? 21.296 18.055 -10.603 1.00 58.28 361 THR A O 1
ATOM 2621 N N . ALA A 1 362 ? 20.328 17.396 -8.689 1.00 68.00 362 ALA A N 1
ATOM 2622 C CA . ALA A 1 362 ? 20.381 15.989 -9.053 1.00 68.00 362 ALA A CA 1
ATOM 2623 C C . ALA A 1 362 ? 19.556 15.787 -10.332 1.00 68.00 362 ALA A C 1
ATOM 2625 O O . ALA A 1 362 ? 18.462 16.339 -10.449 1.00 68.00 362 ALA A O 1
ATOM 2626 N N . ASP A 1 363 ? 20.095 15.029 -11.284 1.00 83.88 363 ASP A N 1
ATOM 2627 C CA . ASP A 1 363 ? 19.434 14.775 -12.560 1.00 83.88 363 ASP A CA 1
ATOM 2628 C C . ASP A 1 363 ? 18.072 14.100 -12.323 1.00 83.88 363 ASP A C 1
ATOM 2630 O O . ASP A 1 363 ? 17.992 12.978 -11.810 1.00 83.88 363 ASP A O 1
ATOM 2634 N N . GLY A 1 364 ? 16.993 14.801 -12.681 1.00 87.75 364 GLY A N 1
ATOM 2635 C CA . GLY A 1 364 ? 15.620 14.341 -12.490 1.00 87.75 364 GLY A CA 1
ATOM 2636 C C . GLY A 1 364 ? 15.331 13.010 -13.185 1.00 87.75 364 GLY A C 1
ATOM 2637 O O . GLY A 1 364 ? 14.600 12.185 -12.628 1.00 87.75 364 GLY A O 1
ATOM 2638 N N . ALA A 1 365 ? 15.948 12.761 -14.345 1.00 88.62 365 ALA A N 1
ATOM 2639 C CA . ALA A 1 365 ? 15.796 11.504 -15.070 1.00 88.62 365 ALA A CA 1
ATOM 2640 C C . ALA A 1 365 ? 16.453 10.346 -14.305 1.00 88.62 365 ALA A C 1
ATOM 2642 O O . ALA A 1 365 ? 15.853 9.279 -14.165 1.00 88.62 365 ALA A O 1
ATOM 2643 N N . ALA A 1 366 ? 17.637 10.572 -13.725 1.00 90.56 366 ALA A N 1
ATOM 2644 C CA . ALA A 1 366 ? 18.330 9.570 -12.915 1.00 90.56 366 ALA A CA 1
ATOM 2645 C C . ALA A 1 366 ? 17.537 9.231 -11.645 1.00 90.56 366 ALA A C 1
ATOM 2647 O O . ALA A 1 366 ? 17.391 8.058 -11.289 1.00 90.56 366 ALA A O 1
ATOM 2648 N N . LEU A 1 367 ? 16.980 10.255 -10.983 1.00 92.94 367 LEU A N 1
ATOM 2649 C CA . LEU A 1 367 ? 16.119 10.085 -9.809 1.00 92.94 367 LEU A CA 1
ATOM 2650 C C . LEU A 1 367 ? 14.877 9.251 -10.145 1.00 92.94 367 LEU A C 1
ATOM 2652 O O . LEU A 1 367 ? 14.526 8.342 -9.392 1.00 92.94 367 LEU A O 1
ATOM 2656 N N . TYR A 1 368 ? 14.218 9.550 -11.268 1.00 93.81 368 TYR A N 1
ATOM 2657 C CA . TYR A 1 368 ? 13.038 8.814 -11.716 1.00 93.81 368 TYR A CA 1
ATOM 2658 C C . TYR A 1 368 ? 13.363 7.364 -12.090 1.00 93.81 368 TYR A C 1
ATOM 2660 O O . TYR A 1 368 ? 12.658 6.453 -11.648 1.00 93.81 368 TYR A O 1
ATOM 2668 N N . ALA A 1 369 ? 14.438 7.133 -12.849 1.00 94.44 369 ALA A N 1
ATOM 2669 C CA . ALA A 1 369 ? 14.868 5.790 -13.230 1.00 94.44 369 ALA A CA 1
ATOM 2670 C C . ALA A 1 369 ? 15.170 4.940 -11.989 1.00 94.44 369 ALA A C 1
ATOM 2672 O O . ALA A 1 369 ? 14.656 3.829 -11.862 1.00 94.44 369 ALA A O 1
ATOM 2673 N N . LEU A 1 370 ? 15.912 5.487 -11.019 1.00 96.25 370 LEU A N 1
ATOM 2674 C CA . LEU A 1 370 ? 16.217 4.780 -9.775 1.00 96.25 370 LEU A CA 1
ATOM 2675 C C . LEU A 1 370 ? 14.961 4.492 -8.941 1.00 96.25 370 LEU A C 1
ATOM 2677 O O . LEU A 1 370 ? 14.795 3.372 -8.456 1.00 96.25 370 LEU A O 1
ATOM 2681 N N . ALA A 1 371 ? 14.060 5.469 -8.797 1.00 96.62 371 ALA A N 1
ATOM 2682 C CA . ALA A 1 371 ? 12.789 5.270 -8.101 1.00 96.62 371 ALA A CA 1
ATOM 2683 C C . ALA A 1 371 ? 11.940 4.176 -8.772 1.00 96.62 371 ALA A C 1
ATOM 2685 O O . ALA A 1 371 ? 11.361 3.339 -8.083 1.00 96.62 371 ALA A O 1
ATOM 2686 N N . SER A 1 372 ? 11.914 4.150 -10.107 1.00 96.81 372 SER A N 1
ATOM 2687 C CA . SER A 1 372 ? 11.169 3.168 -10.902 1.00 96.81 372 SER A CA 1
ATOM 2688 C C . SER A 1 372 ? 11.750 1.760 -10.775 1.00 96.81 372 SER A C 1
ATOM 2690 O O . SER A 1 372 ? 10.988 0.813 -10.587 1.00 96.81 372 SER A O 1
ATOM 2692 N N . ILE A 1 373 ? 13.084 1.623 -10.787 1.00 98.00 373 ILE A N 1
ATOM 2693 C CA . ILE A 1 373 ? 13.767 0.349 -10.516 1.00 98.00 373 ILE A CA 1
ATOM 2694 C C . ILE A 1 373 ? 13.367 -0.155 -9.129 1.00 98.00 373 ILE A C 1
ATOM 2696 O O . ILE A 1 373 ? 12.842 -1.258 -9.007 1.00 98.00 373 ILE A O 1
ATOM 2700 N N . LEU A 1 374 ? 13.559 0.655 -8.080 1.00 98.19 374 LEU A N 1
ATOM 2701 C CA . LEU A 1 374 ? 13.238 0.243 -6.710 1.00 98.19 374 LEU A CA 1
ATOM 2702 C C . LEU A 1 374 ? 11.757 -0.119 -6.563 1.00 98.19 374 LEU A C 1
ATOM 2704 O O . LEU A 1 374 ? 11.450 -1.148 -5.968 1.00 98.19 374 LEU A O 1
ATOM 2708 N N . CYS A 1 375 ? 10.856 0.667 -7.158 1.00 97.56 375 CYS A N 1
ATOM 2709 C CA . CYS A 1 375 ? 9.423 0.384 -7.202 1.00 97.56 375 CYS A CA 1
ATOM 2710 C C . CYS A 1 375 ? 9.130 -0.982 -7.838 1.00 97.56 375 CYS A C 1
ATOM 2712 O O . CYS A 1 375 ? 8.432 -1.798 -7.238 1.00 97.56 375 CYS A O 1
ATOM 2714 N N . ALA A 1 376 ? 9.703 -1.282 -9.005 1.00 96.94 376 ALA A N 1
ATOM 2715 C CA . ALA A 1 376 ? 9.507 -2.564 -9.680 1.00 96.94 376 ALA A CA 1
ATOM 2716 C C . ALA A 1 376 ? 10.076 -3.757 -8.889 1.00 96.94 376 ALA A C 1
ATOM 2718 O O . ALA A 1 376 ? 9.460 -4.830 -8.862 1.00 96.94 376 ALA A O 1
ATOM 2719 N N . LEU A 1 377 ? 11.217 -3.569 -8.213 1.00 97.44 377 LEU A N 1
ATOM 2720 C CA . LEU A 1 377 ? 11.853 -4.597 -7.384 1.00 97.44 377 LEU A CA 1
ATOM 2721 C C . LEU A 1 377 ? 11.063 -4.911 -6.109 1.00 97.44 377 LEU A C 1
ATOM 2723 O O . LEU A 1 377 ? 11.142 -6.030 -5.617 1.00 97.44 377 LEU A O 1
ATOM 2727 N N . VAL A 1 378 ? 10.295 -3.972 -5.561 1.00 97.38 378 VAL A N 1
ATOM 2728 C CA . VAL A 1 378 ? 9.519 -4.193 -4.321 1.00 97.38 378 VAL A CA 1
ATOM 2729 C C . VAL A 1 378 ? 8.019 -4.329 -4.573 1.00 97.38 378 VAL A C 1
ATOM 2731 O O . VAL A 1 378 ? 7.255 -4.536 -3.633 1.00 97.38 378 VAL A O 1
ATOM 2734 N N . ALA A 1 379 ? 7.589 -4.229 -5.833 1.00 94.75 379 ALA A N 1
ATOM 2735 C CA . ALA A 1 379 ? 6.193 -4.365 -6.213 1.00 94.75 379 ALA A CA 1
ATOM 2736 C C . ALA A 1 379 ? 5.666 -5.766 -5.844 1.00 94.75 379 ALA A C 1
ATOM 2738 O O . ALA A 1 379 ? 6.246 -6.766 -6.298 1.00 94.75 379 ALA A O 1
ATOM 2739 N N . PRO A 1 380 ? 4.572 -5.854 -5.062 1.00 89.81 380 PRO A N 1
ATOM 2740 C CA . PRO A 1 380 ? 3.899 -7.120 -4.821 1.00 89.81 380 PRO A CA 1
ATOM 2741 C C . PRO A 1 380 ? 3.256 -7.637 -6.119 1.00 89.81 380 PRO A C 1
ATOM 2743 O O . PRO A 1 380 ? 2.972 -6.849 -7.030 1.00 89.81 380 PRO A O 1
ATOM 2746 N N . PRO A 1 381 ? 3.005 -8.951 -6.233 1.00 88.19 381 PRO A N 1
ATOM 2747 C CA . PRO A 1 381 ? 2.239 -9.483 -7.349 1.00 88.19 381 PRO A CA 1
ATOM 2748 C C . PRO A 1 381 ? 0.811 -8.906 -7.324 1.00 88.19 381 PRO A C 1
ATOM 2750 O O . PRO A 1 381 ? 0.249 -8.727 -6.240 1.00 88.19 381 PRO A O 1
ATOM 2753 N N . PRO A 1 382 ? 0.193 -8.634 -8.489 1.00 83.44 382 PRO A N 1
ATOM 2754 C CA . PRO A 1 382 ? -1.185 -8.162 -8.530 1.00 83.44 382 PRO A CA 1
ATOM 2755 C C . PRO A 1 382 ? -2.107 -9.200 -7.883 1.00 83.44 382 PRO A C 1
ATOM 2757 O O . PRO A 1 382 ? -1.982 -10.405 -8.134 1.00 83.44 382 PRO A O 1
ATOM 2760 N N . ILE A 1 383 ? -3.019 -8.736 -7.031 1.00 81.06 383 ILE A N 1
ATOM 2761 C CA . ILE A 1 383 ? -4.092 -9.559 -6.473 1.00 81.06 383 ILE A CA 1
ATOM 2762 C C . ILE A 1 383 ? -5.206 -9.548 -7.514 1.00 81.06 383 ILE A C 1
ATOM 2764 O O . ILE A 1 383 ? -5.808 -8.510 -7.754 1.00 81.06 383 ILE A O 1
ATOM 2768 N N . LEU A 1 384 ? -5.416 -10.685 -8.172 1.00 78.88 384 LEU A N 1
ATOM 2769 C CA . LEU A 1 384 ? -6.511 -10.877 -9.115 1.00 78.88 384 LEU A CA 1
ATOM 2770 C C . LEU A 1 384 ? -7.642 -11.592 -8.385 1.00 78.88 384 LEU A C 1
ATOM 2772 O O . LEU A 1 384 ? -7.382 -12.584 -7.697 1.00 78.88 384 LEU A O 1
ATOM 2776 N N . SER A 1 385 ? -8.873 -11.123 -8.568 1.00 81.00 385 SER A N 1
ATOM 2777 C CA . SER A 1 385 ? -10.056 -11.887 -8.161 1.00 81.00 385 SER A CA 1
ATOM 2778 C C . SER A 1 385 ? -10.109 -13.233 -8.895 1.00 81.00 385 SER A C 1
ATOM 2780 O O . SER A 1 385 ? -9.473 -13.411 -9.937 1.00 81.00 385 SER A O 1
ATOM 2782 N N . ALA A 1 386 ? -10.895 -14.193 -8.396 1.00 79.56 386 ALA A N 1
ATOM 2783 C CA . ALA A 1 386 ? -11.076 -15.479 -9.076 1.00 79.56 386 ALA A CA 1
ATOM 2784 C C . ALA A 1 386 ? -11.546 -15.292 -10.532 1.00 79.56 386 ALA A C 1
ATOM 2786 O O . ALA A 1 386 ? -11.033 -15.938 -11.446 1.00 79.56 386 ALA A O 1
ATOM 2787 N N . GLN A 1 387 ? -12.451 -14.338 -10.761 1.00 80.75 387 GLN A N 1
ATOM 2788 C CA . GLN A 1 387 ? -12.943 -13.981 -12.090 1.00 80.75 387 GLN A CA 1
ATOM 2789 C C . GLN A 1 387 ? -11.855 -13.342 -12.958 1.00 80.75 387 GLN A C 1
ATOM 2791 O O . GLN A 1 387 ? -11.696 -13.715 -14.117 1.00 80.75 387 GLN A O 1
ATOM 2796 N N . GLU A 1 388 ? -11.065 -12.411 -12.423 1.00 85.00 388 GLU A N 1
ATOM 2797 C CA . GLU A 1 388 ? -9.952 -11.800 -13.162 1.00 85.00 388 GLU A CA 1
ATOM 2798 C C . GLU A 1 388 ? -8.847 -12.805 -13.475 1.00 85.00 388 GLU A C 1
ATOM 2800 O O . GLU A 1 388 ? -8.276 -12.766 -14.562 1.00 85.00 388 GLU A O 1
ATOM 2805 N N . ALA A 1 389 ? -8.564 -13.732 -12.560 1.00 83.12 389 ALA A N 1
ATOM 2806 C CA . ALA A 1 389 ? -7.635 -14.830 -12.783 1.00 83.12 389 ALA A CA 1
ATOM 2807 C C . ALA A 1 389 ? -8.149 -15.766 -13.888 1.00 83.12 389 ALA A C 1
ATOM 2809 O O . ALA A 1 389 ? -7.381 -16.145 -14.775 1.00 83.12 389 ALA A O 1
ATOM 2810 N N . GLN A 1 390 ? -9.452 -16.077 -13.900 1.00 85.31 390 GLN A N 1
ATOM 2811 C CA . GLN A 1 390 ? -10.096 -16.819 -14.988 1.00 85.31 390 GLN A CA 1
ATOM 2812 C C . GLN A 1 390 ? -10.043 -16.046 -16.311 1.00 85.31 390 GLN A C 1
ATOM 2814 O O . GLN A 1 390 ? -9.668 -16.619 -17.329 1.00 85.31 390 GLN A O 1
ATOM 2819 N N . LEU A 1 391 ? -10.340 -14.743 -16.318 1.00 84.62 391 LEU A N 1
ATOM 2820 C CA . LEU A 1 391 ? -10.251 -13.892 -17.508 1.00 84.62 391 LEU A CA 1
ATOM 2821 C C . LEU A 1 391 ? -8.814 -13.785 -18.023 1.00 84.62 391 LEU A C 1
ATOM 2823 O O . LEU A 1 391 ? -8.594 -13.846 -19.230 1.00 84.62 391 LEU A O 1
ATOM 2827 N N . ALA A 1 392 ? -7.827 -13.664 -17.137 1.00 81.81 392 ALA A N 1
ATOM 2828 C CA . ALA A 1 392 ? -6.414 -13.680 -17.494 1.00 81.81 392 ALA A CA 1
ATOM 2829 C C . ALA A 1 392 ? -6.019 -15.034 -18.099 1.00 81.81 392 ALA A C 1
ATOM 2831 O O . ALA A 1 392 ? -5.376 -15.070 -19.149 1.00 81.81 392 ALA A O 1
ATOM 2832 N N . ALA A 1 393 ? -6.474 -16.142 -17.507 1.00 84.06 393 ALA A N 1
ATOM 2833 C CA . ALA A 1 393 ? -6.266 -17.484 -18.042 1.00 84.06 393 ALA A CA 1
ATOM 2834 C C . ALA A 1 393 ? -6.947 -17.680 -19.407 1.00 84.06 393 ALA A C 1
ATOM 2836 O O . ALA A 1 393 ? -6.356 -18.269 -20.310 1.00 84.06 393 ALA A O 1
ATOM 2837 N N . LEU A 1 394 ? -8.160 -17.156 -19.597 1.00 87.31 394 LEU A N 1
ATOM 2838 C CA . LEU A 1 394 ? -8.874 -17.188 -20.874 1.00 87.31 394 LEU A CA 1
ATOM 2839 C C . LEU A 1 394 ? -8.181 -16.323 -21.931 1.00 87.31 394 LEU A C 1
ATOM 2841 O O . LEU A 1 394 ? -8.022 -16.774 -23.061 1.00 87.31 394 LEU A O 1
ATOM 2845 N N . ARG A 1 395 ? -7.705 -15.124 -21.576 1.00 85.38 395 ARG A N 1
ATOM 2846 C CA . ARG A 1 395 ? -6.923 -14.253 -22.475 1.00 85.38 395 ARG A CA 1
ATOM 2847 C C . ARG A 1 395 ? -5.612 -14.908 -22.893 1.00 85.38 395 ARG A C 1
ATOM 2849 O O . ARG A 1 395 ? -5.240 -14.835 -24.062 1.00 85.38 395 ARG A O 1
ATOM 2856 N N . ALA A 1 396 ? -4.933 -15.582 -21.973 1.00 82.69 396 ALA A N 1
ATOM 2857 C CA . ALA A 1 396 ? -3.725 -16.342 -22.269 1.00 82.69 396 ALA A CA 1
ATOM 2858 C C . ALA A 1 396 ? -4.003 -17.531 -23.202 1.00 82.69 396 ALA A C 1
ATOM 2860 O O . ALA A 1 396 ? -3.316 -17.695 -24.211 1.00 82.69 396 ALA A O 1
ATOM 2861 N N . LYS A 1 397 ? -5.074 -18.295 -22.937 1.00 84.62 397 LYS A N 1
ATOM 2862 C CA . LYS A 1 397 ? -5.543 -19.369 -23.831 1.00 84.62 397 LYS A CA 1
ATOM 2863 C C . LYS A 1 397 ? -5.914 -18.836 -25.219 1.00 84.62 397 LYS A C 1
ATOM 2865 O O . LYS A 1 397 ? -5.527 -19.431 -26.214 1.00 84.62 397 LYS A O 1
ATOM 2870 N N . ALA A 1 398 ? -6.607 -17.700 -25.300 1.00 85.69 398 ALA A N 1
ATOM 2871 C CA . ALA A 1 398 ? -7.021 -17.093 -26.566 1.00 85.69 398 ALA A CA 1
ATOM 2872 C C . ALA A 1 398 ? -5.843 -16.522 -27.374 1.00 85.69 398 ALA A C 1
ATOM 2874 O O . ALA A 1 398 ? -5.844 -16.586 -28.600 1.00 85.69 398 ALA A O 1
ATOM 2875 N N . SER A 1 399 ? -4.826 -15.980 -26.701 1.00 78.25 399 SER A N 1
ATOM 2876 C CA . SER A 1 399 ? -3.624 -15.436 -27.349 1.00 78.25 399 SER A CA 1
ATOM 2877 C C . SER A 1 399 ? -2.553 -16.495 -27.646 1.00 78.25 399 SER A C 1
ATOM 2879 O O . SER A 1 399 ? -1.544 -16.181 -28.279 1.00 78.25 399 SER A O 1
ATOM 2881 N N . ASN A 1 400 ? -2.752 -17.754 -27.228 1.00 75.38 400 ASN A N 1
ATOM 2882 C CA . ASN A 1 400 ? -1.723 -18.802 -27.222 1.00 75.38 400 ASN A CA 1
ATOM 2883 C C . ASN A 1 400 ? -0.409 -18.333 -26.563 1.00 75.38 400 ASN A C 1
ATOM 2885 O O . ASN A 1 400 ? 0.680 -18.741 -26.979 1.00 75.38 400 ASN A O 1
ATOM 2889 N N . VAL A 1 401 ? -0.504 -17.441 -25.572 1.00 73.88 401 VAL A N 1
ATOM 2890 C CA . VAL A 1 401 ? 0.625 -16.977 -24.761 1.00 73.88 401 VAL A CA 1
ATOM 2891 C C . VAL A 1 401 ? 0.538 -17.711 -23.432 1.00 73.88 401 VAL A C 1
ATOM 2893 O O . VAL A 1 401 ? -0.453 -17.590 -22.719 1.00 73.88 401 VAL A O 1
ATOM 2896 N N . ALA A 1 402 ? 1.564 -18.496 -23.100 1.00 69.25 402 ALA A N 1
ATOM 2897 C CA . ALA A 1 402 ? 1.650 -19.125 -21.787 1.00 69.25 402 ALA A CA 1
ATOM 2898 C C . ALA A 1 402 ? 1.621 -18.036 -20.702 1.00 69.25 402 ALA A C 1
ATOM 2900 O O . ALA A 1 402 ? 2.345 -17.044 -20.816 1.00 69.25 402 ALA A O 1
ATOM 2901 N N . LEU A 1 403 ? 0.797 -18.207 -19.658 1.00 70.12 403 LEU A N 1
ATOM 2902 C CA . LEU A 1 403 ? 0.888 -17.334 -18.488 1.00 70.12 403 LEU A CA 1
ATOM 2903 C C . LEU A 1 403 ? 2.310 -17.450 -17.943 1.00 70.12 403 LEU A C 1
ATOM 2905 O O . LEU A 1 403 ? 2.755 -18.554 -17.625 1.00 70.12 403 LEU A O 1
ATOM 2909 N N . ALA A 1 404 ? 3.009 -16.321 -17.821 1.00 68.50 404 ALA A N 1
ATOM 2910 C CA . ALA A 1 404 ? 4.236 -16.295 -17.045 1.00 68.50 404 ALA A CA 1
ATOM 2911 C C . ALA A 1 404 ? 3.920 -16.846 -15.642 1.00 68.50 404 ALA A C 1
ATOM 2913 O O . ALA A 1 404 ? 2.871 -16.484 -15.088 1.00 68.50 404 ALA A O 1
ATOM 2914 N N . PRO A 1 405 ? 4.769 -17.728 -15.082 1.00 70.19 405 PRO A N 1
ATOM 2915 C CA . PRO A 1 405 ? 4.542 -18.263 -13.752 1.00 70.19 405 PRO A CA 1
ATOM 2916 C C . PRO A 1 405 ? 4.359 -17.094 -12.790 1.00 70.19 405 PRO A C 1
ATOM 2918 O O . PRO A 1 405 ? 5.207 -16.201 -12.710 1.00 70.19 405 PRO A O 1
ATOM 2921 N N . ARG A 1 406 ? 3.199 -17.063 -12.126 1.00 77.75 406 ARG A N 1
ATOM 2922 C CA . ARG A 1 406 ? 2.878 -15.995 -11.186 1.00 77.75 406 ARG A CA 1
ATOM 2923 C C . ARG A 1 406 ? 3.913 -16.043 -10.080 1.00 77.75 406 ARG A C 1
ATOM 2925 O O . ARG A 1 406 ? 4.159 -17.094 -9.495 1.00 77.75 406 ARG A O 1
ATOM 2932 N N . GLU A 1 407 ? 4.508 -14.894 -9.811 1.00 85.75 407 GLU A N 1
ATOM 2933 C CA . GLU A 1 407 ? 5.388 -14.779 -8.671 1.00 85.75 407 GLU A CA 1
ATOM 2934 C C . GLU A 1 407 ? 4.601 -15.041 -7.382 1.00 85.75 407 GLU A C 1
ATOM 2936 O O . GLU A 1 407 ? 3.551 -14.435 -7.153 1.00 85.75 407 GLU A O 1
ATOM 2941 N N . ASP A 1 408 ? 5.125 -15.939 -6.553 1.00 88.19 408 ASP A N 1
ATOM 2942 C CA . ASP A 1 408 ? 4.578 -16.215 -5.234 1.00 88.19 408 ASP A CA 1
ATOM 2943 C C . ASP A 1 408 ? 4.751 -15.010 -4.290 1.00 88.19 408 ASP A C 1
ATOM 2945 O O . ASP A 1 408 ? 5.753 -14.289 -4.333 1.00 88.19 408 ASP A O 1
ATOM 2949 N N . ALA A 1 409 ? 3.782 -14.805 -3.397 1.00 88.81 409 ALA A N 1
ATOM 2950 C CA . ALA A 1 409 ? 3.806 -13.720 -2.422 1.00 88.81 409 ALA A CA 1
ATOM 2951 C C . ALA A 1 409 ? 5.038 -13.805 -1.504 1.00 88.81 409 ALA A C 1
ATOM 2953 O O . ALA A 1 409 ? 5.653 -12.775 -1.218 1.00 88.81 409 ALA A O 1
ATOM 2954 N N . ALA A 1 410 ? 5.455 -15.017 -1.114 1.00 91.19 410 ALA A N 1
ATOM 2955 C CA . ALA A 1 410 ? 6.643 -15.213 -0.283 1.00 91.19 410 ALA A CA 1
ATOM 2956 C C . ALA A 1 410 ? 7.942 -14.835 -1.019 1.00 91.19 410 ALA A C 1
ATOM 2958 O O . ALA A 1 410 ? 8.858 -14.271 -0.417 1.00 91.19 410 ALA A O 1
ATOM 2959 N N . ALA A 1 411 ? 8.019 -15.086 -2.331 1.00 92.75 411 ALA A N 1
ATOM 2960 C CA . ALA A 1 411 ? 9.160 -14.675 -3.149 1.00 92.75 411 ALA A CA 1
ATOM 2961 C C . ALA A 1 411 ? 9.248 -13.143 -3.265 1.00 92.75 411 ALA A C 1
ATOM 2963 O O . ALA A 1 411 ? 10.333 -12.572 -3.105 1.00 92.75 411 ALA A O 1
ATOM 2964 N N . ALA A 1 412 ? 8.106 -12.473 -3.450 1.00 93.81 412 ALA A N 1
ATOM 2965 C CA . ALA A 1 412 ? 8.042 -11.015 -3.487 1.00 93.81 412 ALA A CA 1
ATOM 2966 C C . ALA A 1 412 ? 8.425 -10.388 -2.135 1.00 93.81 412 ALA A C 1
ATOM 2968 O O . ALA A 1 412 ? 9.173 -9.408 -2.101 1.00 93.81 412 ALA A O 1
ATOM 2969 N N . GLU A 1 413 ? 7.984 -10.981 -1.021 1.00 94.81 413 GLU A N 1
ATOM 2970 C CA . GLU A 1 413 ? 8.374 -10.561 0.330 1.00 94.81 413 GLU A CA 1
ATOM 2971 C C . GLU A 1 413 ? 9.882 -10.735 0.561 1.00 94.81 413 GLU A C 1
ATOM 2973 O O . GLU A 1 413 ? 10.561 -9.790 0.971 1.00 94.81 413 GLU A O 1
ATOM 2978 N N . ALA A 1 414 ? 10.439 -11.904 0.227 1.00 95.50 414 ALA A N 1
ATOM 2979 C CA . ALA A 1 414 ? 11.875 -12.161 0.335 1.00 95.50 414 ALA A CA 1
ATOM 2980 C C . ALA A 1 414 ? 12.699 -11.164 -0.494 1.00 95.50 414 ALA A C 1
ATOM 2982 O O . ALA A 1 414 ? 13.762 -10.709 -0.059 1.00 95.50 414 ALA A O 1
ATOM 2983 N N . ARG A 1 415 ? 12.198 -10.780 -1.674 1.00 96.50 415 ARG A N 1
ATOM 2984 C CA . ARG A 1 415 ? 12.822 -9.757 -2.514 1.00 96.50 415 ARG A CA 1
ATOM 2985 C C . ARG A 1 415 ? 12.785 -8.376 -1.858 1.00 96.50 415 ARG A C 1
ATOM 2987 O O . ARG A 1 415 ? 13.828 -7.729 -1.777 1.00 96.50 415 ARG A O 1
ATOM 2994 N N . ALA A 1 416 ? 11.631 -7.944 -1.350 1.00 97.62 416 ALA A N 1
ATOM 2995 C CA . ALA A 1 416 ? 11.498 -6.662 -0.656 1.00 97.62 416 ALA A CA 1
ATOM 2996 C C . ALA A 1 416 ? 12.423 -6.573 0.571 1.00 97.62 416 ALA A C 1
ATOM 2998 O O . ALA A 1 416 ? 13.074 -5.549 0.782 1.00 97.62 416 ALA A O 1
ATOM 2999 N N . LEU A 1 417 ? 12.557 -7.665 1.334 1.00 97.75 417 LEU A N 1
ATOM 3000 C CA . LEU A 1 417 ? 13.472 -7.742 2.478 1.00 97.75 417 LEU A CA 1
ATOM 3001 C C . LEU A 1 417 ? 14.946 -7.615 2.070 1.00 97.75 417 LEU A C 1
ATOM 3003 O O . LEU A 1 417 ? 15.709 -6.954 2.773 1.00 97.75 417 LEU A O 1
ATOM 3007 N N . LYS A 1 418 ? 15.357 -8.185 0.931 1.00 98.12 418 LYS A N 1
ATOM 3008 C CA . LYS A 1 418 ? 16.722 -8.010 0.402 1.00 98.12 418 LYS A CA 1
ATOM 3009 C C . LYS A 1 418 ? 16.992 -6.570 -0.037 1.00 98.12 418 LYS A C 1
ATOM 3011 O O . LYS A 1 418 ? 18.042 -6.027 0.296 1.00 98.12 418 LYS A O 1
ATOM 3016 N N . VAL A 1 419 ? 16.041 -5.931 -0.726 1.00 98.44 419 VAL A N 1
ATOM 3017 C CA . VAL A 1 419 ? 16.146 -4.505 -1.100 1.00 98.44 419 VAL A CA 1
ATOM 3018 C C . VAL A 1 419 ? 16.250 -3.628 0.151 1.00 98.44 419 VAL A C 1
ATOM 3020 O O . VAL A 1 419 ? 17.066 -2.710 0.202 1.00 98.44 419 VAL A O 1
ATOM 3023 N N . LEU A 1 420 ? 15.463 -3.932 1.186 1.00 98.19 420 LEU A N 1
ATOM 3024 C CA . LEU A 1 420 ? 15.540 -3.238 2.468 1.00 98.19 420 LEU A CA 1
ATOM 3025 C C . LEU A 1 420 ? 16.908 -3.432 3.138 1.00 98.19 420 LEU A C 1
ATOM 3027 O O . LEU A 1 420 ? 17.513 -2.455 3.567 1.00 98.19 420 LEU A O 1
ATOM 3031 N N . ALA A 1 421 ? 17.421 -4.664 3.184 1.00 97.69 421 ALA A N 1
ATOM 3032 C CA . ALA A 1 421 ? 18.727 -4.978 3.766 1.00 97.69 421 ALA A CA 1
ATOM 3033 C C . ALA A 1 421 ? 19.888 -4.251 3.064 1.00 97.69 421 ALA A C 1
ATOM 3035 O O . ALA A 1 421 ? 20.836 -3.845 3.731 1.00 97.69 421 ALA A O 1
ATOM 3036 N N . ALA A 1 422 ? 19.783 -4.023 1.752 1.00 97.94 422 ALA A N 1
ATOM 3037 C CA . ALA A 1 422 ? 20.757 -3.256 0.975 1.00 97.94 422 ALA A CA 1
ATOM 3038 C C . ALA A 1 422 ? 20.671 -1.727 1.185 1.00 97.94 422 ALA A C 1
ATOM 3040 O O . ALA A 1 422 ? 21.475 -0.985 0.623 1.00 97.94 422 ALA A O 1
ATOM 3041 N N . GLY A 1 423 ? 19.718 -1.234 1.987 1.00 97.69 423 GLY A N 1
ATOM 3042 C CA . GLY A 1 423 ? 19.529 0.194 2.266 1.00 97.69 423 GLY A CA 1
ATOM 3043 C C . GLY A 1 423 ? 18.527 0.891 1.344 1.00 97.69 423 GLY A C 1
ATOM 3044 O O . GLY A 1 423 ? 18.564 2.116 1.210 1.00 97.69 423 GLY A O 1
ATOM 3045 N N . GLY A 1 424 ? 17.624 0.139 0.705 1.00 97.81 424 GLY A N 1
ATOM 3046 C CA . GLY A 1 424 ? 16.638 0.689 -0.226 1.00 97.81 424 GLY A CA 1
ATOM 3047 C C . GLY A 1 424 ? 15.736 1.768 0.381 1.00 97.81 424 GLY A C 1
ATOM 3048 O O . GLY A 1 424 ? 15.408 2.737 -0.306 1.00 97.81 424 GLY A O 1
ATOM 3049 N N . ALA A 1 425 ? 15.382 1.681 1.671 1.00 98.12 425 ALA A N 1
ATOM 3050 C CA . ALA A 1 425 ? 14.587 2.730 2.314 1.00 98.12 425 ALA A CA 1
ATOM 3051 C C . ALA A 1 425 ? 15.394 4.034 2.468 1.00 98.12 425 ALA A C 1
ATOM 3053 O O . ALA A 1 425 ? 14.883 5.105 2.136 1.00 98.12 425 ALA A O 1
ATOM 3054 N N . ALA A 1 426 ? 16.666 3.966 2.866 1.00 97.38 426 ALA A N 1
ATOM 3055 C CA . ALA A 1 426 ? 17.562 5.121 2.920 1.00 97.38 426 ALA A CA 1
ATOM 3056 C C . ALA A 1 426 ? 17.772 5.770 1.540 1.00 97.38 426 ALA A C 1
ATOM 3058 O O . ALA A 1 426 ? 17.925 6.992 1.444 1.00 97.38 426 ALA A O 1
ATOM 3059 N N . THR A 1 427 ? 17.782 4.987 0.459 1.00 96.81 427 THR A N 1
ATOM 3060 C CA . THR A 1 427 ? 17.820 5.510 -0.918 1.00 96.81 427 THR A CA 1
ATOM 3061 C C . THR A 1 427 ? 16.540 6.266 -1.255 1.00 96.81 427 THR A C 1
ATOM 3063 O O . THR A 1 427 ? 16.615 7.411 -1.699 1.00 96.81 427 THR A O 1
ATOM 3066 N N . LEU A 1 428 ? 15.369 5.684 -0.974 1.00 97.62 428 LEU A N 1
ATOM 3067 C CA . LEU A 1 428 ? 14.074 6.337 -1.200 1.00 97.62 428 LEU A CA 1
ATOM 3068 C C . LEU A 1 428 ? 13.939 7.641 -0.405 1.00 97.62 428 LEU A C 1
ATOM 3070 O O . LEU A 1 428 ? 13.472 8.640 -0.943 1.00 97.62 428 LEU A O 1
ATOM 3074 N N . VAL A 1 429 ? 14.411 7.684 0.844 1.00 96.94 429 VAL A N 1
ATOM 3075 C CA . VAL A 1 429 ? 14.421 8.917 1.656 1.00 96.94 429 VAL A CA 1
ATOM 3076 C C . VAL A 1 429 ? 15.201 10.038 0.963 1.00 96.94 429 VAL A C 1
ATOM 3078 O O . VAL A 1 429 ? 14.768 11.192 0.973 1.00 96.94 429 VAL A O 1
ATOM 3081 N N . ARG A 1 430 ? 16.335 9.721 0.327 1.00 94.44 430 ARG A N 1
ATOM 3082 C CA . ARG A 1 430 ? 17.098 10.707 -0.454 1.00 94.44 430 ARG A CA 1
ATOM 3083 C C . ARG A 1 430 ? 16.376 11.098 -1.725 1.00 94.44 430 ARG A C 1
ATOM 3085 O O . ARG A 1 430 ? 16.375 12.282 -2.038 1.00 94.44 430 ARG A O 1
ATOM 3092 N N . LEU A 1 431 ? 15.794 10.139 -2.441 1.00 94.31 431 LEU A N 1
ATOM 3093 C CA . LEU A 1 431 ? 15.026 10.418 -3.651 1.00 94.31 431 LEU A CA 1
ATOM 3094 C C . LEU A 1 431 ? 13.916 11.424 -3.344 1.00 94.31 431 LEU A C 1
ATOM 3096 O O . LEU A 1 431 ? 13.882 12.474 -3.973 1.00 94.31 431 LEU A O 1
ATOM 3100 N N . VAL A 1 432 ? 13.132 11.189 -2.286 1.00 94.62 432 VAL A N 1
ATOM 3101 C CA . VAL A 1 432 ? 12.091 12.120 -1.814 1.00 94.62 432 VAL A CA 1
ATOM 3102 C C . VAL A 1 432 ? 12.657 13.503 -1.481 1.00 94.62 432 VAL A C 1
ATOM 3104 O O . VAL A 1 432 ? 12.041 14.515 -1.803 1.00 94.62 432 VAL A O 1
ATOM 3107 N N . ALA A 1 433 ? 13.840 13.572 -0.866 1.00 92.12 433 ALA A N 1
ATOM 3108 C CA . ALA A 1 433 ? 14.480 14.847 -0.539 1.00 92.12 433 ALA A CA 1
ATOM 3109 C C . ALA A 1 433 ? 14.935 15.653 -1.774 1.00 92.12 433 ALA A C 1
ATOM 3111 O O . ALA A 1 433 ? 15.091 16.865 -1.658 1.00 92.12 433 ALA A O 1
ATOM 3112 N N . HIS A 1 434 ? 15.150 15.003 -2.925 1.00 88.06 434 HIS A N 1
ATOM 3113 C CA . HIS A 1 434 ? 15.560 15.655 -4.178 1.00 88.06 434 HIS A CA 1
ATOM 3114 C C . HIS A 1 434 ? 14.421 15.746 -5.211 1.00 88.06 434 HIS A C 1
ATOM 3116 O O . HIS A 1 434 ? 14.545 16.476 -6.187 1.00 88.06 434 HIS A O 1
ATOM 3122 N N . SER A 1 435 ? 13.309 15.028 -5.023 1.00 79.62 435 SER A N 1
ATOM 3123 C CA . SER A 1 435 ? 12.218 14.915 -5.999 1.00 79.62 435 SER A CA 1
ATOM 3124 C C . SER A 1 435 ? 11.104 15.946 -5.796 1.00 79.62 435 SER A C 1
ATOM 3126 O O . SER A 1 435 ? 9.940 15.633 -6.043 1.00 79.62 435 SER A O 1
ATOM 3128 N N . THR A 1 436 ? 11.406 17.154 -5.313 1.00 69.62 436 THR A N 1
ATOM 3129 C CA . THR A 1 436 ? 10.377 18.152 -4.954 1.00 69.62 436 THR A CA 1
ATOM 3130 C C . THR A 1 436 ? 9.504 18.581 -6.136 1.00 69.62 436 THR A C 1
ATOM 3132 O O . THR A 1 436 ? 8.367 18.987 -5.922 1.00 69.62 436 THR A O 1
ATOM 3135 N N . GLU A 1 437 ? 9.988 18.424 -7.371 1.00 75.12 437 GLU A N 1
ATOM 3136 C CA . GLU A 1 437 ? 9.303 18.887 -8.587 1.00 75.12 437 GLU A CA 1
ATOM 3137 C C . GLU A 1 437 ? 8.654 17.755 -9.409 1.00 75.12 437 GLU A C 1
ATOM 3139 O O . GLU A 1 437 ? 7.630 17.968 -10.056 1.00 75.12 437 GLU A O 1
ATOM 3144 N N . SER A 1 438 ? 9.195 16.530 -9.368 1.00 89.19 438 SER A N 1
ATOM 3145 C CA . SER A 1 438 ? 8.708 15.418 -10.201 1.00 89.19 438 SER A CA 1
ATOM 3146 C C . SER A 1 438 ? 7.650 14.573 -9.488 1.00 89.19 438 SER A C 1
ATOM 3148 O O . SER A 1 438 ? 7.975 13.733 -8.642 1.00 89.19 438 SER A O 1
ATOM 3150 N N . LYS A 1 439 ? 6.381 14.733 -9.890 1.00 89.75 439 LYS A N 1
ATOM 3151 C CA . LYS A 1 439 ? 5.258 13.902 -9.411 1.00 89.75 439 LYS A CA 1
ATOM 3152 C C . LYS A 1 439 ? 5.475 12.414 -9.699 1.00 89.75 439 LYS A C 1
ATOM 3154 O O . LYS A 1 439 ? 5.278 11.592 -8.815 1.00 89.75 439 LYS A O 1
ATOM 3159 N N . ALA A 1 440 ? 5.974 12.071 -10.888 1.00 90.88 440 ALA A N 1
ATOM 3160 C CA . ALA A 1 440 ? 6.219 10.681 -11.273 1.00 90.88 440 ALA A CA 1
ATOM 3161 C C . ALA A 1 440 ? 7.268 10.006 -10.366 1.00 90.88 440 ALA A C 1
ATOM 3163 O O . ALA A 1 440 ? 7.113 8.852 -9.969 1.00 90.88 440 ALA A O 1
ATOM 3164 N N . THR A 1 441 ? 8.316 10.739 -9.974 1.00 93.75 441 THR A N 1
ATOM 3165 C CA . THR A 1 441 ? 9.317 10.240 -9.018 1.00 93.75 441 THR A CA 1
ATOM 3166 C C . THR A 1 441 ? 8.718 10.076 -7.621 1.00 93.75 441 THR A C 1
ATOM 3168 O O . THR A 1 441 ? 9.009 9.087 -6.947 1.00 93.75 441 THR A O 1
ATOM 3171 N N . GLN A 1 442 ? 7.864 11.009 -7.185 1.00 94.62 442 GLN A N 1
ATOM 3172 C CA . GLN A 1 442 ? 7.161 10.926 -5.899 1.00 94.62 442 GLN A CA 1
ATOM 3173 C C . GLN A 1 442 ? 6.212 9.718 -5.844 1.00 94.62 442 GLN A C 1
ATOM 3175 O O . GLN A 1 442 ? 6.235 8.978 -4.862 1.00 94.62 442 GLN A O 1
ATOM 3180 N N . GLU A 1 443 ? 5.436 9.479 -6.903 1.00 94.50 443 GLU A N 1
ATOM 3181 C CA . GLU A 1 443 ? 4.530 8.328 -7.047 1.00 94.50 443 GLU A CA 1
ATOM 3182 C C . GLU A 1 443 ? 5.296 6.997 -7.040 1.00 94.50 443 GLU A C 1
ATOM 3184 O O . GLU A 1 443 ? 4.921 6.064 -6.320 1.00 94.50 443 GLU A O 1
ATOM 3189 N N . ALA A 1 444 ? 6.415 6.923 -7.771 1.00 95.75 444 ALA A N 1
ATOM 3190 C CA . ALA A 1 444 ? 7.295 5.756 -7.757 1.00 95.75 444 ALA A CA 1
ATOM 3191 C C . ALA A 1 444 ? 7.888 5.513 -6.357 1.00 95.75 444 ALA A C 1
ATOM 3193 O O . ALA A 1 444 ? 7.899 4.379 -5.880 1.00 95.75 444 ALA A O 1
ATOM 3194 N N . CYS A 1 445 ? 8.311 6.569 -5.651 1.00 97.50 445 CYS A N 1
ATOM 3195 C CA . CYS A 1 445 ? 8.807 6.451 -4.277 1.00 97.50 445 CYS A CA 1
ATOM 3196 C C . CYS A 1 445 ? 7.716 6.000 -3.298 1.00 97.50 445 CYS A C 1
ATOM 3198 O O . CYS A 1 445 ? 7.978 5.151 -2.447 1.00 97.50 445 CYS A O 1
ATOM 3200 N N . ALA A 1 446 ? 6.501 6.544 -3.405 1.00 97.25 446 ALA A N 1
ATOM 3201 C CA . ALA A 1 446 ? 5.374 6.154 -2.562 1.00 97.25 446 ALA A CA 1
ATOM 3202 C C . ALA A 1 446 ? 5.010 4.675 -2.755 1.00 97.25 446 ALA A C 1
ATOM 3204 O O . ALA A 1 446 ? 4.865 3.937 -1.779 1.00 97.25 446 ALA A O 1
ATOM 3205 N N . SER A 1 447 ? 4.948 4.233 -4.013 1.00 97.06 447 SER A N 1
ATOM 3206 C CA . SER A 1 447 ? 4.711 2.834 -4.381 1.00 97.06 447 SER A CA 1
ATOM 3207 C C . SER A 1 447 ? 5.822 1.918 -3.860 1.00 97.06 447 SER A C 1
ATOM 3209 O O . SER A 1 447 ? 5.546 0.867 -3.280 1.00 97.06 447 SER A O 1
ATOM 3211 N N . ALA A 1 448 ? 7.084 2.346 -3.982 1.00 98.06 448 ALA A N 1
ATOM 3212 C CA . ALA A 1 448 ? 8.225 1.600 -3.467 1.00 98.06 448 ALA A CA 1
ATOM 3213 C C . ALA A 1 448 ? 8.199 1.476 -1.932 1.00 98.06 448 ALA A C 1
ATOM 3215 O O . ALA A 1 448 ? 8.405 0.386 -1.398 1.00 98.06 448 ALA A O 1
ATOM 3216 N N . PHE A 1 449 ? 7.888 2.551 -1.198 1.00 98.38 449 PHE A N 1
ATOM 3217 C CA . PHE A 1 449 ? 7.731 2.475 0.258 1.00 98.38 449 PHE A CA 1
ATOM 3218 C C . PHE A 1 449 ? 6.592 1.543 0.673 1.00 98.38 449 PHE A C 1
ATOM 3220 O O . PHE A 1 449 ? 6.746 0.800 1.643 1.00 98.38 449 PHE A O 1
ATOM 3227 N N . LEU A 1 450 ? 5.467 1.555 -0.050 1.00 97.75 450 LEU A N 1
ATOM 3228 C CA . LEU A 1 450 ? 4.359 0.642 0.225 1.00 97.75 450 LEU A CA 1
ATOM 3229 C C . LEU A 1 450 ? 4.771 -0.823 0.026 1.00 97.75 450 LEU A C 1
ATOM 3231 O O . LEU A 1 450 ? 4.439 -1.659 0.870 1.00 97.75 450 LEU A O 1
ATOM 3235 N N . GLY A 1 451 ? 5.527 -1.120 -1.037 1.00 97.19 451 GLY A N 1
ATOM 3236 C CA . GLY A 1 451 ? 6.089 -2.451 -1.285 1.00 97.19 451 GLY A CA 1
ATOM 3237 C C . GLY A 1 451 ? 7.105 -2.878 -0.221 1.00 97.19 451 GLY A C 1
ATOM 3238 O O . GLY A 1 451 ? 7.029 -3.993 0.287 1.00 97.19 451 GLY A O 1
ATOM 3239 N N . LEU A 1 452 ? 7.983 -1.971 0.224 1.00 97.94 452 LEU A N 1
ATOM 3240 C CA . LEU A 1 452 ? 8.905 -2.235 1.339 1.00 97.94 452 LEU A CA 1
ATOM 3241 C C . LEU A 1 452 ? 8.190 -2.455 2.678 1.00 97.94 452 LEU A C 1
ATOM 3243 O O . LEU A 1 452 ? 8.698 -3.191 3.518 1.00 97.94 452 LEU A O 1
ATOM 3247 N N . ALA A 1 453 ? 7.032 -1.825 2.889 1.00 97.06 453 ALA A N 1
ATOM 3248 C CA . ALA A 1 453 ? 6.212 -1.985 4.092 1.00 97.06 453 ALA A CA 1
ATOM 3249 C C . ALA A 1 453 ? 5.218 -3.163 4.013 1.00 97.06 453 ALA A C 1
ATOM 3251 O O . ALA A 1 453 ? 4.508 -3.427 4.991 1.00 97.06 453 ALA A O 1
ATOM 3252 N N . ALA A 1 454 ? 5.134 -3.851 2.866 1.00 93.62 454 ALA A N 1
ATOM 3253 C CA . ALA A 1 454 ? 4.279 -5.020 2.674 1.00 93.62 454 ALA A CA 1
ATOM 3254 C C . ALA A 1 454 ? 4.634 -6.208 3.591 1.00 93.62 454 ALA A C 1
ATOM 3256 O O . ALA A 1 454 ? 3.694 -6.757 4.173 1.00 93.62 454 ALA A O 1
ATOM 3257 N N . PRO A 1 455 ? 5.923 -6.559 3.817 1.00 93.06 455 PRO A N 1
ATOM 3258 C CA . PRO A 1 455 ? 6.297 -7.501 4.865 1.00 93.06 455 PRO A CA 1
ATOM 3259 C C . PRO A 1 455 ? 5.677 -7.082 6.206 1.00 93.06 455 PRO A C 1
ATOM 3261 O O . PRO A 1 455 ? 5.834 -5.946 6.673 1.00 93.06 455 PRO A O 1
ATOM 3264 N N . GLN A 1 456 ? 4.941 -7.991 6.846 1.00 88.31 456 GLN A N 1
ATOM 3265 C CA . GLN A 1 456 ? 4.204 -7.682 8.082 1.00 88.31 456 GLN A CA 1
ATOM 3266 C C . GLN A 1 456 ? 5.073 -7.779 9.344 1.00 88.31 456 GLN A C 1
ATOM 3268 O O . GLN A 1 456 ? 4.588 -7.659 10.469 1.00 88.31 456 GLN A O 1
ATOM 3273 N N . THR A 1 457 ? 6.383 -7.965 9.179 1.00 92.44 457 THR A N 1
ATOM 3274 C CA . THR A 1 457 ? 7.310 -8.120 10.296 1.00 92.44 457 THR A CA 1
ATOM 3275 C C . THR A 1 457 ? 7.623 -6.776 10.954 1.00 92.44 457 THR A C 1
ATOM 3277 O O . THR A 1 457 ? 7.968 -5.787 10.305 1.00 92.44 457 THR A O 1
ATOM 3280 N N . ARG A 1 458 ? 7.587 -6.735 12.291 1.00 94.81 458 ARG A N 1
ATOM 3281 C CA . ARG A 1 458 ? 7.964 -5.532 13.054 1.00 94.81 458 ARG A CA 1
ATOM 3282 C C . ARG A 1 458 ? 9.406 -5.086 12.770 1.00 94.81 458 ARG A C 1
ATOM 3284 O O . ARG A 1 458 ? 9.677 -3.890 12.759 1.00 94.81 458 ARG A O 1
ATOM 3291 N N . ALA A 1 459 ? 10.318 -6.031 12.527 1.00 96.25 459 ALA A N 1
ATOM 3292 C CA . ALA A 1 459 ? 11.733 -5.758 12.271 1.00 96.25 459 ALA A CA 1
ATOM 3293 C C . ALA A 1 459 ? 11.967 -4.978 10.965 1.00 96.25 459 ALA A C 1
ATOM 3295 O O . ALA A 1 459 ? 12.697 -3.987 10.976 1.00 96.25 459 ALA A O 1
ATOM 3296 N N . SER A 1 460 ? 11.311 -5.374 9.868 1.00 96.06 460 SER A N 1
ATOM 3297 C CA . SER A 1 460 ? 11.435 -4.687 8.574 1.00 96.06 460 SER A CA 1
ATOM 3298 C C . SER A 1 460 ? 10.893 -3.256 8.652 1.00 96.06 460 SER A C 1
ATOM 3300 O O . SER A 1 460 ? 11.591 -2.296 8.329 1.00 96.06 460 SER A O 1
ATOM 3302 N N . ARG A 1 461 ? 9.692 -3.081 9.210 1.00 97.25 461 ARG A N 1
ATOM 3303 C CA . ARG A 1 461 ? 9.081 -1.759 9.416 1.00 97.25 461 ARG A CA 1
ATOM 3304 C C . ARG A 1 461 ? 9.936 -0.871 10.325 1.00 97.25 461 ARG A C 1
ATOM 3306 O O . ARG A 1 461 ? 10.095 0.317 10.048 1.00 97.25 461 ARG A O 1
ATOM 3313 N N . ALA A 1 462 ? 10.541 -1.435 11.377 1.00 97.44 462 ALA A N 1
ATOM 3314 C CA . ALA A 1 462 ? 11.471 -0.706 12.244 1.00 97.44 462 ALA A CA 1
ATOM 3315 C C . ALA A 1 462 ? 12.726 -0.253 11.487 1.00 97.44 462 ALA A C 1
ATOM 3317 O O . ALA A 1 462 ? 13.224 0.846 11.724 1.00 97.44 462 ALA A O 1
ATOM 3318 N N . GLN A 1 463 ? 13.237 -1.068 10.563 1.00 97.94 463 GLN A N 1
ATOM 3319 C CA . GLN A 1 463 ? 14.356 -0.679 9.712 1.00 97.94 463 GLN A CA 1
ATOM 3320 C C . GLN A 1 463 ? 13.993 0.485 8.781 1.00 97.94 463 GLN A C 1
ATOM 3322 O O . GLN A 1 463 ? 14.724 1.473 8.771 1.00 97.94 463 GLN A O 1
ATOM 3327 N N . ILE A 1 464 ? 12.835 0.437 8.110 1.00 98.38 464 ILE A N 1
ATOM 3328 C CA . ILE A 1 464 ? 12.334 1.557 7.288 1.00 98.38 464 ILE A CA 1
ATOM 3329 C C . ILE A 1 464 ? 12.271 2.849 8.115 1.00 98.38 464 ILE A C 1
ATOM 3331 O O . ILE A 1 464 ? 12.709 3.908 7.664 1.00 98.38 464 ILE A O 1
ATOM 3335 N N . ALA A 1 465 ? 11.757 2.768 9.346 1.00 97.56 465 ALA A N 1
ATOM 3336 C CA . ALA A 1 465 ? 11.687 3.910 10.250 1.00 97.56 465 ALA A CA 1
ATOM 3337 C C . ALA A 1 465 ? 13.076 4.451 10.637 1.00 97.56 465 ALA A C 1
ATOM 3339 O O . ALA A 1 465 ? 13.298 5.659 10.539 1.00 97.56 465 ALA A O 1
ATOM 3340 N N . ARG A 1 466 ? 14.021 3.575 11.019 1.00 97.12 466 ARG A N 1
ATOM 3341 C CA . ARG A 1 466 ? 15.407 3.954 11.372 1.00 97.12 466 ARG A CA 1
ATOM 3342 C C . ARG A 1 466 ? 16.135 4.653 10.228 1.00 97.12 466 ARG A C 1
ATOM 3344 O O . ARG A 1 466 ? 16.909 5.572 10.475 1.00 97.12 466 ARG A O 1
ATOM 3351 N N . GLU A 1 467 ? 15.865 4.250 8.991 1.00 97.19 467 GLU A N 1
ATOM 3352 C CA . GLU A 1 467 ? 16.446 4.858 7.789 1.00 97.19 467 GLU A CA 1
ATOM 3353 C C . GLU A 1 467 ? 15.794 6.205 7.413 1.00 97.19 467 GLU A C 1
ATOM 3355 O O . GLU A 1 467 ? 16.209 6.848 6.451 1.00 97.19 467 GLU A O 1
ATOM 3360 N N . GLY A 1 468 ? 14.811 6.678 8.190 1.00 97.38 468 GLY A N 1
ATOM 3361 C CA . GLY A 1 468 ? 14.126 7.957 7.986 1.00 97.38 468 GLY A CA 1
ATOM 3362 C C . GLY A 1 468 ? 12.852 7.866 7.143 1.00 97.38 468 GLY A C 1
ATOM 3363 O O . GLY A 1 468 ? 12.275 8.902 6.798 1.00 97.38 468 GLY A O 1
ATOM 3364 N N . GLY A 1 469 ? 12.380 6.652 6.835 1.00 97.88 469 GLY A N 1
ATOM 3365 C CA . GLY A 1 469 ? 11.215 6.414 5.979 1.00 97.88 469 GLY A CA 1
ATOM 3366 C C . GLY A 1 469 ? 9.936 7.080 6.489 1.00 97.88 469 GLY A C 1
ATOM 3367 O O . GLY A 1 469 ? 9.193 7.652 5.700 1.00 97.88 469 GLY A O 1
ATOM 3368 N N . ALA A 1 470 ? 9.716 7.126 7.808 1.00 97.62 470 ALA A N 1
ATOM 3369 C CA . ALA A 1 470 ? 8.544 7.783 8.396 1.00 97.62 470 ALA A CA 1
ATOM 3370 C C . ALA A 1 470 ? 8.482 9.290 8.063 1.00 97.62 470 ALA A C 1
ATOM 3372 O O . ALA A 1 470 ? 7.426 9.814 7.708 1.00 97.62 470 ALA A O 1
ATOM 3373 N N . LYS A 1 471 ? 9.627 9.987 8.103 1.00 97.19 471 LYS A N 1
ATOM 3374 C CA . LYS A 1 471 ? 9.717 11.412 7.746 1.00 97.19 471 LYS A CA 1
ATOM 3375 C C . LYS A 1 471 ? 9.532 11.634 6.243 1.00 97.19 471 LYS A C 1
ATOM 3377 O O . LYS A 1 471 ? 8.869 12.592 5.853 1.00 97.19 471 LYS A O 1
ATOM 3382 N N . ALA A 1 472 ? 10.097 10.760 5.408 1.00 97.44 472 ALA A N 1
ATOM 3383 C CA . ALA A 1 472 ? 9.921 10.832 3.956 1.00 97.44 472 ALA A CA 1
ATOM 3384 C C . ALA A 1 472 ? 8.462 10.585 3.541 1.00 97.44 472 ALA A C 1
ATOM 3386 O O . ALA A 1 472 ? 7.932 11.318 2.710 1.00 97.44 472 ALA A O 1
ATOM 3387 N N . LEU A 1 473 ? 7.781 9.626 4.174 1.00 98.19 473 LEU A N 1
ATOM 3388 C CA . LEU A 1 473 ? 6.360 9.364 3.947 1.00 98.19 473 LEU A CA 1
ATOM 3389 C C . LEU A 1 473 ? 5.479 10.558 4.333 1.00 98.19 473 LEU A C 1
ATOM 3391 O O . LEU A 1 473 ? 4.588 10.916 3.568 1.00 98.19 473 LEU A O 1
ATOM 3395 N N . LEU A 1 474 ? 5.756 11.235 5.454 1.00 97.06 474 LEU A N 1
ATOM 3396 C CA . LEU A 1 474 ? 5.054 12.478 5.812 1.00 97.06 474 LEU A CA 1
ATOM 3397 C C . LEU A 1 474 ? 5.263 13.598 4.779 1.00 97.06 474 LEU A C 1
ATOM 3399 O O . LEU A 1 474 ? 4.322 14.337 4.472 1.00 97.06 474 LEU A O 1
ATOM 3403 N N . ALA A 1 475 ? 6.475 13.718 4.229 1.00 95.88 475 ALA A N 1
ATOM 3404 C CA . ALA A 1 475 ? 6.760 14.676 3.164 1.00 95.88 475 ALA A CA 1
ATOM 3405 C C . ALA A 1 475 ? 5.956 14.346 1.894 1.00 95.88 475 ALA A C 1
ATOM 3407 O O . ALA A 1 475 ? 5.294 15.227 1.351 1.00 95.88 475 ALA A O 1
ATOM 3408 N N . LEU A 1 476 ? 5.923 13.072 1.484 1.00 96.00 476 LEU A N 1
ATOM 3409 C CA . LEU A 1 476 ? 5.110 12.611 0.353 1.00 96.00 476 LEU A CA 1
ATOM 3410 C C . LEU A 1 476 ? 3.608 12.847 0.575 1.00 96.00 476 LEU A C 1
ATOM 3412 O O . LEU A 1 476 ? 2.935 13.328 -0.331 1.00 96.00 476 LEU A O 1
ATOM 3416 N N . CYS A 1 477 ? 3.082 12.590 1.778 1.00 95.75 477 CYS A N 1
ATOM 3417 C CA . CYS A 1 477 ? 1.672 12.853 2.102 1.00 95.75 477 CYS A CA 1
ATOM 3418 C C . CYS A 1 477 ? 1.319 14.348 1.998 1.00 95.75 477 CYS A C 1
ATOM 3420 O O . CYS A 1 477 ? 0.228 14.706 1.546 1.00 95.75 477 CYS A O 1
ATOM 3422 N N . SER A 1 478 ? 2.242 15.224 2.412 1.00 93.56 478 SER A N 1
ATOM 3423 C CA . SER A 1 478 ? 2.077 16.677 2.286 1.00 93.56 478 SER A CA 1
ATOM 3424 C C . SER A 1 478 ? 2.058 17.110 0.818 1.00 93.56 478 SER A C 1
ATOM 3426 O O . SER A 1 478 ? 1.184 17.876 0.422 1.00 93.56 478 SER A O 1
ATOM 3428 N N . LEU A 1 479 ? 2.968 16.574 -0.003 1.00 90.62 479 LEU A N 1
ATOM 3429 C CA . LEU A 1 479 ? 3.045 16.868 -1.440 1.00 90.62 479 LEU A CA 1
ATOM 3430 C C . LEU A 1 479 ? 1.797 16.382 -2.194 1.00 90.62 479 LEU A C 1
ATOM 3432 O O . LEU A 1 479 ? 1.221 17.135 -2.977 1.00 90.62 479 LEU A O 1
ATOM 3436 N N . ALA A 1 480 ? 1.318 15.178 -1.876 1.00 87.75 480 ALA A N 1
ATOM 3437 C CA . ALA A 1 480 ? 0.101 14.589 -2.440 1.00 87.75 480 ALA A CA 1
ATOM 3438 C C . ALA A 1 480 ? -1.193 15.340 -2.055 1.00 87.75 480 ALA A C 1
ATOM 3440 O O . ALA A 1 480 ? -2.251 15.124 -2.640 1.00 87.75 480 ALA A O 1
ATOM 3441 N N . SER A 1 481 ? -1.135 16.222 -1.053 1.00 83.62 481 SER A N 1
ATOM 3442 C CA . SER A 1 481 ? -2.275 17.052 -0.637 1.00 83.62 481 SER A CA 1
ATOM 3443 C C . SER A 1 481 ? -2.319 18.419 -1.322 1.00 83.62 481 SER A C 1
ATOM 3445 O O . SER A 1 481 ? -3.349 19.082 -1.267 1.00 83.62 481 SER A O 1
ATOM 3447 N N . SER A 1 482 ? -1.233 18.834 -1.979 1.00 81.62 482 SER A N 1
ATOM 3448 C CA . SER A 1 482 ? -1.108 20.153 -2.617 1.00 81.62 482 SER A CA 1
ATOM 3449 C C . SER A 1 482 ? -1.434 20.140 -4.117 1.00 81.62 482 SER A C 1
ATOM 3451 O O . SER A 1 482 ? -1.385 21.180 -4.769 1.00 81.62 482 SER A O 1
ATOM 3453 N N . SER A 1 483 ? -1.734 18.977 -4.700 1.00 65.06 483 SER A N 1
ATOM 3454 C CA . SER A 1 483 ? -1.910 18.811 -6.144 1.00 65.06 483 SER A CA 1
ATOM 3455 C C . SER A 1 483 ? -3.369 18.971 -6.588 1.00 65.06 483 SER A C 1
ATOM 3457 O O . SER A 1 483 ? -4.030 17.981 -6.883 1.00 65.06 483 SER A O 1
ATOM 3459 N N . SER A 1 484 ? -3.861 20.208 -6.683 1.00 54.88 484 SER A N 1
ATOM 3460 C CA . SER A 1 484 ? -5.124 20.527 -7.368 1.00 54.88 484 SER A CA 1
ATOM 3461 C C . SER A 1 484 ? -4.823 21.203 -8.711 1.00 54.88 484 SER A C 1
ATOM 3463 O O . SER A 1 484 ? -4.482 22.386 -8.751 1.00 54.88 484 SER A O 1
ATOM 3465 N N . SER A 1 485 ? -4.893 20.469 -9.821 1.00 54.38 485 SER A N 1
ATOM 3466 C CA . SER A 1 485 ? -4.724 21.047 -11.162 1.00 54.38 485 SER A CA 1
ATOM 3467 C C . SER A 1 485 ? -5.580 20.297 -12.173 1.00 54.38 485 SER A C 1
ATOM 3469 O O . SER A 1 485 ? -5.500 19.073 -12.217 1.00 54.38 485 SER A O 1
ATOM 3471 N N . ALA A 1 486 ? -6.329 21.047 -12.986 1.00 52.59 486 ALA A N 1
ATOM 3472 C CA . ALA A 1 486 ? -7.275 20.565 -13.989 1.00 52.59 486 ALA A CA 1
ATOM 3473 C C . ALA A 1 486 ? -6.687 19.458 -14.885 1.00 52.59 486 ALA A C 1
ATOM 3475 O O . ALA A 1 486 ? -5.842 19.719 -15.744 1.00 52.59 486 ALA A O 1
ATOM 3476 N N . SER A 1 487 ? -7.140 18.221 -14.687 1.00 64.81 487 SER A N 1
ATOM 3477 C CA . SER A 1 487 ? -6.920 17.099 -15.605 1.00 64.81 487 SER A CA 1
ATOM 3478 C C . SER A 1 487 ? -8.250 16.437 -15.955 1.00 64.81 487 SER A C 1
ATOM 3480 O O . SER A 1 487 ? -9.268 16.727 -15.342 1.00 64.81 487 SER A O 1
ATOM 3482 N N . SER A 1 488 ? -8.254 15.583 -16.978 1.00 75.25 488 SER A N 1
ATOM 3483 C CA . SER A 1 488 ? -9.421 14.765 -17.327 1.00 75.25 488 SER A CA 1
ATOM 3484 C C . SER A 1 488 ? -9.875 13.918 -16.128 1.00 75.25 488 SER A C 1
ATOM 3486 O O . SER A 1 488 ? -9.020 13.363 -15.436 1.00 75.25 488 SER A O 1
ATOM 3488 N N . GLU A 1 489 ? -11.192 13.782 -15.927 1.00 78.06 489 GLU A N 1
ATOM 3489 C CA . GLU A 1 489 ? -11.811 13.090 -14.779 1.00 78.06 489 GLU A CA 1
ATOM 3490 C C . GLU A 1 489 ? -11.198 11.700 -14.507 1.00 78.06 489 GLU A C 1
ATOM 3492 O O . GLU A 1 489 ? -10.835 11.393 -13.375 1.00 78.06 489 GLU A O 1
ATOM 3497 N N . ALA A 1 490 ? -10.964 10.888 -15.546 1.00 77.62 490 ALA A N 1
ATOM 3498 C CA . ALA A 1 490 ? -10.395 9.542 -15.389 1.00 77.62 490 ALA A CA 1
ATOM 3499 C C . ALA A 1 490 ? -8.923 9.541 -14.927 1.00 77.62 490 ALA A C 1
ATOM 3501 O O . ALA A 1 490 ? -8.492 8.670 -14.171 1.00 77.62 490 ALA A O 1
ATOM 3502 N N . GLN A 1 491 ? -8.128 10.517 -15.374 1.00 78.88 491 GLN A N 1
ATOM 3503 C CA . GLN A 1 491 ? -6.738 10.658 -14.925 1.00 78.88 491 GLN A CA 1
ATOM 3504 C C . GLN A 1 491 ? -6.660 11.244 -13.515 1.00 78.88 491 GLN A C 1
ATOM 3506 O O . GLN A 1 491 ? -5.709 10.964 -12.785 1.00 78.88 491 GLN A O 1
ATOM 3511 N N . GLU A 1 492 ? -7.637 12.068 -13.143 1.00 82.69 492 GLU A N 1
ATOM 3512 C CA . GLU A 1 492 ? -7.738 12.651 -11.812 1.00 82.69 492 GLU A CA 1
ATOM 3513 C C . GLU A 1 492 ? -8.065 11.587 -10.762 1.00 82.69 492 GLU A C 1
ATOM 3515 O O . GLU A 1 492 ? -7.372 11.525 -9.748 1.00 82.69 492 GLU A O 1
ATOM 3520 N N . GLU A 1 493 ? -9.004 10.679 -11.045 1.00 85.19 493 GLU A N 1
ATOM 3521 C CA . GLU A 1 493 ? -9.325 9.556 -10.155 1.00 85.19 493 GLU A CA 1
ATOM 3522 C C . GLU A 1 493 ? -8.111 8.642 -9.928 1.00 85.19 493 GLU A C 1
ATOM 3524 O O . GLU A 1 493 ? -7.735 8.373 -8.785 1.00 85.19 493 GLU A O 1
ATOM 3529 N N . GLN A 1 494 ? -7.416 8.239 -11.001 1.00 84.69 494 GLN A N 1
ATOM 3530 C CA . GLN A 1 494 ? -6.216 7.404 -10.885 1.00 84.69 494 GLN A CA 1
ATOM 3531 C C . GLN A 1 494 ? -5.109 8.096 -10.074 1.00 84.69 494 GLN A C 1
ATOM 3533 O O . GLN A 1 494 ? -4.462 7.469 -9.231 1.00 84.69 494 GLN A O 1
ATOM 3538 N N . ARG A 1 495 ? -4.894 9.400 -10.290 1.00 83.81 495 ARG A N 1
ATOM 3539 C CA . ARG A 1 495 ? -3.931 10.190 -9.503 1.00 83.81 495 ARG A CA 1
ATOM 3540 C C . ARG A 1 495 ? -4.346 10.300 -8.042 1.00 83.81 495 ARG A C 1
ATOM 3542 O O . ARG A 1 495 ? -3.489 10.199 -7.165 1.00 83.81 495 ARG A O 1
ATOM 3549 N N . ALA A 1 496 ? -5.635 10.472 -7.773 1.00 86.75 496 ALA A N 1
ATOM 3550 C CA . ALA A 1 496 ? -6.160 10.514 -6.419 1.00 86.75 496 ALA A CA 1
ATOM 3551 C C . ALA A 1 496 ? -5.951 9.171 -5.700 1.00 86.75 496 ALA A C 1
ATOM 3553 O O . ALA A 1 496 ? -5.517 9.165 -4.551 1.00 86.75 496 ALA A O 1
ATOM 3554 N N . THR A 1 497 ? -6.110 8.031 -6.386 1.00 90.19 497 THR A N 1
ATOM 3555 C CA . THR A 1 497 ? -5.768 6.716 -5.813 1.00 90.19 497 THR A CA 1
ATOM 3556 C C . THR A 1 497 ? -4.270 6.590 -5.504 1.00 90.19 497 THR A C 1
ATOM 3558 O O . THR A 1 497 ? -3.893 6.117 -4.429 1.00 90.19 497 THR A O 1
ATOM 3561 N N . LEU A 1 498 ? -3.390 7.047 -6.406 1.00 90.12 498 LEU A N 1
ATOM 3562 C CA . LEU A 1 498 ? -1.934 7.027 -6.185 1.00 90.12 498 LEU A CA 1
ATOM 3563 C C . LEU A 1 498 ? -1.505 7.930 -5.015 1.00 90.12 498 LEU A C 1
ATOM 3565 O O . LEU A 1 498 ? -0.560 7.604 -4.291 1.00 90.12 498 LEU A O 1
ATOM 3569 N N . ALA A 1 499 ? -2.231 9.025 -4.775 1.00 91.88 499 ALA A N 1
ATOM 3570 C CA . ALA A 1 499 ? -2.003 9.929 -3.648 1.00 91.88 499 ALA A CA 1
ATOM 3571 C C . ALA A 1 499 ? -2.233 9.267 -2.272 1.00 91.88 499 ALA A C 1
ATOM 3573 O O . ALA A 1 499 ? -1.701 9.755 -1.271 1.00 91.88 499 ALA A O 1
ATOM 3574 N N . LEU A 1 500 ? -2.963 8.145 -2.210 1.00 96.19 500 LEU A N 1
ATOM 3575 C CA . LEU A 1 500 ? -3.225 7.393 -0.974 1.00 96.19 500 LEU A CA 1
ATOM 3576 C C . LEU A 1 500 ? -2.098 6.419 -0.598 1.00 96.19 500 LEU A C 1
ATOM 3578 O O . LEU A 1 500 ? -1.952 6.066 0.574 1.00 96.19 500 LEU A O 1
ATOM 3582 N N . LEU A 1 501 ? -1.253 6.016 -1.554 1.00 96.56 501 LEU A N 1
ATOM 3583 C CA . LEU A 1 501 ? -0.164 5.055 -1.329 1.00 96.56 501 LEU A CA 1
ATOM 3584 C C . LEU A 1 501 ? 0.820 5.449 -0.209 1.00 96.56 501 LEU A C 1
ATOM 3586 O O . LEU A 1 501 ? 1.113 4.597 0.638 1.00 96.56 501 LEU A O 1
ATOM 3590 N N . PRO A 1 502 ? 1.325 6.702 -0.121 1.00 97.75 502 PRO A N 1
ATOM 3591 C CA . PRO A 1 502 ? 2.228 7.066 0.968 1.00 97.75 502 PRO A CA 1
ATOM 3592 C C . PRO A 1 502 ? 1.510 7.087 2.326 1.00 97.75 502 PRO A C 1
ATOM 3594 O O . PRO A 1 502 ? 2.125 6.765 3.343 1.00 97.75 502 PRO A O 1
ATOM 3597 N N . MET A 1 503 ? 0.209 7.401 2.357 1.00 98.31 503 MET A N 1
ATOM 3598 C CA . MET A 1 503 ? -0.595 7.369 3.585 1.00 98.31 503 MET A CA 1
ATOM 3599 C C . MET A 1 503 ? -0.785 5.930 4.068 1.00 98.31 503 MET A C 1
ATOM 3601 O O . MET A 1 503 ? -0.690 5.660 5.264 1.00 98.31 503 MET A O 1
ATOM 3605 N N . GLN A 1 504 ? -0.993 4.992 3.142 1.00 98.00 504 GLN A N 1
ATOM 3606 C CA . GLN A 1 504 ? -1.121 3.573 3.460 1.00 98.00 504 GLN A CA 1
ATOM 3607 C C . GLN A 1 504 ? 0.191 2.994 4.005 1.00 98.00 504 GLN A C 1
ATOM 3609 O O . GLN A 1 504 ? 0.201 2.313 5.033 1.00 98.00 504 GLN A O 1
ATOM 3614 N N . ALA A 1 505 ? 1.321 3.312 3.367 1.00 98.25 505 ALA A N 1
ATOM 3615 C CA . ALA A 1 505 ? 2.636 2.917 3.868 1.00 98.25 505 ALA A CA 1
ATOM 3616 C C . ALA A 1 505 ? 2.899 3.489 5.275 1.00 98.25 505 ALA A C 1
ATOM 3618 O O . ALA A 1 505 ? 3.400 2.782 6.152 1.00 98.25 505 ALA A O 1
ATOM 3619 N N . LEU A 1 506 ? 2.502 4.744 5.518 1.00 98.44 506 LEU A N 1
ATOM 3620 C CA . LEU A 1 506 ? 2.585 5.390 6.829 1.00 98.44 506 LEU A CA 1
ATOM 3621 C C . LEU A 1 506 ? 1.712 4.681 7.875 1.00 98.44 506 LEU A C 1
ATOM 3623 O O . LEU A 1 506 ? 2.195 4.407 8.976 1.00 98.44 506 LEU A O 1
ATOM 3627 N N . ALA A 1 507 ? 0.472 4.325 7.525 1.00 98.56 507 ALA A N 1
ATOM 3628 C CA . ALA A 1 507 ? -0.429 3.571 8.396 1.00 98.56 507 ALA A CA 1
ATOM 3629 C C . ALA A 1 507 ? 0.211 2.252 8.845 1.00 98.56 507 ALA A C 1
ATOM 3631 O O . ALA A 1 507 ? 0.267 1.972 10.040 1.00 98.56 507 ALA A O 1
ATOM 3632 N N . ARG A 1 508 ? 0.816 1.491 7.923 1.00 98.25 508 ARG A N 1
ATOM 3633 C CA . ARG A 1 508 ? 1.521 0.236 8.248 1.00 98.25 508 ARG A CA 1
ATOM 3634 C C . ARG A 1 508 ? 2.657 0.418 9.254 1.00 98.25 508 ARG A C 1
ATOM 3636 O O . ARG A 1 508 ? 2.826 -0.431 10.133 1.00 98.25 508 ARG A O 1
ATOM 3643 N N . LEU A 1 509 ? 3.417 1.514 9.165 1.00 98.25 509 LEU A N 1
ATOM 3644 C CA . LEU A 1 509 ? 4.443 1.829 10.166 1.00 98.25 509 LEU A CA 1
ATOM 3645 C C . LEU A 1 509 ? 3.814 2.142 11.532 1.00 98.25 509 LEU A C 1
ATOM 3647 O O . LEU A 1 509 ? 4.255 1.584 12.536 1.00 98.25 509 LEU A O 1
ATOM 3651 N N . CYS A 1 510 ? 2.768 2.973 11.564 1.00 98.00 510 CYS A N 1
ATOM 3652 C CA . CYS A 1 510 ? 2.055 3.360 12.788 1.00 98.00 510 CYS A CA 1
ATOM 3653 C C . CYS A 1 510 ? 1.308 2.199 13.466 1.00 98.00 510 CYS A C 1
ATOM 3655 O O . CYS A 1 510 ? 1.099 2.234 14.677 1.00 98.00 510 CYS A O 1
ATOM 3657 N N . ILE A 1 511 ? 0.925 1.158 12.720 1.00 97.56 511 ILE A N 1
ATOM 3658 C CA . ILE A 1 511 ? 0.336 -0.064 13.287 1.00 97.56 511 ILE A CA 1
ATOM 3659 C C . ILE A 1 511 ? 1.386 -0.859 14.076 1.00 97.56 511 ILE A C 1
ATOM 3661 O O . ILE A 1 511 ? 1.113 -1.336 15.174 1.00 97.56 511 I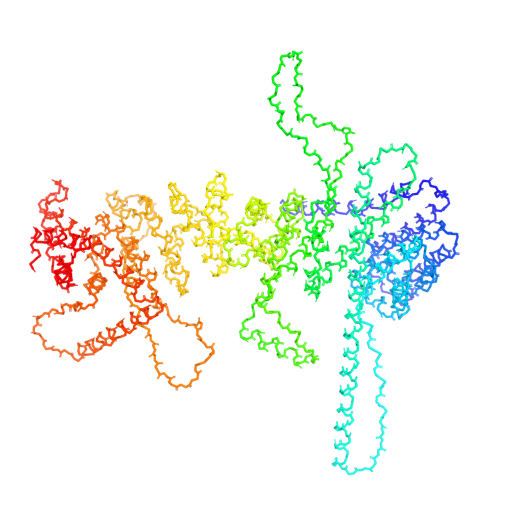LE A O 1
ATOM 3665 N N . SER A 1 512 ? 2.588 -1.030 13.518 1.00 96.56 512 SER A N 1
ATOM 3666 C CA . SER A 1 512 ? 3.590 -1.959 14.066 1.00 96.56 512 SER A CA 1
ATOM 3667 C C . SER A 1 512 ? 4.569 -1.336 15.057 1.00 96.56 512 SER A C 1
ATOM 3669 O O . SER A 1 512 ? 5.272 -2.068 15.761 1.00 96.56 512 SER A O 1
ATOM 3671 N N . LEU A 1 513 ? 4.680 -0.009 15.075 1.00 96.88 513 LEU A N 1
ATOM 3672 C CA . LEU A 1 513 ? 5.689 0.712 15.842 1.00 96.88 513 LEU A CA 1
ATOM 3673 C C . LEU A 1 513 ? 5.035 1.803 16.694 1.00 96.88 513 LEU A C 1
ATOM 3675 O O . LEU A 1 513 ? 4.103 2.458 16.234 1.00 96.88 513 LEU A O 1
ATOM 3679 N N . PRO A 1 514 ? 5.536 2.038 17.919 1.00 94.62 514 PRO A N 1
ATOM 3680 C CA . PRO A 1 514 ? 5.003 3.090 18.771 1.00 94.62 514 PRO A CA 1
ATOM 3681 C C . PRO A 1 514 ? 5.253 4.464 18.138 1.00 94.62 514 PRO A C 1
ATOM 3683 O O . PRO A 1 514 ? 6.394 4.819 17.838 1.00 94.62 514 PRO A O 1
ATOM 3686 N N . THR A 1 515 ? 4.197 5.262 17.975 1.00 94.19 515 THR A N 1
ATOM 3687 C CA . THR A 1 515 ? 4.243 6.593 17.343 1.00 94.19 515 THR A CA 1
ATOM 3688 C C . THR A 1 515 ? 5.309 7.531 17.931 1.00 94.19 515 THR A C 1
ATOM 3690 O O . THR A 1 515 ? 6.006 8.168 17.139 1.00 94.19 515 THR A O 1
ATOM 3693 N N . PRO A 1 516 ? 5.539 7.591 19.264 1.00 93.94 516 PRO A N 1
ATOM 3694 C CA . PRO A 1 516 ? 6.603 8.426 19.832 1.00 93.94 516 PRO A CA 1
ATOM 3695 C C . PRO A 1 516 ? 8.024 8.027 19.403 1.00 93.94 516 PRO A C 1
ATOM 3697 O O . PRO A 1 516 ? 8.932 8.845 19.467 1.00 93.94 516 PRO A O 1
ATOM 3700 N N . ALA A 1 517 ? 8.235 6.782 18.959 1.00 93.00 517 ALA A N 1
ATOM 3701 C CA . ALA A 1 517 ? 9.524 6.342 18.419 1.00 93.00 517 ALA A CA 1
ATOM 3702 C C . ALA A 1 517 ? 9.698 6.693 16.932 1.00 93.00 517 ALA A C 1
ATOM 3704 O O . ALA A 1 517 ? 10.819 6.697 16.428 1.00 93.00 517 ALA A O 1
ATOM 3705 N N . LEU A 1 518 ? 8.597 6.959 16.221 1.00 94.50 518 LEU A N 1
ATOM 3706 C CA . LEU A 1 518 ? 8.600 7.314 14.802 1.00 94.50 518 LEU A CA 1
ATOM 3707 C C . LEU A 1 518 ? 8.713 8.822 14.573 1.00 94.50 518 LEU A C 1
ATOM 3709 O O . LEU A 1 518 ? 9.329 9.254 13.597 1.00 94.50 518 LEU A O 1
ATOM 3713 N N . PHE A 1 519 ? 8.094 9.619 15.447 1.00 95.00 519 PHE A N 1
ATOM 3714 C CA . PHE A 1 519 ? 7.927 11.053 15.242 1.00 95.00 519 PHE A CA 1
ATOM 3715 C C . PHE A 1 519 ? 8.244 11.841 16.506 1.00 95.00 519 PHE A C 1
ATOM 3717 O O . PHE A 1 519 ? 7.799 11.500 17.597 1.00 95.00 519 PHE A O 1
ATOM 3724 N N . ASN A 1 520 ? 8.922 12.976 16.326 1.00 91.88 520 ASN A N 1
ATOM 3725 C CA . ASN A 1 520 ? 9.146 13.936 17.408 1.00 91.88 520 ASN A CA 1
ATOM 3726 C C . ASN A 1 520 ? 7.829 14.558 17.898 1.00 91.88 520 ASN A C 1
ATOM 3728 O O . ASN A 1 520 ? 7.690 14.866 19.076 1.00 91.88 520 ASN A O 1
ATOM 3732 N N . ALA A 1 521 ? 6.873 14.753 16.985 1.00 94.56 521 ALA A N 1
ATOM 3733 C CA . ALA A 1 521 ? 5.523 15.200 17.289 1.00 94.56 521 ALA A CA 1
ATOM 3734 C C . ALA A 1 521 ? 4.564 14.013 17.100 1.00 94.56 521 ALA A C 1
ATOM 3736 O O . ALA A 1 521 ? 4.325 13.623 15.955 1.00 94.56 521 ALA A O 1
ATOM 3737 N N . PRO A 1 522 ? 4.002 13.439 18.180 1.00 92.81 522 PRO A N 1
ATOM 3738 C CA . PRO A 1 522 ? 3.129 12.270 18.091 1.00 92.81 522 PRO A CA 1
ATOM 3739 C C . PRO A 1 522 ? 1.917 12.462 17.172 1.00 92.81 522 PRO A C 1
ATOM 3741 O O . PRO A 1 522 ? 1.508 11.513 16.519 1.00 92.81 522 PRO A O 1
ATOM 3744 N N . ALA A 1 523 ? 1.389 13.686 17.060 1.00 95.62 523 ALA A N 1
ATOM 3745 C CA . ALA A 1 523 ? 0.262 14.024 16.188 1.00 95.62 523 ALA A CA 1
ATOM 3746 C C . ALA A 1 523 ? 0.633 14.214 14.700 1.00 95.62 523 ALA A C 1
ATOM 3748 O O . ALA A 1 523 ? -0.255 14.393 13.870 1.00 95.62 523 ALA A O 1
ATOM 3749 N N . ALA A 1 524 ? 1.918 14.161 14.324 1.00 96.25 524 ALA A N 1
ATOM 3750 C CA . ALA A 1 524 ? 2.361 14.372 12.941 1.00 96.25 524 ALA A CA 1
ATOM 3751 C C . ALA A 1 524 ? 1.651 13.496 11.878 1.00 96.25 524 ALA A C 1
ATOM 3753 O O . ALA A 1 524 ? 1.322 14.032 10.818 1.00 96.25 524 ALA A O 1
ATOM 3754 N N . PRO A 1 525 ? 1.373 12.193 12.106 1.00 97.69 525 PRO A N 1
ATOM 3755 C CA . PRO A 1 525 ? 0.682 11.365 11.122 1.00 97.69 525 PRO A CA 1
ATOM 3756 C C . PRO A 1 525 ? -0.844 11.543 11.124 1.00 97.69 525 PRO A C 1
ATOM 3758 O O . PRO A 1 525 ? -1.503 10.972 10.260 1.00 97.69 525 PRO A O 1
ATOM 3761 N N . LEU A 1 526 ? -1.425 12.328 12.043 1.00 98.06 526 LEU A N 1
ATOM 3762 C CA . LEU A 1 526 ? -2.878 12.397 12.228 1.00 98.06 526 LEU A CA 1
ATOM 3763 C C . LEU A 1 526 ? -3.621 12.775 10.942 1.00 98.06 526 LEU A C 1
ATOM 3765 O O . LEU A 1 526 ? -4.533 12.070 10.525 1.00 98.06 526 LEU A O 1
ATOM 3769 N N . ARG A 1 527 ? -3.220 13.874 10.295 1.00 97.44 527 ARG A N 1
ATOM 3770 C CA . ARG A 1 527 ? -3.915 14.383 9.105 1.00 97.44 527 ARG A CA 1
ATOM 3771 C C . ARG A 1 527 ? -3.854 13.402 7.919 1.00 97.44 527 ARG A C 1
ATOM 3773 O O . ARG A 1 527 ? -4.912 13.133 7.356 1.00 97.44 527 ARG A O 1
ATOM 3780 N N . PRO A 1 528 ? -2.689 12.832 7.545 1.00 97.75 528 PRO A N 1
ATOM 3781 C CA . PRO A 1 528 ? -2.629 11.779 6.529 1.00 97.75 528 PRO A CA 1
ATOM 3782 C C . PRO A 1 528 ? -3.475 10.541 6.856 1.00 97.75 528 PRO A C 1
ATOM 3784 O O . PRO A 1 528 ? -4.156 10.024 5.976 1.00 97.75 528 PRO A O 1
ATOM 3787 N N . LEU A 1 529 ? -3.461 10.076 8.112 1.00 98.44 529 LEU A N 1
ATOM 3788 C CA . LEU A 1 529 ? -4.220 8.888 8.518 1.00 98.44 529 LEU A CA 1
ATOM 3789 C C . LEU A 1 529 ? -5.732 9.140 8.523 1.00 98.44 529 LEU A C 1
ATOM 3791 O O . LEU A 1 529 ? -6.490 8.296 8.054 1.00 98.44 529 LEU A O 1
ATOM 3795 N N . ALA A 1 530 ? -6.169 10.308 9.001 1.00 98.19 530 ALA A N 1
ATOM 3796 C CA . ALA A 1 530 ? -7.571 10.710 8.955 1.00 98.19 530 ALA A CA 1
ATOM 3797 C C . ALA A 1 530 ? -8.060 10.848 7.509 1.00 98.19 530 ALA A C 1
ATOM 3799 O O . ALA A 1 530 ? -9.139 10.361 7.190 1.00 98.19 530 ALA A O 1
ATOM 3800 N N . ARG A 1 531 ? -7.243 11.423 6.613 1.00 97.25 531 ARG A N 1
ATOM 3801 C CA . ARG A 1 531 ? -7.554 11.454 5.179 1.00 97.25 531 ARG A CA 1
ATOM 3802 C C . ARG A 1 531 ? -7.723 10.043 4.624 1.00 97.25 531 ARG A C 1
ATOM 3804 O O . ARG A 1 531 ? -8.776 9.762 4.081 1.00 97.25 531 ARG A O 1
ATOM 3811 N N . LEU A 1 532 ? -6.765 9.137 4.832 1.00 97.94 532 LEU A N 1
ATOM 3812 C CA . LEU A 1 532 ? -6.873 7.754 4.342 1.00 97.94 532 LEU A CA 1
ATOM 3813 C C . LEU A 1 532 ? -8.113 7.011 4.874 1.00 97.94 532 LEU A C 1
ATOM 3815 O O . LEU A 1 532 ? -8.688 6.187 4.172 1.00 97.94 532 LEU A O 1
ATOM 3819 N N . PHE A 1 533 ? -8.518 7.287 6.115 1.00 97.88 533 PHE A N 1
ATOM 3820 C CA . PHE A 1 533 ? -9.711 6.696 6.724 1.00 97.88 533 PHE A CA 1
ATOM 3821 C C . PHE A 1 533 ? -11.024 7.233 6.126 1.00 97.88 533 PHE A C 1
ATOM 3823 O O . PHE A 1 533 ? -11.998 6.485 6.016 1.00 97.88 533 PHE A O 1
ATOM 3830 N N . LEU A 1 534 ? -11.051 8.518 5.763 1.00 97.06 534 LEU A N 1
ATOM 3831 C CA . LEU A 1 534 ? -12.250 9.243 5.333 1.00 97.06 534 LEU A CA 1
ATOM 3832 C C . LEU A 1 534 ? -12.408 9.338 3.809 1.00 97.06 534 LEU A C 1
ATOM 3834 O O . LEU A 1 534 ? -13.522 9.545 3.342 1.00 97.06 534 LEU A O 1
ATOM 3838 N N . ASP A 1 535 ? -11.324 9.193 3.046 1.00 95.75 535 ASP A N 1
ATOM 3839 C CA . ASP A 1 535 ? -11.321 9.344 1.589 1.00 95.75 535 ASP A CA 1
ATOM 3840 C C . ASP A 1 535 ? -12.228 8.291 0.924 1.00 95.75 535 ASP A C 1
ATOM 3842 O O . ASP A 1 535 ? -12.151 7.084 1.202 1.00 95.75 535 ASP A O 1
ATOM 3846 N N . ALA A 1 536 ? -13.118 8.754 0.044 1.00 93.81 536 ALA A N 1
ATOM 3847 C CA . ALA A 1 536 ? -14.083 7.902 -0.640 1.00 93.81 536 ALA A CA 1
ATOM 3848 C C . ALA A 1 536 ? -13.395 6.866 -1.543 1.00 93.81 536 ALA A C 1
ATOM 3850 O O . ALA A 1 536 ? -13.867 5.727 -1.632 1.00 93.81 536 ALA A O 1
ATOM 3851 N N . LEU A 1 537 ? -12.248 7.228 -2.134 1.00 94.06 537 LEU A N 1
ATOM 3852 C CA . LEU A 1 537 ? -11.461 6.375 -3.027 1.00 94.06 537 LEU A CA 1
ATOM 3853 C C . LEU A 1 537 ? -10.590 5.364 -2.269 1.00 94.06 537 LEU A C 1
ATOM 3855 O O . LEU A 1 537 ? -10.024 4.457 -2.881 1.00 94.06 537 LEU A O 1
ATOM 3859 N N . ALA A 1 538 ? -10.477 5.484 -0.941 1.00 95.44 538 ALA A N 1
ATOM 3860 C CA . ALA A 1 538 ? -9.728 4.520 -0.148 1.00 95.44 538 ALA A CA 1
ATOM 3861 C C . ALA A 1 538 ? -10.398 3.141 -0.194 1.00 95.44 538 ALA A C 1
ATOM 3863 O O . ALA A 1 538 ? -11.579 2.982 0.119 1.00 95.44 538 ALA A O 1
ATOM 3864 N N . SER A 1 539 ? -9.623 2.114 -0.533 1.00 93.19 539 SER A N 1
ATOM 3865 C CA . SER A 1 539 ? -10.080 0.721 -0.480 1.00 93.19 539 SER A CA 1
ATOM 3866 C C . SER A 1 539 ? -10.432 0.289 0.957 1.00 93.19 539 SER A C 1
ATOM 3868 O O . SER A 1 539 ? -9.897 0.848 1.921 1.00 93.19 539 SER A O 1
ATOM 3870 N N . PRO A 1 540 ? -11.267 -0.752 1.152 1.00 92.44 540 PRO A N 1
ATOM 3871 C CA . PRO A 1 540 ? -11.573 -1.275 2.488 1.00 92.44 540 PRO A CA 1
ATOM 3872 C C . PRO A 1 540 ? -10.322 -1.648 3.298 1.00 92.44 540 PRO A C 1
ATOM 3874 O O . PRO A 1 540 ? -10.249 -1.365 4.492 1.00 92.44 540 PRO A O 1
ATOM 3877 N N . LEU A 1 541 ? -9.299 -2.211 2.640 1.00 93.06 541 LEU A N 1
ATOM 3878 C CA . LEU A 1 541 ? -8.018 -2.528 3.275 1.00 93.06 541 LEU A CA 1
ATOM 3879 C C . LEU A 1 541 ? -7.296 -1.265 3.764 1.00 93.06 541 LEU A C 1
ATOM 3881 O O . LEU A 1 541 ? -6.815 -1.236 4.895 1.00 93.06 541 LEU A O 1
ATOM 3885 N N . GLN A 1 542 ? -7.244 -0.214 2.943 1.00 96.06 542 GLN A N 1
ATOM 3886 C CA . GLN A 1 542 ? -6.631 1.064 3.317 1.00 96.06 542 GLN A CA 1
ATOM 3887 C C . GLN A 1 542 ? -7.335 1.707 4.512 1.00 96.06 542 GLN A C 1
ATOM 3889 O O . GLN A 1 542 ? -6.666 2.154 5.443 1.00 96.06 542 GLN A O 1
ATOM 3894 N N . ARG A 1 543 ? -8.674 1.709 4.524 1.00 96.44 543 ARG A N 1
ATOM 3895 C CA . ARG A 1 543 ? -9.452 2.247 5.650 1.00 96.44 543 ARG A CA 1
ATOM 3896 C C . ARG A 1 543 ? -9.259 1.423 6.916 1.00 96.44 543 ARG A C 1
ATOM 3898 O O . ARG A 1 543 ? -9.111 1.998 7.991 1.00 96.44 543 ARG A O 1
ATOM 3905 N N . PHE A 1 544 ? -9.204 0.096 6.799 1.00 96.75 544 PHE A N 1
ATOM 3906 C CA . PHE A 1 544 ? -8.889 -0.794 7.916 1.00 96.75 544 PHE A CA 1
ATOM 3907 C C . PHE A 1 544 ? -7.497 -0.503 8.501 1.00 96.75 544 PHE A C 1
ATOM 3909 O O . PHE A 1 544 ? -7.368 -0.307 9.710 1.00 96.75 544 PHE A O 1
ATOM 3916 N N . GLU A 1 545 ? -6.464 -0.405 7.657 1.00 97.75 545 GLU A N 1
ATOM 3917 C CA . GLU A 1 545 ? -5.100 -0.073 8.090 1.00 97.75 545 GLU A CA 1
ATOM 3918 C C . GLU A 1 545 ? -5.036 1.333 8.720 1.00 97.75 545 GLU A C 1
ATOM 3920 O O . GLU A 1 545 ? -4.429 1.514 9.779 1.00 97.75 545 GLU A O 1
ATOM 3925 N N . ALA A 1 546 ? -5.714 2.323 8.131 1.00 98.44 546 ALA A N 1
ATOM 3926 C CA . ALA A 1 546 ? -5.834 3.661 8.708 1.00 98.44 546 ALA A CA 1
ATOM 3927 C C . ALA A 1 546 ? -6.517 3.627 10.083 1.00 98.44 546 ALA A C 1
ATOM 3929 O O . ALA A 1 546 ? -6.043 4.261 11.021 1.00 98.44 546 ALA A O 1
ATOM 3930 N N . CYS A 1 547 ? -7.591 2.850 10.228 1.00 98.38 547 CYS A N 1
ATOM 3931 C CA . CYS A 1 547 ? -8.341 2.723 11.472 1.00 98.38 547 CYS A CA 1
ATOM 3932 C C . CYS A 1 547 ? -7.490 2.114 12.599 1.00 98.38 547 CYS A C 1
ATOM 3934 O O . CYS A 1 547 ? -7.469 2.647 13.709 1.00 98.38 547 CYS A O 1
ATOM 3936 N N . LEU A 1 548 ? -6.703 1.070 12.313 1.00 98.00 548 LEU A N 1
ATOM 3937 C CA . LEU A 1 548 ? -5.752 0.513 13.283 1.00 98.00 548 LEU A CA 1
ATOM 3938 C C . LEU A 1 548 ? -4.647 1.514 13.658 1.00 98.00 548 LEU A C 1
ATOM 3940 O O . LEU A 1 548 ? -4.300 1.653 14.832 1.00 98.00 548 LEU A O 1
ATOM 3944 N N . ALA A 1 549 ? -4.114 2.253 12.682 1.00 98.50 549 ALA A N 1
ATOM 3945 C CA . ALA A 1 549 ? -3.115 3.288 12.944 1.00 98.50 549 ALA A CA 1
ATOM 3946 C C . ALA A 1 549 ? -3.680 4.429 13.813 1.00 98.50 549 ALA A C 1
ATOM 3948 O O . ALA A 1 549 ? -3.019 4.878 14.753 1.00 98.50 549 ALA A O 1
ATOM 3949 N N . LEU A 1 550 ? -4.915 4.866 13.545 1.00 98.62 550 LEU A N 1
ATOM 3950 C CA . LEU A 1 550 ? -5.635 5.848 14.360 1.00 98.62 550 LEU A CA 1
ATOM 3951 C C . LEU A 1 550 ? -5.952 5.305 15.756 1.00 98.62 550 LEU A C 1
ATOM 3953 O O . LEU A 1 550 ? -5.895 6.065 16.717 1.00 98.62 550 LEU A O 1
ATOM 3957 N N . THR A 1 551 ? -6.217 4.004 15.894 1.00 98.38 551 THR A N 1
ATOM 3958 C CA . THR A 1 551 ? -6.441 3.350 17.195 1.00 98.38 551 THR A CA 1
ATOM 3959 C C . THR A 1 551 ? -5.195 3.462 18.070 1.00 98.38 551 THR A C 1
ATOM 3961 O O . THR A 1 551 ? -5.288 3.893 19.221 1.00 98.38 551 THR A O 1
ATOM 3964 N N . ASN A 1 552 ? -4.018 3.168 17.506 1.00 97.94 552 ASN A N 1
ATOM 3965 C CA . ASN A 1 552 ? -2.737 3.352 18.192 1.00 97.94 552 ASN A CA 1
ATOM 3966 C C . ASN A 1 552 ? -2.481 4.823 18.543 1.00 97.94 552 ASN A C 1
ATOM 3968 O O . ASN A 1 552 ? -1.995 5.118 19.634 1.00 97.94 552 ASN A O 1
ATOM 3972 N N . LEU A 1 553 ? -2.827 5.755 17.652 1.00 97.94 553 LEU A N 1
ATOM 3973 C CA . LEU A 1 553 ? -2.668 7.185 17.910 1.00 97.94 553 LEU A CA 1
ATOM 3974 C C . LEU A 1 553 ? -3.588 7.680 19.039 1.00 97.94 553 LEU A C 1
ATOM 3976 O O . LEU A 1 553 ? -3.125 8.380 19.934 1.00 97.94 553 LEU A O 1
ATOM 3980 N N . ALA A 1 554 ? -4.856 7.264 19.030 1.00 98.06 554 ALA A N 1
ATOM 3981 C CA . ALA A 1 554 ? -5.856 7.599 20.043 1.00 98.06 554 ALA A CA 1
ATOM 3982 C C . ALA A 1 554 ? -5.537 7.006 21.423 1.00 98.06 554 ALA A C 1
ATOM 3984 O O . ALA A 1 554 ? -5.993 7.533 22.432 1.00 98.06 554 ALA A O 1
ATOM 3985 N N . SER A 1 555 ? -4.743 5.930 21.476 1.00 96.94 555 SER A N 1
ATOM 3986 C CA . SER A 1 555 ? -4.274 5.343 22.739 1.00 96.94 555 SER A CA 1
ATOM 3987 C C . SER A 1 555 ? -3.239 6.208 23.470 1.00 96.94 555 SER A C 1
ATOM 3989 O O . SER A 1 555 ? -2.948 5.967 24.642 1.00 96.94 555 SER A O 1
ATOM 3991 N N . LEU A 1 556 ? -2.672 7.219 22.799 1.00 96.19 556 LEU A N 1
ATOM 3992 C CA . LEU A 1 556 ? -1.724 8.135 23.420 1.00 96.19 556 LEU A CA 1
ATOM 3993 C C . LEU A 1 556 ? -2.450 9.215 24.237 1.00 96.19 556 LEU A C 1
ATOM 3995 O O . LEU A 1 556 ? -3.472 9.745 23.789 1.00 96.19 556 LEU A O 1
ATOM 3999 N N . PRO A 1 557 ? -1.899 9.613 25.399 1.00 92.94 557 PRO A N 1
ATOM 4000 C CA . PRO A 1 557 ? -2.495 10.650 26.232 1.00 92.94 557 PRO A CA 1
ATOM 4001 C C . PRO A 1 557 ? -2.724 11.956 25.462 1.00 92.94 557 PRO A C 1
ATOM 4003 O O . PRO A 1 557 ? -1.809 12.481 24.829 1.00 92.94 557 PRO A O 1
ATOM 4006 N N . GLY A 1 558 ? -3.946 12.487 25.540 1.00 92.62 558 GLY A N 1
ATOM 4007 C CA . GLY A 1 558 ? -4.320 13.779 24.957 1.00 92.62 558 GLY A CA 1
ATOM 4008 C C . GLY A 1 558 ? -4.627 13.776 23.457 1.00 92.62 558 GLY A C 1
ATOM 4009 O O . GLY A 1 558 ? -5.074 14.801 22.960 1.00 92.62 558 GLY A O 1
ATOM 4010 N N . LEU A 1 559 ? -4.448 12.660 22.736 1.00 96.88 559 LEU A N 1
ATOM 4011 C CA . LEU A 1 559 ? -4.704 12.613 21.286 1.00 96.88 559 LEU A CA 1
ATOM 4012 C C . LEU A 1 559 ? -6.074 12.058 20.895 1.00 96.88 559 LEU A C 1
ATOM 4014 O O . LEU A 1 559 ? -6.468 12.220 19.745 1.00 96.88 559 LEU A O 1
ATOM 4018 N N . ALA A 1 560 ? -6.818 11.430 21.807 1.00 97.44 560 ALA A N 1
ATOM 4019 C CA . ALA A 1 560 ? -8.152 10.899 21.510 1.00 97.44 560 ALA A CA 1
ATOM 4020 C C . ALA A 1 560 ? -9.093 11.981 20.935 1.00 97.44 560 ALA A C 1
ATOM 4022 O O . ALA A 1 560 ? -9.677 11.788 19.869 1.00 97.44 560 ALA A O 1
ATOM 4023 N N . GLY A 1 561 ? -9.169 13.153 21.572 1.00 97.25 561 GLY A N 1
ATOM 4024 C CA . GLY A 1 561 ? -9.982 14.272 21.084 1.00 97.25 561 GLY A CA 1
ATOM 4025 C C . GLY A 1 561 ? -9.514 14.826 19.734 1.00 97.25 561 GLY A C 1
ATOM 4026 O O . GLY A 1 561 ? -10.337 15.115 18.865 1.00 97.25 561 GLY A O 1
ATOM 4027 N N . ASP A 1 562 ? -8.200 14.924 19.517 1.00 97.88 562 ASP A N 1
ATOM 4028 C CA . ASP A 1 562 ? -7.634 15.375 18.239 1.00 97.88 562 ASP A CA 1
ATOM 4029 C C . ASP A 1 562 ? -7.938 14.384 17.111 1.00 97.88 562 ASP A C 1
ATOM 4031 O O . ASP A 1 562 ? -8.325 14.791 16.014 1.00 97.88 562 ASP A O 1
ATOM 4035 N N . VAL A 1 563 ? -7.826 13.080 17.389 1.00 98.44 563 VAL A N 1
ATOM 4036 C CA . VAL A 1 563 ? -8.192 12.019 16.444 1.00 98.44 563 VAL A CA 1
ATOM 4037 C C . VAL A 1 563 ? -9.668 12.110 16.083 1.00 98.44 563 VAL A C 1
ATOM 4039 O O . VAL A 1 563 ? -9.993 12.091 14.900 1.00 98.44 563 VAL A O 1
ATOM 4042 N N . ALA A 1 564 ? -10.551 12.263 17.070 1.00 97.94 564 ALA A N 1
ATOM 4043 C CA . ALA A 1 564 ? -11.989 12.367 16.842 1.00 97.94 564 ALA A CA 1
ATOM 4044 C C . ALA A 1 564 ? -12.378 13.575 15.969 1.00 97.94 564 ALA A C 1
ATOM 4046 O O . ALA A 1 564 ? -13.283 13.467 15.137 1.00 97.94 564 ALA A O 1
ATOM 4047 N N . LYS A 1 565 ? -11.685 14.710 16.143 1.00 97.75 565 LYS A N 1
ATOM 4048 C CA . LYS A 1 565 ? -11.924 15.974 15.417 1.00 97.75 565 LYS A CA 1
ATOM 4049 C C . LYS A 1 565 ? -11.266 16.037 14.046 1.00 97.75 565 LYS A C 1
ATOM 4051 O O . LYS A 1 565 ? -11.657 16.875 13.229 1.00 97.75 565 LYS A O 1
ATOM 4056 N N . ALA A 1 566 ? -10.259 15.203 13.793 1.00 97.88 566 ALA A N 1
ATOM 4057 C CA . ALA A 1 566 ? -9.596 15.169 12.502 1.00 97.88 566 ALA A CA 1
ATOM 4058 C C . ALA A 1 566 ? -10.627 14.906 11.399 1.00 97.88 566 ALA A C 1
ATOM 4060 O O . ALA A 1 566 ? -11.485 14.033 11.527 1.00 97.88 566 ALA A O 1
ATOM 4061 N N . SER A 1 567 ? -10.566 15.708 10.340 1.00 96.75 567 SER A N 1
ATOM 4062 C CA . SER A 1 567 ? -11.582 15.726 9.294 1.00 96.75 567 SER A CA 1
ATOM 4063 C C . SER A 1 567 ? -10.979 15.815 7.902 1.00 96.75 567 SER A C 1
ATOM 4065 O O . SER A 1 567 ? -9.867 16.316 7.697 1.00 96.75 567 SER A O 1
ATOM 4067 N N . HIS A 1 568 ? -11.744 15.316 6.942 1.00 95.00 568 HIS A N 1
ATOM 4068 C CA . HIS A 1 568 ? -11.481 15.399 5.517 1.00 95.00 568 HIS A CA 1
ATOM 4069 C C . HIS A 1 568 ? -12.826 15.586 4.813 1.00 95.00 568 HIS A C 1
ATOM 4071 O O . HIS A 1 568 ? -13.804 14.951 5.192 1.00 95.00 568 HIS A O 1
ATOM 4077 N N . GLU A 1 569 ? -12.894 16.527 3.868 1.00 91.56 569 GLU A N 1
ATOM 4078 C CA . GLU A 1 569 ? -14.126 16.854 3.125 1.00 91.56 569 GLU A CA 1
ATOM 4079 C C . GLU A 1 569 ? -15.350 17.149 4.020 1.00 91.56 569 GLU A C 1
ATOM 4081 O O . GLU A 1 569 ? -16.492 16.871 3.674 1.00 91.56 569 GLU A O 1
ATOM 4086 N N . GLY A 1 570 ? -15.109 17.743 5.195 1.00 93.12 570 GLY A N 1
ATOM 4087 C CA . GLY A 1 570 ? -16.156 18.138 6.143 1.00 93.12 570 GLY A CA 1
ATOM 4088 C C . GLY A 1 570 ? -16.664 17.021 7.059 1.00 93.12 570 GLY A C 1
ATOM 4089 O O . GLY A 1 570 ? -17.419 17.316 7.982 1.00 93.12 570 GLY A O 1
ATOM 4090 N N . VAL A 1 571 ? -16.217 15.778 6.868 1.00 96.19 571 VAL A N 1
ATOM 4091 C CA . VAL A 1 571 ? -16.560 14.640 7.733 1.00 96.19 571 VAL A CA 1
ATOM 4092 C C . VAL A 1 571 ? -15.439 14.419 8.743 1.00 96.19 571 VAL A C 1
ATOM 4094 O O . VAL A 1 571 ? -14.265 14.403 8.371 1.00 96.19 571 VAL A O 1
ATOM 4097 N N . SER A 1 572 ? -15.772 14.269 10.026 1.00 97.62 572 SER A N 1
ATOM 4098 C CA . SER A 1 572 ? -14.794 13.915 11.064 1.00 97.62 572 SER A CA 1
ATOM 4099 C C . SER A 1 572 ? -14.658 12.401 11.250 1.00 97.62 572 SER A C 1
ATOM 4101 O O . SER A 1 572 ? -15.553 11.628 10.899 1.00 97.62 572 SER A O 1
ATOM 4103 N N . VAL A 1 573 ? -13.552 11.963 11.861 1.00 98.00 573 VAL A N 1
ATOM 4104 C CA . VAL A 1 573 ? -13.351 10.552 12.236 1.00 98.00 573 VAL A CA 1
ATOM 4105 C C . VAL A 1 573 ? -14.482 10.049 13.143 1.00 98.00 573 VAL A C 1
ATOM 4107 O O . VAL A 1 573 ? -14.990 8.953 12.912 1.00 98.00 573 VAL A O 1
ATOM 4110 N N . GLU A 1 574 ? -14.922 10.840 14.133 1.00 96.50 574 GLU A N 1
ATOM 4111 C CA . GLU A 1 574 ? -16.050 10.460 15.007 1.00 96.50 574 GLU A CA 1
ATOM 4112 C C . GLU A 1 574 ? -17.347 10.246 14.222 1.00 96.50 574 GLU A C 1
ATOM 4114 O O . GLU A 1 574 ? -18.044 9.256 14.450 1.00 96.50 574 GLU A O 1
ATOM 4119 N N . GLN A 1 575 ? -17.658 11.137 13.278 1.00 95.06 575 GLN A N 1
ATOM 4120 C CA . GLN A 1 575 ? -18.885 11.041 12.489 1.00 95.06 575 GLN A CA 1
ATOM 4121 C C . GLN A 1 575 ? -18.878 9.786 11.613 1.00 95.06 575 GLN A C 1
ATOM 4123 O O . GLN A 1 575 ? -19.861 9.040 11.593 1.00 95.06 575 GLN A O 1
ATOM 4128 N N . ALA A 1 576 ? -17.748 9.511 10.956 1.00 96.25 576 ALA A N 1
ATOM 4129 C CA . ALA A 1 576 ? -17.587 8.349 10.090 1.00 96.25 576 ALA A CA 1
ATOM 4130 C C . ALA A 1 576 ? -17.641 7.013 10.855 1.00 96.25 576 ALA A C 1
ATOM 4132 O O . ALA A 1 576 ? -18.088 6.009 10.301 1.00 96.25 576 ALA A O 1
ATOM 4133 N N . LEU A 1 577 ? -17.246 6.970 12.136 1.00 95.44 577 LEU A N 1
ATOM 4134 C CA . LEU A 1 577 ? -17.247 5.730 12.928 1.00 95.44 577 LEU A CA 1
ATOM 4135 C C . LEU A 1 577 ? -18.611 5.039 12.993 1.00 95.44 577 LEU A C 1
ATOM 4137 O O . LEU A 1 577 ? -18.667 3.812 13.067 1.00 95.44 577 LEU A O 1
ATOM 4141 N N . ARG A 1 578 ? -19.709 5.797 12.941 1.00 90.50 578 ARG A N 1
ATOM 4142 C CA . ARG A 1 578 ? -21.069 5.239 13.009 1.00 90.50 578 ARG A CA 1
ATOM 4143 C C . ARG A 1 578 ? -21.335 4.277 11.860 1.00 90.50 578 ARG A C 1
ATOM 4145 O O . ARG A 1 578 ? -21.799 3.166 12.093 1.00 90.50 578 ARG A O 1
ATOM 4152 N N . GLU A 1 579 ? -20.988 4.691 10.647 1.00 92.50 579 GLU A N 1
ATOM 4153 C CA . GLU A 1 579 ? -21.127 3.880 9.436 1.00 92.50 579 GLU A CA 1
ATOM 4154 C C . GLU A 1 579 ? -20.134 2.712 9.441 1.00 92.50 579 GLU A C 1
ATOM 4156 O O . GLU A 1 579 ? -20.474 1.592 9.065 1.00 92.50 579 GLU A O 1
ATOM 4161 N N . ARG A 1 580 ? -18.918 2.940 9.950 1.00 94.50 580 ARG A N 1
ATOM 4162 C CA . ARG A 1 580 ? -17.851 1.927 9.980 1.00 94.50 580 ARG A CA 1
ATOM 4163 C C . ARG A 1 580 ? -18.128 0.797 10.973 1.00 94.50 580 ARG A C 1
ATOM 4165 O O . ARG A 1 580 ? -17.819 -0.356 10.689 1.00 94.50 580 ARG A O 1
ATOM 4172 N N . ILE A 1 581 ? -18.764 1.086 12.109 1.00 94.94 581 ILE A N 1
ATOM 4173 C CA . ILE A 1 581 ? -19.158 0.070 13.104 1.00 94.94 581 ILE A CA 1
ATOM 4174 C C . ILE A 1 581 ? -20.280 -0.839 12.582 1.00 94.94 581 ILE A C 1
ATOM 4176 O O . ILE A 1 581 ? -20.406 -1.978 13.025 1.00 94.94 581 ILE A O 1
ATOM 4180 N N . VAL A 1 582 ? -21.075 -0.385 11.612 1.00 91.31 582 VAL A N 1
ATOM 4181 C CA . VAL A 1 582 ? -22.094 -1.218 10.950 1.00 91.31 582 VAL A CA 1
ATOM 4182 C C . VAL A 1 582 ? -21.632 -1.753 9.591 1.00 91.31 582 VAL A C 1
ATOM 4184 O O . VAL A 1 582 ? -22.417 -2.386 8.889 1.00 91.31 582 VAL A O 1
ATOM 4187 N N . ALA A 1 583 ? -20.363 -1.539 9.222 1.00 89.19 583 ALA A N 1
ATOM 4188 C CA . ALA A 1 583 ? -19.816 -1.989 7.949 1.00 89.19 583 ALA A CA 1
ATOM 4189 C C . ALA A 1 583 ? -19.932 -3.510 7.793 1.00 89.19 583 ALA A C 1
ATOM 4191 O O . ALA A 1 583 ? -19.701 -4.273 8.739 1.00 89.19 583 ALA A O 1
ATOM 4192 N N . ALA A 1 584 ? -20.235 -3.959 6.572 1.00 85.19 584 ALA A N 1
ATOM 4193 C CA . ALA A 1 584 ? -20.366 -5.378 6.250 1.00 85.19 584 ALA A CA 1
ATOM 4194 C C . ALA A 1 584 ? -19.080 -6.152 6.582 1.00 85.19 584 ALA A C 1
ATOM 4196 O O . ALA A 1 584 ? -19.144 -7.223 7.180 1.00 85.19 584 ALA A O 1
ATOM 4197 N N . HIS A 1 585 ? -17.915 -5.567 6.290 1.00 86.31 585 HIS A N 1
ATOM 4198 C CA . HIS A 1 585 ? -16.632 -6.222 6.497 1.00 86.31 585 HIS A CA 1
ATOM 4199 C C . HIS A 1 585 ? -16.254 -6.314 7.985 1.00 86.31 585 HIS A C 1
ATOM 4201 O O . HIS A 1 585 ? -16.043 -5.311 8.675 1.00 86.31 585 HIS A O 1
ATOM 4207 N N . ARG A 1 586 ? -16.104 -7.549 8.473 1.00 86.56 586 ARG A N 1
ATOM 4208 C CA . ARG A 1 586 ? -15.858 -7.881 9.886 1.00 86.56 586 ARG A CA 1
ATOM 4209 C C . ARG A 1 586 ? -14.620 -7.195 10.468 1.00 86.56 586 ARG A C 1
ATOM 4211 O O . ARG A 1 586 ? -14.667 -6.699 11.593 1.00 86.56 586 ARG A O 1
ATOM 4218 N N . MET A 1 587 ? -13.520 -7.138 9.713 1.00 87.75 587 MET A N 1
ATOM 4219 C CA . MET A 1 587 ? -12.276 -6.521 10.196 1.00 87.75 587 MET A CA 1
ATOM 4220 C C . MET A 1 587 ? -12.384 -4.998 10.307 1.00 87.75 587 MET A C 1
ATOM 4222 O O . MET A 1 587 ? -11.864 -4.423 11.258 1.00 87.75 587 MET A O 1
ATOM 4226 N N . GLU A 1 588 ? -13.088 -4.353 9.373 1.00 91.25 588 GLU A N 1
ATOM 4227 C CA . GLU A 1 588 ? -13.297 -2.899 9.394 1.00 91.25 588 GLU A CA 1
ATOM 4228 C C . GLU A 1 588 ? -14.160 -2.516 10.595 1.00 91.25 588 GLU A C 1
ATOM 4230 O O . GLU A 1 588 ? -13.780 -1.657 11.389 1.00 91.25 588 GLU A O 1
ATOM 4235 N N . ARG A 1 589 ? -15.256 -3.256 10.794 1.00 93.12 589 ARG A N 1
ATOM 4236 C CA . ARG A 1 589 ? -16.122 -3.126 11.965 1.00 93.12 589 ARG A CA 1
ATOM 4237 C C . ARG A 1 589 ? -15.354 -3.300 13.268 1.00 93.12 589 ARG A C 1
ATOM 4239 O O . ARG A 1 589 ? -15.486 -2.481 14.172 1.00 93.12 589 ARG A O 1
ATOM 4246 N N . ARG A 1 590 ? -14.535 -4.349 13.375 1.00 93.19 590 ARG A N 1
ATOM 4247 C CA . ARG A 1 590 ? -13.709 -4.590 14.563 1.00 93.19 590 ARG A CA 1
ATOM 4248 C C . ARG A 1 590 ? -12.768 -3.414 14.840 1.00 93.19 590 ARG A C 1
ATOM 4250 O O . ARG A 1 590 ? -12.772 -2.911 15.960 1.00 93.19 590 ARG A O 1
ATOM 4257 N N . ALA A 1 591 ? -12.004 -2.973 13.841 1.00 96.25 591 ALA A N 1
ATOM 4258 C CA . ALA A 1 591 ? -11.074 -1.856 13.997 1.00 96.25 591 ALA A CA 1
ATOM 4259 C C . ALA A 1 591 ? -11.803 -0.565 14.405 1.00 96.25 591 ALA A C 1
ATOM 4261 O O . ALA A 1 591 ? -11.334 0.149 15.285 1.00 96.25 591 ALA A O 1
ATOM 4262 N N . ALA A 1 592 ? -12.986 -0.303 13.841 1.00 97.38 592 ALA A N 1
ATOM 4263 C CA . ALA A 1 592 ? -13.793 0.865 14.186 1.00 97.38 592 ALA A CA 1
ATOM 4264 C C . ALA A 1 592 ? -14.256 0.852 15.653 1.00 97.38 592 ALA A C 1
ATOM 4266 O O . ALA A 1 592 ? -14.230 1.884 16.323 1.00 97.38 592 ALA A O 1
ATOM 4267 N N . VAL A 1 593 ? -14.643 -0.314 16.179 1.00 97.12 593 VAL A N 1
ATOM 4268 C CA . VAL A 1 593 ? -15.020 -0.454 17.594 1.00 97.12 593 VAL A CA 1
ATOM 4269 C C . VAL A 1 593 ? -13.801 -0.317 18.515 1.00 97.12 593 VAL A C 1
ATOM 4271 O O . VAL A 1 593 ? -13.903 0.316 19.564 1.00 97.12 593 VAL A O 1
ATOM 4274 N N . GLU A 1 594 ? -12.646 -0.869 18.131 1.00 96.94 594 GLU A N 1
ATOM 4275 C CA . GLU A 1 594 ? -11.387 -0.687 18.873 1.00 96.94 594 GLU A CA 1
ATOM 4276 C C . GLU A 1 594 ? -10.976 0.795 18.915 1.00 96.94 594 GLU A C 1
ATOM 4278 O O . GLU A 1 594 ? -10.650 1.311 19.987 1.00 96.94 594 GLU A O 1
ATOM 4283 N N . LEU A 1 595 ? -11.088 1.506 17.788 1.00 98.44 595 LEU A N 1
ATOM 4284 C CA . LEU A 1 595 ? -10.866 2.949 17.724 1.00 98.44 595 LEU A CA 1
ATOM 4285 C C . LEU A 1 595 ? -11.829 3.693 18.654 1.00 98.44 595 LEU A C 1
ATOM 4287 O O . LEU A 1 595 ? -11.380 4.487 19.479 1.00 98.44 595 LEU A O 1
ATOM 4291 N N . LEU A 1 596 ? -13.134 3.405 18.583 1.00 98.06 596 LEU A N 1
ATOM 4292 C CA . LEU A 1 596 ? -14.132 4.028 19.456 1.00 98.06 596 LEU A CA 1
ATOM 4293 C C . LEU A 1 596 ? -13.823 3.807 20.942 1.00 98.06 596 LEU A C 1
ATOM 4295 O O . LEU A 1 596 ? -13.979 4.734 21.732 1.00 98.06 596 LEU A O 1
ATOM 4299 N N . CYS A 1 597 ? -13.367 2.614 21.327 1.00 96.00 597 CYS A N 1
ATOM 4300 C CA . CYS A 1 597 ? -12.997 2.316 22.711 1.00 96.00 597 CYS A CA 1
ATOM 4301 C C . CYS A 1 597 ? -11.912 3.274 23.236 1.00 96.00 597 CYS A C 1
ATOM 4303 O O . CYS A 1 597 ? -11.987 3.722 24.382 1.00 96.00 597 CYS A O 1
ATOM 4305 N N . ASN A 1 598 ? -10.936 3.626 22.393 1.00 97.31 598 ASN A N 1
ATOM 4306 C CA . ASN A 1 598 ? -9.901 4.601 22.738 1.00 97.31 598 ASN A CA 1
ATOM 4307 C C . ASN A 1 598 ? -10.426 6.042 22.673 1.00 97.31 598 ASN A C 1
ATOM 4309 O O . ASN A 1 598 ? -10.094 6.853 23.534 1.00 97.31 598 ASN A O 1
ATOM 4313 N N . LEU A 1 599 ? -11.274 6.369 21.692 1.00 97.75 599 LEU A N 1
ATOM 4314 C CA . LEU A 1 599 ? -11.837 7.717 21.566 1.00 97.75 599 LEU A CA 1
ATOM 4315 C C . LEU A 1 599 ? -12.817 8.070 22.686 1.00 97.75 599 LEU A C 1
ATOM 4317 O O . LEU A 1 599 ? -12.857 9.223 23.091 1.00 97.75 599 LEU A O 1
ATOM 4321 N N . ALA A 1 600 ? -13.558 7.103 23.234 1.00 96.06 600 ALA A N 1
ATOM 4322 C CA . ALA A 1 600 ? -14.501 7.316 24.339 1.00 96.06 600 ALA A CA 1
ATOM 4323 C C . ALA A 1 600 ? -13.831 7.770 25.655 1.00 96.06 600 ALA A C 1
ATOM 4325 O O . ALA A 1 600 ? -14.515 8.150 26.611 1.00 96.06 600 ALA A O 1
ATOM 4326 N N . GLN A 1 601 ? -12.495 7.744 25.714 1.00 92.31 601 GLN A N 1
ATOM 4327 C CA . GLN A 1 601 ? -11.729 8.358 26.796 1.00 92.31 601 GLN A CA 1
ATOM 4328 C C . GLN A 1 601 ? -11.777 9.894 26.735 1.00 92.31 601 GLN A C 1
ATOM 4330 O O . GLN A 1 601 ? -11.653 10.538 27.773 1.00 92.31 601 GLN A O 1
ATOM 4335 N N . ASP A 1 602 ? -12.005 10.481 25.557 1.00 96.25 602 ASP A N 1
ATOM 4336 C CA . ASP A 1 602 ? -12.277 11.910 25.399 1.00 96.25 602 ASP A CA 1
ATOM 4337 C C . ASP A 1 602 ? -13.721 12.243 25.804 1.00 96.25 602 ASP A C 1
ATOM 4339 O O . ASP A 1 602 ? -14.668 11.563 25.402 1.00 96.25 602 ASP A O 1
ATOM 4343 N N . GLU A 1 603 ? -13.894 13.308 26.587 1.00 95.56 603 GLU A N 1
ATOM 4344 C CA . GLU A 1 603 ? -15.194 13.688 27.149 1.00 95.56 603 GLU A CA 1
ATOM 4345 C C . GLU A 1 603 ? -16.214 14.064 26.072 1.00 95.56 603 GLU A C 1
ATOM 4347 O O . GLU A 1 603 ? -17.387 13.729 26.190 1.00 95.56 603 GLU A O 1
ATOM 4352 N N . GLN A 1 604 ? -15.786 14.717 24.987 1.00 94.94 604 GLN A N 1
ATOM 4353 C CA . GLN A 1 604 ? -16.711 15.159 23.940 1.00 94.94 604 GLN A CA 1
ATOM 4354 C C . GLN A 1 604 ? -17.235 13.965 23.150 1.00 94.94 604 GLN A C 1
ATOM 4356 O O . GLN A 1 604 ? -18.431 13.869 22.877 1.00 94.94 604 GLN A O 1
ATOM 4361 N N . VAL A 1 605 ? -16.351 13.019 22.819 1.00 96.12 605 VAL A N 1
ATOM 4362 C CA . VAL A 1 605 ? -16.760 11.763 22.177 1.00 96.12 605 VAL A CA 1
ATOM 4363 C C . VAL A 1 605 ? -17.677 10.975 23.103 1.00 96.12 605 VAL A C 1
ATOM 4365 O O . VAL A 1 605 ? -18.712 10.475 22.656 1.00 96.12 605 VAL A O 1
ATOM 4368 N N . ARG A 1 606 ? -17.335 10.892 24.395 1.00 97.06 606 ARG A N 1
ATOM 4369 C CA . ARG A 1 606 ? -18.162 10.214 25.394 1.00 97.06 606 ARG A CA 1
ATOM 4370 C C . ARG A 1 606 ? -19.555 10.826 25.466 1.00 97.06 606 ARG A C 1
ATOM 4372 O O . ARG A 1 606 ? -20.509 10.073 25.313 1.00 97.06 606 ARG A O 1
ATOM 4379 N N . ALA A 1 607 ? -19.663 12.146 25.598 1.00 96.44 607 ALA A N 1
ATOM 4380 C CA . ALA A 1 607 ? -20.927 12.874 25.683 1.00 96.44 607 ALA A CA 1
ATOM 4381 C C . ALA A 1 607 ? -21.811 12.659 24.445 1.00 96.44 607 ALA A C 1
ATOM 4383 O O . ALA A 1 607 ? -23.021 12.448 24.558 1.00 96.44 607 ALA A O 1
ATOM 4384 N N . ILE A 1 608 ? -21.211 12.647 23.247 1.00 95.19 608 ILE A N 1
ATOM 4385 C CA . ILE A 1 608 ? -21.927 12.336 22.002 1.00 95.19 608 ILE A CA 1
ATOM 4386 C C . ILE A 1 608 ? -22.435 10.891 22.034 1.00 95.19 608 ILE A C 1
ATOM 4388 O O . ILE A 1 608 ? -23.590 10.622 21.715 1.00 95.19 608 ILE A O 1
ATOM 4392 N N . TRP A 1 609 ? -21.599 9.919 22.397 1.00 96.06 609 TRP A N 1
ATOM 4393 C CA . TRP A 1 609 ? -21.971 8.503 22.319 1.00 96.06 609 TRP A CA 1
ATOM 4394 C C . TRP A 1 609 ? -22.888 8.035 23.458 1.00 96.06 609 TRP A C 1
ATOM 4396 O O . TRP A 1 609 ? -23.723 7.158 23.223 1.00 96.06 609 TRP A O 1
ATOM 4406 N N . SER A 1 610 ? -22.789 8.635 24.646 1.00 96.56 610 SER A N 1
ATOM 4407 C CA . SER A 1 610 ? -23.677 8.401 25.795 1.00 96.56 610 SER A CA 1
ATOM 4408 C C . SER A 1 610 ? -25.047 9.059 25.622 1.00 96.56 610 SER A C 1
ATOM 4410 O O . SER A 1 610 ? -26.060 8.566 26.130 1.00 96.56 610 SER A O 1
ATOM 4412 N N . GLY A 1 611 ? -25.087 10.139 24.847 1.00 95.31 611 GLY A N 1
ATOM 4413 C CA . GLY A 1 611 ? -26.281 10.907 24.567 1.00 95.31 611 GLY A CA 1
ATOM 4414 C C . GLY A 1 611 ? -26.494 12.114 25.481 1.00 95.31 611 GLY A C 1
ATOM 4415 O O . GLY A 1 611 ? -27.631 12.578 25.571 1.00 95.31 611 GLY A O 1
ATOM 4416 N N . GLU A 1 612 ? -25.447 12.557 26.185 1.00 95.31 612 GLU A N 1
ATOM 4417 C CA . GLU A 1 612 ? -25.445 13.750 27.046 1.00 95.31 612 GLU A CA 1
ATOM 4418 C C . GLU A 1 612 ? -25.645 15.023 26.228 1.00 95.31 612 GLU A C 1
ATOM 4420 O O . GLU A 1 612 ? -26.406 15.892 26.638 1.00 95.31 612 GLU A O 1
ATOM 4425 N N . VAL A 1 613 ? -25.050 15.107 25.033 1.00 93.94 613 VAL A N 1
ATOM 4426 C CA . VAL A 1 613 ? -25.234 16.261 24.135 1.00 93.94 613 VAL A CA 1
ATOM 4427 C C . VAL A 1 613 ? -26.705 16.416 23.744 1.00 93.94 613 VAL A C 1
ATOM 4429 O O . VAL A 1 613 ? -27.240 17.524 23.715 1.00 93.94 613 VAL A O 1
ATOM 4432 N N . GLU A 1 614 ? -27.390 15.306 23.460 1.00 92.44 614 GLU A N 1
ATOM 4433 C CA . GLU A 1 614 ? -28.824 15.312 23.182 1.00 92.44 614 GLU A CA 1
ATOM 4434 C C . GLU A 1 614 ? -29.651 15.721 24.410 1.00 92.44 614 GLU A C 1
ATOM 4436 O O . GLU A 1 614 ? -30.659 16.410 24.250 1.00 92.44 614 GLU A O 1
ATOM 4441 N N . ASP A 1 615 ? -29.237 15.335 25.619 1.00 90.75 615 ASP A N 1
ATOM 4442 C CA . ASP A 1 615 ? -29.923 15.719 26.858 1.00 90.75 615 ASP A CA 1
ATOM 4443 C C . ASP A 1 615 ? -29.731 17.215 27.164 1.00 90.75 615 ASP A C 1
ATOM 4445 O O . ASP A 1 615 ? -30.699 17.904 27.495 1.00 90.75 615 ASP A O 1
ATOM 4449 N N . GLU A 1 616 ? -28.522 17.748 26.967 1.00 91.25 616 GLU A N 1
ATOM 4450 C CA . GLU A 1 616 ? -28.220 19.179 27.082 1.00 91.25 616 GLU A CA 1
ATOM 4451 C C . GLU A 1 616 ? -29.012 20.010 26.069 1.00 91.25 616 GLU A C 1
ATOM 4453 O O . GLU A 1 616 ? -29.567 21.049 26.426 1.00 91.25 616 GLU A O 1
ATOM 4458 N N . ALA A 1 617 ? -29.127 19.546 24.821 1.00 88.88 617 ALA A N 1
ATOM 4459 C CA . ALA A 1 617 ? -29.911 20.226 23.791 1.00 88.88 617 ALA A CA 1
ATOM 4460 C C . ALA A 1 617 ? -31.410 20.287 24.141 1.00 88.88 617 ALA A C 1
ATOM 4462 O O . ALA A 1 617 ? -32.069 21.301 23.887 1.00 88.88 617 ALA A O 1
ATOM 4463 N N . VAL A 1 618 ? -31.947 19.223 24.751 1.00 88.00 618 VAL A N 1
ATOM 4464 C CA . VAL A 1 618 ? -33.328 19.195 25.260 1.00 88.00 618 VAL A CA 1
ATOM 4465 C C . VAL A 1 618 ? -33.483 20.136 26.459 1.00 88.00 618 VAL A C 1
ATOM 4467 O O . VAL A 1 618 ? -34.451 20.896 26.506 1.00 88.00 618 VAL A O 1
ATOM 4470 N N . ALA A 1 619 ? -32.528 20.137 27.393 1.00 85.75 619 ALA A N 1
ATOM 4471 C CA . ALA A 1 619 ? -32.556 20.979 28.591 1.00 85.75 619 ALA A CA 1
ATOM 4472 C C . ALA A 1 619 ? -32.419 22.478 28.278 1.00 85.75 619 ALA A C 1
ATOM 4474 O O . ALA A 1 619 ? -33.100 23.305 28.882 1.00 85.75 619 ALA A O 1
ATOM 4475 N N . GLN A 1 620 ? -31.588 22.837 27.296 1.00 85.44 620 GLN A N 1
ATOM 4476 C CA . GLN A 1 620 ? -31.427 24.215 26.818 1.00 85.44 620 GLN A CA 1
ATOM 4477 C C . GLN A 1 620 ? -32.620 24.698 25.978 1.00 85.44 620 GLN A C 1
ATOM 4479 O O . GLN A 1 620 ? -32.646 25.858 25.566 1.00 85.44 620 GLN A O 1
ATOM 4484 N N . GLY A 1 621 ? -33.614 23.831 25.740 1.00 71.00 621 GLY A N 1
ATOM 4485 C CA . GLY A 1 621 ? -34.900 24.184 25.156 1.00 71.00 621 GLY A CA 1
ATOM 4486 C C . GLY A 1 621 ? -34.741 24.953 23.857 1.00 71.00 621 GLY A C 1
ATOM 4487 O O . GLY A 1 621 ? -35.229 26.079 23.787 1.00 71.00 621 GLY A O 1
ATOM 4488 N N . SER A 1 622 ? -34.039 24.374 22.869 1.00 55.62 622 SER A N 1
ATOM 4489 C CA . SER A 1 622 ? -33.741 24.982 21.565 1.00 55.62 622 SER A CA 1
ATOM 4490 C C . SER A 1 622 ? -35.003 25.559 20.897 1.00 55.62 622 SER A C 1
ATOM 4492 O O . SER A 1 622 ? -35.670 24.929 20.080 1.00 55.62 622 SER A O 1
ATOM 4494 N N . THR A 1 623 ? -35.310 26.795 21.279 1.00 51.22 623 THR A N 1
ATOM 4495 C CA . THR A 1 623 ? -36.396 27.678 20.843 1.00 51.22 623 THR A CA 1
ATOM 4496 C C . THR A 1 623 ? -35.858 28.724 19.867 1.00 51.22 623 THR A C 1
ATOM 4498 O O . THR A 1 623 ? -36.555 29.665 19.507 1.00 51.22 623 THR A O 1
ATOM 4501 N N . SER A 1 624 ? -34.637 28.532 19.353 1.00 47.44 624 SER A N 1
ATOM 4502 C CA . SER A 1 624 ? -34.108 29.271 18.204 1.00 47.44 624 SER A CA 1
ATOM 4503 C C . SER A 1 624 ? -34.660 28.691 16.894 1.00 47.44 624 SER A C 1
ATOM 4505 O O . SER A 1 624 ? -33.925 28.242 16.018 1.00 47.44 624 SER A O 1
ATOM 4507 N N . ALA A 1 625 ? -35.988 28.663 16.778 1.00 45.88 625 ALA A N 1
ATOM 4508 C CA . ALA A 1 625 ? -36.662 28.622 15.492 1.00 45.88 625 ALA A CA 1
ATOM 4509 C C . ALA A 1 625 ? -36.855 30.077 15.056 1.00 45.88 625 ALA A C 1
ATOM 4511 O O . ALA A 1 625 ? -37.883 30.698 15.323 1.00 45.88 625 ALA A O 1
ATOM 4512 N N . THR A 1 626 ? -35.833 30.636 14.409 1.00 42.53 626 THR A N 1
ATOM 4513 C CA . THR A 1 626 ? -35.951 31.890 13.670 1.00 42.53 626 THR A CA 1
ATOM 4514 C C . THR A 1 626 ? -36.896 31.653 12.493 1.00 42.53 626 THR A C 1
ATOM 4516 O O . THR A 1 626 ? -36.514 31.144 11.446 1.00 42.53 626 THR A O 1
ATOM 4519 N N . THR A 1 627 ? -38.168 31.949 12.728 1.00 42.94 627 THR A N 1
ATOM 4520 C CA . THR A 1 627 ? -39.133 32.547 11.802 1.00 42.94 627 THR A CA 1
ATOM 4521 C C . THR A 1 627 ? -38.853 32.352 10.303 1.00 42.94 627 THR A C 1
ATOM 4523 O O . THR A 1 627 ? -38.305 33.220 9.631 1.00 42.94 627 THR A O 1
ATOM 4526 N N . THR A 1 628 ? -39.343 31.256 9.728 1.00 38.28 628 THR A N 1
ATOM 4527 C CA . THR A 1 628 ? -40.098 31.302 8.461 1.00 38.28 628 THR A CA 1
ATOM 4528 C C . THR A 1 628 ? -40.964 30.049 8.358 1.00 38.28 628 THR A C 1
ATOM 4530 O O . THR A 1 628 ? -40.513 28.928 8.559 1.00 38.28 628 THR A O 1
ATOM 4533 N N . ALA A 1 629 ? -42.261 30.270 8.178 1.00 42.91 629 ALA A N 1
ATOM 4534 C CA . ALA A 1 629 ? -43.322 29.316 8.456 1.00 42.91 629 ALA A CA 1
ATOM 4535 C C . ALA A 1 629 ? -43.437 28.179 7.424 1.00 42.91 629 ALA A C 1
ATOM 4537 O O . ALA A 1 629 ? -43.591 28.447 6.236 1.00 42.91 629 ALA A O 1
ATOM 4538 N N . ALA A 1 630 ? -43.496 26.931 7.905 1.00 36.75 630 ALA A N 1
ATOM 4539 C CA . ALA A 1 630 ? -44.272 25.826 7.325 1.00 36.75 630 ALA A CA 1
ATOM 4540 C C . ALA A 1 630 ? -44.452 24.703 8.379 1.00 36.75 630 ALA A C 1
ATOM 4542 O O . ALA A 1 630 ? -43.513 24.428 9.129 1.00 36.75 630 ALA A O 1
ATOM 4543 N N . PRO A 1 631 ? -45.627 24.049 8.484 1.00 47.81 631 PRO A N 1
ATOM 4544 C CA . PRO A 1 631 ? -45.887 23.058 9.521 1.00 47.81 631 PRO A CA 1
ATOM 4545 C C . PRO A 1 631 ? -45.436 21.661 9.067 1.00 47.81 631 PRO A C 1
ATOM 4547 O O . PRO A 1 631 ? -46.021 21.078 8.159 1.00 47.81 631 PRO A O 1
ATOM 4550 N N . ALA A 1 632 ? -44.430 21.093 9.733 1.00 38.09 632 ALA A N 1
ATOM 4551 C CA . ALA A 1 632 ? -44.103 19.669 9.640 1.00 38.09 632 ALA A CA 1
ATOM 4552 C C . ALA A 1 632 ? -43.763 19.123 11.036 1.00 38.09 632 ALA A C 1
ATOM 4554 O O . ALA A 1 632 ? -42.613 19.069 11.471 1.00 38.09 632 ALA A O 1
ATOM 4555 N N . ALA A 1 633 ? -44.807 18.743 11.772 1.00 41.12 633 ALA A N 1
ATOM 4556 C CA . ALA A 1 633 ? -44.698 18.024 13.032 1.00 41.12 633 ALA A CA 1
ATOM 4557 C C . ALA A 1 633 ? -44.252 16.579 12.751 1.00 41.12 633 ALA A C 1
ATOM 4559 O O . ALA A 1 633 ? -45.076 15.747 12.394 1.00 41.12 633 ALA A O 1
ATOM 4560 N N . THR A 1 634 ? -42.948 16.299 12.842 1.00 43.62 634 THR A N 1
ATOM 4561 C CA . THR A 1 634 ? -42.366 14.936 12.975 1.00 43.62 634 THR A CA 1
ATOM 4562 C C . THR A 1 634 ? -40.858 14.930 13.294 1.00 43.62 634 THR A C 1
ATOM 4564 O O . THR A 1 634 ? -40.330 13.889 13.670 1.00 43.62 634 THR A O 1
ATOM 4567 N N . ALA A 1 635 ? -40.143 16.062 13.227 1.00 43.66 635 ALA A N 1
ATOM 4568 C CA . ALA A 1 635 ? -38.672 16.080 13.308 1.00 43.66 635 ALA A CA 1
ATOM 4569 C C . ALA A 1 635 ? -38.046 16.109 14.729 1.00 43.66 635 ALA A C 1
ATOM 4571 O O . ALA A 1 635 ? -36.838 15.936 14.863 1.00 43.66 635 ALA A O 1
ATOM 4572 N N . SER A 1 636 ? -38.820 16.287 15.807 1.00 46.50 636 SER A N 1
ATOM 4573 C CA . SER A 1 636 ? -38.265 16.540 17.157 1.00 46.50 636 SER A CA 1
ATOM 4574 C C . SER A 1 636 ? -37.723 15.301 17.901 1.00 46.50 636 SER A C 1
ATOM 4576 O O . SER A 1 636 ? -37.104 15.459 18.950 1.00 46.50 636 SER A O 1
ATOM 4578 N N . ALA A 1 637 ? -37.941 14.075 17.406 1.00 53.00 637 ALA A N 1
ATOM 4579 C CA . ALA A 1 637 ? -37.553 12.835 18.104 1.00 53.00 637 ALA A CA 1
ATOM 4580 C C . ALA A 1 637 ? -36.253 12.181 17.585 1.00 53.00 637 ALA A C 1
ATOM 4582 O O . ALA A 1 637 ? -35.763 11.218 18.179 1.00 53.00 637 ALA A O 1
ATOM 4583 N N . ALA A 1 638 ? -35.689 12.681 16.482 1.00 59.75 638 ALA A N 1
ATOM 4584 C CA . ALA A 1 638 ? -34.552 12.058 15.802 1.00 59.75 638 ALA A CA 1
ATOM 4585 C C . ALA A 1 638 ? -33.224 12.016 16.606 1.00 59.75 638 ALA A C 1
ATOM 4587 O O . ALA A 1 638 ? -32.560 10.978 16.553 1.00 59.75 638 ALA A O 1
ATOM 4588 N N . PRO A 1 639 ? -32.820 13.053 17.376 1.00 61.03 639 PRO A N 1
ATOM 4589 C CA . PRO A 1 639 ? -31.508 13.054 18.031 1.00 61.03 639 PRO A CA 1
ATOM 4590 C C . PRO A 1 639 ? -31.421 12.042 19.180 1.00 61.03 639 PRO A C 1
ATOM 4592 O O . PRO A 1 639 ? -30.519 11.208 19.208 1.00 61.03 639 PRO A O 1
ATOM 4595 N N . ALA A 1 640 ? -32.404 12.024 20.086 1.00 63.97 640 ALA A N 1
ATOM 4596 C CA . ALA A 1 640 ? -32.415 11.110 21.235 1.00 63.97 640 ALA A CA 1
ATOM 4597 C C . ALA A 1 640 ? -32.470 9.621 20.827 1.00 63.97 640 ALA A C 1
ATOM 4599 O O . ALA A 1 640 ? -31.988 8.744 21.553 1.00 63.97 640 ALA A O 1
ATOM 4600 N N . ALA A 1 641 ? -33.037 9.323 19.652 1.00 79.75 641 ALA A N 1
ATOM 4601 C CA . ALA A 1 641 ? -33.036 7.981 19.079 1.00 79.75 641 ALA A CA 1
ATOM 4602 C C . ALA A 1 641 ? -31.637 7.544 18.605 1.00 79.75 641 ALA A C 1
ATOM 4604 O O . ALA A 1 641 ? -31.335 6.348 18.632 1.00 79.75 641 ALA A O 1
ATOM 4605 N N . ALA A 1 642 ? -30.766 8.487 18.232 1.00 88.81 642 ALA A N 1
ATOM 4606 C CA . ALA A 1 642 ? -29.451 8.192 17.677 1.00 88.81 642 ALA A CA 1
ATOM 4607 C C . ALA A 1 642 ? -28.493 7.606 18.731 1.00 88.81 642 ALA A C 1
ATOM 4609 O O . ALA A 1 642 ? -27.933 6.535 18.498 1.00 88.81 642 ALA A O 1
ATOM 4610 N N . ALA A 1 643 ? -28.356 8.231 19.910 1.00 92.31 643 ALA A N 1
ATOM 4611 C CA . ALA A 1 643 ? -27.528 7.704 21.010 1.00 92.31 643 ALA A CA 1
ATOM 4612 C C . ALA A 1 643 ? -27.998 6.324 21.482 1.00 92.31 643 ALA A C 1
ATOM 4614 O O . ALA A 1 643 ? -27.208 5.392 21.642 1.00 92.31 643 ALA A O 1
ATOM 4615 N N . LYS A 1 644 ? -29.318 6.158 21.618 1.00 94.50 644 LYS A N 1
ATOM 4616 C CA . LYS A 1 644 ? -29.924 4.863 21.940 1.00 94.50 644 LYS A CA 1
ATOM 4617 C C . LYS A 1 644 ? -29.590 3.804 20.885 1.00 94.50 644 LYS A C 1
ATOM 4619 O O . LYS A 1 644 ? -29.265 2.675 21.246 1.00 94.50 644 LYS A O 1
ATOM 4624 N N . GLY A 1 645 ? -29.657 4.162 19.602 1.00 93.75 645 GLY A N 1
ATOM 4625 C CA . GLY A 1 645 ? -29.267 3.293 18.493 1.00 93.75 645 GLY A CA 1
ATOM 4626 C C . GLY A 1 645 ? -27.795 2.884 18.567 1.00 93.75 645 GLY A C 1
ATOM 4627 O O . GLY A 1 645 ? -27.498 1.695 18.482 1.00 93.75 645 GLY A O 1
ATOM 4628 N N . ARG A 1 646 ? -26.888 3.839 18.818 1.00 94.75 646 ARG A N 1
ATOM 4629 C CA . ARG A 1 646 ? -25.444 3.587 18.980 1.00 94.75 646 ARG A CA 1
ATOM 4630 C C . ARG A 1 646 ? -25.157 2.590 20.107 1.00 94.75 646 ARG A C 1
ATOM 4632 O O . ARG A 1 646 ? -24.476 1.592 19.881 1.00 94.75 646 ARG A O 1
ATOM 4639 N N . LEU A 1 647 ? -25.735 2.807 21.291 1.00 96.25 647 LEU A N 1
ATOM 4640 C CA . LEU A 1 647 ? -25.587 1.894 22.432 1.00 96.25 647 LEU A CA 1
ATOM 4641 C C . LEU A 1 647 ? -26.186 0.512 22.152 1.00 96.25 647 LEU A C 1
ATOM 4643 O O . LEU A 1 647 ? -25.618 -0.497 22.561 1.00 96.25 647 LEU A O 1
ATOM 4647 N N . HIS A 1 648 ? -27.310 0.450 21.433 1.00 95.25 648 HIS A N 1
ATOM 4648 C CA . HIS A 1 648 ? -27.915 -0.822 21.050 1.00 95.25 648 HIS A CA 1
ATOM 4649 C C . HIS A 1 648 ? -27.027 -1.617 20.089 1.00 95.25 648 HIS A C 1
ATOM 4651 O O . HIS A 1 648 ? -26.878 -2.821 20.277 1.00 95.25 648 HIS A O 1
ATOM 4657 N N . VAL A 1 649 ? -26.407 -0.958 19.104 1.00 94.69 649 VAL A N 1
ATOM 4658 C CA . VAL A 1 649 ? -25.452 -1.600 18.187 1.00 94.69 649 VAL A CA 1
ATOM 4659 C C . VAL A 1 649 ? -24.240 -2.126 18.954 1.00 94.69 649 VAL A C 1
ATOM 4661 O O . VAL A 1 649 ? -23.881 -3.286 18.778 1.00 94.69 649 VAL A O 1
ATOM 4664 N N . LEU A 1 650 ? -23.647 -1.331 19.853 1.00 95.69 650 LEU A N 1
ATOM 4665 C CA . LEU A 1 650 ? -22.523 -1.792 20.679 1.00 95.69 650 LEU A CA 1
ATOM 4666 C C . LEU A 1 650 ? -22.904 -2.991 21.547 1.00 95.69 650 LEU A C 1
ATOM 4668 O O . LEU A 1 650 ? -22.167 -3.970 21.602 1.00 95.69 650 LEU A O 1
ATOM 4672 N N . LEU A 1 651 ? -24.081 -2.946 22.171 1.00 95.06 651 LEU A N 1
ATOM 4673 C CA . LEU A 1 651 ? -24.601 -4.056 22.957 1.00 95.06 651 LEU A CA 1
ATOM 4674 C C . LEU A 1 651 ? -24.818 -5.310 22.098 1.00 95.06 651 LEU A C 1
ATOM 4676 O O . LEU A 1 651 ? -24.457 -6.401 22.524 1.00 95.06 651 LEU A O 1
ATOM 4680 N N . ALA A 1 652 ? -25.353 -5.165 20.885 1.00 92.94 652 ALA A N 1
ATOM 4681 C CA . ALA A 1 652 ? -25.523 -6.278 19.954 1.00 92.94 652 ALA A CA 1
ATOM 4682 C C . ALA A 1 652 ? -24.177 -6.894 19.536 1.00 92.94 652 ALA A C 1
ATOM 4684 O O . ALA A 1 652 ? -24.064 -8.113 19.468 1.00 92.94 652 ALA A O 1
ATOM 4685 N N . LEU A 1 653 ? -23.136 -6.077 19.337 1.00 93.06 653 LEU A N 1
ATOM 4686 C CA . LEU A 1 653 ? -21.783 -6.550 19.014 1.00 93.06 653 LEU A CA 1
ATOM 4687 C C . LEU A 1 653 ? -21.098 -7.300 20.166 1.00 93.06 653 LEU A C 1
ATOM 4689 O O . LEU A 1 653 ? -20.118 -8.006 19.930 1.00 93.06 653 LEU A O 1
ATOM 4693 N N . CYS A 1 654 ? -21.605 -7.176 21.393 1.00 92.88 654 CYS A N 1
ATOM 4694 C CA . CYS A 1 654 ? -21.156 -7.990 22.517 1.00 92.88 654 CYS A CA 1
ATOM 4695 C C . CYS A 1 654 ? -21.728 -9.416 22.494 1.00 92.88 654 CYS A C 1
ATOM 4697 O O . CYS A 1 654 ? -21.144 -10.309 23.115 1.00 92.88 654 CYS A O 1
ATOM 4699 N N . ALA A 1 655 ? -22.850 -9.648 21.805 1.00 87.12 655 ALA A N 1
ATOM 4700 C CA . ALA A 1 655 ? -23.421 -10.983 21.704 1.00 87.12 655 ALA A CA 1
ATOM 4701 C C . ALA A 1 655 ? -22.499 -11.892 20.872 1.00 87.12 655 ALA A C 1
ATOM 4703 O O . ALA A 1 655 ? -21.942 -11.433 19.871 1.00 87.12 655 ALA A O 1
ATOM 4704 N N . PRO A 1 656 ? -22.307 -13.157 21.271 1.00 75.94 656 PRO A N 1
ATOM 4705 C CA . PRO A 1 656 ? -21.628 -14.147 20.443 1.00 75.94 656 PRO A CA 1
ATOM 4706 C C . PRO A 1 656 ? -22.394 -14.415 19.149 1.00 75.94 656 PRO A C 1
ATOM 4708 O O . PRO A 1 656 ? -23.623 -14.365 19.097 1.00 75.94 656 PRO A O 1
ATOM 4711 N N . SER A 1 657 ? -21.629 -14.681 18.096 1.00 68.44 657 SER A N 1
ATOM 4712 C CA . SER A 1 657 ? -22.156 -14.987 16.770 1.00 68.44 657 SER A CA 1
ATOM 4713 C C . SER A 1 657 ? -22.834 -16.342 16.757 1.00 68.44 657 SER A C 1
ATOM 4715 O O . SER A 1 657 ? -22.267 -17.315 17.236 1.00 68.44 657 SER A O 1
ATOM 4717 N N . THR A 1 658 ? -24.004 -16.436 16.139 1.00 58.41 658 THR A N 1
ATOM 4718 C CA . THR A 1 658 ? -24.554 -17.719 15.702 1.00 58.41 658 THR A CA 1
ATOM 4719 C C . THR A 1 658 ? -24.096 -17.925 14.265 1.00 58.41 658 THR A C 1
ATOM 4721 O O . THR A 1 658 ? -24.724 -17.379 13.358 1.00 58.41 658 THR A O 1
ATOM 4724 N N . SER A 1 659 ? -22.985 -18.628 14.041 1.00 53.09 659 SER A N 1
ATOM 4725 C CA . SER A 1 659 ? -22.576 -18.980 12.677 1.00 53.09 659 SER A CA 1
ATOM 4726 C C . SER A 1 659 ? -23.716 -19.763 12.029 1.00 53.09 659 SER A C 1
ATOM 4728 O O . SER A 1 659 ? -24.139 -20.807 12.535 1.00 53.09 659 SER A O 1
ATOM 4730 N N . SER A 1 660 ? -24.287 -19.229 10.953 1.00 48.75 660 SER A N 1
ATOM 4731 C CA . SER A 1 660 ? -25.243 -19.956 10.125 1.00 48.75 660 SER A CA 1
ATOM 4732 C C . SER A 1 660 ? -24.459 -20.920 9.242 1.00 48.75 660 SER A C 1
ATOM 4734 O O . SER A 1 660 ? -24.290 -20.681 8.053 1.00 48.75 660 SER A O 1
ATOM 4736 N N . SER A 1 661 ? -23.947 -21.995 9.836 1.00 48.44 661 SER A N 1
ATOM 4737 C CA . SER A 1 661 ? -23.646 -23.210 9.090 1.00 48.44 661 SER A CA 1
ATOM 4738 C C . SER A 1 661 ? -24.989 -23.867 8.772 1.00 48.44 661 SER A C 1
ATOM 4740 O O . SER A 1 661 ? -25.456 -24.738 9.507 1.00 48.44 661 SER A O 1
ATOM 4742 N N . ASP A 1 662 ? -25.669 -23.371 7.740 1.00 46.59 662 ASP A N 1
ATOM 4743 C CA . ASP A 1 662 ? -26.583 -24.243 7.014 1.00 46.59 662 ASP A CA 1
ATOM 4744 C C . ASP A 1 662 ? -25.687 -25.286 6.350 1.00 46.59 662 ASP A C 1
ATOM 4746 O O . ASP A 1 662 ? -24.964 -24.994 5.402 1.00 46.59 662 ASP A O 1
ATOM 4750 N N . GLU A 1 663 ? -25.689 -26.485 6.926 1.00 48.03 663 GLU A N 1
ATOM 4751 C CA . GLU A 1 663 ? -25.142 -27.711 6.356 1.00 48.03 663 GLU A CA 1
ATOM 4752 C C . GLU A 1 663 ? -25.887 -28.031 5.046 1.00 48.03 663 GLU A C 1
ATOM 4754 O O . GLU A 1 663 ? -26.714 -28.940 4.972 1.00 48.03 663 GLU A O 1
ATOM 4759 N N . HIS A 1 664 ? -25.643 -27.256 3.989 1.00 48.12 664 HIS A N 1
ATOM 4760 C CA . HIS A 1 664 ? -25.831 -27.750 2.634 1.00 48.12 664 HIS A CA 1
ATOM 4761 C C . HIS A 1 664 ? -24.561 -28.500 2.248 1.00 48.12 664 HIS A C 1
ATOM 4763 O O . HIS A 1 664 ? -23.617 -27.954 1.683 1.00 48.12 664 HIS A O 1
ATOM 4769 N N . ASP A 1 665 ? -24.552 -29.775 2.634 1.00 44.50 665 ASP A N 1
ATOM 4770 C CA . ASP A 1 665 ? -23.598 -30.776 2.182 1.00 44.50 665 ASP A CA 1
ATOM 4771 C C . ASP A 1 665 ? -23.461 -30.729 0.650 1.00 44.50 665 ASP A C 1
ATOM 4773 O O . ASP A 1 665 ? -24.384 -31.088 -0.084 1.00 44.50 665 ASP A O 1
ATOM 4777 N N . GLY A 1 666 ? -22.274 -30.339 0.179 1.00 46.84 666 GLY A N 1
ATOM 4778 C CA . GLY A 1 666 ? -21.784 -30.662 -1.162 1.00 46.84 666 GLY A CA 1
ATOM 4779 C C . GLY A 1 666 ? -21.674 -29.496 -2.143 1.00 46.84 666 GLY A C 1
ATOM 4780 O O . GLY A 1 666 ? -22.463 -29.425 -3.074 1.00 46.84 666 GLY A O 1
ATOM 4781 N N . ASP A 1 667 ? -20.689 -28.612 -1.940 1.00 44.62 667 ASP A N 1
ATOM 4782 C CA . ASP A 1 667 ? -19.772 -28.060 -2.975 1.00 44.62 667 ASP A CA 1
ATOM 4783 C C . ASP A 1 667 ? -19.013 -26.805 -2.467 1.00 44.62 667 ASP A C 1
ATOM 4785 O O . ASP A 1 667 ? -18.781 -25.832 -3.186 1.00 44.62 667 ASP A O 1
ATOM 4789 N N . GLU A 1 668 ? -18.585 -26.796 -1.200 1.00 46.56 668 GLU A N 1
ATOM 4790 C CA . GLU A 1 668 ? -17.871 -25.660 -0.606 1.00 46.56 668 GLU A CA 1
ATOM 4791 C C . GLU A 1 668 ? -16.350 -25.765 -0.774 1.00 46.56 668 GLU A C 1
ATOM 4793 O O . GLU A 1 668 ? -15.657 -26.411 0.014 1.00 46.56 668 GLU A O 1
ATOM 4798 N N . GLN A 1 669 ? -15.797 -25.054 -1.765 1.00 42.88 669 GLN A N 1
ATOM 4799 C CA . GLN A 1 669 ? -14.393 -24.627 -1.686 1.00 42.88 669 GLN A CA 1
ATOM 4800 C C . GLN A 1 669 ? -14.046 -23.294 -2.377 1.00 42.88 669 GLN A C 1
ATOM 4802 O O . GLN A 1 669 ? -12.862 -23.010 -2.550 1.00 42.88 669 GLN A O 1
ATOM 4807 N N . ALA A 1 670 ? -15.018 -22.444 -2.744 1.00 42.38 670 ALA A N 1
ATOM 4808 C CA . ALA A 1 670 ? -14.707 -21.204 -3.477 1.00 42.38 670 ALA A CA 1
ATOM 4809 C C . ALA A 1 670 ? -15.325 -19.888 -2.958 1.00 42.38 670 ALA A C 1
ATOM 4811 O O . ALA A 1 670 ? -14.719 -18.849 -3.203 1.00 42.38 670 ALA A O 1
ATOM 4812 N N . ASP A 1 671 ? -16.425 -19.883 -2.196 1.00 42.53 671 ASP A N 1
ATOM 4813 C CA . ASP A 1 671 ? -17.179 -18.638 -1.927 1.00 42.53 671 ASP A CA 1
ATOM 4814 C C . ASP A 1 671 ? -17.198 -18.194 -0.446 1.00 42.53 671 ASP A C 1
ATOM 4816 O O . ASP A 1 671 ? -18.160 -17.608 0.045 1.00 42.53 671 ASP A O 1
ATOM 4820 N N . ALA A 1 672 ? -16.097 -18.408 0.281 1.00 45.84 672 ALA A N 1
ATOM 4821 C CA . ALA A 1 672 ? -15.957 -18.027 1.696 1.00 45.84 672 ALA A CA 1
ATOM 4822 C C . ALA A 1 672 ? -15.844 -16.502 1.967 1.00 45.84 672 ALA A C 1
ATOM 4824 O O . ALA A 1 672 ? -15.693 -16.090 3.116 1.00 45.84 672 ALA A O 1
ATOM 4825 N N . GLU A 1 673 ? -15.903 -15.636 0.948 1.00 48.69 673 GLU A N 1
ATOM 4826 C CA . GLU A 1 673 ? -15.644 -14.192 1.104 1.00 48.69 673 GLU A CA 1
ATOM 4827 C C . GLU A 1 673 ? -16.901 -13.307 1.229 1.00 48.69 673 GLU A C 1
ATOM 4829 O O . GLU A 1 673 ? -16.776 -12.115 1.511 1.00 48.69 673 G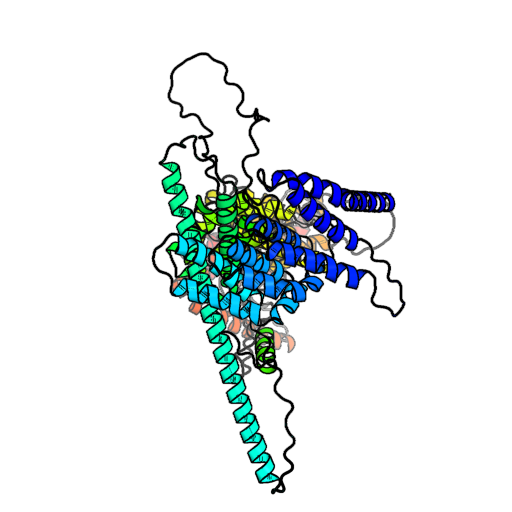LU A O 1
ATOM 4834 N N . GLN A 1 674 ? -18.117 -13.854 1.099 1.00 45.47 674 GLN A N 1
ATOM 4835 C CA . GLN A 1 674 ? -19.372 -13.082 1.218 1.00 45.47 674 GLN A CA 1
ATOM 4836 C C . GLN A 1 674 ? -20.223 -13.456 2.445 1.00 45.47 674 GLN A C 1
ATOM 4838 O O . GLN A 1 674 ? -21.452 -13.434 2.402 1.00 45.47 674 GLN A O 1
ATOM 4843 N N . GLY A 1 675 ? -19.566 -13.750 3.572 1.00 46.12 675 GLY A N 1
ATOM 4844 C CA . GLY A 1 675 ? -20.223 -13.999 4.858 1.00 46.12 675 GLY A CA 1
ATOM 4845 C C . GLY A 1 675 ? -21.128 -12.838 5.292 1.00 46.12 675 GLY A C 1
ATOM 4846 O O . GLY A 1 675 ? -20.696 -11.690 5.429 1.00 46.12 675 GLY A O 1
ATOM 4847 N N . THR A 1 676 ? -22.408 -13.144 5.499 1.00 45.06 676 THR A N 1
ATOM 4848 C CA . THR A 1 676 ? -23.464 -12.195 5.862 1.00 45.06 676 THR A CA 1
ATOM 4849 C C . THR A 1 676 ? -23.210 -11.483 7.199 1.00 45.06 676 THR A C 1
ATOM 4851 O O . THR A 1 676 ? -22.588 -12.005 8.119 1.00 45.06 676 THR A O 1
ATOM 4854 N N . ALA A 1 677 ? -23.732 -10.259 7.300 1.00 47.97 677 ALA A N 1
ATOM 4855 C CA . ALA A 1 677 ? -23.319 -9.165 8.183 1.00 47.97 677 ALA A CA 1
ATOM 4856 C C . ALA A 1 677 ? -23.438 -9.342 9.721 1.00 47.97 677 ALA A C 1
ATOM 4858 O O . ALA A 1 677 ? -23.279 -8.346 10.439 1.00 47.97 677 ALA A O 1
ATOM 4859 N N . THR A 1 678 ? -23.694 -10.536 10.260 1.00 52.03 678 THR A N 1
ATOM 4860 C CA . THR A 1 678 ? -24.066 -10.726 11.679 1.00 52.03 678 THR A CA 1
ATOM 4861 C C . THR A 1 678 ? -22.996 -11.344 12.580 1.00 52.03 678 THR A C 1
ATOM 4863 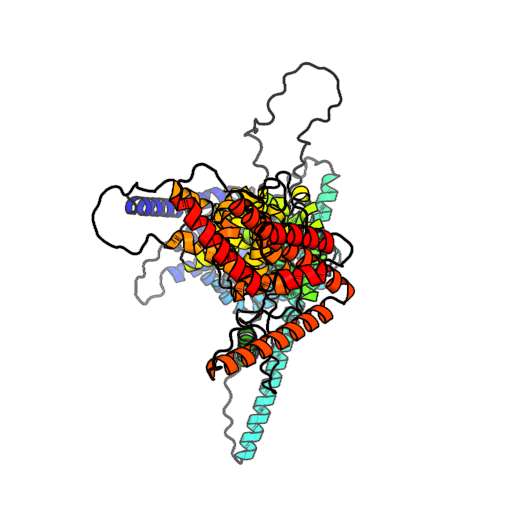O O . THR A 1 678 ? -23.221 -11.422 13.785 1.00 52.03 678 THR A O 1
ATOM 4866 N N . GLU A 1 679 ? -21.820 -11.723 12.071 1.00 60.97 679 GLU A N 1
ATOM 4867 C CA . GLU A 1 679 ? -20.812 -12.399 12.902 1.00 60.97 679 GLU A CA 1
ATOM 4868 C C . GLU A 1 679 ? -19.835 -11.440 13.630 1.00 60.97 679 GLU A C 1
ATOM 4870 O O . GLU A 1 679 ? -18.853 -10.945 13.065 1.00 60.97 679 GLU A O 1
ATOM 4875 N N . SER A 1 680 ? -20.049 -11.206 14.930 1.00 72.31 680 SER A N 1
ATOM 4876 C CA . SER A 1 680 ? -19.073 -10.603 15.851 1.00 72.31 680 SER A CA 1
ATOM 4877 C C . SER A 1 680 ? -17.897 -11.564 16.154 1.00 72.31 680 SER A C 1
ATOM 4879 O O . SER A 1 680 ? -18.071 -12.718 16.549 1.00 72.31 680 SER A O 1
ATOM 4881 N N . THR A 1 681 ? -16.645 -11.121 15.961 1.00 84.81 681 THR A N 1
ATOM 4882 C CA . THR A 1 681 ? -15.475 -11.866 16.490 1.00 84.81 681 THR A CA 1
ATOM 4883 C C . THR A 1 681 ? -15.415 -11.755 18.010 1.00 84.81 681 THR A C 1
ATOM 4885 O O . THR A 1 681 ? -15.873 -10.762 18.580 1.00 84.81 681 THR A O 1
ATOM 4888 N N . LEU A 1 682 ? -14.723 -12.689 18.663 1.00 86.06 682 LEU A N 1
ATOM 4889 C CA . LEU A 1 682 ? -14.310 -12.552 20.060 1.00 86.06 682 LEU A CA 1
ATOM 4890 C C . LEU A 1 682 ? -13.646 -11.195 20.362 1.00 86.06 682 LEU A C 1
ATOM 4892 O O . LEU A 1 682 ? -13.942 -10.545 21.363 1.00 86.06 682 LEU A O 1
ATOM 4896 N N . GLN A 1 683 ? -12.777 -10.726 19.466 1.00 88.62 683 GLN A N 1
ATOM 4897 C CA . GLN A 1 683 ? -12.086 -9.445 19.617 1.00 88.62 683 GLN A CA 1
ATOM 4898 C C . GLN A 1 683 ? -13.038 -8.251 19.445 1.00 88.62 683 GLN A C 1
ATOM 4900 O O . GLN A 1 683 ? -12.913 -7.259 20.157 1.00 88.62 683 GLN A O 1
ATOM 4905 N N . THR A 1 684 ? -14.038 -8.365 18.566 1.00 91.81 684 THR A N 1
ATOM 4906 C CA . THR A 1 684 ? -15.120 -7.384 18.408 1.00 91.81 684 THR A CA 1
ATOM 4907 C C . THR A 1 684 ? -15.946 -7.304 19.686 1.00 91.81 684 THR A C 1
ATOM 4909 O O . THR A 1 684 ? -16.216 -6.200 20.147 1.00 91.81 684 THR A O 1
ATOM 4912 N N . ARG A 1 685 ? -16.289 -8.446 20.301 1.00 92.44 685 ARG A N 1
ATOM 4913 C CA . ARG A 1 685 ? -17.011 -8.495 21.586 1.00 92.44 685 ARG A CA 1
ATOM 4914 C C . ARG A 1 685 ? -16.210 -7.842 22.705 1.00 92.44 685 ARG A C 1
ATOM 4916 O O . ARG A 1 685 ? -16.756 -7.063 23.486 1.00 92.44 685 ARG A O 1
ATOM 4923 N N . LEU A 1 686 ? -14.909 -8.128 22.779 1.00 92.12 686 LEU A N 1
ATOM 4924 C CA . LEU A 1 686 ? -14.013 -7.468 23.725 1.00 92.12 686 LEU A CA 1
ATOM 4925 C C . LEU A 1 686 ? -14.031 -5.953 23.499 1.00 92.12 686 LEU A C 1
ATOM 4927 O O . LEU A 1 686 ? -14.364 -5.207 24.417 1.00 92.12 686 LEU A O 1
ATOM 4931 N N . ALA A 1 687 ? -13.733 -5.484 22.289 1.00 93.88 687 ALA A N 1
ATOM 4932 C CA . ALA A 1 687 ? -13.709 -4.056 21.982 1.00 93.88 687 ALA A CA 1
ATOM 4933 C C . ALA A 1 687 ? -15.056 -3.373 22.293 1.00 93.88 687 ALA A C 1
ATOM 4935 O O . ALA A 1 687 ? -15.084 -2.343 22.967 1.00 93.88 687 ALA A O 1
ATOM 4936 N N . ALA A 1 688 ? -16.172 -3.988 21.887 1.00 95.81 688 ALA A N 1
ATOM 4937 C CA . ALA A 1 688 ? -17.519 -3.463 22.096 1.00 95.81 688 ALA A CA 1
ATOM 4938 C C . ALA A 1 688 ? -17.881 -3.386 23.582 1.00 95.81 688 ALA A C 1
ATOM 4940 O O . ALA A 1 688 ? -18.375 -2.356 24.037 1.00 95.81 688 ALA A O 1
ATOM 4941 N N . SER A 1 689 ? -17.579 -4.430 24.358 1.00 95.00 689 SER A N 1
ATOM 4942 C CA . SER A 1 689 ? -17.822 -4.436 25.807 1.00 95.00 689 SER A CA 1
ATOM 4943 C C . SER A 1 689 ? -16.945 -3.425 26.549 1.00 95.00 689 SER A C 1
ATOM 4945 O O . SER A 1 689 ? -17.406 -2.829 27.518 1.00 95.00 689 SER A O 1
ATOM 4947 N N . GLY A 1 690 ? -15.718 -3.171 26.079 1.00 94.62 690 GLY A N 1
ATOM 4948 C CA . GLY A 1 690 ? -14.838 -2.135 26.631 1.00 94.62 690 GLY A CA 1
ATOM 4949 C C . GLY A 1 690 ? -15.360 -0.720 26.369 1.00 94.62 690 GLY A C 1
ATOM 4950 O O . GLY A 1 690 ? -15.458 0.091 27.294 1.00 94.62 690 GLY A O 1
ATOM 4951 N N . ALA A 1 691 ? -15.770 -0.447 25.126 1.00 96.38 691 ALA A N 1
ATOM 4952 C CA . ALA A 1 691 ? -16.400 0.818 24.758 1.00 96.38 691 ALA A CA 1
ATOM 4953 C C . ALA A 1 691 ? -17.704 1.033 25.542 1.00 96.38 691 ALA A C 1
ATOM 4955 O O . ALA A 1 691 ? -17.913 2.096 26.121 1.00 96.38 691 ALA A O 1
ATOM 4956 N N . LEU A 1 692 ? -18.552 0.003 25.631 1.00 96.69 692 LEU A N 1
ATOM 4957 C CA . LEU A 1 692 ? -19.814 0.058 26.364 1.00 96.69 692 LEU A CA 1
ATOM 4958 C C . LEU A 1 692 ? -19.596 0.314 27.862 1.00 96.69 692 LEU A C 1
ATOM 4960 O O . LEU A 1 692 ? -20.258 1.183 28.417 1.00 96.69 692 LEU A O 1
ATOM 4964 N N . ALA A 1 693 ? -18.656 -0.384 28.505 1.00 95.00 693 ALA A N 1
ATOM 4965 C CA . ALA A 1 693 ? -18.329 -0.156 29.913 1.00 95.00 693 ALA A CA 1
ATOM 4966 C C . ALA A 1 693 ? -17.861 1.289 30.166 1.00 95.00 693 ALA A C 1
ATOM 4968 O O . ALA A 1 693 ? -18.297 1.914 31.127 1.00 95.00 693 ALA A O 1
ATOM 4969 N N . THR A 1 694 ? -17.041 1.844 29.265 1.00 95.50 694 THR A N 1
ATOM 4970 C CA . THR A 1 694 ? -16.583 3.243 29.345 1.00 95.50 694 THR A CA 1
ATOM 4971 C C . THR A 1 694 ? -17.756 4.217 29.224 1.00 95.50 694 THR A C 1
ATOM 4973 O O . THR A 1 694 ? -17.901 5.117 30.050 1.00 95.50 694 THR A O 1
ATOM 4976 N N . LEU A 1 695 ? -18.631 4.021 28.232 1.00 97.19 695 LEU A N 1
ATOM 4977 C CA . LEU A 1 695 ? -19.787 4.891 27.995 1.00 97.19 695 LEU A CA 1
ATOM 4978 C C . LEU A 1 695 ? -20.820 4.825 29.127 1.00 97.19 695 LEU A C 1
ATOM 4980 O O . LEU A 1 695 ? -21.447 5.836 29.427 1.00 97.19 695 LEU A O 1
ATOM 4984 N N . LEU A 1 696 ? -20.993 3.669 29.773 1.00 97.12 696 LEU A N 1
ATOM 4985 C CA . LEU A 1 696 ? -21.963 3.491 30.860 1.00 97.12 696 LEU A CA 1
ATOM 4986 C C . LEU A 1 696 ? -21.572 4.179 32.170 1.00 97.12 696 LEU A C 1
ATOM 4988 O O . LEU A 1 696 ? -22.418 4.282 33.052 1.00 97.12 696 LEU A O 1
ATOM 4992 N N . SER A 1 697 ? -20.361 4.731 32.278 1.00 95.50 697 SER A N 1
ATOM 4993 C CA . SER A 1 697 ? -20.044 5.687 33.350 1.00 95.50 697 SER A CA 1
ATOM 4994 C C . SER A 1 697 ? -20.939 6.939 33.311 1.00 95.50 697 SER A C 1
ATOM 4996 O O . SER A 1 697 ? -21.136 7.586 34.338 1.00 95.50 697 SER A O 1
ATOM 4998 N N . SER A 1 698 ? -21.538 7.240 32.152 1.00 96.50 698 SER A N 1
ATOM 4999 C CA . SER A 1 698 ? -22.526 8.300 31.977 1.00 96.50 698 SER A CA 1
ATOM 5000 C C . SER A 1 698 ? -23.931 7.885 32.457 1.00 96.50 698 SER A C 1
ATOM 5002 O O . SER A 1 698 ? -24.464 6.855 32.011 1.00 96.50 698 SER A O 1
ATOM 5004 N N . PRO A 1 699 ? -24.611 8.719 33.268 1.00 94.88 699 PRO A N 1
ATOM 5005 C CA . PRO A 1 699 ? -26.022 8.536 33.616 1.00 94.88 699 PRO A CA 1
ATOM 5006 C C . PRO A 1 699 ? -26.950 8.491 32.391 1.00 94.88 699 PRO A C 1
ATOM 5008 O O . PRO A 1 699 ? -27.884 7.681 32.345 1.00 94.88 699 PRO A O 1
ATOM 5011 N N . SER A 1 700 ? -26.680 9.313 31.372 1.00 95.25 700 SER A N 1
ATOM 5012 C CA . SER A 1 700 ? -27.448 9.358 30.122 1.00 95.25 700 SER A CA 1
ATOM 5013 C C . SER A 1 700 ? -27.359 8.037 29.364 1.00 95.25 700 SER A C 1
ATOM 5015 O O . SER A 1 700 ? -28.384 7.492 28.934 1.00 95.25 700 SER A O 1
ATOM 5017 N N . ALA A 1 701 ? -26.158 7.453 29.287 1.00 96.69 701 ALA A N 1
ATOM 5018 C CA . ALA A 1 701 ? -25.970 6.145 28.668 1.00 96.69 701 ALA A CA 1
ATOM 5019 C C . ALA A 1 701 ? -26.743 5.048 29.415 1.00 96.69 701 ALA A C 1
ATOM 5021 O O . ALA A 1 701 ? -27.452 4.260 28.782 1.00 96.69 701 ALA A O 1
ATOM 5022 N N . CYS A 1 702 ? -26.666 5.022 30.752 1.00 96.12 702 CYS A N 1
ATOM 5023 C CA . CYS A 1 702 ? -27.405 4.064 31.581 1.00 96.12 702 CYS A CA 1
ATOM 5024 C C . CYS A 1 702 ? -28.924 4.171 31.373 1.00 96.12 702 CYS A C 1
ATOM 5026 O O . CYS A 1 702 ? -29.597 3.159 31.152 1.00 96.12 702 CYS A O 1
ATOM 5028 N N . SER A 1 703 ? -29.463 5.393 31.373 1.00 94.38 703 SER A N 1
ATOM 5029 C CA . SER A 1 703 ? -30.881 5.661 31.104 1.00 94.38 703 SER A CA 1
ATOM 5030 C C . SER A 1 703 ? -31.321 5.107 29.744 1.00 94.38 703 SER A C 1
ATOM 5032 O O . SER A 1 703 ? -32.307 4.365 29.630 1.00 94.38 703 SER A O 1
ATOM 5034 N N . ARG A 1 704 ? -30.550 5.404 28.690 1.00 94.81 704 ARG A N 1
ATOM 5035 C CA . ARG A 1 704 ? -30.846 4.949 27.324 1.00 94.81 704 ARG A CA 1
ATOM 5036 C C . ARG A 1 704 ? -30.724 3.440 27.182 1.00 94.81 704 ARG A C 1
ATOM 5038 O O . ARG A 1 704 ? -31.595 2.843 26.541 1.00 94.81 704 ARG A O 1
ATOM 5045 N N . LEU A 1 705 ? -29.724 2.823 27.810 1.00 94.88 705 LEU A N 1
ATOM 5046 C CA . LEU A 1 705 ? -29.563 1.372 27.848 1.00 94.88 705 LEU A CA 1
ATOM 5047 C C . LEU A 1 705 ? -30.789 0.705 28.491 1.00 94.88 705 LEU A C 1
ATOM 5049 O O . LEU A 1 705 ? -31.400 -0.176 27.891 1.00 94.88 705 LEU A O 1
ATOM 5053 N N . LEU A 1 706 ? -31.238 1.187 29.654 1.00 93.12 706 LEU A N 1
ATOM 5054 C CA . LEU A 1 706 ? -32.427 0.669 30.351 1.00 93.12 706 LEU A CA 1
ATOM 5055 C C . LEU A 1 706 ? -33.737 0.901 29.574 1.00 93.12 706 LEU A C 1
ATOM 5057 O O . LEU A 1 706 ? -34.739 0.196 29.764 1.00 93.12 706 LEU A O 1
ATOM 5061 N N . SER A 1 707 ? -33.743 1.856 28.642 1.00 92.62 707 SER A N 1
ATOM 5062 C CA . SER A 1 707 ? -34.859 2.081 27.719 1.00 92.62 707 SER A CA 1
ATOM 5063 C C . SER A 1 707 ? -34.953 1.033 26.593 1.00 92.62 707 SER A C 1
ATOM 5065 O O . SER A 1 707 ? -35.969 0.995 25.886 1.00 92.62 707 SER A O 1
ATOM 5067 N N . LEU A 1 708 ? -33.936 0.180 26.409 1.00 92.50 708 LEU A N 1
ATOM 5068 C CA . LEU A 1 708 ? -33.956 -0.935 25.454 1.00 92.50 708 LEU A CA 1
ATOM 5069 C C . LEU A 1 708 ? -34.920 -2.051 25.897 1.00 92.50 708 LEU A C 1
ATOM 5071 O O . LEU A 1 708 ? -35.517 -2.013 26.981 1.00 92.50 708 LEU A O 1
ATOM 5075 N N . ARG A 1 709 ? -35.133 -3.035 25.016 1.00 89.50 709 ARG A N 1
ATOM 5076 C CA . ARG A 1 709 ? -35.929 -4.232 25.326 1.00 89.50 709 ARG A CA 1
ATOM 5077 C C . ARG A 1 709 ? -35.163 -5.114 26.317 1.00 89.50 709 ARG A C 1
ATOM 5079 O O . ARG A 1 709 ? -33.936 -5.131 26.310 1.00 89.50 709 ARG A O 1
ATOM 5086 N N . ALA A 1 710 ? -35.886 -5.863 27.151 1.00 84.81 710 ALA A N 1
ATOM 5087 C CA . ALA A 1 710 ? -35.266 -6.767 28.124 1.00 84.81 710 ALA A CA 1
ATOM 5088 C C . ALA A 1 710 ? -34.374 -7.827 27.446 1.00 84.81 710 ALA A C 1
ATOM 5090 O O . ALA A 1 710 ? -33.311 -8.142 27.966 1.00 84.81 710 ALA A O 1
ATOM 5091 N N . SER A 1 711 ? -34.747 -8.288 26.246 1.00 82.88 711 SER A N 1
ATOM 5092 C CA . SER A 1 711 ? -33.940 -9.209 25.435 1.00 82.88 711 SER A CA 1
ATOM 5093 C C . SER A 1 711 ? -32.581 -8.629 25.030 1.00 82.88 711 SER A C 1
ATOM 5095 O O . SER A 1 711 ? -31.581 -9.339 25.064 1.00 82.88 711 SER A O 1
ATOM 5097 N N . SER A 1 712 ? -32.505 -7.330 24.723 1.00 88.38 712 SER A N 1
ATOM 5098 C CA . SER A 1 712 ? -31.225 -6.658 24.467 1.00 88.38 712 SER A CA 1
ATOM 5099 C C . SER A 1 712 ? -30.360 -6.641 25.732 1.00 88.38 712 SER A C 1
ATOM 5101 O O . SER A 1 712 ? -29.177 -6.955 25.678 1.00 88.38 712 SER A O 1
ATOM 5103 N N . LEU A 1 713 ? -30.952 -6.333 26.893 1.00 87.94 713 LEU A N 1
ATOM 5104 C CA . LEU A 1 713 ? -30.237 -6.306 28.178 1.00 87.94 713 LEU A CA 1
ATOM 5105 C C . LEU A 1 713 ? -29.742 -7.691 28.616 1.00 87.94 713 LEU A C 1
ATOM 5107 O O . LEU A 1 713 ? -28.723 -7.778 29.300 1.00 87.94 713 LEU A O 1
ATOM 5111 N N . ALA A 1 714 ? -30.413 -8.769 28.203 1.00 87.44 714 ALA A N 1
ATOM 5112 C CA . ALA A 1 714 ? -29.969 -10.137 28.464 1.00 87.44 714 ALA A CA 1
ATOM 5113 C C . ALA A 1 714 ? -28.601 -10.449 27.826 1.00 87.44 714 ALA A C 1
ATOM 5115 O O . ALA A 1 714 ? -27.914 -11.364 28.270 1.00 87.44 714 ALA A O 1
ATOM 5116 N N . ILE A 1 715 ? -28.155 -9.672 26.828 1.00 89.44 715 ILE A N 1
ATOM 5117 C CA . ILE A 1 715 ? -26.801 -9.803 26.271 1.00 89.44 715 ILE A CA 1
ATOM 5118 C C . ILE A 1 715 ? -25.737 -9.524 27.345 1.00 89.44 715 ILE A C 1
ATOM 5120 O O . ILE A 1 715 ? -24.759 -10.259 27.423 1.00 89.44 715 ILE A O 1
ATOM 5124 N N . LEU A 1 716 ? -25.938 -8.532 28.225 1.00 86.88 716 LEU A N 1
ATOM 5125 C CA . LEU A 1 716 ? -24.997 -8.270 29.323 1.00 86.88 716 LEU A CA 1
ATOM 5126 C C . LEU A 1 716 ? -24.966 -9.418 30.336 1.00 86.88 716 LEU A C 1
ATOM 5128 O O . LEU A 1 716 ? -23.885 -9.787 30.788 1.00 86.88 716 LEU A O 1
ATOM 5132 N N . ALA A 1 717 ? -26.122 -10.005 30.666 1.00 86.75 717 ALA A N 1
ATOM 5133 C CA . ALA A 1 717 ? -26.171 -11.183 31.535 1.00 86.75 717 ALA A CA 1
ATOM 5134 C C . ALA A 1 717 ? -25.388 -12.347 30.933 1.00 86.75 717 ALA A C 1
ATOM 5136 O O . ALA A 1 717 ? -24.566 -12.931 31.628 1.00 86.75 717 ALA A O 1
ATOM 5137 N N . ARG A 1 718 ? -25.572 -12.615 29.635 1.00 85.69 718 ARG A N 1
ATOM 5138 C CA . ARG A 1 718 ? -24.858 -13.685 28.926 1.00 85.69 718 ARG A CA 1
ATOM 5139 C C . ARG A 1 718 ? -23.354 -13.447 28.813 1.00 85.69 718 ARG A C 1
ATOM 5141 O O . ARG A 1 718 ? -22.585 -14.395 28.890 1.00 85.69 718 ARG A O 1
ATOM 5148 N N . LEU A 1 719 ? -22.911 -12.193 28.687 1.00 85.50 719 LEU A N 1
ATOM 5149 C CA . LEU A 1 719 ? -21.481 -11.865 28.746 1.00 85.50 719 LEU A CA 1
ATOM 5150 C C . LEU A 1 719 ? -20.851 -12.212 30.100 1.00 85.50 719 LEU A C 1
ATOM 5152 O O . LEU A 1 719 ? -19.692 -12.623 30.149 1.00 85.50 719 LEU A O 1
ATOM 5156 N N . LEU A 1 720 ? -21.592 -12.003 31.192 1.00 86.62 720 LEU A N 1
ATOM 5157 C CA . LEU A 1 720 ? -21.136 -12.336 32.539 1.00 86.62 720 LEU A CA 1
ATOM 5158 C C . LEU A 1 720 ? -21.232 -13.847 32.798 1.00 86.62 720 LEU A C 1
ATOM 5160 O O . LEU A 1 720 ? -20.315 -14.458 33.348 1.00 86.62 720 LEU A O 1
ATOM 5164 N N . GLU A 1 721 ? -22.336 -14.446 32.368 1.00 84.81 721 GLU A N 1
ATOM 5165 C CA . GLU A 1 721 ? -22.654 -15.850 32.553 1.00 84.81 721 GLU A CA 1
ATOM 5166 C C . GLU A 1 721 ? -23.416 -16.404 31.337 1.00 84.81 721 GLU A C 1
ATOM 5168 O O . GLU A 1 721 ? -24.637 -16.246 31.249 1.00 84.81 721 GLU A O 1
ATOM 5173 N N . PRO A 1 722 ? -22.733 -17.107 30.415 1.00 78.81 722 PRO A N 1
ATOM 5174 C CA . PRO A 1 722 ? -23.366 -17.655 29.214 1.00 78.81 722 PRO A CA 1
ATOM 5175 C C . PRO A 1 722 ? -24.474 -18.675 29.512 1.00 78.81 722 PRO A C 1
ATOM 5177 O O . PRO A 1 722 ? -25.316 -18.950 28.660 1.00 78.81 722 PRO A O 1
ATOM 5180 N N . THR A 1 723 ? -24.474 -19.270 30.711 1.00 74.56 723 THR A N 1
ATOM 5181 C CA . THR A 1 723 ? -25.456 -20.288 31.116 1.00 74.56 723 THR A CA 1
ATOM 5182 C C . THR A 1 723 ? -26.769 -19.711 31.644 1.00 74.56 723 THR A C 1
ATOM 5184 O O . THR A 1 723 ? -27.729 -20.463 31.819 1.00 74.56 723 THR A O 1
ATOM 5187 N N . VAL A 1 724 ? -26.842 -18.398 31.874 1.00 77.25 724 VAL A N 1
ATOM 5188 C CA . VAL A 1 724 ? -28.036 -17.761 32.431 1.00 77.25 724 VAL A CA 1
ATOM 5189 C C . VAL A 1 724 ? -29.104 -17.605 31.360 1.00 77.25 724 VAL A C 1
ATOM 5191 O O . VAL A 1 724 ? -28.947 -16.872 30.383 1.00 77.25 724 VAL A O 1
ATOM 5194 N N . GLU A 1 725 ? -30.226 -18.287 31.575 1.00 67.69 725 GLU A N 1
ATOM 5195 C CA . GLU A 1 725 ? -31.397 -18.152 30.722 1.00 67.69 725 GLU A CA 1
ATOM 5196 C C . GLU A 1 725 ? -32.133 -16.840 31.040 1.00 67.69 725 GLU A C 1
ATOM 5198 O O . GLU A 1 725 ? -32.390 -16.548 32.217 1.00 67.69 725 GLU A O 1
ATOM 5203 N N . PRO A 1 726 ? -32.511 -16.033 30.028 1.00 64.00 726 PRO A N 1
ATOM 5204 C CA . PRO A 1 726 ? -33.445 -14.941 30.245 1.00 64.00 726 PRO A CA 1
ATOM 5205 C C . PRO A 1 726 ? -34.735 -15.521 30.826 1.00 64.00 726 PRO A C 1
ATOM 5207 O O . PRO A 1 726 ? -35.328 -16.453 30.284 1.00 64.00 726 PRO A O 1
ATOM 5210 N N . ARG A 1 727 ? -35.160 -14.983 31.970 1.00 65.50 727 ARG A N 1
ATOM 5211 C CA . ARG A 1 727 ? -36.358 -15.450 32.661 1.00 65.50 727 ARG A CA 1
ATOM 5212 C C . ARG A 1 727 ? -37.565 -14.923 31.894 1.00 65.50 727 ARG A C 1
ATOM 5214 O O . ARG A 1 727 ? -38.044 -13.819 32.165 1.00 65.50 727 ARG A O 1
ATOM 5221 N N . GLU A 1 728 ? -38.039 -15.694 30.919 1.00 56.81 728 GLU A N 1
ATOM 5222 C CA . GLU A 1 728 ? -39.332 -15.433 30.297 1.00 56.81 728 GLU A CA 1
ATOM 5223 C C . GLU A 1 728 ? -40.372 -15.317 31.410 1.00 56.81 728 GLU A C 1
ATOM 5225 O O . GLU A 1 728 ? -40.379 -16.092 32.373 1.00 56.81 728 GLU A O 1
ATOM 5230 N N . ARG A 1 729 ? -41.173 -14.247 31.361 1.00 53.19 729 ARG A N 1
ATOM 5231 C CA . ARG A 1 729 ? -42.100 -13.902 32.440 1.00 53.19 729 ARG A CA 1
ATOM 5232 C C . ARG A 1 729 ? -42.936 -15.133 32.778 1.00 53.19 729 ARG A C 1
ATOM 5234 O O . ARG A 1 729 ? -43.760 -15.552 31.977 1.00 53.19 729 ARG A O 1
ATOM 5241 N N . ALA A 1 730 ? -42.761 -15.645 33.994 1.00 44.28 730 ALA A N 1
ATOM 5242 C CA . ALA A 1 730 ? -43.519 -16.747 34.578 1.00 44.28 730 ALA A CA 1
ATOM 5243 C C . ALA A 1 730 ? -44.980 -16.346 34.883 1.00 44.28 730 ALA A C 1
ATOM 5245 O O . ALA A 1 730 ? -45.461 -16.476 36.006 1.00 44.28 730 ALA A O 1
ATOM 5246 N N . GLY A 1 731 ? -45.680 -15.797 33.892 1.00 50.97 731 GLY A N 1
ATOM 5247 C CA . GLY A 1 731 ? -47.113 -15.567 33.908 1.00 50.97 731 GLY A CA 1
ATOM 5248 C C . GLY A 1 731 ? -47.766 -16.606 33.015 1.00 50.97 731 GLY A C 1
ATOM 5249 O O . GLY A 1 731 ? -47.725 -16.470 31.800 1.00 50.97 731 GLY A O 1
ATOM 5250 N N . ALA A 1 732 ? -48.358 -17.631 33.625 1.00 43.50 732 ALA A N 1
ATOM 5251 C CA . ALA A 1 732 ? -49.152 -18.656 32.962 1.00 43.50 732 ALA A CA 1
ATOM 5252 C C . ALA A 1 732 ? -50.267 -18.024 32.106 1.00 43.50 732 ALA A C 1
ATOM 5254 O O . ALA A 1 732 ? -51.351 -17.702 32.593 1.00 43.50 732 ALA A O 1
ATOM 5255 N N . ARG A 1 733 ? -49.999 -17.825 30.818 1.00 52.94 733 ARG A N 1
ATOM 5256 C CA . ARG A 1 733 ? -51.006 -17.606 29.783 1.00 52.94 733 ARG A CA 1
ATOM 5257 C C . ARG A 1 733 ? -50.737 -18.601 28.668 1.00 52.94 733 ARG A C 1
ATOM 5259 O O . ARG A 1 733 ? -49.603 -19.004 28.451 1.00 52.94 733 ARG A O 1
ATOM 5266 N N . VAL A 1 734 ? -51.832 -19.055 28.070 1.00 51.44 734 VAL A N 1
ATOM 5267 C CA . VAL A 1 734 ? -51.894 -20.042 26.991 1.00 51.44 734 VAL A CA 1
ATOM 5268 C C . VAL A 1 734 ? -50.820 -19.726 25.956 1.00 51.44 734 VAL A C 1
ATOM 5270 O O . VAL A 1 734 ? -50.913 -18.690 25.300 1.00 51.44 734 VAL A O 1
ATOM 5273 N N . ARG A 1 735 ? -49.824 -20.614 25.848 1.00 53.41 735 ARG A N 1
ATOM 5274 C CA . ARG A 1 735 ? -48.766 -20.504 24.850 1.00 53.41 735 ARG A CA 1
ATOM 5275 C C . ARG A 1 735 ? -49.405 -20.530 23.475 1.00 53.41 735 ARG A C 1
ATOM 5277 O O . ARG A 1 735 ? -50.081 -21.495 23.118 1.00 53.41 735 ARG A O 1
ATOM 5284 N N . THR A 1 736 ? -49.272 -19.435 22.745 1.00 72.50 736 THR A N 1
ATOM 5285 C CA . THR A 1 736 ? -49.663 -19.399 21.337 1.00 72.50 736 THR A CA 1
ATOM 5286 C C . THR A 1 736 ? -48.618 -20.168 20.524 1.00 72.50 736 THR A C 1
ATOM 5288 O O . THR A 1 736 ? -47.474 -20.294 20.953 1.00 72.50 736 THR A O 1
ATOM 5291 N N . LEU A 1 737 ? -48.984 -20.706 19.356 1.00 72.00 737 LEU A N 1
ATOM 5292 C CA . LEU A 1 737 ? -48.030 -21.404 18.475 1.00 72.00 737 LEU A CA 1
ATOM 5293 C C . LEU A 1 737 ? -46.807 -20.527 18.133 1.00 72.00 737 LEU A C 1
ATOM 5295 O O . LEU A 1 737 ? -45.703 -21.040 17.995 1.00 72.00 737 LEU A O 1
ATOM 5299 N N . GLU A 1 738 ? -46.990 -19.204 18.095 1.00 72.38 738 GLU A N 1
ATOM 5300 C CA . GLU A 1 738 ? -45.917 -18.219 17.913 1.00 72.38 738 GLU A CA 1
ATOM 5301 C C . GLU A 1 738 ? -44.893 -18.233 19.067 1.00 72.38 738 GLU A C 1
ATOM 5303 O O . GLU A 1 738 ? -43.697 -18.064 18.835 1.00 72.38 738 GLU A O 1
ATOM 5308 N N . GLU A 1 739 ? -45.327 -18.480 20.309 1.00 73.81 739 GLU A N 1
ATOM 5309 C CA . GLU A 1 739 ? -44.432 -18.591 21.471 1.00 73.81 739 GLU A CA 1
ATOM 5310 C C . GLU A 1 739 ? -43.616 -19.890 21.434 1.00 73.81 739 GLU A C 1
ATOM 5312 O O . GLU A 1 739 ? -42.432 -19.877 21.763 1.00 73.81 739 GLU A O 1
ATOM 5317 N N . GLU A 1 740 ? -44.196 -21.004 20.973 1.00 78.31 740 GLU A N 1
ATOM 5318 C CA . GLU A 1 740 ? -43.452 -22.263 20.811 1.00 78.31 740 GLU A CA 1
ATOM 5319 C C . GLU A 1 740 ? -42.411 -22.189 19.685 1.00 78.31 740 GLU A C 1
ATOM 5321 O O . GLU A 1 740 ? -41.317 -22.750 19.808 1.00 78.31 740 GLU A O 1
ATOM 5326 N N . GLU A 1 741 ? -42.724 -21.493 18.588 1.00 79.56 741 GLU A N 1
ATOM 5327 C CA . GLU A 1 741 ? -41.756 -21.213 17.523 1.00 79.56 741 GLU A CA 1
ATOM 5328 C C . GLU A 1 741 ? -40.640 -20.282 18.008 1.00 79.56 741 GLU A C 1
ATOM 5330 O O . GLU A 1 741 ? -39.468 -20.552 17.738 1.00 79.56 741 GLU A O 1
ATOM 5335 N N . SER A 1 742 ? -40.975 -19.253 18.794 1.00 72.19 742 SER A N 1
ATOM 5336 C CA . SER A 1 742 ? -39.995 -18.368 19.434 1.00 72.19 742 SER A CA 1
ATOM 5337 C C . SER A 1 742 ? -39.075 -19.130 20.397 1.00 72.19 742 SER A C 1
ATOM 5339 O O . SER A 1 742 ? -37.855 -18.993 20.306 1.00 72.19 742 SER A O 1
ATOM 5341 N N . GLU A 1 743 ? -39.618 -19.995 21.267 1.00 75.75 743 GLU A N 1
ATOM 5342 C CA . GLU A 1 743 ? -38.821 -20.833 22.182 1.00 75.75 743 GLU A CA 1
ATOM 5343 C C . GLU A 1 743 ? -37.870 -21.768 21.411 1.00 75.75 743 GLU A C 1
ATOM 5345 O O . GLU A 1 743 ? -36.722 -21.979 21.818 1.00 75.75 743 GLU A O 1
ATOM 5350 N N . LYS A 1 744 ? -38.322 -22.340 20.284 1.00 79.44 744 LYS A N 1
ATOM 5351 C CA . LYS A 1 744 ? -37.477 -23.181 19.417 1.00 79.44 744 LYS A CA 1
ATOM 5352 C C . LYS A 1 744 ? -36.363 -22.375 18.754 1.00 79.44 744 LYS A C 1
ATOM 5354 O O . LYS A 1 744 ? -35.215 -22.818 18.786 1.00 79.44 744 LYS A O 1
ATOM 5359 N N . GLN A 1 745 ? -36.680 -21.208 18.195 1.00 74.44 745 GLN A N 1
ATOM 5360 C CA . GLN A 1 745 ? -35.687 -20.315 17.591 1.00 74.44 745 GLN A CA 1
ATOM 5361 C C . GLN A 1 745 ? -34.649 -19.863 18.622 1.00 74.44 745 GLN A C 1
ATOM 5363 O O . GLN A 1 745 ? -33.453 -19.850 18.331 1.00 74.44 745 GLN A O 1
ATOM 5368 N N . GLU A 1 746 ? -35.073 -19.560 19.849 1.00 72.06 746 GLU A N 1
ATOM 5369 C CA . GLU A 1 746 ? -34.158 -19.157 20.913 1.00 72.06 746 GLU A CA 1
ATOM 5370 C C . GLU A 1 746 ? -33.257 -20.312 21.368 1.00 72.06 746 GLU A C 1
ATOM 5372 O O . GLU A 1 746 ? -32.048 -20.126 21.508 1.00 72.06 746 GLU A O 1
ATOM 5377 N N . LYS A 1 747 ? -33.797 -21.527 21.543 1.00 78.62 747 LYS A N 1
ATOM 5378 C CA . LYS A 1 747 ? -32.982 -22.717 21.853 1.00 78.62 747 LYS A CA 1
ATOM 5379 C C . LYS A 1 747 ? -31.943 -22.997 20.770 1.00 78.62 747 LYS A C 1
ATOM 5381 O O . LYS A 1 747 ? -30.785 -23.241 21.102 1.00 78.62 747 LYS A O 1
ATOM 5386 N N . GLN A 1 748 ? -32.332 -22.904 19.498 1.00 76.94 748 GLN A N 1
ATOM 5387 C CA . GLN A 1 748 ? -31.405 -23.045 18.373 1.00 76.94 748 GLN A CA 1
ATOM 5388 C C . GLN A 1 748 ? -30.333 -21.950 18.381 1.00 76.94 748 GLN A C 1
ATOM 5390 O O . GLN A 1 748 ? -29.154 -22.245 18.196 1.00 76.94 748 GLN A O 1
ATOM 5395 N N . ALA A 1 749 ? -30.707 -20.695 18.646 1.00 72.38 749 ALA A N 1
ATOM 5396 C CA . ALA A 1 749 ? -29.747 -19.601 18.763 1.00 72.38 749 ALA A CA 1
ATOM 5397 C C . ALA A 1 749 ? -28.733 -19.843 19.898 1.00 72.38 749 ALA A C 1
ATOM 5399 O O . ALA A 1 749 ? -27.543 -19.600 19.711 1.00 72.38 749 ALA A O 1
ATOM 5400 N N . ARG A 1 750 ? -29.175 -20.386 21.041 1.00 71.38 750 ARG A N 1
ATOM 5401 C CA . ARG A 1 750 ? -28.307 -20.729 22.186 1.00 71.38 750 ARG A CA 1
ATOM 5402 C C . ARG A 1 750 ? -27.335 -21.864 21.874 1.00 71.38 750 ARG A C 1
ATOM 5404 O O . ARG A 1 750 ? -26.171 -21.805 22.262 1.00 71.38 750 ARG A O 1
ATOM 5411 N N . GLU A 1 751 ? -27.806 -22.914 21.207 1.00 78.94 751 GLU A N 1
ATOM 5412 C CA . GLU A 1 751 ? -26.946 -24.028 20.800 1.00 78.94 751 GLU A CA 1
ATOM 5413 C C . GLU A 1 751 ? -25.868 -23.550 19.823 1.00 78.94 751 GLU A C 1
ATOM 5415 O O . GLU A 1 751 ? -24.684 -23.820 20.031 1.00 78.94 751 GLU A O 1
ATOM 5420 N N . LYS A 1 752 ? -26.252 -22.723 18.844 1.00 72.94 752 LYS A N 1
ATOM 5421 C CA . LYS A 1 752 ? -25.311 -22.072 17.922 1.00 72.94 752 LYS A CA 1
ATOM 5422 C C . LYS A 1 752 ? -24.304 -21.174 18.647 1.00 72.94 752 LYS A C 1
ATOM 5424 O O . LYS A 1 752 ? -23.119 -21.220 18.337 1.00 72.94 752 LYS A O 1
ATOM 5429 N N . GLU A 1 753 ? -24.744 -20.400 19.637 1.00 70.56 753 GLU A N 1
ATOM 5430 C CA . GLU A 1 753 ? -23.871 -19.575 20.487 1.00 70.56 753 GLU A CA 1
ATOM 5431 C C . GLU A 1 753 ? -22.836 -20.426 21.245 1.00 70.56 753 GLU A C 1
ATOM 5433 O O . GLU A 1 753 ? -21.648 -20.098 21.236 1.00 70.56 753 GLU A O 1
ATOM 5438 N N . ARG A 1 754 ? -23.244 -21.562 21.829 1.00 77.75 754 ARG A N 1
ATOM 5439 C CA . ARG A 1 754 ? -22.313 -22.496 22.492 1.00 77.75 754 ARG A CA 1
ATOM 5440 C C . ARG A 1 754 ? -21.284 -23.079 21.524 1.00 77.75 754 ARG A C 1
ATOM 5442 O O . ARG A 1 754 ? -20.117 -23.210 21.893 1.00 77.75 754 ARG A O 1
ATOM 5449 N N . LEU A 1 755 ? -21.701 -23.420 20.305 1.00 78.31 755 LEU A N 1
ATOM 5450 C CA . LEU A 1 755 ? -20.808 -23.936 19.265 1.00 78.31 755 LEU A CA 1
ATOM 5451 C C . LEU A 1 755 ? -19.806 -22.874 18.801 1.00 78.31 755 LEU A C 1
ATOM 5453 O O . LEU A 1 755 ? -18.616 -23.168 18.697 1.00 78.31 755 LEU A O 1
ATOM 5457 N N . ALA A 1 756 ? -20.248 -21.632 18.606 1.00 71.25 756 ALA A N 1
ATOM 5458 C CA . ALA A 1 756 ? -19.362 -20.530 18.245 1.00 71.25 756 ALA A CA 1
ATOM 5459 C C . ALA A 1 756 ? -18.322 -20.243 19.339 1.00 71.25 756 ALA A C 1
ATOM 5461 O O . ALA A 1 756 ? -17.143 -20.059 19.040 1.00 71.25 756 ALA A O 1
ATOM 5462 N N . GLU A 1 757 ? -18.716 -20.280 20.616 1.00 72.56 757 GLU A N 1
ATOM 5463 C CA . GLU A 1 757 ? -17.757 -20.147 21.718 1.00 72.56 757 GLU A CA 1
ATOM 5464 C C . GLU A 1 757 ? -16.780 -21.326 21.807 1.00 72.56 757 GLU A C 1
ATOM 5466 O O . GLU A 1 757 ? -15.625 -21.129 22.193 1.00 72.56 757 GLU A O 1
ATOM 5471 N N . ALA A 1 758 ? -17.211 -22.541 21.459 1.00 78.25 758 ALA A N 1
ATOM 5472 C CA . ALA A 1 758 ? -16.329 -23.702 21.379 1.00 78.25 758 ALA A CA 1
ATOM 5473 C C . ALA A 1 758 ? -15.331 -23.579 20.215 1.00 78.25 758 ALA A C 1
ATOM 5475 O O . ALA A 1 758 ? -14.156 -23.901 20.385 1.00 78.25 758 ALA A O 1
ATOM 5476 N N . HIS A 1 759 ? -15.765 -23.054 19.069 1.00 77.06 759 HIS A N 1
ATOM 5477 C CA . HIS A 1 759 ? -14.896 -22.770 17.929 1.00 77.06 759 HIS A CA 1
ATOM 5478 C C . HIS A 1 759 ? -13.855 -21.689 18.265 1.00 77.06 759 HIS A C 1
ATOM 5480 O O . HIS A 1 759 ? -12.655 -21.886 18.055 1.00 77.06 759 HIS A O 1
ATOM 5486 N N . ASP A 1 760 ? -14.288 -20.577 18.871 1.00 71.94 760 ASP A N 1
ATOM 5487 C CA . ASP A 1 760 ? -13.374 -19.552 19.386 1.00 71.94 760 ASP A CA 1
ATOM 5488 C C . ASP A 1 760 ? -12.375 -20.180 20.377 1.00 71.94 760 ASP A C 1
ATOM 5490 O O . ASP A 1 760 ? -11.171 -19.918 20.290 1.00 71.94 760 ASP A O 1
ATOM 5494 N N . ALA A 1 761 ? -12.853 -21.079 21.252 1.00 75.00 761 ALA A N 1
ATOM 5495 C CA . ALA A 1 761 ? -12.023 -21.774 22.231 1.00 75.00 761 ALA A CA 1
ATOM 5496 C C . ALA A 1 761 ? -10.922 -22.635 21.596 1.00 75.00 761 ALA A C 1
ATOM 5498 O O . ALA A 1 761 ? -9.768 -22.594 22.031 1.00 75.00 761 ALA A O 1
ATOM 5499 N N . GLN A 1 762 ? -11.276 -23.379 20.547 1.00 77.75 762 GLN A N 1
ATOM 5500 C CA . GLN A 1 762 ? -10.341 -24.206 19.786 1.00 77.75 762 GLN A CA 1
ATOM 5501 C C . GLN A 1 762 ? -9.296 -23.357 19.052 1.00 77.75 762 GLN A C 1
ATOM 5503 O O . GLN A 1 762 ? -8.125 -23.727 19.026 1.00 77.75 762 GLN A O 1
ATOM 5508 N N . SER A 1 763 ? -9.692 -22.205 18.500 1.00 75.25 763 SER A N 1
ATOM 5509 C CA . SER A 1 763 ? -8.797 -21.351 17.705 1.00 75.25 763 SER A CA 1
ATOM 5510 C C . SER A 1 763 ? -7.714 -20.636 18.525 1.00 75.25 763 SER A C 1
ATOM 5512 O O . SER A 1 763 ? -6.588 -20.480 18.057 1.00 75.25 763 SER A O 1
ATOM 5514 N N . ALA A 1 764 ? -8.032 -20.207 19.750 1.00 74.50 764 ALA A N 1
ATOM 5515 C CA . ALA A 1 764 ? -7.126 -19.418 20.589 1.00 74.50 764 ALA A CA 1
ATOM 5516 C C . ALA A 1 764 ? -6.378 -20.249 21.651 1.00 74.50 764 ALA A C 1
ATOM 5518 O O . ALA A 1 764 ? -5.418 -19.760 22.243 1.00 74.50 764 ALA A O 1
ATOM 5519 N N . GLY A 1 765 ? -6.785 -21.499 21.887 1.00 84.88 765 GLY A N 1
ATOM 5520 C CA . GLY A 1 765 ? -6.262 -22.341 22.963 1.00 84.88 765 GLY A CA 1
ATOM 5521 C C . GLY A 1 765 ? -6.921 -22.042 24.315 1.00 84.88 765 GLY A C 1
ATOM 5522 O O . GLY A 1 765 ? -7.241 -20.898 24.646 1.00 84.88 765 GLY A O 1
ATOM 5523 N N . GLU A 1 766 ? -7.119 -23.085 25.127 1.00 83.06 766 GLU A N 1
ATOM 5524 C CA . GLU A 1 766 ? -7.953 -23.023 26.339 1.00 83.06 766 GLU A CA 1
ATOM 5525 C C . GLU A 1 766 ? -7.505 -21.952 27.347 1.00 83.06 766 GLU A C 1
ATOM 5527 O O . GLU A 1 766 ? -8.336 -21.197 27.851 1.00 83.06 766 GLU A O 1
ATOM 5532 N N . ALA A 1 767 ? -6.197 -21.820 27.595 1.00 84.38 767 ALA A N 1
ATOM 5533 C CA . ALA A 1 767 ? -5.664 -20.858 28.564 1.00 84.38 767 ALA A CA 1
ATOM 5534 C C . ALA A 1 767 ? -5.863 -19.393 28.129 1.00 84.38 767 ALA A C 1
ATOM 5536 O O . ALA A 1 767 ? -6.242 -18.540 28.935 1.00 84.38 767 ALA A O 1
ATOM 5537 N N . GLN A 1 768 ? -5.643 -19.087 26.845 1.00 84.50 768 GLN A N 1
ATOM 5538 C CA . GLN A 1 768 ? -5.885 -17.746 26.305 1.00 84.50 768 GLN A CA 1
ATOM 5539 C C . GLN A 1 768 ? -7.380 -17.410 26.351 1.00 84.50 768 GLN A C 1
ATOM 5541 O O . GLN A 1 768 ? -7.767 -16.280 26.645 1.00 84.50 768 GLN A O 1
ATOM 5546 N N . MET A 1 769 ? -8.227 -18.407 26.116 1.00 84.06 769 MET A N 1
ATOM 5547 C CA . MET A 1 769 ? -9.678 -18.251 26.129 1.00 84.06 769 MET A CA 1
ATOM 5548 C C . MET A 1 769 ? -10.245 -18.052 27.524 1.00 84.06 769 MET A C 1
ATOM 5550 O O . MET A 1 769 ? -11.188 -17.280 27.685 1.00 84.06 769 MET A O 1
ATOM 5554 N N . GLU A 1 770 ? -9.659 -18.671 28.546 1.00 87.25 770 GLU A N 1
ATOM 5555 C CA . GLU A 1 770 ? -10.007 -18.380 29.935 1.00 87.25 770 GLU A CA 1
ATOM 5556 C C . GLU A 1 770 ? -9.699 -16.920 30.299 1.00 87.25 770 GLU A C 1
ATOM 5558 O O . GLU A 1 770 ? -10.551 -16.242 30.877 1.00 87.25 770 GLU A O 1
ATOM 5563 N N . HIS A 1 771 ? -8.539 -16.396 29.883 1.00 88.19 771 HIS A N 1
ATOM 5564 C CA . HIS A 1 771 ? -8.203 -14.980 30.070 1.00 88.19 771 HIS A CA 1
ATOM 5565 C C . HIS A 1 771 ? -9.203 -14.063 29.359 1.00 88.19 771 HIS A C 1
ATOM 5567 O O . HIS A 1 771 ? -9.719 -13.117 29.951 1.00 88.19 771 HIS A O 1
ATOM 5573 N N . VAL A 1 772 ? -9.530 -14.360 28.100 1.00 87.19 772 VAL A N 1
ATOM 5574 C CA . VAL A 1 772 ? -10.498 -13.559 27.342 1.00 87.19 772 VAL A CA 1
ATOM 5575 C C . VAL A 1 772 ? -11.894 -13.612 27.972 1.00 87.19 772 VAL A C 1
ATOM 5577 O O . VAL A 1 772 ? -12.560 -12.581 28.082 1.00 87.19 772 VAL A O 1
ATOM 5580 N N . ARG A 1 773 ? -12.343 -14.786 28.431 1.00 87.31 773 ARG A N 1
ATOM 5581 C CA . ARG A 1 773 ? -13.613 -14.926 29.162 1.00 87.31 773 ARG A CA 1
ATOM 5582 C C . ARG A 1 773 ? -13.599 -14.093 30.437 1.00 87.31 773 ARG A C 1
ATOM 5584 O O . ARG A 1 773 ? -14.574 -13.396 30.706 1.00 87.31 773 ARG A O 1
ATOM 5591 N N . ARG A 1 774 ? -12.501 -14.120 31.196 1.00 89.06 774 ARG A N 1
ATOM 5592 C CA . ARG A 1 774 ? -12.336 -13.280 32.38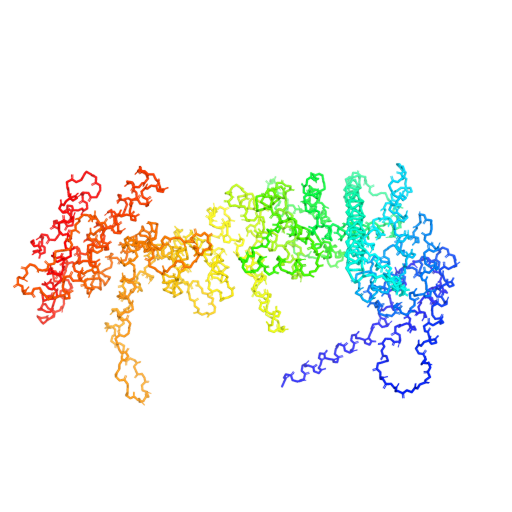8 1.00 89.06 774 ARG A CA 1
ATOM 5593 C C . ARG A 1 774 ? -12.453 -11.792 32.045 1.00 89.06 774 ARG A C 1
ATOM 5595 O O . ARG A 1 774 ? -13.173 -11.083 32.744 1.00 89.06 774 ARG A O 1
ATOM 5602 N N . ASP A 1 775 ? -11.827 -11.334 30.964 1.00 89.75 775 ASP A N 1
ATOM 5603 C CA . ASP A 1 775 ? -11.901 -9.932 30.528 1.00 89.75 775 ASP A CA 1
ATOM 5604 C C . ASP A 1 775 ? -13.319 -9.519 30.111 1.00 89.75 775 ASP A C 1
ATOM 5606 O O . ASP A 1 775 ? -13.784 -8.438 30.481 1.00 89.75 775 ASP A O 1
ATOM 5610 N N . LEU A 1 776 ? -14.030 -10.378 29.370 1.00 90.19 776 LEU A N 1
ATOM 5611 C CA . LEU A 1 776 ? -15.431 -10.146 29.002 1.00 90.19 776 LEU A CA 1
ATOM 5612 C C . LEU A 1 776 ? -16.326 -10.051 30.242 1.00 90.19 776 LEU A C 1
ATOM 5614 O O . LEU A 1 776 ? -17.125 -9.119 30.346 1.00 90.19 776 LEU A O 1
ATOM 5618 N N . ARG A 1 777 ? -16.151 -10.963 31.207 1.00 90.00 777 ARG A N 1
ATOM 5619 C CA . ARG A 1 777 ? -16.891 -10.952 32.478 1.00 90.00 777 ARG A CA 1
ATOM 5620 C C . ARG A 1 777 ? -16.617 -9.695 33.285 1.00 90.00 777 ARG A C 1
ATOM 5622 O O . ARG A 1 777 ? -17.555 -9.093 33.794 1.00 90.00 777 ARG A O 1
ATOM 5629 N N . LEU A 1 778 ? -15.357 -9.272 33.369 1.00 89.19 778 LEU A N 1
ATOM 5630 C CA . LEU A 1 778 ? -14.974 -8.053 34.078 1.00 89.19 778 LEU A CA 1
ATOM 5631 C C . LEU A 1 778 ? -15.653 -6.818 33.466 1.00 89.19 778 LEU A C 1
ATOM 5633 O O . LEU A 1 778 ? -16.223 -6.004 34.189 1.00 89.19 778 LEU A O 1
ATOM 5637 N N . ARG A 1 779 ? -15.665 -6.708 32.131 1.00 92.31 779 ARG A N 1
ATOM 5638 C CA . ARG A 1 779 ? -16.332 -5.604 31.413 1.00 92.31 779 ARG A CA 1
ATOM 5639 C C . ARG A 1 779 ? -17.851 -5.650 31.571 1.00 92.31 779 ARG A C 1
ATOM 5641 O O . ARG A 1 779 ? -18.477 -4.607 31.749 1.00 92.31 779 ARG A O 1
ATOM 5648 N N . ALA A 1 780 ? -18.444 -6.843 31.556 1.00 90.56 780 ALA A N 1
ATOM 5649 C CA . ALA A 1 780 ? -19.870 -7.028 31.813 1.00 90.56 780 ALA A CA 1
ATOM 5650 C C . ALA A 1 780 ? -20.246 -6.640 33.251 1.00 90.56 780 ALA A C 1
ATOM 5652 O O . ALA A 1 780 ? -21.214 -5.908 33.449 1.00 90.56 780 ALA A O 1
ATOM 5653 N N . ALA A 1 781 ? -19.454 -7.060 34.242 1.00 87.50 781 ALA A N 1
ATOM 5654 C CA . ALA A 1 781 ? -19.636 -6.684 35.641 1.00 87.50 781 ALA A CA 1
ATOM 5655 C C . ALA A 1 781 ? -19.492 -5.167 35.841 1.00 87.50 781 ALA A C 1
ATOM 5657 O O . ALA A 1 781 ? -20.313 -4.573 36.535 1.00 87.50 781 ALA A O 1
ATOM 5658 N N . ALA A 1 782 ? -18.521 -4.525 35.181 1.00 91.00 782 ALA A N 1
ATOM 5659 C CA . ALA A 1 782 ? -18.366 -3.068 35.186 1.00 91.00 782 ALA A CA 1
ATOM 5660 C C . ALA A 1 782 ? -19.609 -2.357 34.634 1.00 91.00 782 ALA A C 1
ATOM 5662 O O . ALA A 1 782 ? -20.176 -1.492 35.299 1.00 91.00 782 ALA A O 1
ATOM 5663 N N . ALA A 1 783 ? -20.085 -2.780 33.458 1.00 92.75 783 ALA A N 1
ATOM 5664 C CA . ALA A 1 783 ? -21.294 -2.246 32.839 1.00 92.75 783 ALA A CA 1
ATOM 5665 C C . ALA A 1 783 ? -22.530 -2.398 33.747 1.00 92.75 783 ALA A C 1
ATOM 5667 O O . ALA A 1 783 ? -23.288 -1.444 33.931 1.00 92.75 783 ALA A O 1
ATOM 5668 N N . MET A 1 784 ? -22.723 -3.578 34.350 1.00 90.81 784 MET A N 1
ATOM 5669 C CA . MET A 1 784 ? -23.821 -3.812 35.296 1.00 90.81 784 MET A CA 1
ATOM 5670 C C . MET A 1 784 ? -23.672 -2.989 36.577 1.00 90.81 784 MET A C 1
ATOM 5672 O O . MET A 1 784 ? -24.674 -2.493 37.089 1.00 90.81 784 MET A O 1
ATOM 5676 N N . GLY A 1 785 ? -22.446 -2.819 37.077 1.00 89.69 785 GLY A N 1
ATOM 5677 C CA . GLY A 1 785 ? -22.130 -1.986 38.234 1.00 89.69 785 GLY A CA 1
ATOM 5678 C C . GLY A 1 785 ? -22.518 -0.526 38.011 1.00 89.69 785 GLY A C 1
ATOM 5679 O O . GLY A 1 785 ? -23.237 0.036 38.833 1.00 89.69 785 GLY A O 1
ATOM 5680 N N . CYS A 1 786 ? -22.151 0.064 36.868 1.00 93.12 786 CYS A N 1
ATOM 5681 C CA . CYS A 1 786 ? -22.560 1.427 36.508 1.00 93.12 786 CYS A CA 1
ATOM 5682 C C . CYS A 1 786 ? -24.087 1.577 36.455 1.00 93.12 786 CYS A C 1
ATOM 5684 O O . CYS A 1 786 ? -24.648 2.528 36.999 1.00 93.12 786 CYS A O 1
ATOM 5686 N N . VAL A 1 787 ? -24.784 0.598 35.873 1.00 92.00 787 VAL A N 1
ATOM 5687 C CA . VAL A 1 787 ? -26.253 0.588 35.841 1.00 92.00 787 VAL A CA 1
ATOM 5688 C C . VAL A 1 787 ? -26.841 0.468 37.252 1.00 92.00 787 VAL A C 1
ATOM 5690 O O . VAL A 1 787 ? -27.802 1.169 37.573 1.00 92.00 787 VAL A O 1
ATOM 5693 N N . ALA A 1 788 ? -26.259 -0.364 38.120 1.00 88.06 788 ALA A N 1
ATOM 5694 C CA . ALA A 1 788 ? -26.674 -0.487 39.516 1.00 88.06 788 ALA A CA 1
ATOM 5695 C C . ALA A 1 788 ? -26.506 0.845 40.264 1.00 88.06 788 ALA A C 1
ATOM 5697 O O . ALA A 1 788 ? -27.459 1.322 40.884 1.00 88.06 788 ALA A O 1
ATOM 5698 N N . GLN A 1 789 ? -25.338 1.483 40.132 1.00 90.44 789 GLN A N 1
ATOM 5699 C CA . GLN A 1 789 ? -25.046 2.801 40.706 1.00 90.44 789 GLN A CA 1
ATOM 5700 C C . GLN A 1 789 ? -26.040 3.858 40.209 1.00 90.44 789 GLN A C 1
ATOM 5702 O O . GLN A 1 789 ? -26.611 4.585 41.020 1.00 90.44 789 GLN A O 1
ATOM 5707 N N . TYR A 1 790 ? -26.333 3.888 38.907 1.00 93.19 790 TYR A N 1
ATOM 5708 C CA . TYR A 1 790 ? -27.324 4.795 38.327 1.00 93.19 790 TYR A CA 1
ATOM 5709 C C . TYR A 1 790 ? -28.729 4.579 38.911 1.00 93.19 790 TYR A C 1
ATOM 5711 O O . TYR A 1 790 ? -29.403 5.534 39.303 1.00 93.19 790 TYR A O 1
ATOM 5719 N N . THR A 1 791 ? -29.177 3.325 39.038 1.00 88.31 791 THR A N 1
ATOM 5720 C CA . THR A 1 791 ? -30.486 3.037 39.653 1.00 88.31 791 THR A CA 1
ATOM 5721 C C . THR A 1 791 ? -30.540 3.403 41.139 1.00 88.31 791 THR A C 1
ATOM 5723 O O . THR A 1 791 ? -31.584 3.851 41.618 1.00 88.31 791 THR A O 1
ATOM 5726 N N . ALA A 1 792 ? -29.425 3.264 41.864 1.00 88.12 792 ALA A N 1
ATOM 5727 C CA . ALA A 1 792 ? -29.315 3.682 43.259 1.00 88.12 792 ALA A CA 1
ATOM 5728 C C . ALA A 1 792 ? -29.355 5.211 43.391 1.00 88.12 792 ALA A C 1
ATOM 5730 O O . ALA A 1 792 ? -30.083 5.730 44.239 1.00 88.12 792 ALA A O 1
ATOM 5731 N N . TRP A 1 793 ? -28.652 5.924 42.509 1.00 90.56 793 TRP A N 1
ATOM 5732 C CA . TRP A 1 793 ? -28.676 7.385 42.423 1.00 90.56 793 TRP A CA 1
ATOM 5733 C C . TRP A 1 793 ? -30.088 7.923 42.152 1.00 90.56 793 TRP A C 1
ATOM 5735 O O . TRP A 1 793 ? -30.556 8.809 42.867 1.00 90.56 793 TRP A O 1
ATOM 5745 N N . LEU A 1 794 ? -30.830 7.323 41.212 1.00 88.12 794 LEU A N 1
ATOM 5746 C CA . LEU A 1 794 ? -32.229 7.692 40.960 1.00 88.12 794 LEU A CA 1
ATOM 5747 C C . LEU A 1 794 ? -33.123 7.509 42.193 1.00 88.12 794 LEU A C 1
ATOM 5749 O O . LEU A 1 794 ? -33.992 8.336 42.459 1.00 88.12 794 LEU A O 1
ATOM 5753 N N . ARG A 1 795 ? -32.909 6.444 42.976 1.00 87.19 795 ARG A N 1
ATOM 5754 C CA . ARG A 1 795 ? -33.676 6.199 44.207 1.00 87.19 795 ARG A CA 1
ATOM 5755 C C . ARG A 1 795 ? -33.400 7.244 45.291 1.00 87.19 795 ARG A C 1
ATOM 5757 O O . ARG A 1 795 ? -34.296 7.530 46.081 1.00 87.19 795 ARG A O 1
ATOM 5764 N N . GLN A 1 796 ? -32.189 7.791 45.342 1.00 88.12 796 GLN A N 1
ATOM 5765 C CA . GLN A 1 796 ? -31.799 8.822 46.310 1.00 88.12 796 GLN A CA 1
ATOM 5766 C C . GLN A 1 796 ? -32.321 10.225 45.943 1.00 88.12 796 GLN A C 1
ATOM 5768 O O . GLN A 1 796 ? -32.046 11.174 46.670 1.00 88.12 796 GLN A O 1
ATOM 5773 N N . GLY A 1 797 ? -33.101 10.358 44.862 1.00 81.12 797 GLY A N 1
ATOM 5774 C CA . GLY A 1 797 ? -33.660 11.636 44.413 1.00 81.12 797 GLY A CA 1
ATOM 5775 C C . GLY A 1 797 ? -32.669 12.454 43.590 1.00 81.12 797 GLY A C 1
ATOM 5776 O O . GLY A 1 797 ? -32.540 13.652 43.820 1.00 81.12 797 GLY A O 1
ATOM 5777 N N . GLY A 1 798 ? -31.935 11.794 42.685 1.00 68.69 798 GLY A N 1
ATOM 5778 C CA . GLY A 1 798 ? -30.890 12.380 41.843 1.00 68.69 798 GLY A CA 1
ATOM 5779 C C . GLY A 1 798 ? -31.215 13.788 41.328 1.00 68.69 798 GLY A C 1
ATOM 5780 O O . GLY A 1 798 ? -32.021 13.940 40.416 1.00 68.69 798 GLY A O 1
ATOM 5781 N N . GLY A 1 799 ? -30.565 14.797 41.924 1.00 62.19 799 GLY A N 1
ATOM 5782 C CA . GLY A 1 799 ? -30.762 16.223 41.634 1.00 62.19 799 GLY A CA 1
ATOM 5783 C C . GLY A 1 799 ? -32.018 16.800 42.297 1.00 62.19 799 GLY A C 1
ATOM 5784 O O . GLY A 1 799 ? -33.058 16.923 41.665 1.00 62.19 799 GLY A O 1
ATOM 5785 N N . SER A 1 800 ? -31.924 17.168 43.573 1.00 53.44 800 SER A N 1
ATOM 5786 C CA . SER A 1 800 ? -33.035 17.500 44.481 1.00 53.44 800 SER A CA 1
ATOM 5787 C C . SER A 1 800 ? -33.847 18.783 44.194 1.00 53.44 800 SER A C 1
ATOM 5789 O O . SER A 1 800 ? -34.488 19.283 45.114 1.00 53.44 800 SER A O 1
ATOM 5791 N N . ASP A 1 801 ? -33.868 19.309 42.968 1.00 64.88 801 ASP A N 1
ATOM 5792 C CA . ASP A 1 801 ? -34.607 20.545 42.632 1.00 64.88 801 ASP A CA 1
ATOM 5793 C C . ASP A 1 801 ? -35.942 20.296 41.898 1.00 64.88 801 ASP A C 1
ATOM 5795 O O . ASP A 1 801 ? -36.708 21.229 41.650 1.00 64.88 801 ASP A O 1
ATOM 5799 N N . GLY A 1 802 ? -36.261 19.037 41.586 1.00 64.50 802 GLY A N 1
ATOM 5800 C CA . GLY A 1 802 ? -37.491 18.649 40.894 1.00 64.50 802 GLY A CA 1
ATOM 5801 C C . GLY A 1 802 ? -38.745 18.679 41.776 1.00 64.50 802 GLY A C 1
ATOM 5802 O O . GLY A 1 802 ? -38.758 18.167 42.898 1.00 64.50 802 GLY A O 1
ATOM 5803 N N . GLY A 1 803 ? -39.845 19.245 41.267 1.00 78.81 803 GLY A N 1
ATOM 5804 C CA . GLY A 1 803 ? -41.143 19.253 41.954 1.00 78.81 803 GLY A CA 1
ATOM 5805 C C . GLY A 1 803 ? -41.735 17.846 42.155 1.00 78.81 803 GLY A C 1
ATOM 5806 O O . GLY A 1 803 ? -41.346 16.884 41.497 1.00 78.81 803 GLY A O 1
ATOM 5807 N N . ALA A 1 804 ? -42.744 17.713 43.026 1.00 78.12 804 ALA A N 1
ATOM 5808 C CA . ALA A 1 804 ? -43.359 16.423 43.391 1.00 78.12 804 ALA A CA 1
ATOM 5809 C C . ALA A 1 804 ? -43.812 15.545 42.196 1.00 78.12 804 ALA A C 1
ATOM 5811 O O . ALA A 1 804 ? -43.852 14.319 42.313 1.00 78.12 804 ALA A O 1
ATOM 5812 N N . GLY A 1 805 ? -44.127 16.152 41.045 1.00 80.06 805 GLY A N 1
ATOM 5813 C CA . GLY A 1 805 ? -44.464 15.432 39.812 1.00 80.06 805 GLY A CA 1
ATOM 5814 C C . GLY A 1 805 ? -43.283 14.677 39.188 1.00 80.06 805 GLY A C 1
ATOM 5815 O O . GLY A 1 805 ? -43.450 13.536 38.757 1.00 80.06 805 GLY A O 1
ATOM 5816 N N . GLU A 1 806 ? -42.081 15.259 39.201 1.00 78.69 806 GLU A N 1
ATOM 5817 C CA . GLU A 1 806 ? -40.868 14.608 38.687 1.00 78.69 806 GLU A CA 1
ATOM 5818 C C . GLU A 1 806 ? -40.469 13.426 39.570 1.00 78.69 806 GLU A C 1
ATOM 5820 O O . GLU A 1 806 ? -40.137 12.360 39.054 1.00 78.69 806 GLU A O 1
ATOM 5825 N N . ALA A 1 807 ? -40.617 13.557 40.892 1.00 77.62 807 ALA A N 1
ATOM 5826 C CA . ALA A 1 807 ? -40.378 12.463 41.832 1.00 77.62 807 ALA A CA 1
ATOM 5827 C C . ALA A 1 807 ? -41.296 11.254 41.561 1.00 77.62 807 ALA A C 1
ATOM 5829 O O . ALA A 1 807 ? -40.846 10.104 41.580 1.00 77.62 807 ALA A O 1
ATOM 5830 N N . GLN A 1 808 ? -42.578 11.489 41.248 1.00 84.00 808 GLN A N 1
ATOM 5831 C CA . GLN A 1 808 ? -43.512 10.415 40.898 1.00 84.00 808 GLN A CA 1
ATOM 5832 C C . GLN A 1 808 ? -43.139 9.742 39.565 1.00 84.00 808 GLN A C 1
ATOM 5834 O O . GLN A 1 808 ? -43.173 8.510 39.466 1.00 84.00 808 GLN A O 1
ATOM 5839 N N . GLN A 1 809 ? -42.745 10.525 38.556 1.00 82.44 809 GLN A N 1
ATOM 5840 C CA . GLN A 1 809 ? -42.302 10.003 37.261 1.00 82.44 809 GLN A CA 1
ATOM 5841 C C . GLN A 1 809 ? -41.001 9.195 37.389 1.00 82.44 809 GLN A C 1
ATOM 5843 O O . GLN A 1 809 ? -40.917 8.082 36.864 1.00 82.44 809 GLN A O 1
ATOM 5848 N N . GLN A 1 810 ? -40.025 9.698 38.147 1.00 80.38 810 GLN A N 1
ATOM 5849 C CA . GLN A 1 810 ? -38.779 8.994 38.459 1.00 80.38 810 GLN A CA 1
ATOM 5850 C C . GLN A 1 810 ? -39.051 7.678 39.197 1.00 80.38 810 GLN A C 1
ATOM 5852 O O . GLN A 1 810 ? -38.480 6.645 38.847 1.00 80.38 810 GLN A O 1
ATOM 5857 N N . GLN A 1 811 ? -39.974 7.663 40.166 1.00 83.81 811 GLN A N 1
ATOM 5858 C CA . GLN A 1 811 ? -40.332 6.438 40.884 1.00 83.81 811 GLN A CA 1
ATOM 5859 C C . GLN A 1 811 ? -41.027 5.408 39.978 1.00 83.81 811 GLN A C 1
ATOM 5861 O O . GLN A 1 811 ? -40.771 4.204 40.097 1.00 83.81 811 GLN A O 1
ATOM 5866 N N . GLN A 1 812 ? -41.877 5.852 39.047 1.00 86.19 812 GLN A N 1
ATOM 5867 C CA . GLN A 1 812 ? -42.485 4.970 38.047 1.00 86.19 812 GLN A CA 1
ATOM 5868 C C . GLN A 1 812 ? -41.435 4.409 37.077 1.00 86.19 812 GLN A C 1
ATOM 5870 O O . GLN A 1 812 ? -41.450 3.210 36.780 1.00 86.19 812 GLN A O 1
ATOM 5875 N N . GLN A 1 813 ? -40.492 5.244 36.633 1.00 82.06 813 GLN A N 1
ATOM 5876 C CA . GLN A 1 813 ? -39.370 4.824 35.799 1.00 82.06 813 GLN A CA 1
ATOM 5877 C C . GLN A 1 813 ? -38.493 3.802 36.531 1.00 82.06 813 GLN A C 1
ATOM 5879 O O . GLN A 1 813 ? -38.168 2.764 35.955 1.00 82.06 813 GLN A O 1
ATOM 5884 N N . LEU A 1 814 ? -38.186 4.029 37.813 1.00 83.56 814 LEU A N 1
ATOM 5885 C CA . LEU A 1 814 ? -37.439 3.095 38.656 1.00 83.56 814 LEU A CA 1
ATOM 5886 C C . LEU A 1 814 ? -38.124 1.729 38.713 1.00 83.56 814 LEU A C 1
ATOM 5888 O O . LEU A 1 814 ? -37.486 0.729 38.401 1.00 83.56 814 LEU A O 1
ATOM 5892 N N . ARG A 1 815 ? -39.430 1.672 39.008 1.00 84.94 815 ARG A N 1
ATOM 5893 C CA . ARG A 1 815 ? -40.188 0.404 39.033 1.00 84.94 815 ARG A CA 1
ATOM 5894 C C . ARG A 1 815 ? -40.135 -0.335 37.696 1.00 84.94 815 ARG A C 1
ATOM 5896 O O . ARG A 1 815 ? -39.958 -1.552 37.668 1.00 84.94 815 ARG A O 1
ATOM 5903 N N . HIS A 1 816 ? -40.262 0.391 36.585 1.00 85.81 816 HIS A N 1
ATOM 5904 C CA . HIS A 1 816 ? -40.159 -0.195 35.246 1.00 85.81 816 HIS A CA 1
ATOM 5905 C C . HIS A 1 816 ? -38.763 -0.764 34.973 1.00 85.81 816 HIS A C 1
ATOM 5907 O O . HIS A 1 816 ? -38.634 -1.865 34.435 1.00 85.81 816 HIS A O 1
ATOM 5913 N N . MET A 1 817 ? -37.714 -0.049 35.383 1.00 82.56 817 MET A N 1
ATOM 5914 C CA . MET A 1 817 ? -36.330 -0.506 35.243 1.00 82.56 817 MET A CA 1
ATOM 5915 C C . MET A 1 817 ? -36.042 -1.720 36.126 1.00 82.56 817 MET A C 1
ATOM 5917 O O . MET A 1 817 ? -35.477 -2.689 35.632 1.00 82.56 817 MET A O 1
ATOM 5921 N N . GLN A 1 818 ? -36.501 -1.728 37.379 1.00 80.94 818 GLN A N 1
ATOM 5922 C CA . GLN A 1 818 ? -36.381 -2.882 38.277 1.00 80.94 818 GLN A CA 1
ATOM 5923 C C . GLN A 1 818 ? -37.044 -4.130 37.680 1.00 80.94 818 GLN A C 1
ATOM 5925 O O . GLN A 1 818 ? -36.436 -5.198 37.646 1.00 80.94 818 GLN A O 1
ATOM 5930 N N . ALA A 1 819 ? -38.256 -3.987 37.131 1.00 83.88 819 ALA A N 1
ATOM 5931 C CA . ALA A 1 819 ? -38.957 -5.088 36.473 1.00 83.88 819 ALA A CA 1
ATOM 5932 C C . ALA A 1 819 ? -38.204 -5.608 35.235 1.00 83.88 819 ALA A C 1
ATOM 5934 O O . ALA A 1 819 ? -38.159 -6.817 35.000 1.00 83.88 819 ALA A O 1
ATOM 5935 N N . LYS A 1 820 ? -37.592 -4.716 34.443 1.00 81.88 820 LYS A N 1
ATOM 5936 C CA . LYS A 1 820 ? -36.759 -5.105 33.293 1.00 81.88 820 LYS A CA 1
ATOM 5937 C C . LYS A 1 820 ? -35.469 -5.803 33.710 1.00 81.88 820 LYS A C 1
ATOM 5939 O O . LYS A 1 820 ? -35.113 -6.800 33.094 1.00 81.88 820 LYS A O 1
ATOM 5944 N N . LEU A 1 821 ? -34.786 -5.291 34.731 1.00 78.94 821 LEU A N 1
ATOM 5945 C CA . LEU A 1 821 ? -33.541 -5.861 35.247 1.00 78.94 821 LEU A CA 1
ATOM 5946 C C . LEU A 1 821 ? -33.769 -7.261 35.826 1.00 78.94 821 LEU A C 1
ATOM 5948 O O . LEU A 1 821 ? -32.993 -8.172 35.542 1.00 78.94 821 LEU A O 1
ATOM 5952 N N . GLY A 1 822 ? -34.877 -7.458 36.548 1.00 76.44 822 GLY A N 1
ATOM 5953 C CA . GLY A 1 822 ? -35.297 -8.783 37.007 1.00 76.44 822 GLY A CA 1
ATOM 5954 C C . GLY A 1 822 ? -35.578 -9.750 35.850 1.00 76.44 822 GLY A C 1
ATOM 5955 O O . GLY A 1 822 ? -35.176 -10.910 35.906 1.00 76.44 822 GLY A O 1
ATOM 5956 N N . ALA A 1 823 ? -36.205 -9.272 34.769 1.00 72.00 823 ALA A N 1
ATOM 5957 C CA . ALA A 1 823 ? -36.469 -10.080 33.574 1.00 72.00 823 ALA A CA 1
ATOM 5958 C C . ALA A 1 823 ? -35.202 -10.402 32.757 1.00 72.00 823 ALA A C 1
ATOM 5960 O O . ALA A 1 823 ? -35.134 -11.446 32.116 1.00 72.00 823 ALA A O 1
ATOM 5961 N N . ALA A 1 824 ? -34.185 -9.537 32.792 1.00 70.69 824 ALA A N 1
ATOM 5962 C CA . ALA A 1 824 ? -32.930 -9.732 32.066 1.00 70.69 824 ALA A CA 1
ATOM 5963 C C . ALA A 1 824 ? -31.979 -10.753 32.727 1.00 70.69 824 ALA A C 1
ATOM 5965 O O . ALA A 1 824 ? -30.901 -10.995 32.193 1.00 70.69 824 ALA A O 1
ATOM 5966 N N . ALA A 1 825 ? -32.362 -11.333 33.874 1.00 79.12 825 ALA A N 1
ATOM 5967 C CA . ALA A 1 825 ? -31.605 -12.339 34.630 1.00 79.12 825 ALA A CA 1
ATOM 5968 C C . ALA A 1 825 ? -30.225 -11.879 35.159 1.00 79.12 825 ALA A C 1
ATOM 5970 O O . ALA A 1 825 ? -29.376 -12.693 35.515 1.00 79.12 825 ALA A O 1
ATOM 5971 N N . TRP A 1 826 ? -30.008 -10.566 35.294 1.00 82.25 826 TRP A N 1
ATOM 5972 C CA . TRP A 1 826 ? -28.732 -10.001 35.759 1.00 82.25 826 TRP A CA 1
ATOM 5973 C C . TRP A 1 826 ? -28.375 -10.430 37.181 1.00 82.25 826 TRP A C 1
ATOM 5975 O O . TRP A 1 826 ? -27.228 -10.766 37.455 1.00 82.25 826 TRP A O 1
ATOM 5985 N N . LEU A 1 827 ? -29.361 -10.443 38.085 1.00 79.94 827 LEU A N 1
ATOM 5986 C CA . LEU A 1 827 ? -29.147 -10.852 39.475 1.00 79.94 827 LEU A CA 1
ATOM 5987 C C . LEU A 1 827 ? -28.676 -12.300 39.580 1.00 79.94 827 LEU A C 1
ATOM 5989 O O . LEU A 1 827 ? -27.847 -12.605 40.430 1.00 79.94 827 LEU A O 1
ATOM 5993 N N . GLU A 1 828 ? -29.190 -13.178 38.722 1.00 82.81 828 GLU A N 1
ATOM 5994 C CA . GLU A 1 828 ? -28.790 -14.580 38.700 1.00 82.81 828 GLU A CA 1
ATOM 5995 C C . GLU A 1 828 ? -27.345 -14.718 38.209 1.00 82.81 828 GLU A C 1
ATOM 5997 O O . GLU A 1 828 ? -26.526 -15.323 38.895 1.00 82.81 828 GLU A O 1
ATOM 6002 N N . ALA A 1 829 ? -26.998 -14.048 37.104 1.00 80.12 829 ALA A N 1
ATOM 6003 C CA . ALA A 1 829 ? -25.628 -14.014 36.589 1.00 80.12 829 ALA A CA 1
ATOM 6004 C C . ALA A 1 829 ? -24.622 -13.471 37.620 1.00 80.12 829 ALA A C 1
ATOM 6006 O O . ALA A 1 829 ? -23.565 -14.062 37.843 1.00 80.12 829 ALA A O 1
ATOM 6007 N N . LEU A 1 830 ? -24.970 -12.378 38.306 1.00 82.38 830 LEU A N 1
ATOM 6008 C CA . LEU A 1 830 ? -24.133 -11.795 39.354 1.00 82.38 830 LEU A CA 1
ATOM 6009 C C . LEU A 1 830 ? -23.985 -12.728 40.563 1.00 82.38 830 LEU A C 1
ATOM 6011 O O . LEU A 1 830 ? -22.878 -12.877 41.076 1.00 82.38 830 LEU A O 1
ATOM 6015 N N . ARG A 1 831 ? -25.068 -13.377 41.019 1.00 84.88 831 ARG A N 1
ATOM 6016 C CA . ARG A 1 831 ? -25.032 -14.328 42.149 1.00 84.88 831 ARG A CA 1
ATOM 6017 C C . ARG A 1 831 ? -24.164 -15.541 41.836 1.00 84.88 831 ARG A C 1
ATOM 6019 O O . ARG A 1 831 ? -23.362 -15.938 42.679 1.00 84.88 831 ARG A O 1
ATOM 6026 N N . GLN A 1 832 ? -24.278 -16.090 40.628 1.00 84.44 832 GLN A N 1
ATOM 6027 C CA . GLN A 1 832 ? -23.478 -17.241 40.199 1.00 84.44 832 GLN A CA 1
ATOM 6028 C C . GLN A 1 832 ? -21.975 -16.932 40.192 1.00 84.44 832 GLN A C 1
ATOM 6030 O O . GLN A 1 832 ? -21.167 -17.804 40.509 1.00 84.44 832 GLN A O 1
ATOM 6035 N N . ARG A 1 833 ? -21.594 -15.680 39.908 1.00 85.19 833 ARG A N 1
ATOM 6036 C CA . ARG A 1 833 ? -20.188 -15.244 39.868 1.00 85.19 833 ARG A CA 1
ATOM 6037 C C . ARG A 1 833 ? -19.691 -14.567 41.151 1.00 85.19 833 ARG A C 1
ATOM 6039 O O . ARG A 1 833 ? -18.486 -14.419 41.318 1.00 85.19 833 ARG A O 1
ATOM 6046 N N . GLN A 1 834 ? -20.564 -14.230 42.103 1.00 87.62 834 GLN A N 1
ATOM 6047 C CA . GLN A 1 834 ? -20.182 -13.604 43.380 1.00 87.62 834 GLN A CA 1
ATOM 6048 C C . GLN A 1 834 ? -19.186 -14.452 44.193 1.00 87.62 834 GLN A C 1
ATOM 6050 O O . GLN A 1 834 ? -18.365 -13.906 44.926 1.00 87.62 834 GLN A O 1
ATOM 6055 N N . ALA A 1 835 ? -19.254 -15.781 44.070 1.00 83.69 835 ALA A N 1
ATOM 6056 C CA . ALA A 1 835 ? -18.358 -16.704 44.768 1.00 83.69 835 ALA A CA 1
ATOM 6057 C C . ALA A 1 835 ? -16.969 -16.840 44.109 1.00 83.69 835 ALA A C 1
ATOM 6059 O O . ALA A 1 835 ? -16.083 -17.480 44.685 1.00 83.69 835 ALA A O 1
ATOM 6060 N N . GLU A 1 836 ? -16.758 -16.268 42.917 1.00 84.56 836 GLU A N 1
ATOM 6061 C CA . GLU A 1 836 ? -15.445 -16.270 42.273 1.00 84.56 836 GLU A CA 1
ATOM 6062 C C . GLU A 1 836 ? -14.441 -15.428 43.065 1.00 84.56 836 GLU A C 1
ATOM 6064 O O . GLU A 1 836 ? -14.746 -14.352 43.576 1.00 84.56 836 GLU A O 1
ATOM 6069 N N . LYS A 1 837 ? -13.199 -15.906 43.161 1.00 81.81 837 LYS A N 1
ATOM 6070 C CA . LYS A 1 837 ? -12.116 -15.141 43.788 1.00 81.81 837 LYS A CA 1
ATOM 6071 C C . LYS A 1 837 ? -11.574 -14.091 42.812 1.00 81.81 837 LYS A C 1
ATOM 6073 O O . LYS A 1 837 ? -11.446 -14.360 41.621 1.00 81.81 837 LYS A O 1
ATOM 6078 N N . GLY A 1 838 ? -11.160 -12.938 43.338 1.00 89.25 838 GLY A N 1
ATOM 6079 C CA . GLY A 1 838 ? -10.531 -11.857 42.569 1.00 89.25 838 GLY A CA 1
ATOM 6080 C C . GLY A 1 838 ? -11.505 -10.753 42.150 1.00 89.25 838 GLY A C 1
ATOM 6081 O O . GLY A 1 838 ? -12.579 -10.607 42.732 1.00 89.25 838 GLY A O 1
ATOM 6082 N N . ASP A 1 839 ? -11.109 -9.967 41.147 1.00 83.69 839 ASP A N 1
ATOM 6083 C CA . ASP A 1 839 ? -11.784 -8.708 40.794 1.00 83.69 839 ASP A CA 1
ATOM 6084 C C . ASP A 1 839 ? -13.223 -8.914 40.307 1.00 83.69 839 ASP A C 1
ATOM 6086 O O . ASP A 1 839 ? -14.112 -8.152 40.673 1.00 83.69 839 ASP A O 1
ATOM 6090 N N . VAL A 1 840 ? -13.482 -9.979 39.537 1.00 82.88 840 VAL A N 1
ATOM 6091 C CA . VAL A 1 840 ? -14.823 -10.270 38.999 1.00 82.88 840 VAL A CA 1
ATOM 6092 C C . VAL A 1 840 ? -15.822 -10.513 40.131 1.00 82.88 840 VAL A C 1
ATOM 6094 O O . VAL A 1 840 ? -16.874 -9.878 40.158 1.00 82.88 840 VAL A O 1
ATOM 6097 N N . GLY A 1 841 ? -15.482 -11.370 41.099 1.00 81.94 841 GLY A N 1
ATOM 6098 C CA . GLY A 1 841 ? -16.344 -11.640 42.250 1.00 81.94 841 GLY A CA 1
ATOM 6099 C C . GLY A 1 841 ? -16.548 -10.411 43.135 1.00 81.94 841 GLY A C 1
ATOM 6100 O O . GLY A 1 841 ? -17.670 -10.154 43.568 1.00 81.94 841 GLY A O 1
ATOM 6101 N N . ALA A 1 842 ? -15.500 -9.601 43.334 1.00 85.00 842 ALA A N 1
ATOM 6102 C CA . ALA A 1 842 ? -15.592 -8.346 44.082 1.00 85.00 842 ALA A CA 1
ATOM 6103 C C . ALA A 1 842 ? -16.549 -7.343 43.412 1.00 85.00 842 ALA A C 1
ATOM 6105 O O . ALA A 1 842 ? -17.443 -6.814 44.076 1.00 85.00 842 ALA A O 1
ATOM 6106 N N . MET A 1 843 ? -16.432 -7.147 42.095 1.00 81.56 843 MET A N 1
ATOM 6107 C CA . MET A 1 843 ? -17.338 -6.279 41.333 1.00 81.56 843 MET A CA 1
ATOM 6108 C C . MET A 1 843 ? -18.773 -6.814 41.320 1.00 81.56 843 MET A C 1
ATOM 6110 O O . MET A 1 843 ? -19.721 -6.042 41.466 1.00 81.56 843 MET A O 1
ATOM 6114 N N . CYS A 1 844 ? -18.953 -8.135 41.200 1.00 81.50 844 CYS A N 1
ATOM 6115 C CA . CYS A 1 844 ? -20.276 -8.755 41.278 1.00 81.50 844 CYS A CA 1
ATOM 6116 C C . CYS A 1 844 ? -20.910 -8.547 42.660 1.00 81.50 844 CYS A C 1
ATOM 6118 O O . CYS A 1 844 ? -22.091 -8.217 42.754 1.00 81.50 844 CYS A O 1
ATOM 6120 N N . HIS A 1 845 ? -20.126 -8.693 43.731 1.00 85.50 845 HIS A N 1
ATOM 6121 C CA . HIS A 1 845 ? -20.572 -8.448 45.100 1.00 85.50 845 HIS A CA 1
ATOM 6122 C C . HIS A 1 845 ? -21.000 -6.988 45.307 1.00 85.50 845 HIS A C 1
ATOM 6124 O O . HIS A 1 845 ? -22.052 -6.730 45.895 1.00 85.50 845 HIS A O 1
ATOM 6130 N N . GLU A 1 846 ? -20.211 -6.029 44.819 1.00 85.12 846 GLU A N 1
ATOM 6131 C CA . GLU A 1 846 ? -20.546 -4.604 44.893 1.00 85.12 846 GLU A CA 1
ATOM 6132 C C . GLU A 1 846 ? -21.835 -4.288 44.121 1.00 85.12 846 GLU A C 1
ATOM 6134 O O . GLU A 1 846 ? -22.759 -3.685 44.674 1.00 85.12 846 GLU A O 1
ATOM 6139 N N . ALA A 1 847 ? -21.949 -4.771 42.879 1.00 78.25 847 ALA A N 1
ATOM 6140 C CA . ALA A 1 847 ? -23.142 -4.590 42.056 1.00 78.25 847 ALA A CA 1
ATOM 6141 C C . ALA A 1 847 ? -24.396 -5.200 42.709 1.00 78.25 847 ALA A C 1
ATOM 6143 O O . ALA A 1 847 ? -25.455 -4.570 42.717 1.00 78.25 847 ALA A O 1
ATOM 6144 N N . LEU A 1 848 ? -24.287 -6.391 43.312 1.00 82.62 848 LEU A N 1
ATOM 6145 C CA . LEU A 1 848 ? -25.384 -7.019 44.060 1.00 82.62 848 LEU A CA 1
ATOM 6146 C C . LEU A 1 848 ? -25.795 -6.202 45.284 1.00 82.62 848 LEU A C 1
ATOM 6148 O O . LEU A 1 848 ? -26.992 -6.032 45.523 1.00 82.62 848 LEU A O 1
ATOM 6152 N N . GLY A 1 849 ? -24.829 -5.672 46.039 1.00 81.81 849 GLY A N 1
ATOM 6153 C CA . GLY A 1 849 ? -25.097 -4.792 47.176 1.00 81.81 849 GLY A CA 1
ATOM 6154 C C . GLY A 1 849 ? -25.860 -3.534 46.756 1.00 81.81 849 GLY A C 1
ATOM 6155 O O . GLY A 1 849 ? -26.854 -3.163 47.388 1.00 81.81 849 GLY A O 1
ATOM 6156 N N . LEU A 1 850 ? -25.457 -2.931 45.635 1.00 80.69 850 LEU A N 1
ATOM 6157 C CA . LEU A 1 850 ? -26.153 -1.791 45.048 1.00 80.69 850 LEU A CA 1
ATOM 6158 C C . LEU A 1 850 ? -27.573 -2.167 44.621 1.00 80.69 850 LEU A C 1
ATOM 6160 O O . LEU A 1 850 ? -28.510 -1.517 45.077 1.00 80.69 850 LEU A O 1
ATOM 6164 N N . PHE A 1 851 ? -27.777 -3.239 43.849 1.00 79.75 851 PHE A N 1
ATOM 6165 C CA . PHE A 1 851 ? -29.122 -3.661 43.431 1.00 79.75 851 PHE A CA 1
ATOM 6166 C C . PHE A 1 851 ? -30.049 -3.994 44.609 1.00 79.75 851 PHE A C 1
ATOM 6168 O O . PHE A 1 851 ? -31.218 -3.586 44.603 1.00 79.75 851 PHE A O 1
ATOM 6175 N N . ALA A 1 852 ? -29.527 -4.655 45.647 1.00 80.38 852 ALA A N 1
ATOM 6176 C CA . ALA A 1 852 ? -30.266 -4.928 46.878 1.00 80.38 852 ALA A CA 1
ATOM 6177 C C . ALA A 1 852 ? -30.699 -3.625 47.569 1.00 80.38 852 ALA A C 1
ATOM 6179 O O . ALA A 1 852 ? -31.851 -3.501 47.994 1.00 80.38 852 ALA A O 1
ATOM 6180 N N . SER A 1 853 ? -29.822 -2.612 47.602 1.00 78.44 853 SER A N 1
ATOM 6181 C CA . SER A 1 853 ? -30.149 -1.291 48.153 1.00 78.44 853 SER A CA 1
ATOM 6182 C C . SER A 1 853 ? -31.270 -0.583 47.385 1.00 78.44 853 SER A C 1
ATOM 6184 O O . SER A 1 853 ? -32.029 0.178 47.986 1.00 78.44 853 SER A O 1
ATOM 6186 N N . VAL A 1 854 ? -31.437 -0.870 46.084 1.00 72.31 854 VAL A N 1
ATOM 6187 C CA . VAL A 1 854 ? -32.517 -0.309 45.254 1.00 72.31 854 VAL A CA 1
ATOM 6188 C C . VAL A 1 854 ? -33.812 -1.116 45.367 1.00 72.31 854 VAL A C 1
ATOM 6190 O O . VAL A 1 854 ? -34.867 -0.590 45.024 1.00 72.31 854 VAL A O 1
ATOM 6193 N N . GLY A 1 855 ? -33.802 -2.305 45.974 1.00 70.88 855 GLY A N 1
ATOM 6194 C CA . GLY A 1 855 ? -34.996 -3.140 46.147 1.00 70.88 855 GLY A CA 1
ATOM 6195 C C . GLY A 1 855 ? -35.304 -4.024 44.937 1.00 70.88 855 GLY A C 1
ATOM 6196 O O . GLY A 1 855 ? -36.450 -4.430 44.758 1.00 70.88 855 GLY A O 1
ATOM 6197 N N . VAL A 1 856 ? -34.297 -4.311 44.104 1.00 66.19 856 VAL A N 1
ATOM 6198 C CA . VAL A 1 856 ? -34.379 -5.399 43.122 1.00 66.19 856 VAL A CA 1
ATOM 6199 C C . VAL A 1 856 ? -34.163 -6.701 43.899 1.00 66.19 856 VAL A C 1
ATOM 6201 O O . VAL A 1 856 ? -33.040 -6.982 44.314 1.00 66.19 856 VAL A O 1
ATOM 6204 N N . GLN A 1 857 ? -35.245 -7.427 44.192 1.00 56.16 857 GLN A N 1
ATOM 6205 C CA . GLN A 1 857 ? -35.198 -8.705 44.919 1.00 56.16 857 GLN A CA 1
ATOM 6206 C C . GLN A 1 857 ? -34.916 -9.884 43.983 1.00 56.16 857 GLN A C 1
ATOM 6208 O O . GLN A 1 857 ? -35.570 -9.946 42.917 1.00 56.16 857 GLN A O 1
#

Radius of gyration: 38.25 Å; chains: 1; bounding box: 98×80×106 Å

Organism: NCBI:txid58919

Secondary structure (DSSP, 8-state):
-HHHHHHHHHHHHHHHHHHHHHHHHHHGGGS-TTS-HHHHHHHHHHHHHHHHHTT-------SS--HHHHHHHHHHHHHHHHHHS-HHHHHHHHHHHHHHHHH-HHHHHHHHHHHHHHHHHHTSSSSHHHHHHHHHHHHHHTSHHHHHHHHH-HHHHHHHHHHHHHHHH--SSHHHHHHHHHHHHHHHHHHHH-SPPPP-PPPPP-------HHHHHHHHHHHHHHHHHHHHHHHHHHHHHHHHHHHHHHHHHHHHHHHHHHHHHHHHHS---TTTT--HHHHHHHHHHHHHHHHHHHHHTTT-HHHHHH-HHHHHHHH-TTTT--------SS----------PPPPTT---TTS-------HHHHHHHHHHHHHHHPPPP---HHHHHHHHHHHHHHTPPPPPPPPHHHHHHHHHHHHHTTHHHHHHHHHHH-SS-HHHHHHHHHHHHHHT-S--HHHHHHHHHTTHHHHHHHHHHHTTS------HHHHHHHHHHHHHHHHHHHHHHHHS-HHHH-SSTTTTHHHHHHHHH-TT--HHHHHHHHHHHHHHHTSTTTHHHHHH-EETTEEHHHHHHHHHT-SSHHHHHHHHHHHHHHTTSHHHHHHHHTHHHHHHHHTT-----S-----TTGGGHHHHHHHHHHHHHHHHHSPP--------S--SS-TT---TT---HHHHHHHHHHHHHHTTSHHHHHHHHTS-HHHHHHHHHHH-TTPPP----------HHHHHHHHHHHHHHHHHHHHHHHHHHHH-HHHHHHHHHHHHHHHHHHHHHHHHHHHHHHTTSSTT--HHHHHHHHHHHHHHHHHHHHTTHHHHHHHHHTSSSHHHHHHHHHHHHHHHHT--

InterPro domains:
  IPR011989 Armadillo-like helical [G3DSA:1.25.10.10] (282-777)
  IPR016024 Armadillo-type fold [SSF48371] (88-601)